Protein 2OHD (pdb70)

Solvent-accessible surface area: 28732 Å² total; per-residue (Å²): 81,0,47,52,6,16,116,112,110,107,58,70,18,43,0,33,0,29,0,27,0,54,1,52,128,103,0,7,102,66,8,111,81,137,102,10,79,17,13,22,4,29,4,0,0,30,0,1,0,0,12,1,0,26,11,0,20,25,7,0,0,5,6,9,32,18,36,3,11,25,0,40,1,76,16,86,69,55,130,92,0,0,67,0,37,0,24,0,50,0,70,22,25,21,24,2,10,4,4,0,0,0,0,0,2,4,0,0,2,0,0,0,0,4,0,36,120,40,0,76,28,163,108,40,57,7,74,118,2,35,1,107,26,1,80,8,64,73,13,74,142,102,18,58,0,31,65,5,27,114,101,113,115,74,66,53,102,6,34,0,37,0,28,0,61,0,65,138,103,0,4,91,69,8,91,76,139,113,10,88,25,12,28,4,37,17,0,0,66,1,2,0,2,11,1,0,28,12,0,24,34,8,0,0,1,7,13,31,18,36,4,6,29,0,21,0,79,20,98,65,56,115,94,0,0,63,0,25,0,30,0,38,0,65,26,31,25,21,0,22,4,4,0,0,0,0,0,2,3,0,0,1,0,0,0,0,4,0,39,116,40,0,61,30,148,81,12,48,4,86,98,2,38,1,78,34,1,95,10,28,142,50,7,64,0,40,44,8,31,98,110,110,97,70,98,48,62,0,40,0,33,0,22,0,58,6,44,113,107,0,7,100,70,4,126,84,141,88,11,80,27,13,25,3,30,13,0,0,49,0,0,0,0,17,1,0,27,16,0,23,27,6,0,0,1,6,15,32,20,36,4,9,26,0,21,1,96,22,127,35,51,148,105,0,0,72,0,51,0,29,0,40,0,60,19,31,21,11,0,2,2,3,0,0,0,0,0,1,4,0,0,1,0,0,0,0,3,0,33,128,61,0,63,28,164,110,21,47,12,83,112,3,28,1,72,39,0,92,4,57,75,59,20,56,0,35,60,4,21,114,112,109,113,68,78,57,96,6,40,0,31,0,25,0,53,0,67,148,84,0,2,91,62,8,98,82,141,114,11,86,21,28,33,5,43,15,4,0,37,1,1,0,0,6,1,0,27,10,0,21,25,7,0,0,1,8,12,33,16,35,4,13,30,0,12,0,77,17,117,56,60,124,111,0,0,73,0,47,0,23,0,58,0,70,21,30,24,22,1,16,3,6,0,0,0,0,0,3,3,0,0,1,0,0,0,0,3,0,41,121,42,0,65,31,158,78,10,45,5,77,106,2,36,1,84,29,1,78,16,51,67,236,21,61,0,34,47,3,22,113,92,115,103,69,103,49,64,0,37,0,20,0,19,0,48,2,52,115,108,1,6,90,66,6,106,75,129,109,11,79,23,6,12,5,34,8,0,0,46,0,1,0,0,7,1,0,26,6,0,22,32,8,0,0,2,8,17,28,20,36,3,7,29,0,23,1,100,22,108,59,53,124,64,0,0,52,0,30,0,32,0,24,0,64,20,22,22,13,0,1,3,5,0,0,0,0,0,2,3,0,0,1,0,0,0,0,2,0,38,122,41,0,64,28,164,111,18,49,7,79,125,2,38,1,78,24,0,87,8,76,83,57,21,66,0,50,57,5,30,108,109,97,118,58,50,18,49,0,27,0,24,0,33,0,52,0,60,156,84,0,5,101,70,8,114,83,139,100,12,84,21,16,24,4,30,13,0,0,45,0,1,0,0,13,1,0,25,12,0,22,24,6,0,0,1,6,8,33,21,35,4,9,32,0,39,1,70,15,90,60,60,138,102,0,0,63,0,34,0,27,0,41,0,68,26,39,27,21,2,8,3,4,0,0,0,0,0,2,2,0,0,1,0,0,0,0,3,0,36,110,35,0,89,42,174,113,33,55,6,80,131,2,30,2,91,24,1,83,7,68,67,17,68,87,42,203

InterPro domains:
  IPR002820 Molybdopterin cofactor biosynthesis C (MoaC) domain [PF01967] (7-144)
  IPR023045 Molybdenum cofactor biosynthesis C [TIGR00581] (3-135)
  IPR023047 Probable cyclic pyranopterin monophosphate synthase accessory protein, archaea [MF_01224_A] (1-146)
  IPR023047 Probable cyclic pyranopterin monophosphate synthase accessory protein, archaea [cd01419] (7-146)
  IPR036522 Molybdopterin cofactor biosynthesis C (MoaC) domain superfamily [G3DSA:3.30.70.640] (1-151)
  IPR036522 Molybdopterin cofactor biosynthesis C (MoaC) domain superfamily [SSF55040] (3-145)
  IPR050105 Molybdenum cofactor biosynthesis MoaA/MoaC [PTHR22960] (32-124)

Structure (mmCIF, N/CA/C/O backbone):
data_2OHD
#
_entry.id   2OHD
#
_cell.length_a   123.310
_cell.length_b   78.578
_cell.length_c   112.671
_cell.angle_alpha   90.00
_cell.angle_beta   118.06
_cell.angle_gamma   90.00
#
_symmetry.space_group_name_H-M   'C 1 2 1'
#
loop_
_entity.id
_entity.type
_entity.pdbx_description
1 polymer 'Probable molybdenum cofactor biosynthesis protein C'
2 water water
#
loop_
_atom_site.group_PDB
_atom_site.id
_atom_site.type_symbol
_atom_site.label_atom_id
_atom_site.label_alt_id
_atom_site.label_comp_id
_atom_site.label_asym_id
_atom_site.label_entity_id
_atom_site.label_seq_id
_atom_site.pdbx_PDB_ins_code
_atom_site.Cartn_x
_atom_site.Cartn_y
_atom_site.Cartn_z
_atom_site.occupancy
_atom_site.B_iso_or_equiv
_atom_site.auth_seq_id
_atom_site.auth_comp_id
_atom_site.auth_asym_id
_atom_site.auth_atom_id
_atom_site.pdbx_PDB_model_num
ATOM 1 N N . LYS A 1 5 ? 16.912 19.539 16.010 1.00 41.51 5 LYS A N 1
ATOM 2 C CA . LYS A 1 5 ? 16.052 18.647 15.182 1.00 39.08 5 LYS A CA 1
ATOM 3 C C . LYS A 1 5 ? 16.947 17.704 14.388 1.00 38.45 5 LYS A C 1
ATOM 4 O O . LYS A 1 5 ? 18.160 17.907 14.306 1.00 36.55 5 LYS A O 1
ATOM 10 N N . ILE A 1 6 ? 16.344 16.666 13.818 1.00 36.86 6 ILE A N 1
ATOM 11 C CA . ILE A 1 6 ? 17.080 15.716 12.999 1.00 34.67 6 ILE A CA 1
ATOM 12 C C . ILE A 1 6 ? 16.858 16.170 11.558 1.00 34.37 6 ILE A C 1
ATOM 13 O O . ILE A 1 6 ? 15.774 15.981 10.993 1.00 32.91 6 ILE A O 1
ATOM 18 N N . VAL A 1 7 ? 17.893 16.786 10.986 1.00 34.39 7 VAL A N 1
ATOM 19 C CA . VAL A 1 7 ? 17.849 17.325 9.626 1.00 34.57 7 VAL A CA 1
ATOM 20 C C . VAL A 1 7 ? 17.162 16.385 8.643 1.00 32.11 7 VAL A C 1
ATOM 21 O O . VAL A 1 7 ? 17.305 15.169 8.716 1.00 32.23 7 VAL A O 1
ATOM 25 N N . ASP A 1 8 ? 16.412 16.970 7.724 1.00 30.92 8 ASP A N 1
ATOM 26 C CA . ASP A 1 8 ? 15.676 16.215 6.725 1.00 30.21 8 ASP A CA 1
ATOM 27 C C . ASP A 1 8 ? 16.592 15.707 5.612 1.00 29.35 8 ASP A C 1
ATOM 28 O O . ASP A 1 8 ? 17.183 16.495 4.879 1.00 28.85 8 ASP A O 1
ATOM 33 N N . ILE A 1 9 ? 16.719 14.387 5.501 1.00 29.48 9 ILE A N 1
ATOM 34 C CA . ILE A 1 9 ? 17.550 13.790 4.459 1.00 31.73 9 ILE A CA 1
ATOM 35 C C . ILE A 1 9 ? 16.680 13.206 3.339 1.00 33.05 9 ILE A C 1
ATOM 36 O O . ILE A 1 9 ? 17.189 12.555 2.423 1.00 30.95 9 ILE A O 1
ATOM 41 N N . SER A 1 10 ? 15.371 13.458 3.422 1.00 36.02 10 SER A N 1
ATOM 42 C CA . SER A 1 10 ? 14.394 12.979 2.433 1.00 40.13 10 SER A CA 1
ATOM 43 C C . SER A 1 10 ? 14.933 12.992 1.010 1.00 41.67 10 SER A C 1
ATOM 44 O O . SER A 1 10 ? 15.115 11.942 0.391 1.00 41.56 10 SER A O 1
ATOM 47 N N . SER A 1 11 ? 15.180 14.192 0.494 1.00 44.22 11 SER A N 1
ATOM 48 C CA . SER A 1 11 ? 15.682 14.345 -0.863 1.00 46.59 11 SER A CA 1
ATOM 49 C C . SER A 1 11 ? 17.202 14.275 -0.951 1.00 47.62 11 SER A C 1
ATOM 50 O O . SER A 1 11 ? 17.854 15.170 -1.488 1.00 49.42 11 SER A O 1
ATOM 53 N N . LYS A 1 12 ? 17.756 13.200 -0.404 1.00 48.74 12 LYS A N 1
ATOM 54 C CA . LYS A 1 12 ? 19.193 12.948 -0.435 1.00 48.28 12 LYS A CA 1
ATOM 55 C C . LYS A 1 12 ? 19.301 11.631 -1.196 1.00 47.54 12 LYS A C 1
ATOM 56 O O . LYS A 1 12 ? 18.409 10.785 -1.101 1.00 47.75 12 LYS A O 1
ATOM 62 N N . ASP A 1 13 ? 20.380 11.442 -1.943 1.00 46.01 13 ASP A N 1
ATOM 63 C CA . ASP A 1 13 ? 20.524 10.214 -2.705 1.00 44.97 13 ASP A CA 1
ATOM 64 C C . ASP A 1 13 ? 21.134 9.077 -1.894 1.00 43.37 13 ASP A C 1
ATOM 65 O O . ASP A 1 13 ? 21.890 9.305 -0.948 1.00 42.26 13 ASP A O 1
ATOM 70 N N . ILE A 1 14 ? 20.780 7.850 -2.269 1.00 41.30 14 ILE A N 1
ATOM 71 C CA . ILE A 1 14 ? 21.296 6.655 -1.615 1.00 38.92 14 ILE A CA 1
ATOM 72 C C . ILE A 1 14 ? 22.654 6.363 -2.231 1.00 37.19 14 ILE A C 1
ATOM 73 O O . ILE A 1 14 ? 22.744 5.947 -3.383 1.00 36.88 14 ILE A O 1
ATOM 78 N N . VAL A 1 15 ? 23.709 6.584 -1.458 1.00 35.37 15 VAL A N 1
ATOM 79 C CA . VAL A 1 15 ? 25.059 6.359 -1.941 1.00 34.77 15 VAL A CA 1
ATOM 80 C C . VAL A 1 15 ? 25.969 5.721 -0.901 1.00 33.52 15 VAL A C 1
ATOM 81 O O . VAL A 1 15 ? 25.631 5.637 0.281 1.00 33.65 15 VAL A O 1
ATOM 85 N N . LEU A 1 16 ? 27.132 5.277 -1.359 1.00 33.67 16 LEU A N 1
ATOM 86 C CA . LEU A 1 16 ? 28.114 4.646 -0.493 1.00 34.19 16 LEU A CA 1
ATOM 87 C C . LEU A 1 16 ? 28.654 5.643 0.530 1.00 34.02 16 LEU A C 1
ATOM 88 O O . LEU A 1 16 ? 29.104 6.734 0.174 1.00 32.40 16 LEU A O 1
ATOM 93 N N . ARG A 1 17 ? 28.574 5.265 1.803 1.00 33.15 17 ARG A N 1
ATOM 94 C CA . ARG A 1 17 ? 29.063 6.088 2.905 1.00 32.29 17 ARG A CA 1
ATOM 95 C C . ARG A 1 17 ? 30.041 5.209 3.681 1.00 31.36 17 ARG A C 1
ATOM 96 O O . ARG A 1 17 ? 29.713 4.085 4.062 1.00 32.76 17 ARG A O 1
ATOM 104 N N . GLU A 1 18 ? 31.245 5.713 3.907 1.00 30.36 18 GLU A N 1
ATOM 105 C CA . GLU A 1 18 ? 32.249 4.951 4.630 1.00 29.44 18 GLU A CA 1
ATOM 106 C C . GLU A 1 18 ? 33.135 5.906 5.421 1.00 28.94 18 GLU A C 1
ATOM 107 O O . GLU A 1 18 ? 33.454 6.998 4.942 1.00 29.31 18 GLU A O 1
ATOM 113 N N . ALA A 1 19 ? 33.527 5.503 6.629 1.00 26.85 19 ALA A N 1
ATOM 114 C CA . ALA A 1 19 ? 34.373 6.349 7.465 1.00 25.27 19 ALA A CA 1
ATOM 115 C C . ALA A 1 19 ? 35.307 5.545 8.351 1.00 25.73 19 ALA A C 1
ATOM 116 O O . ALA A 1 19 ? 34.948 4.474 8.855 1.00 25.84 19 ALA A O 1
ATOM 118 N N . VAL A 1 20 ? 36.511 6.072 8.540 1.00 25.19 20 VAL A N 1
ATOM 119 C CA . VAL A 1 20 ? 37.509 5.420 9.378 1.00 26.57 20 VAL A CA 1
ATOM 120 C C . VAL A 1 20 ? 37.929 6.376 10.495 1.00 25.90 20 VAL A C 1
ATOM 121 O O . VAL A 1 20 ? 38.398 7.484 10.240 1.00 25.86 20 VAL A O 1
ATOM 125 N N . VAL A 1 21 ? 37.751 5.943 11.736 1.00 23.89 21 VAL A N 1
ATOM 126 C CA . VAL A 1 21 ? 38.110 6.767 12.878 1.00 23.73 21 VAL A CA 1
ATOM 127 C C . VAL A 1 21 ? 39.148 6.056 13.730 1.00 24.82 21 VAL A C 1
ATOM 128 O O . VAL A 1 21 ? 39.044 4.851 13.961 1.00 26.47 21 VAL A O 1
ATOM 132 N N . GLU A 1 22 ? 40.163 6.787 14.178 1.00 24.64 22 GLU A N 1
ATOM 133 C CA . GLU A 1 22 ? 41.157 6.173 15.042 1.00 26.20 22 GLU A CA 1
ATOM 134 C C . GLU A 1 22 ? 41.212 6.920 16.370 1.00 25.11 22 GLU A C 1
ATOM 135 O O . GLU A 1 22 ? 40.965 8.124 16.437 1.00 26.44 22 GLU A O 1
ATOM 141 N N . GLY A 1 23 ? 41.500 6.185 17.431 1.00 24.37 23 GLY A N 1
ATOM 142 C CA . GLY A 1 23 ? 41.576 6.782 18.746 1.00 24.81 23 GLY A CA 1
ATOM 143 C C . GLY A 1 23 ? 42.686 6.106 19.511 1.00 24.48 23 GLY A C 1
ATOM 144 O O . GLY A 1 23 ? 43.151 5.035 19.119 1.00 24.09 23 GLY A O 1
ATOM 145 N N . TYR A 1 24 ? 43.088 6.708 20.622 1.00 24.76 24 TYR A N 1
ATOM 146 C CA . TYR A 1 24 ? 44.178 6.163 21.413 1.00 25.35 24 TYR A CA 1
ATOM 147 C C . TYR A 1 24 ? 43.936 6.291 22.907 1.00 23.69 24 TYR A C 1
ATOM 148 O O . TYR A 1 24 ? 43.352 7.273 23.377 1.00 24.10 24 TYR A O 1
ATOM 157 N N . ILE A 1 25 ? 44.372 5.284 23.655 1.00 23.33 25 ILE A N 1
ATOM 158 C CA . ILE A 1 25 ? 44.260 5.333 25.105 1.00 24.54 25 ILE A CA 1
ATOM 159 C C . ILE A 1 25 ? 45.632 5.037 25.720 1.00 25.79 25 ILE A C 1
ATOM 160 O O . ILE A 1 25 ? 46.240 3.990 25.463 1.00 23.18 25 ILE A O 1
ATOM 165 N N . LYS A 1 26 ? 46.121 5.989 26.510 1.00 27.73 26 LYS A N 1
ATOM 166 C CA . LYS A 1 26 ? 47.409 5.869 27.182 1.00 29.25 26 LYS A CA 1
ATOM 167 C C . LYS A 1 26 ? 47.282 4.942 28.391 1.00 29.46 26 LYS A C 1
ATOM 168 O O . LYS A 1 26 ? 46.470 5.181 29.286 1.00 30.21 26 LYS A O 1
ATOM 174 N N . LEU A 1 27 ? 48.084 3.881 28.405 1.00 29.43 27 LEU A N 1
ATOM 175 C CA . LEU A 1 27 ? 48.067 2.906 29.494 1.00 30.09 27 LEU A CA 1
ATOM 176 C C . LEU A 1 27 ? 49.477 2.643 30.025 1.00 30.59 27 LEU A C 1
ATOM 177 O O . LEU A 1 27 ? 50.459 2.818 29.308 1.00 30.70 27 LEU A O 1
ATOM 182 N N . ARG A 1 28 ? 49.571 2.214 31.280 1.00 32.99 28 ARG A N 1
ATOM 183 C CA . ARG A 1 28 ? 50.872 1.920 31.875 1.00 35.39 28 ARG A CA 1
ATOM 184 C C . ARG A 1 28 ? 51.500 0.739 31.144 1.00 36.30 28 ARG A C 1
ATOM 185 O O . ARG A 1 28 ? 50.800 -0.058 30.518 1.00 34.73 28 ARG A O 1
ATOM 193 N N . LYS A 1 29 ? 52.823 0.632 31.222 1.00 37.90 29 LYS A N 1
ATOM 194 C CA . LYS A 1 29 ? 53.536 -0.460 30.574 1.00 38.67 29 LYS A CA 1
ATOM 195 C C . LYS A 1 29 ? 53.134 -1.798 31.194 1.00 39.13 29 LYS A C 1
ATOM 196 O O . LYS A 1 29 ? 52.927 -2.780 30.481 1.00 39.75 29 LYS A O 1
ATOM 202 N N . GLU A 1 30 ? 53.021 -1.835 32.520 1.00 38.37 30 GLU A N 1
ATOM 203 C CA . GLU A 1 30 ? 52.624 -3.060 33.210 1.00 39.25 30 GLU A CA 1
ATOM 204 C C . GLU A 1 30 ? 51.205 -3.465 32.807 1.00 38.30 30 GLU A C 1
ATOM 205 O O . GLU A 1 30 ? 50.866 -4.650 32.801 1.00 36.27 30 GLU A O 1
ATOM 211 N N . THR A 1 31 ? 50.373 -2.478 32.485 1.00 35.53 31 THR A N 1
ATOM 212 C CA . THR A 1 31 ? 49.016 -2.765 32.049 1.00 34.73 31 THR A CA 1
ATOM 213 C C . THR A 1 31 ? 49.143 -3.415 30.679 1.00 33.49 31 THR A C 1
ATOM 214 O O . THR A 1 31 ? 48.611 -4.502 30.438 1.00 29.29 31 THR A O 1
ATOM 218 N N . ILE A 1 32 ? 49.868 -2.735 29.794 1.00 34.32 32 ILE A N 1
ATOM 219 C CA . ILE A 1 32 ? 50.108 -3.210 28.436 1.00 36.25 32 ILE A CA 1
ATOM 220 C C . ILE A 1 32 ? 50.593 -4.653 28.484 1.00 37.32 32 ILE A C 1
ATOM 221 O O . ILE A 1 32 ? 50.183 -5.492 27.679 1.00 39.10 32 ILE A O 1
ATOM 226 N N . GLU A 1 33 ? 51.470 -4.929 29.441 1.00 37.45 33 GLU A N 1
ATOM 227 C CA . GLU A 1 33 ? 52.038 -6.255 29.626 1.00 37.49 33 GLU A CA 1
ATOM 228 C C . GLU A 1 33 ? 50.961 -7.272 30.032 1.00 36.88 33 GLU A C 1
ATOM 229 O O . GLU A 1 33 ? 50.990 -8.424 29.599 1.00 37.06 33 GLU A O 1
ATOM 235 N N . LYS A 1 34 ? 50.010 -6.844 30.857 1.00 36.04 34 LYS A N 1
ATOM 236 C CA . LYS A 1 34 ? 48.932 -7.725 31.298 1.00 36.63 34 LYS A CA 1
ATOM 237 C C . LYS A 1 34 ? 48.005 -8.087 30.135 1.00 36.38 34 LYS A C 1
ATOM 238 O O . LYS A 1 34 ? 47.563 -9.234 30.009 1.00 34.98 34 LYS A O 1
ATOM 244 N N . ILE A 1 35 ? 47.722 -7.101 29.288 1.00 36.16 35 ILE A N 1
ATOM 245 C CA . ILE A 1 35 ? 46.858 -7.292 28.131 1.00 35.46 35 ILE A CA 1
ATOM 246 C C . ILE A 1 35 ? 47.481 -8.287 27.150 1.00 37.16 35 ILE A C 1
ATOM 247 O O . ILE A 1 35 ? 46.793 -9.162 26.624 1.00 36.13 35 ILE A O 1
ATOM 252 N N . LYS A 1 36 ? 48.782 -8.158 26.909 1.00 38.44 36 LYS A N 1
ATOM 253 C CA . LYS A 1 36 ? 49.462 -9.056 25.981 1.00 40.42 36 LYS A CA 1
ATOM 254 C C . LYS A 1 36 ? 49.441 -10.506 26.452 1.00 41.40 36 LYS A C 1
ATOM 255 O O . LYS A 1 36 ? 49.084 -11.407 25.693 1.00 41.92 36 LYS A O 1
ATOM 261 N N . ASN A 1 37 ? 49.815 -10.734 27.706 1.00 41.26 37 ASN A N 1
ATOM 262 C CA . ASN A 1 37 ? 49.848 -12.089 28.243 1.00 41.60 37 ASN A CA 1
ATOM 263 C C . ASN A 1 37 ? 48.468 -12.638 28.589 1.00 41.68 37 ASN A C 1
ATOM 264 O O . ASN A 1 37 ? 48.358 -13.703 29.200 1.00 41.59 37 ASN A O 1
ATOM 269 N N . LYS A 1 38 ? 47.421 -11.918 28.193 1.00 41.08 38 LYS A N 1
ATOM 270 C CA . LYS A 1 38 ? 46.056 -12.345 28.477 1.00 39.80 38 LYS A CA 1
ATOM 271 C C . LYS A 1 38 ? 45.909 -12.633 29.968 1.00 39.29 38 LYS A C 1
ATOM 272 O O . LYS A 1 38 ? 45.360 -13.663 30.360 1.00 38.52 38 LYS A O 1
ATOM 278 N N . GLU A 1 39 ? 46.408 -11.726 30.801 1.00 38.80 39 GLU A N 1
ATOM 279 C CA . GLU A 1 39 ? 46.311 -11.911 32.243 1.00 38.85 39 GLU A CA 1
ATOM 280 C C . GLU A 1 39 ? 45.462 -10.857 32.944 1.00 37.58 39 GLU A C 1
ATOM 281 O O . GLU A 1 39 ? 45.607 -10.631 34.145 1.00 37.17 39 GLU A O 1
ATOM 287 N N . VAL A 1 40 ? 44.571 -10.219 32.187 1.00 35.99 40 VAL A N 1
ATOM 288 C CA . VAL A 1 40 ? 43.680 -9.210 32.746 1.00 33.65 40 VAL A CA 1
ATOM 289 C C . VAL A 1 40 ? 42.488 -9.932 33.355 1.00 34.45 40 VAL A C 1
ATOM 290 O O . VAL A 1 40 ? 41.796 -10.689 32.678 1.00 35.84 40 VAL A O 1
ATOM 294 N N . GLU A 1 41 ? 42.268 -9.695 34.642 1.00 35.44 41 GLU A N 1
ATOM 295 C CA . GLU A 1 41 ? 41.184 -10.314 35.394 1.00 36.54 41 GLU A CA 1
ATOM 296 C C . GLU A 1 41 ? 39.807 -10.312 34.734 1.00 36.12 41 GLU A C 1
ATOM 297 O O . GLU A 1 41 ? 39.209 -11.368 34.534 1.00 34.25 41 GLU A O 1
ATOM 303 N N . LYS A 1 42 ? 39.297 -9.126 34.412 1.00 35.76 42 LYS A N 1
ATOM 304 C CA . LYS A 1 42 ? 37.972 -9.015 33.816 1.00 34.30 42 LYS A CA 1
ATOM 305 C C . LYS A 1 42 ? 37.801 -9.680 32.451 1.00 32.36 42 LYS A C 1
ATOM 306 O O . LYS A 1 42 ? 36.688 -9.736 31.931 1.00 32.36 42 LYS A O 1
ATOM 312 N N . GLY A 1 43 ? 38.887 -10.183 31.870 1.00 30.38 43 GLY A N 1
ATOM 313 C CA . GLY A 1 43 ? 38.765 -10.853 30.585 1.00 29.31 43 GLY A CA 1
ATOM 314 C C . GLY A 1 43 ? 39.689 -10.437 29.455 1.00 28.54 43 GLY A C 1
ATOM 315 O O . GLY A 1 43 ? 40.688 -9.752 29.655 1.00 28.11 43 GLY A O 1
ATOM 316 N N . ASP A 1 44 ? 39.342 -10.874 28.249 1.00 27.84 44 ASP A N 1
ATOM 317 C CA . ASP A 1 44 ? 40.119 -10.576 27.060 1.00 26.52 44 ASP A CA 1
ATOM 318 C C . ASP A 1 44 ? 39.846 -9.134 26.646 1.00 26.33 44 ASP A C 1
ATOM 319 O O . ASP A 1 44 ? 38.853 -8.856 25.975 1.00 26.48 44 ASP A O 1
ATOM 324 N N . VAL A 1 45 ? 40.733 -8.223 27.038 1.00 24.67 45 VAL A N 1
ATOM 325 C CA . VAL A 1 45 ? 40.579 -6.803 26.723 1.00 24.92 45 VAL A CA 1
ATOM 326 C C . VAL A 1 45 ? 40.276 -6.490 25.251 1.00 24.91 45 VAL A C 1
ATOM 327 O O . VAL A 1 45 ? 39.275 -5.837 24.955 1.00 23.62 45 VAL A O 1
ATOM 331 N N . ILE A 1 46 ? 41.129 -6.952 24.339 1.00 23.54 46 ILE A N 1
ATOM 332 C CA . ILE A 1 46 ? 40.934 -6.685 22.912 1.00 24.52 46 ILE A CA 1
ATOM 333 C C . ILE A 1 46 ? 39.582 -7.140 22.363 1.00 24.53 46 ILE A C 1
ATOM 334 O O . ILE A 1 46 ? 38.865 -6.345 21.750 1.00 25.65 46 ILE A O 1
ATOM 339 N N . THR A 1 47 ? 39.220 -8.400 22.580 1.00 22.51 47 THR A N 1
ATOM 340 C CA . THR A 1 47 ? 37.951 -8.880 22.057 1.00 22.00 47 THR A CA 1
ATOM 341 C C . THR A 1 47 ? 36.730 -8.234 22.703 1.00 20.80 47 THR A C 1
ATOM 342 O O . THR A 1 47 ? 35.791 -7.850 21.997 1.00 19.51 47 THR A O 1
ATOM 346 N N . VAL A 1 48 ? 36.730 -8.116 24.033 1.00 19.79 48 VAL A N 1
ATOM 347 C CA . VAL A 1 48 ? 35.602 -7.502 24.726 1.00 19.23 48 VAL A CA 1
ATOM 348 C C . VAL A 1 48 ? 35.426 -6.072 24.205 1.00 19.06 48 VAL A C 1
ATOM 349 O O . VAL A 1 48 ? 34.314 -5.651 23.881 1.00 17.73 48 VAL A O 1
ATOM 353 N N . ALA A 1 49 ? 36.535 -5.345 24.104 1.00 18.76 49 ALA A N 1
ATOM 354 C CA . ALA A 1 49 ? 36.529 -3.967 23.618 1.00 19.66 49 ALA A CA 1
ATOM 355 C C . ALA A 1 49 ? 36.008 -3.858 22.176 1.00 19.54 49 ALA A C 1
ATOM 356 O O . ALA A 1 49 ? 35.250 -2.945 21.856 1.00 18.77 49 ALA A O 1
ATOM 358 N N . LYS A 1 50 ? 36.415 -4.787 21.315 1.00 20.10 50 LYS A N 1
ATOM 359 C CA . LYS A 1 50 ? 35.965 -4.787 19.925 1.00 21.36 50 LYS A CA 1
ATOM 360 C C . LYS A 1 50 ? 34.468 -5.060 19.845 1.00 20.91 50 LYS A C 1
ATOM 361 O O . LYS A 1 50 ? 33.741 -4.397 19.106 1.00 20.99 50 LYS A O 1
ATOM 367 N N . THR A 1 51 ? 34.014 -6.031 20.624 1.00 19.84 51 THR A N 1
ATOM 368 C CA . THR A 1 51 ? 32.608 -6.385 20.662 1.00 19.69 51 THR A CA 1
ATOM 369 C C . THR A 1 51 ? 31.787 -5.180 21.123 1.00 19.91 51 THR A C 1
ATOM 370 O O . THR A 1 51 ? 30.754 -4.873 20.535 1.00 20.37 51 THR A O 1
ATOM 374 N N . ALA A 1 52 ? 32.252 -4.491 22.165 1.00 19.02 52 ALA A N 1
ATOM 375 C CA . ALA A 1 52 ? 31.538 -3.322 22.672 1.00 19.07 52 ALA A CA 1
ATOM 376 C C . ALA A 1 52 ? 31.494 -2.214 21.623 1.00 18.28 52 ALA A C 1
ATOM 377 O O . ALA A 1 52 ? 30.479 -1.538 21.472 1.00 16.21 52 ALA A O 1
ATOM 379 N N . GLY A 1 53 ? 32.604 -2.036 20.907 1.00 19.35 53 GLY A N 1
ATOM 380 C CA . GLY A 1 53 ? 32.678 -1.007 19.882 1.00 20.49 53 GLY A CA 1
ATOM 381 C C . GLY A 1 53 ? 31.766 -1.289 18.702 1.00 21.08 53 GLY A C 1
ATOM 382 O O . GLY A 1 53 ? 31.195 -0.374 18.112 1.00 19.96 53 GLY A O 1
ATOM 383 N N . ILE A 1 54 ? 31.632 -2.565 18.352 1.00 21.11 54 ILE A N 1
ATOM 384 C CA . ILE A 1 54 ? 30.776 -2.953 17.241 1.00 21.33 54 ILE A CA 1
ATOM 385 C C . ILE A 1 54 ? 29.329 -2.693 17.619 1.00 20.82 54 ILE A C 1
ATOM 386 O O . ILE A 1 54 ? 28.567 -2.131 16.832 1.00 23.51 54 ILE A O 1
ATOM 391 N N . LEU A 1 55 ? 28.958 -3.087 18.833 1.00 19.36 55 LEU A N 1
ATOM 392 C CA . LEU A 1 55 ? 27.600 -2.876 19.317 1.00 16.33 55 LEU A CA 1
ATOM 393 C C . LEU A 1 55 ? 27.310 -1.380 19.420 1.00 16.49 55 LEU A C 1
ATOM 394 O O . LEU A 1 55 ? 26.224 -0.924 19.046 1.00 15.52 55 LEU A O 1
ATOM 399 N N . ALA A 1 56 ? 28.279 -0.621 19.928 1.00 13.79 56 ALA A N 1
ATOM 400 C CA . ALA A 1 56 ? 28.101 0.820 20.086 1.00 13.16 56 ALA A CA 1
ATOM 401 C C . ALA A 1 56 ? 27.774 1.488 18.747 1.00 12.75 56 ALA A C 1
ATOM 402 O O . ALA A 1 56 ? 26.991 2.434 18.688 1.00 15.24 56 ALA A O 1
ATOM 404 N N . ALA A 1 57 ? 28.375 0.999 17.675 1.00 13.21 57 ALA A N 1
ATOM 405 C CA . ALA A 1 57 ? 28.108 1.556 16.348 1.00 15.73 57 ALA A CA 1
ATOM 406 C C . ALA A 1 57 ? 26.603 1.546 16.070 1.00 15.21 57 ALA A C 1
ATOM 407 O O . ALA A 1 57 ? 26.040 2.527 15.583 1.00 14.72 57 ALA A O 1
ATOM 409 N N . LYS A 1 58 ? 25.955 0.434 16.397 1.00 15.88 58 LYS A N 1
ATOM 410 C CA . LYS A 1 58 ? 24.522 0.302 16.189 1.00 15.74 58 LYS A CA 1
ATOM 411 C C . LYS A 1 58 ? 23.728 1.135 17.196 1.00 17.52 58 LYS A C 1
ATOM 412 O O . LYS A 1 58 ? 22.586 1.514 16.938 1.00 17.86 58 LYS A O 1
ATOM 418 N N . LYS A 1 59 ? 24.342 1.422 18.341 1.00 17.54 59 LYS A N 1
ATOM 419 C CA . LYS A 1 59 ? 23.696 2.203 19.397 1.00 17.95 59 LYS A CA 1
ATOM 420 C C . LYS A 1 59 ? 23.768 3.703 19.165 1.00 16.30 59 LYS A C 1
ATOM 421 O O . LYS A 1 59 ? 23.052 4.465 19.809 1.00 18.09 59 LYS A O 1
ATOM 427 N N . THR A 1 60 ? 24.635 4.124 18.250 1.00 16.07 60 THR A N 1
ATOM 428 C CA . THR A 1 60 ? 24.814 5.538 17.932 1.00 15.77 60 THR A CA 1
ATOM 429 C C . THR A 1 60 ? 23.540 6.387 17.919 1.00 16.71 60 THR A C 1
ATOM 430 O O . THR A 1 60 ? 23.462 7.387 18.627 1.00 17.96 60 THR A O 1
ATOM 434 N N . PRO A 1 61 ? 22.522 6.009 17.116 1.00 18.41 61 PRO A N 1
ATOM 435 C CA . PRO A 1 61 ? 21.289 6.809 17.083 1.00 17.04 61 PRO A CA 1
ATOM 436 C C . PRO A 1 61 ? 20.576 6.949 18.431 1.00 19.16 61 PRO A C 1
ATOM 437 O O . PRO A 1 61 ? 19.880 7.933 18.679 1.00 15.08 61 PRO A O 1
ATOM 441 N N . GLU A 1 62 ? 20.770 5.967 19.306 1.00 21.38 62 GLU A N 1
ATOM 442 C CA . GLU A 1 62 ? 20.150 5.974 20.627 1.00 21.53 62 GLU A CA 1
ATOM 443 C C . GLU A 1 62 ? 20.901 6.901 21.593 1.00 19.31 62 GLU A C 1
ATOM 444 O O . GLU A 1 62 ? 20.316 7.422 22.545 1.00 18.31 62 GLU A O 1
ATOM 450 N N . LEU A 1 63 ? 22.191 7.105 21.329 1.00 17.49 63 LEU A N 1
ATOM 451 C CA . LEU A 1 63 ? 23.055 7.935 22.174 1.00 16.66 63 LEU A CA 1
ATOM 452 C C . LEU A 1 63 ? 23.189 9.394 21.739 1.00 15.41 63 LEU A C 1
ATOM 453 O O . LEU A 1 63 ? 23.309 10.289 22.569 1.00 14.84 63 LEU A O 1
ATOM 458 N N . ILE A 1 64 ? 23.180 9.625 20.435 1.00 15.58 64 ILE A N 1
ATOM 459 C CA . ILE A 1 64 ? 23.312 10.968 19.894 1.00 15.26 64 ILE A CA 1
ATOM 460 C C . ILE A 1 64 ? 21.956 11.449 19.372 1.00 16.59 64 ILE A C 1
ATOM 461 O O . ILE A 1 64 ? 21.475 10.993 18.333 1.00 17.64 64 ILE A O 1
ATOM 466 N N . PRO A 1 65 ? 21.333 12.398 20.093 1.00 16.63 65 PRO A N 1
ATOM 467 C CA . PRO A 1 65 ? 20.027 12.985 19.790 1.00 16.84 65 PRO A CA 1
ATOM 468 C C . PRO A 1 65 ? 19.653 13.240 18.335 1.00 18.57 65 PRO A C 1
ATOM 469 O O . PRO A 1 65 ? 18.602 12.786 17.879 1.00 19.69 65 PRO A O 1
ATOM 473 N N . MET A 1 66 ? 20.497 13.951 17.599 1.00 17.66 66 MET A N 1
ATOM 474 C CA . MET A 1 66 ? 20.160 14.256 16.217 1.00 20.87 66 MET A CA 1
ATOM 475 C C . MET A 1 66 ? 20.679 13.287 15.152 1.00 19.88 66 MET A C 1
ATOM 476 O O . MET A 1 66 ? 20.736 13.643 13.978 1.00 21.33 66 MET A O 1
ATOM 481 N N . CYS A 1 67 ? 21.045 12.068 15.544 1.00 19.04 67 CYS A N 1
ATOM 482 C CA . CYS A 1 67 ? 21.518 11.085 14.565 1.00 20.48 67 CYS A CA 1
ATOM 483 C C . CYS A 1 67 ? 20.371 10.250 14.022 1.00 21.86 67 CYS A C 1
ATOM 484 O O . CYS A 1 67 ? 19.458 9.884 14.761 1.00 21.47 67 CYS A O 1
ATOM 487 N N . HIS A 1 68 ? 20.430 9.948 12.730 1.00 23.18 68 HIS A N 1
ATOM 488 C CA . HIS A 1 68 ? 19.403 9.143 12.082 1.00 24.62 68 HIS A CA 1
ATOM 489 C C . HIS A 1 68 ? 19.714 7.673 12.266 1.00 25.17 68 HIS A C 1
ATOM 490 O O . HIS A 1 68 ? 20.872 7.291 12.384 1.00 23.49 68 HIS A O 1
ATOM 497 N N . PRO A 1 69 ? 18.679 6.827 12.312 1.00 26.45 69 PRO A N 1
ATOM 498 C CA . PRO A 1 69 ? 18.963 5.396 12.457 1.00 27.60 69 PRO A CA 1
ATOM 499 C C . PRO A 1 69 ? 19.484 4.985 11.073 1.00 27.29 69 PRO A C 1
ATOM 500 O O . PRO A 1 69 ? 18.998 5.480 10.062 1.00 29.43 69 PRO A O 1
ATOM 504 N N . ILE A 1 70 ? 20.465 4.097 11.006 1.00 28.83 70 ILE A N 1
ATOM 505 C CA . ILE A 1 70 ? 21.014 3.731 9.706 1.00 29.46 70 ILE A CA 1
ATOM 506 C C . ILE A 1 70 ? 21.249 2.250 9.467 1.00 29.73 70 ILE A C 1
ATOM 507 O O . ILE A 1 70 ? 21.793 1.550 10.319 1.00 30.85 70 ILE A O 1
ATOM 512 N N . PRO A 1 71 ? 20.850 1.758 8.283 1.00 30.40 71 PRO A N 1
ATOM 513 C CA . PRO A 1 71 ? 21.029 0.350 7.924 1.00 30.66 71 PRO A CA 1
ATOM 514 C C . PRO A 1 71 ? 22.503 0.070 7.637 1.00 30.58 71 PRO A C 1
ATOM 515 O O . PRO A 1 71 ? 22.920 0.023 6.479 1.00 33.38 71 PRO A O 1
ATOM 519 N N . LEU A 1 72 ? 23.288 -0.111 8.694 1.00 27.98 72 LEU A N 1
ATOM 520 C CA . LEU A 1 72 ? 24.715 -0.372 8.543 1.00 26.62 72 LEU A CA 1
ATOM 521 C C . LEU A 1 72 ? 24.966 -1.695 7.823 1.00 26.93 72 LEU A C 1
ATOM 522 O O . LEU A 1 72 ? 24.313 -2.702 8.106 1.00 27.88 72 LEU A O 1
ATOM 527 N N . GLU A 1 73 ? 25.921 -1.688 6.897 1.00 24.82 73 GLU A N 1
ATOM 528 C CA . GLU A 1 73 ? 26.260 -2.877 6.127 1.00 25.56 73 GLU A CA 1
ATOM 529 C C . GLU A 1 73 ? 27.579 -3.508 6.549 1.00 25.77 73 GLU A C 1
ATOM 530 O O . GLU A 1 73 ? 27.820 -4.691 6.309 1.00 24.65 73 GLU A O 1
ATOM 536 N N . PHE A 1 74 ? 28.430 -2.706 7.176 1.00 25.86 74 PHE A N 1
ATOM 537 C CA . PHE A 1 74 ? 29.738 -3.167 7.610 1.00 25.03 74 PHE A CA 1
ATOM 538 C C . PHE A 1 74 ? 30.237 -2.350 8.800 1.00 23.09 74 PHE A C 1
ATOM 539 O O . PHE A 1 74 ? 30.096 -1.126 8.839 1.00 21.61 74 PHE A O 1
ATOM 547 N N . VAL A 1 75 ? 30.818 -3.040 9.769 1.00 21.37 75 VAL A N 1
ATOM 548 C CA . VAL A 1 75 ? 31.355 -2.391 10.950 1.00 21.46 75 VAL A CA 1
ATOM 549 C C . VAL A 1 75 ? 32.551 -3.193 11.431 1.00 23.68 75 VAL A C 1
ATOM 550 O O . VAL A 1 75 ? 32.434 -4.392 11.698 1.00 25.02 75 VAL A O 1
ATOM 554 N N . ASP A 1 76 ? 33.704 -2.543 11.537 1.00 25.45 76 ASP A N 1
ATOM 555 C CA . ASP A 1 76 ? 34.896 -3.233 12.013 1.00 25.89 76 ASP A CA 1
ATOM 556 C C . ASP A 1 76 ? 35.668 -2.369 13.005 1.00 25.36 76 ASP A C 1
ATOM 557 O O . ASP A 1 76 ? 35.837 -1.171 12.803 1.00 25.08 76 ASP A O 1
ATOM 562 N N . VAL A 1 77 ? 36.117 -2.981 14.091 1.00 24.19 77 VAL A N 1
ATOM 563 C CA . VAL A 1 77 ? 36.888 -2.263 15.083 1.00 24.91 77 VAL A CA 1
ATOM 564 C C . VAL A 1 77 ? 38.206 -2.994 15.268 1.00 26.14 77 VAL A C 1
ATOM 565 O O . VAL A 1 77 ? 38.237 -4.123 15.739 1.00 28.75 77 VAL A O 1
ATOM 569 N N . GLU A 1 78 ? 39.290 -2.343 14.870 1.00 27.50 78 GLU A N 1
ATOM 570 C CA . GLU A 1 78 ? 40.624 -2.910 14.988 1.00 30.24 78 GLU A CA 1
ATOM 571 C C . GLU A 1 78 ? 41.305 -2.305 16.213 1.00 29.20 78 GLU A C 1
ATOM 572 O O . GLU A 1 78 ? 41.205 -1.104 16.456 1.00 28.11 78 GLU A O 1
ATOM 578 N N . ILE A 1 79 ? 41.982 -3.140 16.990 1.00 28.43 79 ILE A N 1
ATOM 579 C CA . ILE A 1 79 ? 42.674 -2.666 18.177 1.00 29.01 79 ILE A CA 1
ATOM 580 C C . ILE A 1 79 ? 44.111 -3.161 18.167 1.00 30.72 79 ILE A C 1
ATOM 581 O O . ILE A 1 79 ? 44.359 -4.360 18.265 1.00 31.71 79 ILE A O 1
ATOM 586 N N . LYS A 1 80 ? 45.056 -2.237 18.048 1.00 32.48 80 LYS A N 1
ATOM 587 C CA . LYS A 1 80 ? 46.465 -2.604 18.022 1.00 34.64 80 LYS A CA 1
ATOM 588 C C . LYS A 1 80 ? 47.209 -2.197 19.293 1.00 34.08 80 LYS A C 1
ATOM 589 O O . LYS A 1 80 ? 47.075 -1.074 19.783 1.00 30.27 80 LYS A O 1
ATOM 595 N N . ILE A 1 81 ? 47.997 -3.133 19.814 1.00 35.01 81 ILE A N 1
ATOM 596 C CA . ILE A 1 81 ? 48.772 -2.920 21.029 1.00 35.54 81 ILE A CA 1
ATOM 597 C C . ILE A 1 81 ? 50.111 -2.245 20.761 1.00 36.74 81 ILE A C 1
ATOM 598 O O . ILE A 1 81 ? 50.904 -2.710 19.944 1.00 38.08 81 ILE A O 1
ATOM 603 N N . GLU A 1 82 ? 50.353 -1.141 21.453 1.00 38.44 82 GLU A N 1
ATOM 604 C CA . GLU A 1 82 ? 51.606 -0.414 21.323 1.00 39.55 82 GLU A CA 1
ATOM 605 C C . GLU A 1 82 ? 52.228 -0.411 22.717 1.00 41.68 82 GLU A C 1
ATOM 606 O O . GLU A 1 82 ? 51.543 -0.695 23.702 1.00 41.63 82 GLU A O 1
ATOM 612 N N . GLU A 1 83 ? 53.517 -0.111 22.813 1.00 44.20 83 GLU A N 1
ATOM 613 C CA . GLU A 1 83 ? 54.179 -0.130 24.112 1.00 45.86 83 GLU A CA 1
ATOM 614 C C . GLU A 1 83 ? 53.653 0.873 25.136 1.00 45.30 83 GLU A C 1
ATOM 615 O O . GLU A 1 83 ? 53.694 0.607 26.337 1.00 46.28 83 GLU A O 1
ATOM 621 N N . GLU A 1 84 ? 53.149 2.012 24.676 1.00 43.89 84 GLU A N 1
ATOM 622 C CA . GLU A 1 84 ? 52.627 3.016 25.597 1.00 42.74 84 GLU A CA 1
ATOM 623 C C . GLU A 1 84 ? 51.098 3.119 25.610 1.00 41.23 84 GLU A C 1
ATOM 624 O O . GLU A 1 84 ? 50.539 4.017 26.244 1.00 40.34 84 GLU A O 1
ATOM 630 N N . GLY A 1 85 ? 50.423 2.209 24.911 1.00 39.59 85 GLY A N 1
ATOM 631 C CA . GLY A 1 85 ? 48.967 2.238 24.882 1.00 36.37 85 GLY A CA 1
ATOM 632 C C . GLY A 1 85 ? 48.307 1.462 23.751 1.00 34.24 85 GLY A C 1
ATOM 633 O O . GLY A 1 85 ? 48.980 0.811 22.948 1.00 33.23 85 GLY A O 1
ATOM 634 N N . LEU A 1 86 ? 46.979 1.526 23.693 1.00 30.62 86 LEU A N 1
ATOM 635 C CA . LEU A 1 86 ? 46.225 0.834 22.653 1.00 28.81 86 LEU A CA 1
ATOM 636 C C . LEU A 1 86 ? 45.664 1.793 21.612 1.00 26.23 86 LEU A C 1
ATOM 637 O O . LEU A 1 86 ? 45.173 2.869 21.943 1.00 26.51 86 LEU A O 1
ATOM 642 N N . ARG A 1 87 ? 45.750 1.382 20.351 1.00 25.44 87 ARG A N 1
ATOM 643 C CA . ARG A 1 87 ? 45.265 2.161 19.215 1.00 25.52 87 ARG A CA 1
ATOM 644 C C . ARG A 1 87 ? 43.994 1.517 18.657 1.00 24.57 87 ARG A C 1
ATOM 645 O O . ARG A 1 87 ? 43.986 0.327 18.338 1.00 23.25 87 ARG A O 1
ATOM 653 N N . VAL A 1 88 ? 42.923 2.301 18.549 1.00 24.12 88 VAL A N 1
ATOM 654 C CA . VAL A 1 88 ? 41.653 1.803 18.022 1.00 23.83 88 VAL A CA 1
ATOM 655 C C . VAL A 1 88 ? 41.293 2.487 16.701 1.00 23.86 88 VAL A C 1
ATOM 656 O O . VAL A 1 88 ? 41.284 3.713 16.614 1.00 23.76 88 VAL A O 1
ATOM 660 N N . ILE A 1 89 ? 41.005 1.688 15.677 1.00 24.50 89 ILE A N 1
ATOM 661 C CA . ILE A 1 89 ? 40.631 2.205 14.359 1.00 26.10 89 ILE A CA 1
ATOM 662 C C . ILE A 1 89 ? 39.346 1.514 13.905 1.00 26.56 89 ILE A C 1
ATOM 663 O O . ILE A 1 89 ? 39.360 0.328 13.562 1.00 27.01 89 ILE A O 1
ATOM 668 N N . SER A 1 90 ? 38.242 2.258 13.903 1.00 24.91 90 SER A N 1
ATOM 669 C CA . SER A 1 90 ? 36.941 1.715 13.513 1.00 24.85 90 SER A CA 1
ATOM 670 C C . SER A 1 90 ? 36.502 2.122 12.104 1.00 24.80 90 SER A C 1
ATOM 671 O O . SER A 1 90 ? 36.638 3.280 11.713 1.00 23.55 90 SER A O 1
ATOM 674 N N . THR A 1 91 ? 35.970 1.154 11.359 1.00 24.46 91 THR A N 1
ATOM 675 C CA . THR A 1 91 ? 35.487 1.374 9.996 1.00 24.75 91 THR A CA 1
ATOM 676 C C . THR A 1 91 ? 34.016 0.986 9.877 1.00 24.32 91 THR A C 1
ATOM 677 O O . THR A 1 91 ? 33.615 -0.128 10.234 1.00 23.26 91 THR A O 1
ATOM 681 N N . VAL A 1 92 ? 33.218 1.920 9.374 1.00 23.93 92 VAL A N 1
ATOM 682 C CA . VAL A 1 92 ? 31.790 1.716 9.197 1.00 23.57 92 VAL A CA 1
ATOM 683 C C . VAL A 1 92 ? 31.445 1.994 7.736 1.00 24.51 92 VAL A C 1
ATOM 684 O O . VAL A 1 92 ? 32.042 2.871 7.116 1.00 24.85 92 VAL A O 1
ATOM 688 N N . LYS A 1 93 ? 30.499 1.236 7.185 1.00 24.72 93 LYS A N 1
ATOM 689 C CA . LYS A 1 93 ? 30.073 1.413 5.792 1.00 25.30 93 LYS A CA 1
ATOM 690 C C . LYS A 1 93 ? 28.565 1.287 5.692 1.00 23.16 93 LYS A C 1
ATOM 691 O O . LYS A 1 93 ? 27.942 0.549 6.455 1.00 22.00 93 LYS A O 1
ATOM 697 N N . ALA A 1 94 ? 27.989 1.991 4.729 1.00 23.62 94 ALA A N 1
ATOM 698 C CA . ALA A 1 94 ? 26.554 1.946 4.504 1.00 25.60 94 ALA A CA 1
ATOM 699 C C . ALA A 1 94 ? 26.189 2.671 3.214 1.00 28.79 94 ALA A C 1
ATOM 700 O O . ALA A 1 94 ? 26.857 3.629 2.823 1.00 30.58 94 ALA A O 1
ATOM 702 N N . HIS A 1 95 ? 25.146 2.197 2.540 1.00 29.01 95 HIS A N 1
ATOM 703 C CA . HIS A 1 95 ? 24.671 2.859 1.330 1.00 28.69 95 HIS A CA 1
ATOM 704 C C . HIS A 1 95 ? 23.371 3.487 1.782 1.00 28.04 95 HIS A C 1
ATOM 705 O O . HIS A 1 95 ? 22.348 2.816 1.870 1.00 29.73 95 HIS A O 1
ATOM 712 N N . TYR A 1 96 ? 23.410 4.775 2.095 1.00 26.71 96 TYR A N 1
ATOM 713 C CA . TYR A 1 96 ? 22.212 5.430 2.585 1.00 26.28 96 TYR A CA 1
ATOM 714 C C . TYR A 1 96 ? 22.199 6.927 2.295 1.00 27.88 96 TYR A C 1
ATOM 715 O O . TYR A 1 96 ? 23.089 7.445 1.625 1.00 28.85 96 TYR A O 1
ATOM 724 N N . LYS A 1 97 ? 21.184 7.614 2.809 1.00 27.79 97 LYS A N 1
ATOM 725 C CA . LYS A 1 97 ? 21.039 9.043 2.588 1.00 29.19 97 LYS A CA 1
ATOM 726 C C . LYS A 1 97 ? 21.814 9.911 3.574 1.00 31.04 97 LYS A C 1
ATOM 727 O O . LYS A 1 97 ? 21.713 11.137 3.533 1.00 32.75 97 LYS A O 1
ATOM 733 N N . THR A 1 98 ? 22.580 9.289 4.464 1.00 31.04 98 THR A N 1
ATOM 734 C CA . THR A 1 98 ? 23.369 10.063 5.413 1.00 31.01 98 THR A CA 1
ATOM 735 C C . THR A 1 98 ? 24.646 9.315 5.820 1.00 31.08 98 THR A C 1
ATOM 736 O O . THR A 1 98 ? 24.603 8.131 6.162 1.00 30.95 98 THR A O 1
ATOM 740 N N . GLY A 1 99 ? 25.780 10.021 5.736 1.00 31.51 99 GLY A N 1
ATOM 741 C CA . GLY A 1 99 ? 27.091 9.464 6.061 1.00 26.42 99 GLY A CA 1
ATOM 742 C C . GLY A 1 99 ? 27.161 8.687 7.356 1.00 25.99 99 GLY A C 1
ATOM 743 O O . GLY A 1 99 ? 26.169 8.602 8.085 1.00 25.72 99 GLY A O 1
ATOM 744 N N . VAL A 1 100 ? 28.328 8.117 7.651 1.00 23.25 100 VAL A N 1
ATOM 745 C CA . VAL A 1 100 ? 28.483 7.338 8.870 1.00 21.68 100 VAL A CA 1
ATOM 746 C C . VAL A 1 100 ? 29.686 7.688 9.769 1.00 22.10 100 VAL A C 1
ATOM 747 O O . VAL A 1 100 ? 30.230 6.806 10.436 1.00 20.50 100 VAL A O 1
ATOM 751 N N . GLU A 1 101 ? 30.103 8.955 9.804 1.00 20.60 101 GLU A N 1
ATOM 752 C CA . GLU A 1 101 ? 31.239 9.330 10.663 1.00 20.58 101 GLU A CA 1
ATOM 753 C C . GLU A 1 101 ? 30.892 9.121 12.140 1.00 19.66 101 GLU A C 1
ATOM 754 O O . GLU A 1 101 ? 31.696 8.590 12.904 1.00 20.68 101 GLU A O 1
ATOM 760 N N . MET A 1 102 ? 29.703 9.567 12.539 1.00 17.33 102 MET A N 1
ATOM 761 C CA . MET A 1 102 ? 29.272 9.446 13.924 1.00 18.22 102 MET A CA 1
ATOM 762 C C . MET A 1 102 ? 29.265 8.006 14.416 1.00 18.90 102 MET A C 1
ATOM 763 O O . MET A 1 102 ? 29.587 7.743 15.581 1.00 17.65 102 MET A O 1
ATOM 768 N N . GLU A 1 103 ? 28.903 7.074 13.542 1.00 17.11 103 GLU A N 1
ATOM 769 C CA . GLU A 1 103 ? 28.876 5.678 13.937 1.00 17.35 103 GLU A CA 1
ATOM 770 C C . GLU A 1 103 ? 30.306 5.223 14.218 1.00 16.82 103 GLU A C 1
ATOM 771 O O . GLU A 1 103 ? 30.567 4.558 15.224 1.00 15.90 103 GLU A O 1
ATOM 777 N N . ALA A 1 104 ? 31.239 5.613 13.352 1.00 14.93 104 ALA A N 1
ATOM 778 C CA . ALA A 1 104 ? 32.636 5.231 13.539 1.00 14.47 104 ALA A CA 1
ATOM 779 C C . ALA A 1 104 ? 33.257 5.900 14.774 1.00 14.39 104 ALA A C 1
ATOM 780 O O . ALA A 1 104 ? 34.107 5.315 15.445 1.00 15.19 104 ALA A O 1
ATOM 782 N N . LEU A 1 105 ? 32.828 7.120 15.077 1.00 13.56 105 LEU A N 1
ATOM 783 C CA . LEU A 1 105 ? 33.350 7.847 16.229 1.00 14.08 105 LEU A CA 1
ATOM 784 C C . LEU A 1 105 ? 32.834 7.251 17.528 1.00 13.73 105 LEU A C 1
ATOM 785 O O . LEU A 1 105 ? 33.565 7.162 18.513 1.00 13.57 105 LEU A O 1
ATOM 790 N N . THR A 1 106 ? 31.567 6.852 17.528 1.00 14.18 106 THR A N 1
ATOM 791 C CA . THR A 1 106 ? 30.954 6.261 18.705 1.00 14.29 106 THR A CA 1
ATOM 792 C C . THR A 1 106 ? 31.552 4.885 18.966 1.00 17.77 106 THR A C 1
ATOM 793 O O . THR A 1 106 ? 31.828 4.532 20.110 1.00 18.58 106 THR A O 1
ATOM 797 N N . ALA A 1 107 ? 31.761 4.120 17.897 1.00 19.70 107 ALA A N 1
ATOM 798 C CA . ALA A 1 107 ? 32.335 2.788 18.007 1.00 19.83 107 ALA A CA 1
ATOM 799 C C . ALA A 1 107 ? 33.711 2.869 18.654 1.00 20.71 107 ALA A C 1
ATOM 800 O O . ALA A 1 107 ? 34.036 2.103 19.565 1.00 19.68 107 ALA A O 1
ATOM 802 N N . THR A 1 108 ? 34.523 3.795 18.161 1.00 20.01 108 THR A N 1
ATOM 803 C CA . THR A 1 108 ? 35.870 3.973 18.676 1.00 18.89 108 THR A CA 1
ATOM 804 C C . THR A 1 108 ? 35.876 4.461 20.125 1.00 16.45 108 THR A C 1
ATOM 805 O O . THR A 1 108 ? 36.637 3.958 20.943 1.00 17.32 108 THR A O 1
ATOM 809 N N . SER A 1 109 ? 35.027 5.431 20.439 1.00 14.49 109 SER A N 1
ATOM 810 C CA . SER A 1 109 ? 34.947 5.953 21.796 1.00 17.25 109 SER A CA 1
ATOM 811 C C . SER A 1 109 ? 34.580 4.857 22.785 1.00 16.38 109 SER A C 1
ATOM 812 O O . SER A 1 109 ? 35.200 4.736 23.837 1.00 16.35 109 SER A O 1
ATOM 815 N N . VAL A 1 110 ? 33.566 4.063 22.451 1.00 15.71 110 VAL A N 1
ATOM 816 C CA . VAL A 1 110 ? 33.122 3.009 23.350 1.00 15.38 110 VAL A CA 1
ATOM 817 C C . VAL A 1 110 ? 34.149 1.886 23.467 1.00 15.24 110 VAL A C 1
ATOM 818 O O . VAL A 1 110 ? 34.240 1.229 24.499 1.00 14.95 110 VAL A O 1
ATOM 822 N N . ALA A 1 111 ? 34.929 1.668 22.417 1.00 14.78 111 ALA A N 1
ATOM 823 C CA . ALA A 1 111 ? 35.947 0.630 22.475 1.00 16.18 111 ALA A CA 1
ATOM 824 C C . ALA A 1 111 ? 37.002 1.094 23.482 1.00 16.34 111 ALA A C 1
ATOM 825 O O . ALA A 1 111 ? 37.445 0.322 24.327 1.00 18.85 111 ALA A O 1
ATOM 827 N N . LEU A 1 112 ? 37.382 2.366 23.384 1.00 17.68 112 LEU A N 1
ATOM 828 C CA . LEU A 1 112 ? 38.379 2.965 24.270 1.00 19.25 112 LEU A CA 1
ATOM 829 C C . LEU A 1 112 ? 37.905 2.950 25.722 1.00 20.03 112 LEU A C 1
ATOM 830 O O . LEU A 1 112 ? 38.690 2.686 26.626 1.00 19.04 112 LEU A O 1
ATOM 835 N N . LEU A 1 113 ? 36.618 3.228 25.934 1.00 18.94 113 LEU A N 1
ATOM 836 C CA . LEU A 1 113 ? 36.049 3.228 27.271 1.00 17.81 113 LEU A CA 1
ATOM 837 C C . LEU A 1 113 ? 36.095 1.832 27.857 1.00 18.89 113 LEU A C 1
ATOM 838 O O . LEU A 1 113 ? 36.364 1.663 29.047 1.00 18.13 113 LEU A O 1
ATOM 843 N N . THR A 1 114 ? 35.819 0.836 27.017 1.00 17.31 114 THR A N 1
ATOM 844 C CA . THR A 1 114 ? 35.809 -0.549 27.460 1.00 17.30 114 THR A CA 1
ATOM 845 C C . THR A 1 114 ? 37.206 -1.019 27.874 1.00 19.83 114 THR A C 1
ATOM 846 O O . THR A 1 114 ? 37.351 -1.725 28.865 1.00 18.94 114 THR A O 1
ATOM 850 N N . ILE A 1 115 ? 38.226 -0.643 27.105 1.00 21.06 115 ILE A N 1
ATOM 851 C CA . ILE A 1 115 ? 39.597 -1.020 27.438 1.00 23.57 115 ILE A CA 1
ATOM 852 C C . ILE A 1 115 ? 39.890 -0.478 28.844 1.00 24.08 115 ILE A C 1
ATOM 853 O O . ILE A 1 115 ? 40.380 -1.201 29.712 1.00 24.90 115 ILE A O 1
ATOM 858 N N . TRP A 1 116 ? 39.562 0.793 29.062 1.00 22.44 116 TRP A N 1
ATOM 859 C CA . TRP A 1 116 ? 39.771 1.450 30.349 1.00 22.11 116 TRP A CA 1
ATOM 860 C C . TRP A 1 116 ? 39.081 0.667 31.471 1.00 23.67 116 TRP A C 1
ATOM 861 O O . TRP A 1 116 ? 39.688 0.368 32.503 1.00 25.44 116 TRP A O 1
ATOM 872 N N . ASP A 1 117 ? 37.807 0.348 31.267 1.00 22.86 117 ASP A N 1
ATOM 873 C CA . ASP A 1 117 ? 37.040 -0.402 32.253 1.00 23.48 117 ASP A CA 1
ATOM 874 C C . ASP A 1 117 ? 37.669 -1.754 32.589 1.00 22.57 117 ASP A C 1
ATOM 875 O O . ASP A 1 117 ? 37.620 -2.204 33.732 1.00 22.80 117 ASP A O 1
ATOM 880 N N . MET A 1 118 ? 38.249 -2.396 31.584 1.00 22.23 118 MET A N 1
ATOM 881 C CA . MET A 1 118 ? 38.869 -3.708 31.754 1.00 25.21 118 MET A CA 1
ATOM 882 C C . MET A 1 118 ? 40.158 -3.703 32.591 1.00 25.27 118 MET A C 1
ATOM 883 O O . MET A 1 118 ? 40.426 -4.646 33.340 1.00 24.68 118 MET A O 1
ATOM 888 N N . VAL A 1 119 ? 40.946 -2.640 32.463 1.00 25.47 119 VAL A N 1
ATOM 889 C CA . VAL A 1 119 ? 42.222 -2.543 33.167 1.00 26.88 119 VAL A CA 1
ATOM 890 C C . VAL A 1 119 ? 42.265 -1.463 34.248 1.00 28.05 119 VAL A C 1
ATOM 891 O O . VAL A 1 119 ? 43.330 -0.960 34.607 1.00 27.85 119 VAL A O 1
ATOM 895 N N . LYS A 1 120 ? 41.094 -1.124 34.769 1.00 29.61 120 LYS A N 1
ATOM 896 C CA . LYS A 1 120 ? 40.955 -0.110 35.802 1.00 30.79 120 LYS A CA 1
ATOM 897 C C . LYS A 1 120 ? 41.844 -0.343 37.028 1.00 32.85 120 LYS A C 1
ATOM 898 O O . LYS A 1 120 ? 42.526 0.574 37.490 1.00 32.85 120 LYS A O 1
ATOM 904 N N . LYS A 1 121 ? 41.849 -1.565 37.551 1.00 33.93 121 LYS A N 1
ATOM 905 C CA . LYS A 1 121 ? 42.645 -1.844 38.738 1.00 36.22 121 LYS A CA 1
ATOM 906 C C . LYS A 1 121 ? 44.157 -1.820 38.532 1.00 36.48 121 LYS A C 1
ATOM 907 O O . LYS A 1 121 ? 44.903 -1.674 39.500 1.00 36.26 121 LYS A O 1
ATOM 913 N N . TYR A 1 122 ? 44.612 -1.955 37.286 1.00 36.00 122 TYR A N 1
ATOM 914 C CA . TYR A 1 122 ? 46.044 -1.924 37.011 1.00 33.72 122 TYR A CA 1
ATOM 915 C C . TYR A 1 122 ? 46.458 -0.498 36.673 1.00 33.98 122 TYR A C 1
ATOM 916 O O . TYR A 1 122 ? 47.638 -0.160 36.713 1.00 35.21 122 TYR A O 1
ATOM 925 N N . GLU A 1 123 ? 45.481 0.340 36.347 1.00 32.91 123 GLU A N 1
ATOM 926 C CA . GLU A 1 123 ? 45.761 1.730 36.000 1.00 31.46 123 GLU A CA 1
ATOM 927 C C . GLU A 1 123 ? 45.716 2.651 37.206 1.00 30.32 123 GLU A C 1
ATOM 928 O O . GLU A 1 123 ? 46.392 3.676 37.232 1.00 27.82 123 GLU A O 1
ATOM 934 N N . LYS A 1 124 ? 44.909 2.279 38.195 1.00 31.49 124 LYS A N 1
ATOM 935 C CA . LYS A 1 124 ? 44.750 3.068 39.418 1.00 32.57 124 LYS A CA 1
ATOM 936 C C . LYS A 1 124 ? 46.031 3.186 40.231 1.00 30.77 124 LYS A C 1
ATOM 937 O O . LYS A 1 124 ? 46.815 2.240 40.302 1.00 28.19 124 LYS A O 1
ATOM 943 N N . ASP A 1 125 ? 46.242 4.346 40.847 1.00 31.14 125 ASP A N 1
ATOM 944 C CA . ASP A 1 125 ? 47.422 4.527 41.686 1.00 30.80 125 ASP A CA 1
ATOM 945 C C . ASP A 1 125 ? 47.004 4.223 43.120 1.00 32.54 125 ASP A C 1
ATOM 946 O O . ASP A 1 125 ? 45.818 4.000 43.385 1.00 32.47 125 ASP A O 1
ATOM 951 N N . GLU A 1 126 ? 47.970 4.211 44.038 1.00 33.78 126 GLU A N 1
ATOM 952 C CA . GLU A 1 126 ? 47.698 3.895 45.439 1.00 34.59 126 GLU A CA 1
ATOM 953 C C . GLU A 1 126 ? 46.607 4.751 46.079 1.00 35.95 126 GLU A C 1
ATOM 954 O O . GLU A 1 126 ? 46.099 4.411 47.151 1.00 36.14 126 GLU A O 1
ATOM 960 N N . ASN A 1 127 ? 46.251 5.861 45.437 1.00 35.56 127 ASN A N 1
ATOM 961 C CA . ASN A 1 127 ? 45.196 6.720 45.964 1.00 36.69 127 ASN A CA 1
ATOM 962 C C . ASN A 1 127 ? 43.882 6.501 45.222 1.00 38.30 127 ASN A C 1
ATOM 963 O O . ASN A 1 127 ? 42.895 7.199 45.471 1.00 36.64 127 ASN A O 1
ATOM 968 N N . GLY A 1 128 ? 43.882 5.532 44.308 1.00 39.62 128 GLY A N 1
ATOM 969 C CA . GLY A 1 128 ? 42.686 5.214 43.546 1.00 41.60 128 GLY A CA 1
ATOM 970 C C . GLY A 1 128 ? 42.416 6.148 42.384 1.00 42.96 128 GLY A C 1
ATOM 971 O O . GLY A 1 128 ? 41.329 6.132 41.803 1.00 42.87 128 GLY A O 1
ATOM 972 N N . GLN A 1 129 ? 43.405 6.964 42.041 1.00 43.70 129 GLN A N 1
ATOM 973 C CA . GLN A 1 129 ? 43.261 7.908 40.947 1.00 43.23 129 GLN A CA 1
ATOM 974 C C . GLN A 1 129 ? 43.912 7.405 39.666 1.00 42.61 129 GLN A C 1
ATOM 975 O O . GLN A 1 129 ? 44.525 6.338 39.647 1.00 42.91 129 GLN A O 1
ATOM 981 N N . TYR A 1 130 ? 43.761 8.176 38.595 1.00 41.37 130 TYR A N 1
ATOM 982 C CA . TYR A 1 130 ? 44.306 7.809 37.293 1.00 40.09 130 TYR A CA 1
ATOM 983 C C . TYR A 1 130 ? 45.196 8.912 36.750 1.00 41.46 130 TYR A C 1
ATOM 984 O O . TYR A 1 130 ? 44.783 9.692 35.891 1.00 42.19 130 TYR A O 1
ATOM 993 N N . PRO A 1 131 ? 46.438 8.988 37.244 1.00 41.64 131 PRO A N 1
ATOM 994 C CA . PRO A 1 131 ? 47.384 10.011 36.797 1.00 41.42 131 PRO A CA 1
ATOM 995 C C . PRO A 1 131 ? 48.015 9.721 35.438 1.00 41.54 131 PRO A C 1
ATOM 996 O O . PRO A 1 131 ? 48.590 10.618 34.818 1.00 41.45 131 PRO A O 1
ATOM 1000 N N . TYR A 1 132 ? 47.912 8.479 34.973 1.00 41.27 132 TYR A N 1
ATOM 1001 C CA . TYR A 1 132 ? 48.498 8.120 33.683 1.00 41.87 132 TYR A CA 1
ATOM 1002 C C . TYR A 1 132 ? 47.485 7.719 32.619 1.00 38.83 132 TYR A C 1
ATOM 1003 O O . TYR A 1 132 ? 47.751 7.861 31.428 1.00 39.96 132 TYR A O 1
ATOM 1012 N N . THR A 1 133 ? 46.332 7.212 33.036 1.00 35.08 133 THR A N 1
ATOM 1013 C CA . THR A 1 133 ? 45.329 6.773 32.071 1.00 31.45 133 THR A CA 1
ATOM 1014 C C . THR A 1 133 ? 44.640 7.945 31.376 1.00 29.70 133 THR A C 1
ATOM 1015 O O . THR A 1 133 ? 44.130 8.856 32.028 1.00 28.03 133 THR A O 1
ATOM 1019 N N . GLU A 1 134 ? 44.625 7.910 30.047 1.00 27.44 134 GLU A N 1
ATOM 1020 C CA . GLU A 1 134 ? 44.021 8.985 29.271 1.00 28.00 134 GLU A CA 1
ATOM 1021 C C . GLU A 1 134 ? 43.640 8.613 27.837 1.00 26.46 134 GLU A C 1
ATOM 1022 O O . GLU A 1 134 ? 44.419 7.984 27.120 1.00 26.15 134 GLU A O 1
ATOM 1028 N N . ILE A 1 135 ? 42.434 9.000 27.431 1.00 25.73 135 ILE A N 1
ATOM 1029 C CA . ILE A 1 135 ? 41.967 8.762 26.072 1.00 23.76 135 ILE A CA 1
ATOM 1030 C C . ILE A 1 135 ? 42.447 10.021 25.369 1.00 25.55 135 ILE A C 1
ATOM 1031 O O . ILE A 1 135 ? 41.944 11.112 25.622 1.00 25.61 135 ILE A O 1
ATOM 1036 N N . LYS A 1 136 ? 43.441 9.862 24.501 1.00 29.56 136 LYS A N 1
ATOM 1037 C CA . LYS A 1 136 ? 44.067 10.989 23.813 1.00 31.71 136 LYS A CA 1
ATOM 1038 C C . LYS A 1 136 ? 43.413 11.724 22.656 1.00 32.91 136 LYS A C 1
ATOM 1039 O O . LYS A 1 136 ? 43.118 12.919 22.777 1.00 33.55 136 LYS A O 1
ATOM 1045 N N . SER A 1 137 ? 43.204 11.051 21.531 1.00 31.92 137 SER A N 1
ATOM 1046 C CA . SER A 1 137 ? 42.642 11.765 20.399 1.00 33.73 137 SER A CA 1
ATOM 1047 C C . SER A 1 137 ? 41.853 10.983 19.363 1.00 33.76 137 SER A C 1
ATOM 1048 O O . SER A 1 137 ? 42.424 10.373 18.453 1.00 35.16 137 SER A O 1
ATOM 1051 N N . ILE A 1 138 ? 40.534 11.045 19.489 1.00 30.94 138 ILE A N 1
ATOM 1052 C CA . ILE A 1 138 ? 39.641 10.385 18.555 1.00 29.01 138 ILE A CA 1
ATOM 1053 C C . ILE A 1 138 ? 39.513 11.334 17.361 1.00 28.32 138 ILE A C 1
ATOM 1054 O O . ILE A 1 138 ? 39.299 12.533 17.538 1.00 30.15 138 ILE A O 1
ATOM 1059 N N . ARG A 1 139 ? 39.659 10.803 16.151 1.00 27.86 139 ARG A N 1
ATOM 1060 C CA . ARG A 1 139 ? 39.592 11.619 14.941 1.00 26.43 139 ARG A CA 1
ATOM 1061 C C . ARG A 1 139 ? 39.096 10.823 13.742 1.00 26.11 139 ARG A C 1
ATOM 1062 O O . ARG A 1 139 ? 39.307 9.610 13.659 1.00 24.91 139 ARG A O 1
ATOM 1070 N N . VAL A 1 140 ? 38.444 11.517 12.814 1.00 25.15 140 VAL A N 1
ATOM 1071 C CA . VAL A 1 140 ? 37.984 10.892 11.579 1.00 23.90 140 VAL A CA 1
ATOM 1072 C C . VAL A 1 140 ? 39.204 11.029 10.675 1.00 24.32 140 VAL A C 1
ATOM 1073 O O . VAL A 1 140 ? 39.532 12.128 10.256 1.00 25.91 140 VAL A O 1
ATOM 1077 N N . ILE A 1 141 ? 39.890 9.930 10.393 1.00 24.87 141 ILE A N 1
ATOM 1078 C CA . ILE A 1 141 ? 41.072 10.001 9.550 1.00 27.04 141 ILE A CA 1
ATOM 1079 C C . ILE A 1 141 ? 40.749 9.938 8.062 1.00 29.01 141 ILE A C 1
ATOM 1080 O O . ILE A 1 141 ? 41.561 10.333 7.231 1.00 29.67 141 ILE A O 1
ATOM 1085 N N . ASN A 1 142 ? 39.563 9.449 7.722 1.00 30.58 142 ASN A N 1
ATOM 1086 C CA . ASN A 1 142 ? 39.146 9.398 6.324 1.00 33.50 142 ASN A CA 1
ATOM 1087 C C . ASN A 1 142 ? 37.725 8.902 6.160 1.00 34.30 142 ASN A C 1
ATOM 1088 O O . ASN A 1 142 ? 37.205 8.163 6.997 1.00 33.82 142 ASN A O 1
ATOM 1093 N N . LYS A 1 143 ? 37.096 9.328 5.073 1.00 36.50 143 LYS A N 1
ATOM 1094 C CA . LYS A 1 143 ? 35.734 8.923 4.780 1.00 38.50 143 LYS A CA 1
ATOM 1095 C C . LYS A 1 143 ? 35.357 9.299 3.354 1.00 38.89 143 LYS A C 1
ATOM 1096 O O . LYS A 1 143 ? 35.688 10.387 2.879 1.00 38.63 143 LYS A O 1
ATOM 1102 N N . ILE A 1 144 ? 34.669 8.385 2.679 1.00 40.09 144 ILE A N 1
ATOM 1103 C CA . ILE A 1 144 ? 34.226 8.599 1.308 1.00 40.00 144 ILE A CA 1
ATOM 1104 C C . ILE A 1 144 ? 33.596 9.979 1.176 1.00 40.95 144 ILE A C 1
ATOM 1105 O O . ILE A 1 144 ? 32.915 10.452 2.095 1.00 38.93 144 ILE A O 1
ATOM 1110 N N . LYS A 1 145 ? 33.836 10.625 0.037 1.00 42.41 145 LYS A N 1
ATOM 1111 C CA . LYS A 1 145 ? 33.287 11.951 -0.215 1.00 44.16 145 LYS A CA 1
ATOM 1112 C C . LYS A 1 145 ? 31.882 11.857 -0.798 1.00 44.87 145 LYS A C 1
ATOM 1113 O O . LYS A 1 145 ? 31.605 11.012 -1.649 1.00 43.56 145 LYS A O 1
ATOM 1119 N N . THR A 1 146 ? 31.007 12.743 -0.334 1.00 46.85 146 THR A N 1
ATOM 1120 C CA . THR A 1 146 ? 29.621 12.789 -0.782 1.00 49.75 146 THR A CA 1
ATOM 1121 C C . THR A 1 146 ? 29.239 14.179 -1.297 1.00 51.06 146 THR A C 1
ATOM 1122 O O . THR A 1 146 ? 28.734 14.265 -2.436 1.00 29.41 146 THR A O 1
ATOM 1126 N N . ALA B 1 4 ? -1.262 -11.134 18.978 1.00 49.15 4 ALA B N 1
ATOM 1127 C CA . ALA B 1 4 ? 0.056 -10.439 19.055 1.00 46.84 4 ALA B CA 1
ATOM 1128 C C . ALA B 1 4 ? 0.816 -10.666 17.754 1.00 45.10 4 ALA B C 1
ATOM 1129 O O . ALA B 1 4 ? 1.230 -11.795 17.478 1.00 46.73 4 ALA B O 1
ATOM 1131 N N . LYS B 1 5 ? 1.002 -9.602 16.963 1.00 40.74 5 LYS B N 1
ATOM 1132 C CA . LYS B 1 5 ? 1.702 -9.729 15.686 1.00 35.83 5 LYS B CA 1
ATOM 1133 C C . LYS B 1 5 ? 2.039 -8.428 14.937 1.00 32.71 5 LYS B C 1
ATOM 1134 O O . LYS B 1 5 ? 1.264 -7.474 14.928 1.00 31.87 5 LYS B O 1
ATOM 1140 N N . ILE B 1 6 ? 3.212 -8.407 14.308 1.00 29.93 6 ILE B N 1
ATOM 1141 C CA . ILE B 1 6 ? 3.645 -7.262 13.511 1.00 26.66 6 ILE B CA 1
ATOM 1142 C C . ILE B 1 6 ? 3.205 -7.584 12.079 1.00 27.89 6 ILE B C 1
ATOM 1143 O O . ILE B 1 6 ? 3.840 -8.385 11.388 1.00 27.71 6 ILE B O 1
ATOM 1148 N N . VAL B 1 7 ? 2.103 -6.969 11.654 1.00 28.23 7 VAL B N 1
ATOM 1149 C CA . VAL B 1 7 ? 1.526 -7.204 10.328 1.00 29.11 7 VAL B CA 1
ATOM 1150 C C . VAL B 1 7 ? 2.491 -7.055 9.162 1.00 29.74 7 VAL B C 1
ATOM 1151 O O . VAL B 1 7 ? 3.339 -6.164 9.142 1.00 31.39 7 VAL B O 1
ATOM 1155 N N . ASP B 1 8 ? 2.342 -7.933 8.178 1.00 29.46 8 ASP B N 1
ATOM 1156 C CA . ASP B 1 8 ? 3.207 -7.929 7.004 1.00 30.27 8 ASP B CA 1
ATOM 1157 C C . ASP B 1 8 ? 2.970 -6.703 6.123 1.00 29.16 8 ASP B C 1
ATOM 1158 O O . ASP B 1 8 ? 1.835 -6.419 5.745 1.00 28.04 8 ASP B O 1
ATOM 1163 N N . ILE B 1 9 ? 4.041 -5.982 5.797 1.00 28.26 9 ILE B N 1
ATOM 1164 C CA . ILE B 1 9 ? 3.926 -4.788 4.959 1.00 29.71 9 ILE B CA 1
ATOM 1165 C C . ILE B 1 9 ? 4.762 -4.857 3.686 1.00 30.18 9 ILE B C 1
ATOM 1166 O O . ILE B 1 9 ? 4.921 -3.852 2.998 1.00 31.30 9 ILE B O 1
ATOM 1171 N N . SER B 1 10 ? 5.289 -6.038 3.374 1.00 31.01 10 SER B N 1
ATOM 1172 C CA . SER B 1 10 ? 6.124 -6.225 2.190 1.00 33.70 10 SER B CA 1
ATOM 1173 C C . SER B 1 10 ? 5.479 -5.829 0.860 1.00 35.60 10 SER B C 1
ATOM 1174 O O . SER B 1 10 ? 6.165 -5.337 -0.037 1.00 36.37 10 SER B O 1
ATOM 1177 N N . SER B 1 11 ? 4.171 -6.032 0.724 1.00 35.62 11 SER B N 1
ATOM 1178 C CA . SER B 1 11 ? 3.508 -5.698 -0.531 1.00 38.12 11 SER B CA 1
ATOM 1179 C C . SER B 1 11 ? 2.897 -4.301 -0.576 1.00 38.25 11 SER B C 1
ATOM 1180 O O . SER B 1 11 ? 2.146 -3.983 -1.494 1.00 37.83 11 SER B O 1
ATOM 1183 N N . LYS B 1 12 ? 3.220 -3.462 0.403 1.00 37.92 12 LYS B N 1
ATOM 1184 C CA . LYS B 1 12 ? 2.687 -2.103 0.416 1.00 37.62 12 LYS B CA 1
ATOM 1185 C C . LYS B 1 12 ? 3.608 -1.174 -0.374 1.00 36.88 12 LYS B C 1
ATOM 1186 O O . LYS B 1 12 ? 4.758 -1.520 -0.652 1.00 36.52 12 LYS B O 1
ATOM 1192 N N . ASP B 1 13 ? 3.102 -0.003 -0.748 1.00 35.49 13 ASP B N 1
ATOM 1193 C CA . ASP B 1 13 ? 3.907 0.939 -1.519 1.00 36.32 13 ASP B CA 1
ATOM 1194 C C . ASP B 1 13 ? 4.845 1.788 -0.674 1.00 36.17 13 ASP B C 1
ATOM 1195 O O . ASP B 1 13 ? 4.508 2.188 0.447 1.00 36.00 13 ASP B O 1
ATOM 1200 N N . ILE B 1 14 ? 6.024 2.059 -1.225 1.00 34.31 14 ILE B N 1
ATOM 1201 C CA . ILE B 1 14 ? 6.992 2.913 -0.561 1.00 33.40 14 ILE B CA 1
ATOM 1202 C C . ILE B 1 14 ? 6.586 4.307 -0.994 1.00 32.85 14 ILE B C 1
ATOM 1203 O O . ILE B 1 14 ? 6.416 4.565 -2.184 1.00 32.72 14 ILE B O 1
ATOM 1208 N N . VAL B 1 15 ? 6.411 5.202 -0.035 1.00 32.94 15 VAL B N 1
ATOM 1209 C CA . VAL B 1 15 ? 6.011 6.561 -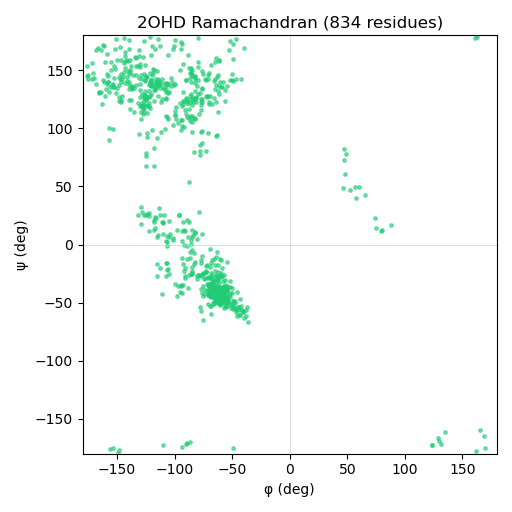0.358 1.00 32.16 15 VAL B CA 1
ATOM 1210 C C . VAL B 1 15 ? 6.384 7.504 0.776 1.00 32.42 15 VAL B C 1
ATOM 1211 O O . VAL B 1 15 ? 6.679 7.071 1.892 1.00 30.60 15 VAL B O 1
ATOM 1215 N N . LEU B 1 16 ? 6.371 8.797 0.480 1.00 32.16 16 LEU B N 1
ATOM 1216 C CA . LEU B 1 16 ? 6.688 9.806 1.474 1.00 33.15 16 LEU B CA 1
ATOM 1217 C C . LEU B 1 16 ? 5.657 9.746 2.615 1.00 32.40 16 LEU B C 1
ATOM 1218 O O . LEU B 1 16 ? 4.471 10.008 2.406 1.00 34.81 16 LEU B O 1
ATOM 1223 N N . ARG B 1 17 ? 6.115 9.374 3.810 1.00 29.86 17 ARG B N 1
ATOM 1224 C CA . ARG B 1 17 ? 5.248 9.274 4.985 1.00 27.94 17 ARG B CA 1
ATOM 1225 C C . ARG B 1 17 ? 5.505 10.443 5.916 1.00 26.95 17 ARG B C 1
ATOM 1226 O O . ARG B 1 17 ? 6.654 10.734 6.254 1.00 25.44 17 ARG B O 1
ATOM 1234 N N . GLU B 1 18 ? 4.434 11.103 6.337 1.00 25.39 18 GLU B N 1
ATOM 1235 C CA . GLU B 1 18 ? 4.552 12.228 7.249 1.00 25.27 18 GLU B CA 1
ATOM 1236 C C . GLU B 1 18 ? 3.478 12.145 8.309 1.00 24.45 18 GLU B C 1
ATOM 1237 O O . GLU B 1 18 ? 2.403 11.586 8.081 1.00 23.73 18 GLU B O 1
ATOM 1243 N N . ALA B 1 19 ? 3.768 12.727 9.464 1.00 23.11 19 ALA B N 1
ATOM 1244 C CA . ALA B 1 19 ? 2.819 12.746 10.552 1.00 21.89 19 ALA B CA 1
ATOM 1245 C C . ALA B 1 19 ? 3.143 13.916 11.462 1.00 21.68 19 ALA B C 1
ATOM 1246 O O . ALA B 1 19 ? 4.301 14.167 11.782 1.00 22.42 19 ALA B O 1
ATOM 1248 N N . VAL B 1 20 ? 2.107 14.638 11.863 1.00 22.36 20 VAL B N 1
ATOM 1249 C CA . VAL B 1 20 ? 2.265 15.776 12.754 1.00 21.19 20 VAL B CA 1
ATOM 1250 C C . VAL B 1 20 ? 1.350 15.533 13.941 1.00 20.92 20 VAL B C 1
ATOM 1251 O O . VAL B 1 20 ? 0.146 15.315 13.780 1.00 21.52 20 VAL B O 1
ATOM 1255 N N . VAL B 1 21 ? 1.928 15.557 15.135 1.00 19.64 21 VAL B N 1
ATOM 1256 C CA . VAL B 1 21 ? 1.164 15.337 16.346 1.00 17.74 21 VAL B CA 1
ATOM 1257 C C . VAL B 1 21 ? 1.224 16.546 17.259 1.00 17.48 21 VAL B C 1
ATOM 1258 O O . VAL B 1 21 ? 2.271 17.162 17.433 1.00 19.45 21 VAL B O 1
ATOM 1262 N N . GLU B 1 22 ? 0.081 16.884 17.836 1.00 20.21 22 GLU B N 1
ATOM 1263 C CA . GLU B 1 22 ? -0.012 18.007 18.749 1.00 20.15 22 GLU B CA 1
ATOM 1264 C C . GLU B 1 22 ? -0.371 17.486 20.125 1.00 20.93 22 GLU B C 1
ATOM 1265 O O . GLU B 1 22 ? -1.187 16.571 20.258 1.00 18.94 22 GLU B O 1
ATOM 1271 N N . GLY B 1 23 ? 0.236 18.082 21.147 1.00 20.58 23 GLY B N 1
ATOM 1272 C CA . GLY B 1 23 ? -0.017 17.663 22.514 1.00 19.57 23 GLY B CA 1
ATOM 1273 C C . GLY B 1 23 ? 0.074 18.865 23.424 1.00 18.62 23 GLY B C 1
ATOM 1274 O O . GLY B 1 23 ? 0.714 19.861 23.081 1.00 19.08 23 GLY B O 1
ATOM 1275 N N . TYR B 1 24 ? -0.539 18.768 24.597 1.00 18.51 24 TYR B N 1
ATOM 1276 C CA . TYR B 1 24 ? -0.569 19.890 25.515 1.00 20.14 24 TYR B CA 1
ATOM 1277 C C . TYR B 1 24 ? -0.488 19.482 26.980 1.00 21.40 24 TYR B C 1
ATOM 1278 O O . TYR B 1 24 ? -1.022 18.441 27.382 1.00 21.43 24 TYR B O 1
ATOM 1287 N N . ILE B 1 25 ? 0.184 20.307 27.778 1.00 20.62 25 ILE B N 1
ATOM 1288 C CA . ILE B 1 25 ? 0.286 20.042 29.205 1.00 22.71 25 ILE B CA 1
ATOM 1289 C C . ILE B 1 25 ? -0.046 21.309 29.996 1.00 23.63 25 ILE B C 1
ATOM 1290 O O . ILE B 1 25 ? 0.574 22.359 29.814 1.00 22.51 25 ILE B O 1
ATOM 1295 N N . LYS B 1 26 ? -1.053 21.199 30.855 1.00 23.68 26 LYS B N 1
ATOM 1296 C CA . LYS B 1 26 ? -1.488 22.309 31.695 1.00 26.06 26 LYS B CA 1
ATOM 1297 C C . LYS B 1 26 ? -0.511 22.430 32.863 1.00 26.10 26 LYS B C 1
ATOM 1298 O O . LYS B 1 26 ? -0.201 21.436 33.518 1.00 25.88 26 LYS B O 1
ATOM 1304 N N . LEU B 1 27 ? -0.025 23.644 33.110 1.00 25.37 27 LEU B N 1
ATOM 1305 C CA . LEU B 1 27 ? 0.916 23.911 34.197 1.00 25.89 27 LEU B CA 1
ATOM 1306 C C . LEU B 1 27 ? 0.449 25.160 34.945 1.00 26.86 27 LEU B C 1
ATOM 1307 O O . LEU B 1 27 ? -0.332 25.946 34.418 1.00 27.48 27 LEU B O 1
ATOM 1312 N N . ARG B 1 28 ? 0.914 25.335 36.176 1.00 28.37 28 ARG B N 1
ATOM 1313 C CA . ARG B 1 28 ? 0.541 26.505 36.962 1.00 30.10 28 ARG B CA 1
ATOM 1314 C C . ARG B 1 28 ? 1.217 27.729 36.355 1.00 30.16 28 ARG B C 1
ATOM 1315 O O . ARG B 1 28 ? 2.310 27.629 35.793 1.00 29.13 28 ARG B O 1
ATOM 1323 N N . LYS B 1 29 ? 0.558 28.879 36.450 1.00 30.41 29 LYS B N 1
ATOM 1324 C CA . LYS B 1 29 ? 1.120 30.105 35.908 1.00 31.31 29 LYS B CA 1
ATOM 1325 C C . LYS B 1 29 ? 2.478 30.403 36.532 1.00 31.04 29 LYS B C 1
ATOM 1326 O O . LYS B 1 29 ? 3.354 30.970 35.882 1.00 30.17 29 LYS B O 1
ATOM 1332 N N . GLU B 1 30 ? 2.660 30.009 37.789 1.00 31.06 30 GLU B N 1
ATOM 1333 C CA . GLU B 1 30 ? 3.934 30.237 38.456 1.00 31.93 30 GLU B CA 1
ATOM 1334 C C . GLU B 1 30 ? 5.011 29.350 37.839 1.00 30.54 30 GLU B C 1
ATOM 1335 O O . GLU B 1 30 ? 6.190 29.702 37.845 1.00 30.66 30 GLU B O 1
ATOM 1341 N N . THR B 1 31 ? 4.605 28.205 37.296 1.00 28.88 31 THR B N 1
ATOM 1342 C CA . THR B 1 31 ? 5.553 27.296 36.657 1.00 27.29 31 THR B CA 1
ATOM 1343 C C . THR B 1 31 ? 5.934 27.842 35.284 1.00 26.55 31 THR B C 1
ATOM 1344 O O . THR B 1 31 ? 7.097 27.795 34.889 1.00 27.18 31 THR B O 1
ATOM 1348 N N . ILE B 1 32 ? 4.947 28.353 34.559 1.00 27.04 32 ILE B N 1
ATOM 1349 C CA . ILE B 1 32 ? 5.191 28.921 33.239 1.00 28.55 32 ILE B CA 1
ATOM 1350 C C . ILE B 1 32 ? 6.245 30.022 33.357 1.00 28.73 32 ILE B C 1
ATOM 1351 O O . ILE B 1 32 ? 7.199 30.076 32.579 1.00 28.25 32 ILE B O 1
ATOM 1356 N N . GLU B 1 33 ? 6.063 30.889 34.348 1.00 29.34 33 GLU B N 1
ATOM 1357 C CA . GLU B 1 33 ? 6.969 32.006 34.593 1.00 29.84 33 GLU B CA 1
ATOM 1358 C C . GLU B 1 33 ? 8.413 31.525 34.748 1.00 28.02 33 GLU B C 1
ATOM 1359 O O . GLU B 1 33 ? 9.326 32.065 34.123 1.00 27.23 33 GLU B O 1
ATOM 1365 N N . LYS B 1 34 ? 8.617 30.500 35.570 1.00 27.59 34 LYS B N 1
ATOM 1366 C CA . LYS B 1 34 ? 9.952 29.952 35.781 1.00 28.05 34 LYS B CA 1
ATOM 1367 C C . LYS B 1 34 ? 10.579 29.371 34.513 1.00 27.27 34 LYS B C 1
ATOM 1368 O O . LYS B 1 34 ? 11.800 29.372 34.373 1.00 26.45 34 LYS B O 1
ATOM 1374 N N . ILE B 1 35 ? 9.751 28.860 33.603 1.00 26.85 35 ILE B N 1
ATOM 1375 C CA . ILE B 1 35 ? 10.255 28.293 32.359 1.00 26.82 35 ILE B CA 1
ATOM 1376 C C . ILE B 1 35 ? 10.673 29.432 31.433 1.00 28.09 35 ILE B C 1
ATOM 1377 O O . ILE B 1 35 ? 11.735 29.377 30.805 1.00 26.34 35 ILE B O 1
ATOM 1382 N N . LYS B 1 36 ? 9.836 30.463 31.357 1.00 28.91 36 LYS B N 1
ATOM 1383 C CA . LYS B 1 36 ? 10.127 31.624 30.523 1.00 31.24 36 LYS B CA 1
ATOM 1384 C C . LYS B 1 36 ? 11.426 32.287 30.967 1.00 32.66 36 LYS B C 1
ATOM 1385 O O . LYS B 1 36 ? 12.202 32.764 30.141 1.00 33.34 36 LYS B O 1
ATOM 1391 N N . ASN B 1 37 ? 11.661 32.308 32.276 1.00 33.86 37 ASN B N 1
ATOM 1392 C CA . ASN B 1 37 ? 12.859 32.931 32.823 1.00 35.44 37 ASN B CA 1
ATOM 1393 C C . ASN B 1 37 ? 14.039 31.985 32.937 1.00 37.20 37 ASN B C 1
ATOM 1394 O O . ASN B 1 37 ? 15.122 32.390 33.358 1.00 36.91 37 ASN B O 1
ATOM 1399 N N . LYS B 1 38 ? 13.834 30.729 32.556 1.00 37.67 38 LYS B N 1
ATOM 1400 C CA . LYS B 1 38 ? 14.890 29.735 32.648 1.00 37.75 38 LYS B CA 1
ATOM 1401 C C . LYS B 1 38 ? 15.381 29.648 34.085 1.00 38.16 38 LYS B C 1
ATOM 1402 O O . LYS B 1 38 ? 16.581 29.689 34.345 1.00 38.01 38 LYS B O 1
ATOM 1408 N N . GLU B 1 39 ? 14.439 29.522 35.015 1.00 38.34 39 GLU B N 1
ATOM 1409 C CA . GLU B 1 39 ? 14.767 29.436 36.430 1.00 39.16 39 GLU B CA 1
ATOM 1410 C C . GLU B 1 39 ? 14.367 28.118 37.084 1.00 38.97 39 GLU B C 1
ATOM 1411 O O . GLU B 1 39 ? 14.160 28.063 38.297 1.00 39.17 39 GLU B O 1
ATOM 1417 N N . VAL B 1 40 ? 14.245 27.059 36.291 1.00 37.46 40 VAL B N 1
ATOM 1418 C CA . VAL B 1 40 ? 13.902 25.765 36.860 1.00 35.51 40 VAL B CA 1
ATOM 1419 C C . VAL B 1 40 ? 15.218 25.038 37.142 1.00 33.05 40 VAL B C 1
ATOM 1420 O O . VAL B 1 40 ? 16.106 24.982 36.297 1.00 29.53 40 VAL B O 1
ATOM 1424 N N . GLU B 1 41 ? 15.332 24.498 38.348 1.00 33.55 41 GLU B N 1
ATOM 1425 C CA . GLU B 1 41 ? 16.531 23.802 38.799 1.00 33.08 41 GLU B CA 1
ATOM 1426 C C . GLU B 1 41 ? 17.087 22.747 37.843 1.00 31.11 41 GLU B C 1
ATOM 1427 O O . GLU B 1 41 ? 18.268 22.775 37.484 1.00 29.62 41 GLU B O 1
ATOM 1433 N N . LYS B 1 42 ? 16.236 21.814 37.434 1.00 30.62 42 LYS B N 1
ATOM 1434 C CA . LYS B 1 42 ? 16.670 20.741 36.547 1.00 29.04 42 LYS B CA 1
ATOM 1435 C C . LYS B 1 42 ? 17.252 21.182 35.209 1.00 27.79 42 LYS B C 1
ATOM 1436 O O . LYS B 1 42 ? 17.957 20.405 34.572 1.00 26.71 42 LYS B O 1
ATOM 1442 N N . GLY B 1 43 ? 16.957 22.402 34.767 1.00 26.34 43 GLY B N 1
ATOM 1443 C CA . GLY B 1 43 ? 17.521 22.850 33.503 1.00 24.81 43 GLY B CA 1
ATOM 1444 C C . GLY B 1 43 ? 16.626 23.554 32.499 1.00 23.05 43 GLY B C 1
ATOM 1445 O O . GLY B 1 43 ? 15.571 24.065 32.839 1.00 23.58 43 GLY B O 1
ATOM 1446 N N . ASP B 1 44 ? 17.080 23.586 31.249 1.00 24.20 44 ASP B N 1
ATOM 1447 C CA . ASP B 1 44 ? 16.373 24.226 30.139 1.00 23.41 44 ASP B CA 1
ATOM 1448 C C . ASP B 1 44 ? 15.234 23.314 29.655 1.00 23.21 44 ASP B C 1
ATOM 1449 O O . ASP B 1 44 ? 15.408 22.532 28.718 1.00 23.25 44 ASP B O 1
ATOM 1454 N N . VAL B 1 45 ? 14.077 23.429 30.303 1.00 22.71 45 VAL B N 1
ATOM 1455 C CA . VAL B 1 45 ? 12.890 22.631 29.992 1.00 23.29 45 VAL B CA 1
ATOM 1456 C C . VAL B 1 45 ? 12.634 22.427 28.499 1.00 22.87 45 VAL B C 1
ATOM 1457 O O . VAL B 1 45 ? 12.571 21.295 28.027 1.00 21.84 45 VAL B O 1
ATOM 1461 N N . ILE B 1 46 ? 12.490 23.518 27.754 1.00 23.67 46 ILE B N 1
ATOM 1462 C CA . ILE B 1 46 ? 12.218 23.410 26.326 1.00 20.85 46 ILE B CA 1
ATOM 1463 C C . ILE B 1 46 ? 13.213 22.565 25.534 1.00 20.91 46 ILE B C 1
ATOM 1464 O O . ILE B 1 46 ? 12.803 21.649 24.823 1.00 21.25 46 ILE B O 1
ATOM 1469 N N . THR B 1 47 ? 14.507 22.855 25.655 1.00 20.44 47 THR B N 1
ATOM 1470 C CA . THR B 1 47 ? 15.525 22.106 24.914 1.00 20.75 47 THR B CA 1
ATOM 1471 C C . THR B 1 47 ? 15.666 20.656 25.371 1.00 20.15 47 THR B C 1
ATOM 1472 O O . THR B 1 47 ? 15.851 19.756 24.547 1.00 22.17 47 THR B O 1
ATOM 1476 N N . VAL B 1 48 ? 15.575 20.426 26.676 1.00 19.35 48 VAL B N 1
ATOM 1477 C CA . VAL B 1 48 ? 15.666 19.070 27.204 1.00 17.78 48 VAL B CA 1
ATOM 1478 C C . VAL B 1 48 ? 14.448 18.245 26.743 1.00 17.62 48 VAL B C 1
ATOM 1479 O O . VAL B 1 48 ? 14.594 17.093 26.346 1.00 16.72 48 VAL B O 1
ATOM 1483 N N . ALA B 1 49 ? 13.253 18.837 26.778 1.00 18.17 49 ALA B N 1
ATOM 1484 C CA . ALA B 1 49 ? 12.039 18.126 26.354 1.00 18.36 49 ALA B CA 1
ATOM 1485 C C . ALA B 1 49 ? 12.073 17.834 24.856 1.00 18.74 49 ALA B C 1
ATOM 1486 O O . ALA B 1 49 ? 11.657 16.764 24.416 1.00 19.48 49 ALA B O 1
ATOM 1488 N N . LYS B 1 50 ? 12.569 18.791 24.077 1.00 19.88 50 LYS B N 1
ATOM 1489 C CA . LYS B 1 50 ? 12.680 18.622 22.636 1.00 18.93 50 LYS B CA 1
ATOM 1490 C C . LYS B 1 50 ? 13.673 17.503 22.327 1.00 18.35 50 LYS B C 1
ATOM 1491 O O . LYS B 1 50 ? 13.396 16.630 21.505 1.00 17.36 50 LYS B O 1
ATOM 1497 N N . THR B 1 51 ? 14.828 17.535 22.990 1.00 17.31 51 THR B N 1
ATOM 1498 C CA . THR B 1 51 ? 15.861 16.520 22.795 1.00 17.28 51 THR B CA 1
ATOM 1499 C C . THR B 1 51 ? 15.310 15.146 23.164 1.00 16.87 51 THR B C 1
ATOM 1500 O O . THR B 1 51 ? 15.553 14.169 22.468 1.00 17.48 51 THR B O 1
ATOM 1504 N N . ALA B 1 52 ? 14.559 15.076 24.257 1.00 16.87 52 ALA B N 1
ATOM 1505 C CA . ALA B 1 52 ? 13.981 13.811 24.690 1.00 16.70 52 ALA B CA 1
ATOM 1506 C C . ALA B 1 52 ? 12.940 13.314 23.679 1.00 17.73 52 ALA B C 1
ATOM 1507 O O . ALA B 1 52 ? 12.877 12.119 23.390 1.00 14.85 52 ALA B O 1
ATOM 1509 N N . GLY B 1 53 ? 12.134 14.238 23.151 1.00 16.96 53 GLY B N 1
ATOM 1510 C CA . GLY B 1 53 ? 11.112 13.880 22.181 1.00 16.64 53 GLY B CA 1
ATOM 1511 C C . GLY B 1 53 ? 11.711 13.315 20.905 1.00 18.09 53 GLY B C 1
ATOM 1512 O O . GLY B 1 53 ? 11.219 12.337 20.348 1.00 18.99 53 GLY B O 1
ATOM 1513 N N . ILE B 1 54 ? 12.783 13.932 20.436 1.00 16.81 54 ILE B N 1
ATOM 1514 C CA . ILE B 1 54 ? 13.441 13.463 19.232 1.00 17.13 54 ILE B CA 1
ATOM 1515 C C . ILE B 1 54 ? 14.001 12.055 19.438 1.00 18.44 54 ILE B C 1
ATOM 1516 O O . ILE B 1 54 ? 13.881 11.207 18.553 1.00 18.97 54 ILE B O 1
ATOM 1521 N N . LEU B 1 55 ? 14.608 11.807 20.600 1.00 15.83 55 LEU B N 1
ATOM 1522 C CA . LEU B 1 55 ? 15.168 10.490 20.894 1.00 16.01 55 LEU B CA 1
ATOM 1523 C C . LEU B 1 55 ? 14.041 9.471 20.976 1.00 15.01 55 LEU B C 1
ATOM 1524 O O . LEU B 1 55 ? 14.162 8.358 20.475 1.00 15.12 55 LEU B O 1
ATOM 1529 N N . ALA B 1 56 ? 12.950 9.882 21.611 1.00 15.08 56 ALA B N 1
ATOM 1530 C CA . ALA B 1 56 ? 11.774 9.051 21.789 1.00 16.36 56 ALA B CA 1
ATOM 1531 C C . ALA B 1 56 ? 11.214 8.569 20.441 1.00 16.76 56 ALA B C 1
ATOM 1532 O O . ALA B 1 56 ? 10.802 7.415 20.315 1.00 14.94 56 ALA B O 1
ATOM 1534 N N . ALA B 1 57 ? 11.205 9.450 19.445 1.00 14.90 57 ALA B N 1
ATOM 1535 C CA . ALA B 1 57 ? 10.712 9.097 18.113 1.00 15.67 57 ALA B CA 1
ATOM 1536 C C . ALA B 1 57 ? 11.449 7.861 17.594 1.00 15.62 57 ALA B C 1
ATOM 1537 O O . ALA B 1 57 ? 10.850 6.970 16.986 1.00 15.38 57 ALA B O 1
ATOM 1539 N N . LYS B 1 58 ? 12.749 7.806 17.852 1.00 14.28 58 LYS B N 1
ATOM 1540 C CA . LYS B 1 58 ? 13.563 6.688 17.408 1.00 13.98 58 LYS B CA 1
ATOM 1541 C C . LYS B 1 58 ? 13.334 5.430 18.240 1.00 16.82 58 LYS B C 1
ATOM 1542 O O . LYS B 1 58 ? 13.561 4.321 17.762 1.00 18.63 58 LYS B O 1
ATOM 1548 N N . LYS B 1 59 ? 12.871 5.604 19.476 1.00 16.75 59 LYS B N 1
ATOM 1549 C CA . LYS B 1 59 ? 12.617 4.475 20.364 1.00 20.06 59 LYS B CA 1
ATOM 1550 C C . LYS B 1 59 ? 11.230 3.852 20.228 1.00 18.64 59 LYS B C 1
ATOM 1551 O O . LYS B 1 59 ? 10.950 2.825 20.851 1.00 18.03 59 LYS B O 1
ATOM 1557 N N . THR B 1 60 ? 10.367 4.467 19.426 1.00 16.03 60 THR B N 1
ATOM 1558 C CA . THR B 1 60 ? 9.013 3.962 19.236 1.00 15.95 60 THR B CA 1
ATOM 1559 C C . THR B 1 60 ? 8.936 2.440 19.040 1.00 14.39 60 THR B C 1
ATOM 1560 O O . THR B 1 60 ? 8.218 1.757 19.753 1.00 13.36 60 THR B O 1
ATOM 1564 N N . PRO B 1 61 ? 9.687 1.887 18.074 1.00 15.29 61 PRO B N 1
ATOM 1565 C CA . PRO B 1 61 ? 9.611 0.432 17.878 1.00 14.99 61 PRO B CA 1
ATOM 1566 C C . PRO B 1 61 ? 10.001 -0.419 19.092 1.00 17.32 61 PRO B C 1
ATOM 1567 O O . PRO B 1 61 ? 9.562 -1.560 19.244 1.00 16.68 61 PRO B O 1
ATOM 1571 N N . GLU B 1 62 ? 10.804 0.155 19.972 1.00 18.06 62 GLU B N 1
ATOM 1572 C CA . GLU B 1 62 ? 11.252 -0.545 21.167 1.00 20.21 62 GLU B CA 1
ATOM 1573 C C . GLU B 1 62 ? 10.177 -0.512 22.269 1.00 19.94 62 GLU B C 1
ATOM 1574 O O . GLU B 1 62 ? 10.101 -1.416 23.109 1.00 17.84 62 GLU B O 1
ATOM 1580 N N . LEU B 1 63 ? 9.341 0.527 22.241 1.00 17.95 63 LEU B N 1
ATOM 1581 C CA . LEU B 1 63 ? 8.280 0.724 23.233 1.00 17.65 63 LEU B CA 1
ATOM 1582 C C . LEU B 1 63 ? 6.912 0.173 22.820 1.00 18.18 63 LEU B C 1
ATOM 1583 O O . LEU B 1 63 ? 6.155 -0.304 23.663 1.00 18.95 63 LEU B O 1
ATOM 1588 N N . ILE B 1 64 ? 6.584 0.263 21.535 1.00 17.08 64 ILE B N 1
ATOM 1589 C CA . ILE B 1 64 ? 5.302 -0.229 21.048 1.00 16.30 64 ILE B CA 1
ATOM 1590 C C . ILE B 1 64 ? 5.525 -1.618 20.439 1.00 16.04 64 ILE B C 1
ATOM 1591 O O . ILE B 1 64 ? 6.095 -1.763 19.353 1.00 14.63 64 ILE B O 1
ATOM 1596 N N . PRO B 1 65 ? 5.047 -2.660 21.126 1.00 16.55 65 PRO B N 1
ATOM 1597 C CA . PRO B 1 65 ? 5.202 -4.052 20.684 1.00 16.65 65 PRO B CA 1
ATOM 1598 C C . PRO B 1 65 ? 5.030 -4.353 19.196 1.00 18.16 65 PRO B C 1
ATOM 1599 O O . PRO B 1 65 ? 5.949 -4.866 18.553 1.00 18.93 65 PRO B O 1
ATOM 1603 N N . MET B 1 66 ? 3.869 -4.023 18.644 1.00 17.53 66 MET B N 1
ATOM 1604 C CA . MET B 1 66 ? 3.606 -4.331 17.243 1.00 19.54 66 MET B CA 1
ATOM 1605 C C . MET B 1 66 ? 4.043 -3.297 16.210 1.00 21.15 66 MET B C 1
ATOM 1606 O O . MET B 1 66 ? 3.560 -3.315 15.077 1.00 20.26 66 MET B O 1
ATOM 1611 N N . CYS B 1 67 ? 4.965 -2.413 16.590 1.00 19.53 67 CYS B N 1
ATOM 1612 C CA . CYS B 1 67 ? 5.472 -1.395 15.669 1.00 20.38 67 CYS B CA 1
ATOM 1613 C C . CYS B 1 67 ? 6.634 -1.899 14.831 1.00 18.18 67 CYS B C 1
ATOM 1614 O O . CYS B 1 67 ? 7.471 -2.658 15.306 1.00 18.13 67 CYS B O 1
ATOM 1617 N N . HIS B 1 68 ? 6.681 -1.457 13.580 1.00 18.88 68 HIS B N 1
ATOM 1618 C CA . HIS B 1 68 ? 7.749 -1.839 12.672 1.00 20.35 68 HIS B CA 1
ATOM 1619 C C . HIS B 1 68 ? 8.926 -0.906 12.840 1.00 20.41 68 HIS B C 1
ATOM 1620 O O . HIS B 1 68 ? 8.752 0.274 13.135 1.00 19.43 68 HIS B O 1
ATOM 1627 N N . PRO B 1 69 ? 10.144 -1.421 12.654 1.00 21.70 69 PRO B N 1
ATOM 1628 C CA . PRO B 1 69 ? 11.302 -0.534 12.783 1.00 23.48 69 PRO B CA 1
ATOM 1629 C C . PRO B 1 69 ? 11.334 0.276 11.480 1.00 24.76 69 PRO B C 1
ATOM 1630 O O . PRO B 1 69 ? 11.412 -0.300 10.395 1.00 25.38 69 PRO B O 1
ATOM 1634 N N . ILE B 1 70 ? 11.237 1.600 11.579 1.00 25.60 70 ILE B N 1
ATOM 1635 C CA . ILE B 1 70 ? 11.237 2.453 10.389 1.00 26.02 70 ILE B CA 1
ATOM 1636 C C . ILE B 1 70 ? 12.425 3.404 10.310 1.00 25.59 70 ILE B C 1
ATOM 1637 O O . ILE B 1 70 ? 12.776 4.061 11.286 1.00 27.43 70 ILE B O 1
ATOM 1642 N N . PRO B 1 71 ? 13.056 3.492 9.134 1.00 26.74 71 PRO B N 1
ATOM 1643 C CA . PRO B 1 71 ? 14.206 4.375 8.925 1.00 26.05 71 PRO B CA 1
ATOM 1644 C C . PRO B 1 71 ? 13.766 5.837 8.783 1.00 26.74 71 PRO B C 1
ATOM 1645 O O . PRO B 1 71 ? 13.549 6.324 7.678 1.00 28.31 71 PRO B O 1
ATOM 1649 N N . LEU B 1 72 ? 13.645 6.534 9.907 1.00 25.61 72 LEU B N 1
ATOM 1650 C CA . LEU B 1 72 ? 13.211 7.927 9.900 1.00 23.95 72 LEU B CA 1
ATOM 1651 C C . LEU B 1 72 ? 14.179 8.826 9.145 1.00 23.64 72 LEU B C 1
ATOM 1652 O O . LEU B 1 72 ? 15.390 8.608 9.166 1.00 24.91 72 LEU B O 1
ATOM 1657 N N . GLU B 1 73 ? 13.634 9.839 8.480 1.00 21.40 73 GLU B N 1
ATOM 1658 C CA . GLU B 1 73 ? 14.439 10.771 7.708 1.00 19.13 73 GLU B CA 1
ATOM 1659 C C . GLU B 1 73 ? 14.375 12.176 8.278 1.00 18.55 73 GLU B C 1
ATOM 1660 O O . GLU B 1 73 ? 15.197 13.031 7.958 1.00 18.23 73 GLU B O 1
ATOM 1666 N N . PHE B 1 74 ? 13.387 12.416 9.124 1.00 18.99 74 PHE B N 1
ATOM 1667 C CA . PHE B 1 74 ? 13.224 13.731 9.708 1.00 18.75 74 PHE B CA 1
ATOM 1668 C C . PHE B 1 74 ? 12.410 13.656 10.984 1.00 17.55 74 PHE B C 1
ATOM 1669 O O . PHE B 1 74 ? 11.428 12.919 11.061 1.00 16.60 74 PHE B O 1
ATOM 1677 N N . VAL B 1 75 ? 12.840 14.408 11.991 1.00 16.61 75 VAL B N 1
ATOM 1678 C CA . VAL B 1 75 ? 12.119 14.472 13.251 1.00 19.06 75 VAL B CA 1
ATOM 1679 C C . VAL B 1 75 ? 12.316 15.862 13.822 1.00 20.76 75 VAL B C 1
ATOM 1680 O O . VAL B 1 75 ? 13.444 16.337 13.951 1.00 23.12 75 VAL B O 1
ATOM 1684 N N . ASP B 1 76 ? 11.218 16.526 14.147 1.00 22.97 76 ASP B N 1
ATOM 1685 C CA . ASP B 1 76 ? 11.312 17.854 14.719 1.00 25.61 76 ASP B CA 1
ATOM 1686 C C . ASP B 1 76 ? 10.275 17.984 15.815 1.00 24.61 76 ASP B C 1
ATOM 1687 O O . ASP B 1 76 ? 9.155 17.496 15.684 1.00 24.65 76 ASP B O 1
ATOM 1692 N N . VAL B 1 77 ? 10.662 18.625 16.908 1.00 24.38 77 VAL B N 1
ATOM 1693 C CA . VAL B 1 77 ? 9.755 18.816 18.020 1.00 24.34 77 VAL B CA 1
ATOM 1694 C C . VAL B 1 77 ? 9.715 20.286 18.405 1.00 25.17 77 VAL B C 1
ATOM 1695 O O . VAL B 1 77 ? 10.705 20.840 18.886 1.00 22.92 77 VAL B O 1
ATOM 1699 N N . GLU B 1 78 ? 8.566 20.912 18.170 1.00 24.93 78 GLU B N 1
ATOM 1700 C CA . GLU B 1 78 ? 8.365 22.311 18.514 1.00 27.03 78 GLU B CA 1
ATOM 1701 C C . GL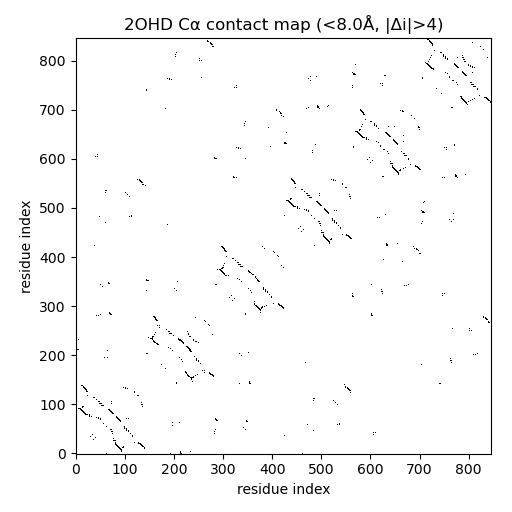U B 1 78 ? 7.609 22.353 19.822 1.00 25.84 78 GLU B C 1
ATOM 1702 O O . GLU B 1 78 ? 6.667 21.587 20.030 1.00 24.55 78 GLU B O 1
ATOM 1708 N N . ILE B 1 79 ? 8.022 23.252 20.703 1.00 26.70 79 ILE B N 1
ATOM 1709 C CA . ILE B 1 79 ? 7.367 23.404 21.985 1.00 25.73 79 ILE B CA 1
ATOM 1710 C C . ILE B 1 79 ? 7.070 24.882 22.167 1.00 28.07 79 ILE B C 1
ATOM 1711 O O . ILE B 1 79 ? 7.979 25.709 22.170 1.00 29.03 79 ILE B O 1
ATOM 1716 N N . LYS B 1 80 ? 5.791 25.214 22.293 1.00 29.77 80 LYS B N 1
ATOM 1717 C CA . LYS B 1 80 ? 5.383 26.603 22.463 1.00 31.29 80 LYS B CA 1
ATOM 1718 C C . LYS B 1 80 ? 4.898 26.874 23.878 1.00 30.98 80 LYS B C 1
ATOM 1719 O O . LYS B 1 80 ? 4.188 26.058 24.477 1.00 30.19 80 LYS B O 1
ATOM 1725 N N . ILE B 1 81 ? 5.289 28.024 24.415 1.00 30.88 81 ILE B N 1
ATOM 1726 C CA . ILE B 1 81 ? 4.869 28.402 25.753 1.00 31.19 81 ILE B CA 1
ATOM 1727 C C . ILE B 1 81 ? 3.603 29.223 25.635 1.00 31.67 81 ILE B C 1
ATOM 1728 O O . ILE B 1 81 ? 3.572 30.229 24.934 1.00 32.73 81 ILE B O 1
ATOM 1733 N N . GLU B 1 82 ? 2.551 28.774 26.303 1.00 32.28 82 GLU B N 1
ATOM 1734 C CA . GLU B 1 82 ? 1.290 29.493 26.292 1.00 33.28 82 GLU B CA 1
ATOM 1735 C C . GLU B 1 82 ? 1.027 29.920 27.734 1.00 34.66 82 GLU B C 1
ATOM 1736 O O . GLU B 1 82 ? 1.712 29.465 28.648 1.00 35.43 82 GLU B O 1
ATOM 1742 N N . GLU B 1 83 ? 0.054 30.798 27.943 1.00 36.18 83 GLU B N 1
ATOM 1743 C CA . GLU B 1 83 ? -0.228 31.299 29.282 1.00 37.97 83 GLU B CA 1
ATOM 1744 C C . GLU B 1 83 ? -0.683 30.270 30.314 1.00 36.68 83 GLU B C 1
ATOM 1745 O O . GLU B 1 83 ? -0.476 30.458 31.514 1.00 35.86 83 GLU B O 1
ATOM 1751 N N . GLU B 1 84 ? -1.299 29.185 29.867 1.00 34.86 84 GLU B N 1
ATOM 1752 C CA . GLU B 1 84 ? -1.768 28.183 30.813 1.00 35.29 84 GLU B CA 1
ATOM 1753 C C . GLU B 1 84 ? -1.063 26.841 30.676 1.00 33.16 84 GLU B C 1
ATOM 1754 O O . GLU B 1 84 ? -1.437 25.871 31.334 1.00 32.33 84 GLU B O 1
ATOM 1760 N N . GLY B 1 85 ? -0.043 26.787 29.828 1.00 31.32 85 GLY B N 1
ATOM 1761 C CA . GLY B 1 85 ? 0.687 25.547 29.643 1.00 29.29 85 GLY B CA 1
ATOM 1762 C C . GLY B 1 85 ? 1.624 25.578 28.453 1.00 28.71 85 GLY B C 1
ATOM 1763 O O . GLY B 1 85 ? 1.940 26.647 27.923 1.00 29.24 85 GLY B O 1
ATOM 1764 N N . LEU B 1 86 ? 2.085 24.400 28.044 1.00 26.00 86 LEU B N 1
ATOM 1765 C CA . LEU B 1 86 ? 2.978 24.278 26.902 1.00 24.87 86 LEU B CA 1
ATOM 1766 C C . LEU B 1 86 ? 2.370 23.360 25.847 1.00 23.11 86 LEU B C 1
ATOM 1767 O O . LEU B 1 86 ? 1.798 22.318 26.162 1.00 22.71 86 LEU B O 1
ATOM 1772 N N . ARG B 1 87 ? 2.492 23.768 24.591 1.00 22.52 87 ARG B N 1
ATOM 1773 C CA . ARG B 1 87 ? 1.968 23.002 23.472 1.00 21.07 87 ARG B CA 1
ATOM 1774 C C . ARG B 1 87 ? 3.152 22.354 22.772 1.00 19.79 87 ARG B C 1
ATOM 1775 O O . ARG B 1 87 ? 4.195 22.983 22.588 1.00 17.22 87 ARG B O 1
ATOM 1783 N N . VAL B 1 88 ? 2.984 21.092 22.392 1.00 19.71 88 VAL B N 1
ATOM 1784 C CA . VAL B 1 88 ? 4.040 20.343 21.724 1.00 18.14 88 VAL B CA 1
ATOM 1785 C C . VAL B 1 88 ? 3.588 19.871 20.348 1.00 18.94 88 VAL B C 1
ATOM 1786 O O . VAL B 1 88 ? 2.510 19.294 20.213 1.00 20.08 88 VAL B O 1
ATOM 1790 N N . ILE B 1 89 ? 4.404 20.129 19.329 1.00 19.33 89 ILE B N 1
ATOM 1791 C CA . ILE B 1 89 ? 4.081 19.681 17.982 1.00 20.70 89 ILE B CA 1
ATOM 1792 C C . ILE B 1 89 ? 5.278 18.946 17.394 1.00 19.48 89 ILE B C 1
ATOM 1793 O O . ILE B 1 89 ? 6.364 19.512 17.226 1.00 20.12 89 ILE B O 1
ATOM 1798 N N . SER B 1 90 ? 5.067 17.679 17.073 1.00 17.92 90 SER B N 1
ATOM 1799 C CA . SER B 1 90 ? 6.130 16.858 16.531 1.00 17.99 90 SER B CA 1
ATOM 1800 C C . SER B 1 90 ? 5.847 16.456 15.097 1.00 16.75 90 SER B C 1
ATOM 1801 O O . SER B 1 90 ? 4.720 16.101 14.739 1.00 17.24 90 SER B O 1
ATOM 1804 N N . THR B 1 91 ? 6.886 16.514 14.279 1.00 16.90 91 THR B N 1
ATOM 1805 C CA . THR B 1 91 ? 6.770 16.166 12.874 1.00 16.74 91 THR B CA 1
ATOM 1806 C C . THR B 1 91 ? 7.798 15.100 12.526 1.00 16.20 91 THR B C 1
ATOM 1807 O O . THR B 1 91 ? 8.997 15.257 12.779 1.00 17.22 91 THR B O 1
ATOM 1811 N N . VAL B 1 92 ? 7.316 14.013 11.947 1.00 13.71 92 VAL B N 1
ATOM 1812 C CA . VAL B 1 92 ? 8.174 12.922 11.534 1.00 14.33 92 VAL B CA 1
ATOM 1813 C C . VAL B 1 92 ? 7.947 12.650 10.046 1.00 15.43 92 VAL B C 1
ATOM 1814 O O . VAL B 1 92 ? 6.835 12.795 9.549 1.00 13.49 92 VAL B O 1
ATOM 1818 N N . LYS B 1 93 ? 9.007 12.274 9.339 1.00 17.16 93 LYS B N 1
ATOM 1819 C CA . LYS B 1 93 ? 8.886 11.949 7.923 1.00 19.86 93 LYS B CA 1
ATOM 1820 C C . LYS B 1 93 ? 9.828 10.811 7.572 1.00 19.34 93 LYS B C 1
ATOM 1821 O O . LYS B 1 93 ? 10.906 10.665 8.164 1.00 20.20 93 LYS B O 1
ATOM 1827 N N . ALA B 1 94 ? 9.405 10.005 6.607 1.00 19.71 94 ALA B N 1
ATOM 1828 C CA . ALA B 1 94 ? 10.186 8.877 6.126 1.00 20.22 94 ALA B CA 1
ATOM 1829 C C . ALA B 1 94 ? 9.629 8.475 4.765 1.00 20.96 94 ALA B C 1
ATOM 1830 O O . ALA B 1 94 ? 8.611 8.999 4.331 1.00 23.75 94 ALA B O 1
ATOM 1832 N N . HIS B 1 95 ? 10.322 7.569 4.086 1.00 22.34 95 HIS B N 1
ATOM 1833 C CA . HIS B 1 95 ? 9.873 7.032 2.802 1.00 24.22 95 HIS B CA 1
ATOM 1834 C C . HIS B 1 95 ? 9.857 5.534 3.070 1.00 24.81 95 HIS B C 1
ATOM 1835 O O . HIS B 1 95 ? 10.887 4.867 2.969 1.00 25.80 95 HIS B O 1
ATOM 1842 N N . TYR B 1 96 ? 8.689 5.008 3.425 1.00 25.94 96 TYR B N 1
ATOM 1843 C CA . TYR B 1 96 ? 8.590 3.597 3.765 1.00 27.56 96 TYR B CA 1
ATOM 1844 C C . TYR B 1 96 ? 7.232 2.993 3.424 1.00 28.72 96 TYR B C 1
ATOM 1845 O O . TYR B 1 96 ? 6.343 3.677 2.912 1.00 29.82 96 TYR B O 1
ATOM 1854 N N . LYS B 1 97 ? 7.082 1.708 3.730 1.00 28.55 97 LYS B N 1
ATOM 1855 C CA . LYS B 1 97 ? 5.848 0.988 3.456 1.00 29.63 97 LYS B CA 1
ATOM 1856 C C . LYS B 1 97 ? 4.782 1.148 4.543 1.00 30.36 97 LYS B C 1
ATOM 1857 O O . LYS B 1 97 ? 3.741 0.494 4.491 1.00 31.55 97 LYS B O 1
ATOM 1863 N N . THR B 1 98 ? 5.029 2.012 5.524 1.00 29.42 98 THR B N 1
ATOM 1864 C CA . THR B 1 98 ? 4.044 2.234 6.581 1.00 29.05 98 THR B CA 1
ATOM 1865 C C . THR B 1 98 ? 4.238 3.590 7.281 1.00 29.06 98 THR B C 1
ATOM 1866 O O . THR B 1 98 ? 5.363 4.017 7.528 1.00 26.87 98 THR B O 1
ATOM 1870 N N . GLY B 1 99 ? 3.119 4.254 7.573 1.00 30.25 99 GLY B N 1
ATOM 1871 C CA . GLY B 1 99 ? 3.121 5.569 8.202 1.00 29.34 99 GLY B CA 1
ATOM 1872 C C . GLY B 1 99 ? 3.978 5.751 9.440 1.00 29.30 99 GLY B C 1
ATOM 1873 O O . GLY B 1 99 ? 4.524 4.786 9.978 1.00 28.81 99 GLY B O 1
ATOM 1874 N N . VAL B 1 100 ? 4.079 6.997 9.900 1.00 26.64 100 VAL B N 1
ATOM 1875 C CA . VAL B 1 100 ? 4.883 7.321 11.074 1.00 23.54 100 VAL B CA 1
ATOM 1876 C C . VAL B 1 100 ? 4.117 8.041 12.179 1.00 23.34 100 VAL B C 1
ATOM 1877 O O . VAL B 1 100 ? 4.717 8.777 12.969 1.00 23.51 100 VAL B O 1
ATOM 1881 N N . GLU B 1 101 ? 2.803 7.829 12.239 1.00 20.44 101 GLU B N 1
ATOM 1882 C CA . GLU B 1 101 ? 1.980 8.463 13.260 1.00 22.40 101 GLU B CA 1
ATOM 1883 C C . GLU B 1 101 ? 2.461 8.063 14.654 1.00 22.33 101 GLU B C 1
ATOM 1884 O O . GLU B 1 101 ? 2.514 8.897 15.559 1.00 22.48 101 GLU B O 1
ATOM 1890 N N . MET B 1 102 ? 2.809 6.789 14.824 1.00 19.45 102 MET B N 1
ATOM 1891 C CA . MET B 1 102 ? 3.264 6.311 16.118 1.00 19.61 102 MET B CA 1
ATOM 1892 C C . MET B 1 102 ? 4.567 6.972 16.564 1.00 18.70 102 MET B C 1
ATOM 1893 O O . MET B 1 102 ? 4.765 7.197 17.754 1.00 17.01 102 MET B O 1
ATOM 1898 N N . GLU B 1 103 ? 5.447 7.294 15.623 1.00 17.08 103 GLU B N 1
ATOM 1899 C CA . GLU B 1 103 ? 6.699 7.955 15.980 1.00 17.70 103 GLU B CA 1
ATOM 1900 C C . GLU B 1 103 ? 6.405 9.389 16.428 1.00 19.26 103 GLU B C 1
ATOM 1901 O O . GLU B 1 103 ? 6.955 9.876 17.425 1.00 17.99 103 GLU B O 1
ATOM 1907 N N . ALA B 1 104 ? 5.529 10.061 15.687 1.00 19.15 104 ALA B N 1
ATOM 1908 C CA . ALA B 1 104 ? 5.154 11.437 16.008 1.00 17.16 104 ALA B CA 1
ATOM 1909 C C . ALA B 1 104 ? 4.388 11.505 17.321 1.00 16.07 104 ALA B C 1
ATOM 1910 O O . ALA B 1 104 ? 4.527 12.475 18.078 1.00 17.16 104 ALA B O 1
ATOM 1912 N N . LEU B 1 105 ? 3.578 10.483 17.586 1.00 13.00 105 LEU B N 1
ATOM 1913 C CA . LEU B 1 105 ? 2.782 10.425 18.817 1.00 14.76 105 LEU B CA 1
ATOM 1914 C C . LEU B 1 105 ? 3.665 10.181 20.035 1.00 14.82 105 LEU B C 1
ATOM 1915 O O . LEU B 1 105 ? 3.486 10.797 21.086 1.00 15.11 105 LEU B O 1
ATOM 1920 N N . THR B 1 106 ? 4.612 9.267 19.879 1.00 14.24 106 THR B N 1
ATOM 1921 C CA . THR B 1 106 ? 5.535 8.916 20.944 1.00 15.63 106 THR B CA 1
ATOM 1922 C C . THR B 1 106 ? 6.456 10.092 21.286 1.00 16.28 106 THR B C 1
ATOM 1923 O O . THR B 1 106 ? 6.698 10.373 22.465 1.00 16.55 106 THR B O 1
ATOM 1927 N N . ALA B 1 107 ? 6.952 10.780 20.259 1.00 15.48 107 ALA B N 1
ATOM 1928 C CA . ALA B 1 107 ? 7.827 11.939 20.449 1.00 15.50 107 ALA B CA 1
ATOM 1929 C C . ALA B 1 107 ? 7.105 12.984 21.293 1.00 16.05 107 ALA B C 1
ATOM 1930 O O . ALA B 1 107 ? 7.653 13.523 22.253 1.00 16.60 107 ALA B O 1
ATOM 1932 N N . THR B 1 108 ? 5.865 13.265 20.922 1.00 16.77 108 THR B N 1
ATOM 1933 C CA . THR B 1 108 ? 5.065 14.244 21.635 1.00 16.44 108 THR B CA 1
ATOM 1934 C C . THR B 1 108 ? 4.794 13.829 23.077 1.00 16.87 108 THR B C 1
ATOM 1935 O O . THR B 1 108 ? 4.871 14.654 23.987 1.00 16.70 108 THR B O 1
ATOM 1939 N N . SER B 1 109 ? 4.480 12.555 23.292 1.00 15.15 109 SER B N 1
ATOM 1940 C CA . SER B 1 109 ? 4.196 12.095 24.647 1.00 17.05 109 SER B CA 1
ATOM 1941 C C . SER B 1 109 ? 5.409 12.175 25.564 1.00 15.60 109 SER B C 1
ATOM 1942 O O . SER B 1 109 ? 5.311 12.654 26.691 1.00 16.00 109 SER B O 1
ATOM 1945 N N . VAL B 1 110 ? 6.555 11.709 25.084 1.00 15.90 110 VAL B N 1
ATOM 1946 C CA . VAL B 1 110 ? 7.759 11.745 25.901 1.00 15.90 110 VAL B CA 1
ATOM 1947 C C . VAL B 1 110 ? 8.224 13.189 26.163 1.00 17.70 110 VAL B C 1
ATOM 1948 O O . VAL B 1 110 ? 8.795 13.472 27.213 1.00 16.83 110 VAL B O 1
ATOM 1952 N N . ALA B 1 111 ? 7.979 14.096 25.217 1.00 18.02 111 ALA B N 1
ATOM 1953 C CA . ALA B 1 111 ? 8.363 15.496 25.404 1.00 17.26 111 ALA B CA 1
ATOM 1954 C C . ALA B 1 111 ? 7.460 16.118 26.476 1.00 17.06 111 ALA B C 1
ATOM 1955 O O . ALA B 1 111 ? 7.895 16.953 27.273 1.00 16.80 111 ALA B O 1
ATOM 1957 N N . LEU B 1 112 ? 6.198 15.699 26.486 1.00 18.17 112 LEU B N 1
ATOM 1958 C CA . LEU B 1 112 ? 5.226 16.173 27.466 1.00 18.08 112 LEU B CA 1
ATOM 1959 C C . LEU B 1 112 ? 5.620 15.629 28.848 1.00 19.07 112 LEU B C 1
ATOM 1960 O O . LEU B 1 112 ? 5.568 16.347 29.850 1.00 19.86 112 LEU B O 1
ATOM 1965 N N . LEU B 1 113 ? 6.024 14.358 28.893 1.00 18.15 113 LEU B N 1
ATOM 1966 C CA . LEU B 1 113 ? 6.426 13.727 30.145 1.00 16.72 113 LEU B CA 1
ATOM 1967 C C . LEU B 1 113 ? 7.681 14.382 30.704 1.00 18.10 113 LEU B C 1
ATOM 1968 O O . LEU B 1 113 ? 7.810 14.556 31.917 1.00 18.45 113 LEU B O 1
ATOM 1973 N N . THR B 1 114 ? 8.605 14.739 29.815 1.00 18.26 114 THR B N 1
ATOM 1974 C CA . THR B 1 114 ? 9.862 15.358 30.217 1.00 16.48 114 THR B CA 1
ATOM 1975 C C . THR B 1 114 ? 9.593 16.727 30.803 1.00 19.82 114 THR B C 1
ATOM 1976 O O . THR B 1 114 ? 10.230 17.133 31.777 1.00 20.81 114 THR B O 1
ATOM 1980 N N . ILE B 1 115 ? 8.639 17.440 30.213 1.00 18.66 115 ILE B N 1
ATOM 1981 C CA . ILE B 1 115 ? 8.285 18.746 30.727 1.00 18.38 115 ILE B CA 1
ATOM 1982 C C . ILE B 1 115 ? 7.786 18.548 32.154 1.00 17.17 115 ILE B C 1
ATOM 1983 O O . ILE B 1 115 ? 8.238 19.222 33.078 1.00 20.13 115 ILE B O 1
ATOM 1988 N N . TRP B 1 116 ? 6.861 17.610 32.327 1.00 17.19 116 TRP B N 1
ATOM 1989 C CA . TRP B 1 116 ? 6.293 17.309 33.635 1.00 15.70 116 TRP B CA 1
ATOM 1990 C C . TRP B 1 116 ? 7.422 17.023 34.626 1.00 19.03 116 TRP B C 1
ATOM 1991 O O . TRP B 1 116 ? 7.451 17.575 35.723 1.00 18.57 116 TRP B O 1
ATOM 2002 N N . ASP B 1 117 ? 8.350 16.159 34.235 1.00 18.92 117 ASP B N 1
ATOM 2003 C CA . ASP B 1 117 ? 9.470 15.824 35.102 1.00 20.97 117 ASP B CA 1
ATOM 2004 C C . ASP B 1 117 ? 10.289 17.055 35.516 1.00 20.61 117 ASP B C 1
ATOM 2005 O O . ASP B 1 117 ? 10.582 17.237 36.693 1.00 19.12 117 ASP B O 1
ATOM 2010 N N . MET B 1 118 ? 10.653 17.888 34.544 1.00 20.18 118 MET B N 1
ATOM 2011 C CA . MET B 1 118 ? 11.455 19.085 34.799 1.00 19.73 118 MET B CA 1
ATOM 2012 C C . MET B 1 118 ? 10.877 20.031 35.855 1.00 20.17 118 MET B C 1
ATOM 2013 O O . MET B 1 118 ? 11.622 20.608 36.644 1.00 19.86 118 MET B O 1
ATOM 2018 N N . VAL B 1 119 ? 9.555 20.184 35.872 1.00 21.28 119 VAL B N 1
ATOM 2019 C CA . VAL B 1 119 ? 8.901 21.093 36.807 1.00 23.79 119 VAL B CA 1
ATOM 2020 C C . VAL B 1 119 ? 8.072 20.456 37.927 1.00 24.65 119 VAL B C 1
ATOM 2021 O O . VAL B 1 119 ? 7.229 21.115 38.527 1.00 24.81 119 VAL B O 1
ATOM 2025 N N . LYS B 1 120 ? 8.324 19.182 38.210 1.00 26.64 120 LYS B N 1
ATOM 2026 C CA . LYS B 1 120 ? 7.618 18.449 39.262 1.00 27.44 120 LYS B CA 1
ATOM 2027 C C . LYS B 1 120 ? 7.436 19.213 40.587 1.00 27.23 120 LYS B C 1
ATOM 2028 O O . LYS B 1 120 ? 6.313 19.374 41.068 1.00 25.68 120 LYS B O 1
ATOM 2034 N N . LYS B 1 121 ? 8.533 19.679 41.177 1.00 27.17 121 LYS B N 1
ATOM 2035 C CA . LYS B 1 121 ? 8.452 20.381 42.456 1.00 29.13 121 LYS B CA 1
ATOM 2036 C C . LYS B 1 121 ? 7.542 21.609 42.449 1.00 27.98 121 LYS B C 1
ATOM 2037 O O . LYS B 1 121 ? 6.869 21.884 43.442 1.00 28.05 121 LYS B O 1
ATOM 2043 N N . TYR B 1 122 ? 7.511 22.331 41.332 1.00 26.57 122 TYR B N 1
ATOM 2044 C CA . TYR B 1 122 ? 6.699 23.544 41.221 1.00 28.41 122 TYR B CA 1
ATOM 2045 C C . TYR B 1 122 ? 5.200 23.289 41.064 1.00 29.34 122 TYR B C 1
ATOM 2046 O O . TYR B 1 122 ? 4.384 24.141 41.411 1.00 30.85 122 TYR B O 1
ATOM 2055 N N . GLU B 1 123 ? 4.839 22.116 40.552 1.00 28.80 123 GLU B N 1
ATOM 2056 C CA . GLU B 1 123 ? 3.436 21.773 40.329 1.00 28.17 123 GLU B CA 1
ATOM 2057 C C . GLU B 1 123 ? 2.699 21.135 41.504 1.00 27.76 123 GLU B C 1
ATOM 2058 O O . GLU B 1 123 ? 1.479 21.239 41.596 1.00 28.61 123 GLU B O 1
ATOM 2064 N N . LYS B 1 124 ? 3.426 20.473 42.394 1.00 29.64 124 LYS B N 1
ATOM 2065 C CA . LYS B 1 124 ? 2.799 19.809 43.533 1.00 32.48 124 LYS B CA 1
ATOM 2066 C C . LYS B 1 124 ? 2.154 20.761 44.523 1.00 32.56 124 LYS B C 1
ATOM 2067 O O . LYS B 1 124 ? 2.695 21.826 44.815 1.00 33.91 124 LYS B O 1
ATOM 2073 N N . ASP B 1 125 ? 0.989 20.367 45.035 1.00 31.86 125 ASP B N 1
ATOM 2074 C CA . ASP B 1 125 ? 0.271 21.181 46.003 1.00 29.96 125 ASP B CA 1
ATOM 2075 C C . ASP B 1 125 ? 0.799 20.831 47.394 1.00 31.25 125 ASP B C 1
ATOM 2076 O O . ASP B 1 125 ? 1.798 20.117 47.515 1.00 29.29 125 ASP B O 1
ATOM 2081 N N . GLU B 1 126 ? 0.133 21.323 48.434 1.00 32.43 126 GLU B N 1
ATOM 2082 C CA . GLU B 1 126 ? 0.562 21.078 49.810 1.00 35.59 126 GLU B CA 1
ATOM 2083 C C . GLU B 1 126 ? 0.440 19.635 50.303 1.00 34.47 126 GLU B C 1
ATOM 2084 O O . GLU B 1 126 ? 0.983 19.296 51.358 1.00 35.45 126 GLU B O 1
ATOM 2090 N N . ASN B 1 127 ? -0.273 18.788 49.565 1.00 33.00 127 ASN B N 1
ATOM 2091 C CA . ASN B 1 127 ? -0.421 17.393 49.975 1.00 31.82 127 ASN B CA 1
ATOM 2092 C C . ASN B 1 127 ? 0.461 16.482 49.126 1.00 30.66 127 ASN B C 1
ATOM 2093 O O . ASN B 1 127 ? 0.362 15.259 49.212 1.00 31.37 127 ASN B O 1
ATOM 2098 N N . GLY B 1 128 ? 1.323 17.083 48.313 1.00 28.70 128 GLY B N 1
ATOM 2099 C CA . GLY B 1 128 ? 2.193 16.310 47.445 1.00 27.46 128 GLY B CA 1
ATOM 2100 C C . GLY B 1 128 ? 1.472 15.804 46.199 1.00 26.63 128 GLY B C 1
ATOM 2101 O O . GLY B 1 128 ? 1.996 14.972 45.468 1.00 25.39 128 GLY B O 1
ATOM 2102 N N . GLN B 1 129 ? 0.269 16.310 45.953 1.00 25.65 129 GLN B N 1
ATOM 2103 C CA . GLN B 1 129 ? -0.522 15.896 44.795 1.00 26.11 129 GLN B CA 1
ATOM 2104 C C . GLN B 1 129 ? -0.313 16.824 43.582 1.00 26.67 129 GLN B C 1
ATOM 2105 O O . GLN B 1 129 ? 0.345 17.867 43.677 1.00 27.37 129 GLN B O 1
ATOM 2111 N N . TYR B 1 130 ? -0.870 16.428 42.442 1.00 25.41 130 TYR B N 1
ATOM 2112 C CA . TYR B 1 130 ? -0.783 17.212 41.214 1.00 23.59 130 TYR B CA 1
ATOM 2113 C C . TYR B 1 130 ? -2.197 17.464 40.717 1.00 24.12 130 TYR B C 1
ATOM 2114 O O . TYR B 1 130 ? -2.594 16.940 39.676 1.00 23.08 130 TYR B O 1
ATOM 2123 N N . PRO B 1 131 ? -2.980 18.267 41.455 1.00 25.22 131 PRO B N 1
ATOM 2124 C CA . PRO B 1 131 ? -4.357 18.573 41.069 1.00 26.46 131 PRO B CA 1
ATOM 2125 C C . PRO B 1 131 ? -4.462 19.513 39.875 1.00 27.91 131 PRO B C 1
ATOM 2126 O O . PRO B 1 131 ? -5.508 19.597 39.243 1.00 30.40 131 PRO B O 1
ATOM 2130 N N . TYR B 1 132 ? -3.384 20.224 39.565 1.00 29.99 132 TYR B N 1
ATOM 2131 C CA . TYR B 1 132 ? -3.418 21.164 38.452 1.00 33.04 132 TYR B CA 1
ATOM 2132 C C . TYR B 1 132 ? -2.823 20.589 37.168 1.00 31.89 132 TYR B C 1
ATOM 2133 O O . TYR B 1 132 ? -3.386 20.748 36.084 1.00 33.90 132 TYR B O 1
ATOM 2142 N N . THR B 1 133 ? -1.686 19.919 37.307 1.00 29.48 133 THR B N 1
ATOM 2143 C CA .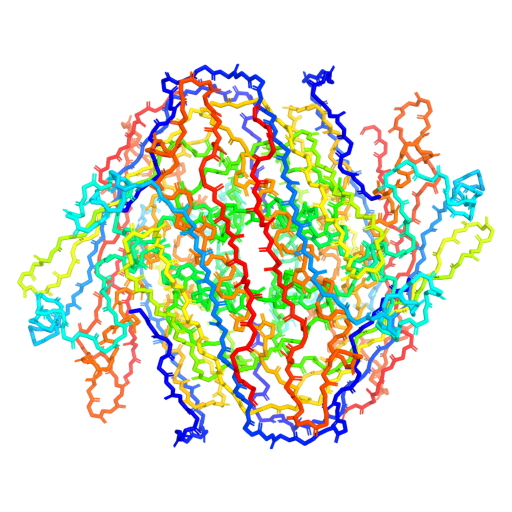 THR B 1 133 ? -0.958 19.349 36.181 1.00 26.49 133 THR B CA 1
ATOM 2144 C C . THR B 1 133 ? -1.724 18.301 35.395 1.00 25.14 133 THR B C 1
ATOM 2145 O O . THR B 1 133 ? -2.357 17.418 35.967 1.00 23.69 133 THR B O 1
ATOM 2149 N N . GLU B 1 134 ? -1.642 18.388 34.071 1.00 24.16 134 GLU B N 1
ATOM 2150 C CA . GLU B 1 134 ? -2.359 17.448 33.232 1.00 23.99 134 GLU B CA 1
ATOM 2151 C C . GLU B 1 134 ? -1.916 17.453 31.780 1.00 22.74 134 GLU B C 1
ATOM 2152 O O . GLU B 1 134 ? -1.786 18.509 31.156 1.00 21.24 134 GLU B O 1
ATOM 2158 N N . ILE B 1 135 ? -1.664 16.263 31.252 1.00 21.38 135 ILE B N 1
ATOM 2159 C CA . ILE B 1 135 ? -1.297 16.121 29.855 1.00 24.41 135 ILE B CA 1
ATOM 2160 C C . ILE B 1 135 ? -2.636 15.942 29.153 1.00 26.83 135 ILE B C 1
ATOM 2161 O O . ILE B 1 135 ? -3.432 15.090 29.534 1.00 27.28 135 ILE B O 1
ATOM 2166 N N . LYS B 1 136 ? -2.915 16.753 28.146 1.00 31.16 136 LYS B N 1
ATOM 2167 C CA . LYS B 1 136 ? -4.189 16.594 27.478 1.00 33.98 136 LYS B CA 1
ATOM 2168 C C . LYS B 1 136 ? -4.186 16.712 25.968 1.00 34.75 136 LYS B C 1
ATOM 2169 O O . LYS B 1 136 ? -3.360 17.408 25.372 1.00 36.98 136 LYS B O 1
ATOM 2175 N N . SER B 1 137 ? -5.101 15.960 25.369 1.00 35.06 137 SER B N 1
ATOM 2176 C CA . SER B 1 137 ? -5.330 15.919 23.933 1.00 33.75 137 SER B CA 1
ATOM 2177 C C . SER B 1 137 ? -4.131 15.788 23.003 1.00 32.59 137 SER B C 1
ATOM 2178 O O . SER B 1 137 ? -3.786 16.726 22.278 1.00 36.28 137 SER B O 1
ATOM 2181 N N . ILE B 1 138 ? -3.544 14.598 22.978 1.00 27.35 138 ILE B N 1
ATOM 2182 C CA . ILE B 1 138 ? -2.435 14.321 22.088 1.00 21.78 138 ILE B CA 1
ATOM 2183 C C . ILE B 1 138 ? -3.170 13.758 20.876 1.00 21.59 138 ILE B C 1
ATOM 2184 O O . ILE B 1 138 ? -3.900 12.771 20.996 1.00 21.33 138 ILE B O 1
ATOM 2189 N N . ARG B 1 139 ? -3.010 14.386 19.723 1.00 19.15 139 ARG B N 1
ATOM 2190 C CA . ARG B 1 139 ? -3.700 13.909 18.536 1.00 22.87 139 ARG B CA 1
ATOM 2191 C C . ARG B 1 139 ? -2.932 14.187 17.258 1.00 21.70 139 ARG B C 1
ATOM 2192 O O . ARG B 1 139 ? -2.060 15.056 17.213 1.00 20.93 139 ARG B O 1
ATOM 2200 N N . VAL B 1 140 ? -3.257 13.420 16.226 1.00 23.14 140 VAL B N 1
ATOM 2201 C CA . VAL B 1 140 ? -2.635 13.572 14.923 1.00 24.49 140 VAL B CA 1
ATOM 2202 C C . VAL B 1 140 ? -3.421 14.656 14.214 1.00 27.59 140 VAL B C 1
ATOM 2203 O O . VAL B 1 140 ? -4.644 14.553 14.099 1.00 29.13 140 VAL B O 1
ATOM 2207 N N . ILE B 1 141 ? -2.739 15.703 13.759 1.00 30.18 141 ILE B N 1
ATOM 2208 C CA . ILE B 1 141 ? -3.442 16.769 13.061 1.00 34.43 141 ILE B CA 1
ATOM 2209 C C . ILE B 1 141 ? -3.306 16.706 11.538 1.00 37.19 141 ILE B C 1
ATOM 2210 O O . ILE B 1 141 ? -2.478 15.959 11.005 1.00 35.83 141 ILE B O 1
ATOM 2215 N N . ASN B 1 142 ? -4.131 17.513 10.868 1.00 42.10 142 ASN B N 1
ATOM 2216 C CA . ASN B 1 142 ? -4.230 17.618 9.405 1.00 47.37 142 ASN B CA 1
ATOM 2217 C C . ASN B 1 142 ? -5.223 16.604 8.843 1.00 49.79 142 ASN B C 1
ATOM 2218 O O . ASN B 1 142 ? -4.878 15.862 7.895 1.00 29.41 142 ASN B O 1
ATOM 2223 N N . GLU C 1 3 ? 39.134 -10.642 18.332 1.00 54.55 3 GLU C N 1
ATOM 2224 C CA . GLU C 1 3 ? 38.583 -10.710 16.944 1.00 54.57 3 GLU C CA 1
ATOM 2225 C C . GLU C 1 3 ? 37.074 -10.465 16.959 1.00 54.12 3 GLU C C 1
ATOM 2226 O O . GLU C 1 3 ? 36.352 -11.041 17.772 1.00 51.68 3 GLU C O 1
ATOM 2228 N N . ALA C 1 4 ? 36.605 -9.608 16.054 1.00 55.14 4 ALA C N 1
ATOM 2229 C CA . ALA C 1 4 ? 35.183 -9.278 15.980 1.00 54.70 4 ALA C CA 1
ATOM 2230 C C . ALA C 1 4 ? 34.859 -8.469 14.721 1.00 54.52 4 ALA C C 1
ATOM 2231 O O . ALA C 1 4 ? 35.661 -7.628 14.305 1.00 56.26 4 ALA C O 1
ATOM 2233 N N . LYS C 1 5 ? 33.688 -8.717 14.121 1.00 52.49 5 LYS C N 1
ATOM 2234 C CA . LYS C 1 5 ? 33.282 -7.993 12.913 1.00 48.77 5 LYS C CA 1
ATOM 2235 C C . LYS C 1 5 ? 31.882 -8.290 12.366 1.00 46.10 5 LYS C C 1
ATOM 2236 O O . LYS C 1 5 ? 31.389 -9.416 12.443 1.00 44.90 5 LYS C O 1
ATOM 2242 N N . ILE C 1 6 ? 31.254 -7.253 11.815 1.00 43.16 6 ILE C N 1
ATOM 2243 C CA . ILE C 1 6 ? 29.940 -7.360 11.182 1.00 40.96 6 ILE C CA 1
ATOM 2244 C C . ILE C 1 6 ? 30.239 -7.381 9.681 1.00 40.25 6 ILE C C 1
ATOM 2245 O O . ILE C 1 6 ? 30.533 -6.345 9.082 1.00 38.28 6 ILE C O 1
ATOM 2250 N N . VAL C 1 7 ? 30.169 -8.572 9.093 1.00 39.70 7 VAL C N 1
ATOM 2251 C CA . VAL C 1 7 ? 30.465 -8.781 7.679 1.00 38.91 7 VAL C CA 1
ATOM 2252 C C . VAL C 1 7 ? 29.761 -7.846 6.695 1.00 37.90 7 VAL C C 1
ATOM 2253 O O . VAL C 1 7 ? 28.594 -7.492 6.869 1.00 37.88 7 VAL C O 1
ATOM 2257 N N . ASP C 1 8 ? 30.496 -7.458 5.655 1.00 36.49 8 ASP C N 1
ATOM 2258 C CA . ASP C 1 8 ? 29.996 -6.569 4.610 1.00 35.95 8 ASP C CA 1
ATOM 2259 C C . ASP C 1 8 ? 28.947 -7.279 3.747 1.00 35.11 8 ASP C C 1
ATOM 2260 O O . ASP C 1 8 ? 29.224 -8.327 3.160 1.00 35.33 8 ASP C O 1
ATOM 2265 N N . ILE C 1 9 ? 27.748 -6.708 3.669 1.00 33.57 9 ILE C N 1
ATOM 2266 C CA . ILE C 1 9 ? 26.680 -7.293 2.867 1.00 33.88 9 ILE C CA 1
ATOM 2267 C C . ILE C 1 9 ? 26.249 -6.354 1.744 1.00 35.83 9 ILE C C 1
ATOM 2268 O O . ILE C 1 9 ? 25.218 -6.564 1.109 1.00 36.64 9 ILE C O 1
ATOM 2273 N N . SER C 1 10 ? 27.045 -5.317 1.503 1.00 37.65 10 SER C N 1
ATOM 2274 C CA . SER C 1 10 ? 26.750 -4.350 0.448 1.00 40.68 10 SER C CA 1
ATOM 2275 C C . SER C 1 10 ? 26.576 -5.067 -0.887 1.00 41.55 10 SER C C 1
ATOM 2276 O O . SER C 1 10 ? 25.702 -4.729 -1.680 1.00 41.20 10 SER C O 1
ATOM 2279 N N . SER C 1 11 ? 27.426 -6.063 -1.114 1.00 43.67 11 SER C N 1
ATOM 2280 C CA . SER C 1 11 ? 27.430 -6.838 -2.348 1.00 46.88 11 SER C CA 1
ATOM 2281 C C . SER C 1 11 ? 26.208 -7.724 -2.583 1.00 48.07 11 SER C C 1
ATOM 2282 O O . SER C 1 11 ? 25.725 -7.832 -3.712 1.00 48.84 11 SER C O 1
ATOM 2285 N N . LYS C 1 12 ? 25.707 -8.354 -1.526 1.00 49.08 12 LYS C N 1
ATOM 2286 C CA . LYS C 1 12 ? 24.559 -9.245 -1.655 1.00 49.61 12 LYS C CA 1
ATOM 2287 C C . LYS C 1 12 ? 23.291 -8.561 -2.158 1.00 49.12 12 LYS C C 1
ATOM 2288 O O . LYS C 1 12 ? 23.141 -7.343 -2.052 1.00 49.12 12 LYS C O 1
ATOM 2294 N N . ASP C 1 13 ? 22.381 -9.357 -2.711 1.00 48.19 13 ASP C N 1
ATOM 2295 C CA . ASP C 1 13 ? 21.140 -8.828 -3.256 1.00 47.74 13 ASP C CA 1
ATOM 2296 C C . ASP C 1 13 ? 19.980 -8.822 -2.282 1.00 46.63 13 ASP C C 1
ATOM 2297 O O . ASP C 1 13 ? 19.940 -9.608 -1.336 1.00 46.57 13 ASP C O 1
ATOM 2302 N N . ILE C 1 14 ? 19.035 -7.922 -2.540 1.00 45.72 14 ILE C N 1
ATOM 2303 C CA . ILE C 1 14 ? 17.834 -7.782 -1.729 1.00 45.67 14 ILE C CA 1
ATOM 2304 C C . ILE C 1 14 ? 16.829 -8.835 -2.178 1.00 45.42 14 ILE C C 1
ATOM 2305 O O . ILE C 1 14 ? 16.247 -8.733 -3.261 1.00 45.70 14 ILE C O 1
ATOM 2310 N N . VAL C 1 15 ? 16.630 -9.846 -1.342 1.00 44.15 15 VAL C N 1
ATOM 2311 C CA . VAL C 1 15 ? 15.702 -10.922 -1.652 1.00 42.72 15 VAL C CA 1
ATOM 2312 C C . VAL C 1 15 ? 14.822 -11.232 -0.452 1.00 41.81 15 VAL C C 1
ATOM 2313 O O . VAL C 1 15 ? 15.148 -10.856 0.674 1.00 41.12 15 VAL C O 1
ATOM 2317 N N . LEU C 1 16 ? 13.703 -11.909 -0.693 1.00 40.39 16 LEU C N 1
ATOM 2318 C CA . LEU C 1 16 ? 12.799 -12.277 0.390 1.00 38.99 16 LEU C CA 1
ATOM 2319 C C . LEU C 1 16 ? 13.524 -13.193 1.364 1.00 37.03 16 LEU C C 1
ATOM 2320 O O . LEU C 1 16 ? 14.130 -14.182 0.960 1.00 36.19 16 LEU C O 1
ATOM 2325 N N . ARG C 1 17 ? 13.457 -12.859 2.649 1.00 35.21 17 ARG C N 1
ATOM 2326 C CA . ARG C 1 17 ? 14.102 -13.660 3.683 1.00 32.53 17 ARG C CA 1
ATOM 2327 C C . ARG C 1 17 ? 13.038 -14.109 4.678 1.00 30.30 17 ARG C C 1
ATOM 2328 O O . ARG C 1 17 ? 12.225 -13.300 5.138 1.00 28.35 17 ARG C O 1
ATOM 2336 N N . GLU C 1 18 ? 13.045 -15.398 5.002 1.00 28.39 18 GLU C N 1
ATOM 2337 C CA . GLU C 1 18 ? 12.085 -15.956 5.947 1.00 27.25 18 GLU C CA 1
ATOM 2338 C C . GLU C 1 18 ? 12.737 -17.027 6.807 1.00 25.62 18 GLU C C 1
ATOM 2339 O O . GLU C 1 18 ? 13.688 -17.692 6.393 1.00 22.97 18 GLU C O 1
ATOM 2345 N N . ALA C 1 19 ? 12.219 -17.187 8.015 1.00 24.48 19 ALA C N 1
ATOM 2346 C CA . ALA C 1 19 ? 12.736 -18.190 8.929 1.00 23.68 19 ALA C CA 1
ATOM 2347 C C . ALA C 1 19 ? 11.652 -18.513 9.937 1.00 23.99 19 ALA C C 1
ATOM 2348 O O . ALA C 1 19 ? 10.910 -17.635 10.384 1.00 24.97 19 ALA C O 1
ATOM 2350 N N . VAL C 1 20 ? 11.540 -19.789 10.267 1.00 23.61 20 VAL C N 1
ATOM 2351 C CA . VAL C 1 20 ? 10.559 -20.239 11.232 1.00 21.97 20 VAL C CA 1
ATOM 2352 C C . VAL C 1 20 ? 11.367 -20.991 12.273 1.00 21.55 20 VAL C C 1
ATOM 2353 O O . VAL C 1 20 ? 12.154 -21.878 11.945 1.00 19.56 20 VAL C O 1
ATOM 2357 N N . VAL C 1 21 ? 11.191 -20.611 13.528 1.00 20.63 21 VAL C N 1
ATOM 2358 C CA . VAL C 1 21 ? 11.917 -21.242 14.606 1.00 20.36 21 VAL C CA 1
ATOM 2359 C C . VAL C 1 21 ? 10.960 -21.860 15.604 1.00 21.36 21 VAL C C 1
ATOM 2360 O O . VAL C 1 21 ? 9.912 -21.296 15.913 1.00 19.07 21 VAL C O 1
ATOM 2364 N N . GLU C 1 22 ? 11.331 -23.028 16.110 1.00 24.15 22 GLU C N 1
ATOM 2365 C CA . GLU C 1 22 ? 10.495 -23.717 17.073 1.00 26.44 22 GLU C CA 1
ATOM 2366 C C . GLU C 1 22 ? 11.235 -23.932 18.380 1.00 24.46 22 GLU C C 1
ATOM 2367 O O . GLU C 1 22 ? 12.434 -24.214 18.383 1.00 26.67 22 GLU C O 1
ATOM 2373 N N . GLY C 1 23 ? 10.515 -23.790 19.490 1.00 24.57 23 GLY C N 1
ATOM 2374 C CA . GLY C 1 23 ? 11.114 -23.975 20.800 1.00 21.86 23 GLY C CA 1
ATOM 2375 C C . GLY C 1 23 ? 10.136 -24.621 21.763 1.00 22.12 23 GLY C C 1
ATOM 2376 O O . GLY C 1 23 ? 8.920 -24.498 21.602 1.00 20.43 23 GLY C O 1
ATOM 2377 N N . TYR C 1 24 ? 10.666 -25.280 22.786 1.00 21.95 24 TYR C N 1
ATOM 2378 C CA . TYR C 1 24 ? 9.829 -25.980 23.755 1.00 23.80 24 TYR C CA 1
ATOM 2379 C C . TYR C 1 24 ? 10.284 -25.804 25.206 1.00 21.93 24 TYR C C 1
ATOM 2380 O O . TYR C 1 24 ? 11.473 -25.901 25.511 1.00 21.57 24 TYR C O 1
ATOM 2389 N N . ILE C 1 25 ? 9.338 -25.545 26.101 1.00 21.73 25 ILE C N 1
ATOM 2390 C CA . ILE C 1 25 ? 9.673 -25.413 27.515 1.00 22.63 25 ILE C CA 1
ATOM 2391 C C . ILE C 1 25 ? 8.862 -26.430 28.337 1.00 23.59 25 ILE C C 1
ATOM 2392 O O . ILE C 1 25 ? 7.630 -26.414 28.341 1.00 21.39 25 ILE C O 1
ATOM 2397 N N . LYS C 1 26 ? 9.569 -27.324 29.018 1.00 24.88 26 LYS C N 1
ATOM 2398 C CA . LYS C 1 26 ? 8.931 -28.348 29.837 1.00 27.70 26 LYS C CA 1
ATOM 2399 C C . LYS C 1 26 ? 8.419 -27.766 31.148 1.00 28.15 26 LYS C C 1
ATOM 2400 O O . LYS C 1 26 ? 9.185 -27.184 31.923 1.00 27.74 26 LYS C O 1
ATOM 2406 N N . LEU C 1 27 ? 7.121 -27.918 31.389 1.00 27.77 27 LEU C N 1
ATOM 2407 C CA . LEU C 1 27 ? 6.504 -27.405 32.603 1.00 30.83 27 LEU C CA 1
ATOM 2408 C C . LEU C 1 27 ? 5.719 -28.495 33.336 1.00 33.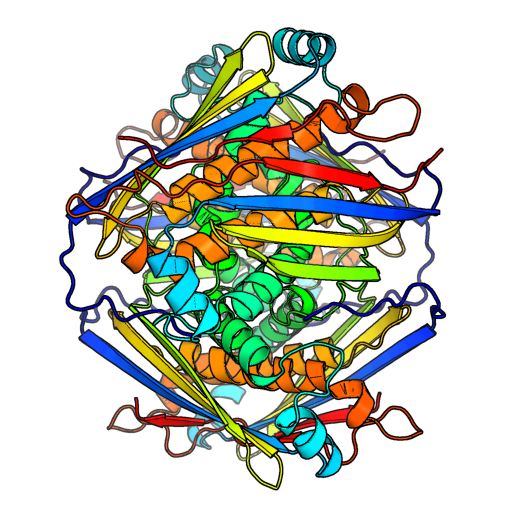26 27 LEU C C 1
ATOM 2409 O O . LEU C 1 27 ? 5.370 -29.522 32.756 1.00 33.00 27 LEU C O 1
ATOM 2414 N N . ARG C 1 28 ? 5.452 -28.260 34.616 1.00 35.91 28 ARG C N 1
ATOM 2415 C CA . ARG C 1 28 ? 4.694 -29.197 35.433 1.00 37.71 28 ARG C CA 1
ATOM 2416 C C . ARG C 1 28 ? 3.231 -29.197 35.014 1.00 38.87 28 ARG C C 1
ATOM 2417 O O . ARG C 1 28 ? 2.678 -28.165 34.623 1.00 38.17 28 ARG C O 1
ATOM 2425 N N . LYS C 1 29 ? 2.608 -30.366 35.109 1.00 40.07 29 LYS C N 1
ATOM 2426 C CA . LYS C 1 29 ? 1.212 -30.531 34.734 1.00 41.62 29 LYS C CA 1
ATOM 2427 C C . LYS C 1 29 ? 0.275 -29.552 35.433 1.00 41.30 29 LYS C C 1
ATOM 2428 O O . LYS C 1 29 ? -0.688 -29.075 34.825 1.00 41.39 29 LYS C O 1
ATOM 2434 N N . GLU C 1 30 ? 0.550 -29.242 36.698 1.00 39.93 30 GLU C N 1
ATOM 2435 C CA . GLU C 1 30 ? -0.299 -28.302 37.426 1.00 39.73 30 GLU C CA 1
ATOM 2436 C C . GLU C 1 30 ? -0.105 -26.903 36.865 1.00 37.74 30 GLU C C 1
ATOM 2437 O O . GLU C 1 30 ? -1.040 -26.104 36.823 1.00 36.32 30 GLU C O 1
ATOM 2443 N N . THR C 1 31 ? 1.120 -26.615 36.435 1.00 35.17 31 THR C N 1
ATOM 2444 C CA . THR C 1 31 ? 1.445 -25.313 35.870 1.00 33.86 31 THR C CA 1
ATOM 2445 C C . THR C 1 31 ? 0.651 -25.100 34.583 1.00 33.05 31 THR C C 1
ATOM 2446 O O . THR C 1 31 ? 0.025 -24.058 34.395 1.00 31.44 31 THR C O 1
ATOM 2450 N N . ILE C 1 32 ? 0.673 -26.099 33.707 1.00 33.34 32 ILE C N 1
ATOM 2451 C CA . ILE C 1 32 ? -0.054 -26.025 32.448 1.00 34.27 32 ILE C CA 1
ATOM 2452 C C . ILE C 1 32 ? -1.531 -25.753 32.688 1.00 35.35 32 ILE C C 1
ATOM 2453 O O . ILE C 1 32 ? -2.148 -24.966 31.971 1.00 34.15 32 ILE C O 1
ATOM 2458 N N . GLU C 1 33 ? -2.093 -26.397 33.705 1.00 37.66 33 GLU C N 1
ATOM 2459 C CA . GLU C 1 33 ? -3.500 -26.208 34.031 1.00 39.10 33 GLU C CA 1
ATOM 2460 C C . GLU C 1 33 ? -3.745 -24.760 34.441 1.00 38.97 33 GLU C C 1
ATOM 2461 O O . GLU C 1 33 ? -4.726 -24.144 34.018 1.00 38.43 33 GLU C O 1
ATOM 2467 N N . LYS C 1 34 ? -2.855 -24.219 35.269 1.00 36.93 34 LYS C N 1
ATOM 2468 C CA . LYS C 1 34 ? -2.982 -22.834 35.710 1.00 37.33 34 LYS C CA 1
ATOM 2469 C C . LYS C 1 34 ? -3.010 -21.898 34.503 1.00 35.89 34 LYS C C 1
ATOM 2470 O O . LYS C 1 34 ? -3.844 -20.997 34.426 1.00 34.57 34 LYS C O 1
ATOM 2476 N N . ILE C 1 35 ? -2.093 -22.120 33.564 1.00 35.68 35 ILE C N 1
ATOM 2477 C CA . ILE C 1 35 ? -2.008 -21.305 32.353 1.00 36.09 35 ILE C CA 1
ATOM 2478 C C . ILE C 1 35 ? -3.283 -21.440 31.521 1.00 36.12 35 ILE C C 1
ATOM 2479 O O . ILE C 1 35 ? -3.892 -20.445 31.123 1.00 34.97 35 ILE C O 1
ATOM 2484 N N . LYS C 1 36 ? -3.678 -22.681 31.266 1.00 36.19 36 LYS C N 1
ATOM 2485 C CA . LYS C 1 36 ? -4.872 -22.966 30.481 1.00 38.66 36 LYS C CA 1
ATOM 2486 C C . LYS C 1 36 ? -6.112 -22.272 31.050 1.00 39.29 36 LYS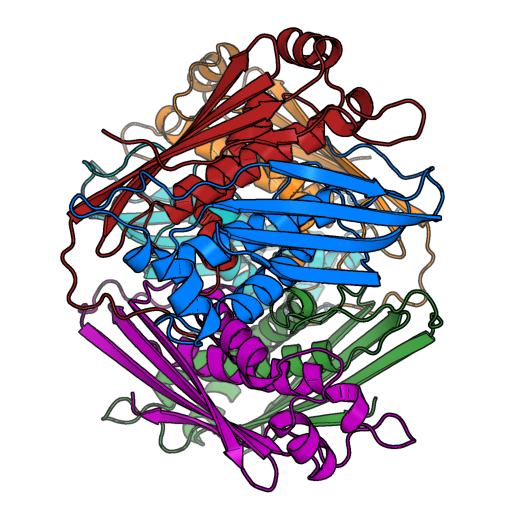 C C 1
ATOM 2487 O O . LYS C 1 36 ? -6.865 -21.628 30.319 1.00 39.97 36 LYS C O 1
ATOM 2493 N N . ASN C 1 37 ? -6.316 -22.396 32.357 1.00 39.80 37 ASN C N 1
ATOM 2494 C CA . ASN C 1 37 ? -7.465 -21.775 33.005 1.00 40.21 37 ASN C CA 1
ATOM 2495 C C . ASN C 1 37 ? -7.191 -20.317 33.353 1.00 40.34 37 ASN C C 1
ATOM 2496 O O . ASN C 1 37 ? -7.984 -19.672 34.037 1.00 39.21 37 ASN C O 1
ATOM 2501 N N . LYS C 1 38 ? -6.062 -19.806 32.871 1.00 41.02 38 LYS C N 1
ATOM 2502 C CA . LYS C 1 38 ? -5.660 -18.426 33.116 1.00 41.08 38 LYS C CA 1
ATOM 2503 C C . LYS C 1 38 ? -5.777 -18.051 34.589 1.00 41.09 38 LYS C C 1
ATOM 2504 O O . LYS C 1 38 ? -6.513 -17.134 34.956 1.00 40.64 38 LYS C O 1
ATOM 2510 N N . GLU C 1 39 ? -5.032 -18.769 35.423 1.00 42.11 39 GLU C N 1
ATOM 2511 C CA . GLU C 1 39 ? -5.029 -18.547 36.865 1.00 42.72 39 GLU C CA 1
ATOM 2512 C C . GLU C 1 39 ? -3.651 -18.118 37.372 1.00 41.49 39 GLU C C 1
ATOM 2513 O O . GLU C 1 39 ? -3.345 -18.265 38.556 1.00 42.10 39 GLU C O 1
ATOM 2519 N N . VAL C 1 40 ? -2.822 -17.594 36.474 1.00 39.95 40 VAL C N 1
ATOM 2520 C CA . VAL C 1 40 ? -1.486 -17.131 36.837 1.00 38.04 40 VAL C CA 1
ATOM 2521 C C . VAL C 1 40 ? -1.573 -15.655 37.220 1.00 38.51 40 VAL C C 1
ATOM 2522 O O . VAL C 1 40 ? -1.891 -14.818 36.380 1.00 37.20 40 VAL C O 1
ATOM 2526 N N . GLU C 1 41 ? -1.276 -15.341 38.481 1.00 39.04 41 GLU C N 1
ATOM 2527 C CA . GLU C 1 41 ? -1.372 -13.964 38.971 1.00 39.74 41 GLU C CA 1
ATOM 2528 C C . GLU C 1 41 ? -0.599 -12.925 38.174 1.00 38.67 41 GLU C C 1
ATOM 2529 O O . GLU C 1 41 ? -1.052 -11.787 38.040 1.00 38.57 41 GLU C O 1
ATOM 2535 N N . LYS C 1 42 ? 0.563 -13.305 37.651 1.00 36.45 42 LYS C N 1
ATOM 2536 C CA . LYS C 1 42 ? 1.378 -12.374 36.880 1.00 36.05 42 LYS C CA 1
ATOM 2537 C C . LYS C 1 42 ? 0.755 -11.923 35.559 1.00 34.81 42 LYS C C 1
ATOM 2538 O O . LYS C 1 42 ? 1.238 -10.978 34.934 1.00 35.09 42 LYS C O 1
ATOM 2544 N N . GLY C 1 43 ? -0.306 -12.598 35.127 1.00 33.16 43 GLY C N 1
ATOM 2545 C CA . GLY C 1 43 ? -0.950 -12.205 33.887 1.00 32.15 43 GLY C CA 1
ATOM 2546 C C . GLY C 1 43 ? -1.215 -13.332 32.909 1.00 31.71 43 GLY C C 1
ATOM 2547 O O . GLY C 1 43 ? -1.041 -14.510 33.227 1.00 31.70 43 GLY C O 1
ATOM 2548 N N . ASP C 1 44 ? -1.647 -12.959 31.708 1.00 30.70 44 ASP C N 1
ATOM 2549 C CA . ASP C 1 44 ? -1.944 -13.919 30.651 1.00 29.77 44 ASP C CA 1
ATOM 2550 C C . ASP C 1 44 ? -0.630 -14.402 30.052 1.00 27.16 44 ASP C C 1
ATOM 2551 O O . ASP C 1 44 ? -0.059 -13.759 29.175 1.00 25.79 44 ASP C O 1
ATOM 2556 N N . VAL C 1 45 ? -0.166 -15.550 30.532 1.00 26.31 45 VAL C N 1
ATOM 2557 C CA . VAL C 1 45 ? 1.097 -16.127 30.095 1.00 24.87 45 VAL C CA 1
ATOM 2558 C C . VAL C 1 45 ? 1.360 -16.105 28.598 1.00 24.61 45 VAL C C 1
ATOM 2559 O O . VAL C 1 45 ? 2.344 -15.510 28.149 1.00 24.48 45 VAL C O 1
ATOM 2563 N N . ILE C 1 46 ? 0.494 -16.756 27.825 1.00 22.95 46 ILE C N 1
ATOM 2564 C CA . ILE C 1 46 ? 0.677 -16.824 26.380 1.00 21.70 46 ILE C CA 1
ATOM 2565 C C . ILE C 1 46 ? 0.813 -15.470 25.692 1.00 20.90 46 ILE C C 1
ATOM 2566 O O . ILE C 1 46 ? 1.731 -15.271 24.903 1.00 19.56 46 ILE C O 1
ATOM 2571 N N . THR C 1 47 ? -0.093 -14.544 25.977 1.00 21.23 47 THR C N 1
ATOM 2572 C CA . THR C 1 47 ? -0.037 -13.242 25.327 1.00 23.58 47 THR C CA 1
ATOM 2573 C C . THR C 1 47 ? 1.198 -12.442 25.724 1.00 24.25 47 THR C C 1
ATOM 2574 O O . THR C 1 47 ? 1.851 -11.847 24.864 1.00 26.04 47 THR C O 1
ATOM 2578 N N . VAL C 1 48 ? 1.514 -12.426 27.017 1.00 23.32 48 VAL C N 1
ATOM 2579 C CA . VAL C 1 48 ? 2.692 -11.705 27.508 1.00 21.51 48 VAL C CA 1
ATOM 2580 C C . VAL C 1 48 ? 3.953 -12.255 26.841 1.00 20.82 48 VAL C C 1
ATOM 2581 O O . VAL C 1 48 ? 4.824 -11.490 26.430 1.00 21.14 48 VAL C O 1
ATOM 2585 N N . ALA C 1 49 ? 4.045 -13.576 26.711 1.00 18.83 49 ALA C N 1
ATOM 2586 C CA . ALA C 1 49 ? 5.226 -14.169 26.087 1.00 19.52 49 ALA C CA 1
ATOM 2587 C C . ALA C 1 49 ? 5.313 -13.841 24.592 1.00 20.06 49 ALA C C 1
ATOM 2588 O O . ALA C 1 49 ? 6.405 -13.634 24.059 1.00 19.91 49 ALA C O 1
ATOM 2590 N N . LYS C 1 50 ? 4.169 -13.792 23.915 1.00 20.71 50 LYS C N 1
ATOM 2591 C CA . LYS C 1 50 ? 4.158 -13.465 22.489 1.00 21.64 50 LYS C CA 1
ATOM 2592 C C . LYS C 1 50 ? 4.666 -12.039 22.295 1.00 19.20 50 LYS C C 1
ATOM 2593 O O . LYS C 1 50 ? 5.476 -11.770 21.411 1.00 20.39 50 LYS C O 1
ATOM 2599 N N . THR C 1 51 ? 4.154 -11.128 23.116 1.00 17.95 51 THR C N 1
ATOM 2600 C CA . THR C 1 51 ? 4.530 -9.722 23.062 1.00 17.78 51 THR C CA 1
ATOM 2601 C C . THR C 1 51 ? 6.017 -9.571 23.350 1.00 17.62 51 THR C C 1
ATOM 2602 O O . THR C 1 51 ? 6.703 -8.774 22.707 1.00 16.62 51 THR C O 1
ATOM 2606 N N . ALA C 1 52 ? 6.519 -10.350 24.307 1.00 17.02 52 ALA C N 1
ATOM 2607 C CA . ALA C 1 52 ? 7.935 -10.296 24.651 1.00 16.73 52 ALA C CA 1
ATOM 2608 C C . ALA C 1 52 ? 8.748 -10.856 23.486 1.00 16.59 52 ALA C C 1
ATOM 2609 O O . ALA C 1 52 ? 9.829 -10.350 23.170 1.00 15.70 52 ALA C O 1
ATOM 2611 N N . GLY C 1 53 ? 8.214 -11.892 22.840 1.00 17.13 53 GLY C N 1
ATOM 2612 C CA . GLY C 1 53 ? 8.910 -12.505 21.717 1.00 16.22 53 GLY C CA 1
ATOM 2613 C C . GLY C 1 53 ? 9.002 -11.594 20.505 1.00 17.94 53 GLY C C 1
ATOM 2614 O O . GLY C 1 53 ? 10.009 -11.583 19.789 1.00 18.17 53 GLY C O 1
ATOM 2615 N N . ILE C 1 54 ? 7.948 -10.822 20.273 1.00 17.79 54 ILE C N 1
ATOM 2616 C CA . ILE C 1 54 ? 7.913 -9.908 19.142 1.00 19.17 54 ILE C CA 1
ATOM 2617 C C . ILE C 1 54 ? 8.887 -8.748 19.367 1.00 17.93 54 ILE C C 1
ATOM 2618 O O . ILE C 1 54 ? 9.610 -8.340 18.456 1.00 18.98 54 ILE C O 1
ATOM 2623 N N . LEU C 1 55 ? 8.923 -8.225 20.582 1.00 17.27 55 LEU C N 1
ATOM 2624 C CA . LEU C 1 55 ? 9.854 -7.147 20.885 1.00 17.25 55 LEU C CA 1
ATOM 2625 C C . LEU C 1 55 ? 11.290 -7.654 20.730 1.00 18.52 55 LEU C C 1
ATOM 2626 O O . LEU C 1 55 ? 12.146 -6.972 20.163 1.00 21.46 55 LEU C O 1
ATOM 2631 N N . ALA C 1 56 ? 11.541 -8.862 21.225 1.00 16.81 56 ALA C N 1
ATOM 2632 C CA . ALA C 1 56 ? 12.870 -9.454 21.165 1.00 16.24 56 ALA C CA 1
ATOM 2633 C C . ALA C 1 56 ? 13.400 -9.521 19.742 1.00 16.22 56 ALA C C 1
ATOM 2634 O O . ALA C 1 56 ? 14.571 -9.241 19.505 1.00 17.17 56 ALA C O 1
ATOM 2636 N N . ALA C 1 57 ? 12.542 -9.914 18.802 1.00 15.03 57 ALA C N 1
ATOM 2637 C CA . ALA C 1 57 ? 12.939 -10.000 17.405 1.00 13.78 57 ALA C CA 1
ATOM 2638 C C . ALA C 1 57 ? 13.571 -8.687 16.967 1.00 12.83 57 ALA C C 1
ATOM 2639 O O . ALA C 1 57 ? 14.614 -8.678 16.325 1.00 10.78 57 ALA C O 1
ATOM 2641 N N . LYS C 1 58 ? 12.941 -7.579 17.334 1.00 13.75 58 LYS C N 1
ATOM 2642 C CA . LYS C 1 58 ? 13.456 -6.268 16.965 1.00 16.90 58 LYS C CA 1
ATOM 2643 C C . LYS C 1 58 ? 14.730 -5.901 17.722 1.00 18.48 58 LYS C C 1
ATOM 2644 O O . LYS C 1 58 ? 15.571 -5.164 17.206 1.00 20.04 58 LYS C O 1
ATOM 2650 N N . LYS C 1 59 ? 14.880 -6.433 18.933 1.00 17.92 59 LYS C N 1
ATOM 2651 C CA . LYS C 1 59 ? 16.053 -6.154 19.761 1.00 18.70 59 LYS C CA 1
ATOM 2652 C C . LYS C 1 59 ? 17.268 -7.018 19.429 1.00 18.42 59 LYS C C 1
ATOM 2653 O O . LYS C 1 59 ? 18.357 -6.794 19.961 1.00 19.08 59 LYS C O 1
ATOM 2659 N N . THR C 1 60 ? 17.081 -7.995 18.549 1.00 14.17 60 THR C N 1
ATOM 2660 C CA . THR C 1 60 ? 18.144 -8.907 18.152 1.00 13.72 60 THR C CA 1
ATOM 2661 C C . THR C 1 60 ? 19.506 -8.254 17.899 1.00 14.12 60 THR C C 1
ATOM 2662 O O . THR C 1 60 ? 20.509 -8.666 18.479 1.00 15.55 60 THR C O 1
ATOM 2666 N N . PRO C 1 61 ? 19.563 -7.222 17.039 1.00 14.78 61 PRO C N 1
ATOM 2667 C CA . PRO C 1 61 ? 20.868 -6.599 16.788 1.00 15.40 61 PRO C CA 1
ATOM 2668 C C . PRO C 1 61 ? 21.601 -5.975 17.983 1.00 18.90 61 PRO C C 1
ATOM 2669 O O . PRO C 1 61 ? 22.834 -5.894 17.981 1.00 18.53 61 PRO C O 1
ATOM 2673 N N . GLU C 1 62 ? 20.882 -5.524 19.003 1.00 19.58 62 GLU C N 1
ATOM 2674 C CA . GLU C 1 62 ? 21.608 -4.962 20.133 1.00 21.92 62 GLU C CA 1
ATOM 2675 C C . GLU C 1 62 ? 22.016 -6.048 21.128 1.00 18.89 62 GLU C C 1
ATOM 2676 O O . GLU C 1 62 ? 22.837 -5.809 22.004 1.00 16.92 62 GLU C O 1
ATOM 2682 N N . LEU C 1 63 ? 21.467 -7.250 20.954 1.00 18.20 63 LEU C N 1
ATOM 2683 C CA . LEU C 1 63 ? 21.779 -8.389 21.819 1.00 17.44 63 LEU C CA 1
ATOM 2684 C C . LEU C 1 63 ? 22.885 -9.240 21.207 1.00 16.75 63 LEU C C 1
ATOM 2685 O O . LEU C 1 63 ? 23.776 -9.710 21.911 1.00 18.12 63 LEU C O 1
ATOM 2690 N N . ILE C 1 64 ? 22.822 -9.436 19.893 1.00 16.77 64 ILE C N 1
ATOM 2691 C CA . ILE C 1 64 ? 23.812 -10.243 19.178 1.00 14.82 64 ILE C CA 1
ATOM 2692 C C . ILE C 1 64 ? 24.806 -9.290 18.518 1.00 16.40 64 ILE C C 1
ATOM 2693 O O . ILE C 1 64 ? 24.465 -8.575 17.578 1.00 17.97 64 ILE C O 1
ATOM 2698 N N . PRO C 1 65 ? 26.059 -9.282 18.997 1.00 17.17 65 PRO C N 1
ATOM 2699 C CA . PRO C 1 65 ? 27.133 -8.421 18.492 1.00 17.46 65 PRO C CA 1
ATOM 2700 C C . PRO C 1 65 ? 27.290 -8.260 16.981 1.00 19.79 65 PRO C C 1
ATOM 2701 O O . PRO C 1 65 ? 27.179 -7.148 16.447 1.00 17.66 65 PRO C O 1
ATOM 2705 N N . MET C 1 66 ? 27.538 -9.362 16.287 1.00 21.12 66 MET C N 1
ATOM 2706 C CA . MET C 1 66 ? 27.755 -9.289 14.852 1.00 22.32 66 MET C CA 1
ATOM 2707 C C . MET C 1 66 ? 26.512 -9.231 13.968 1.00 20.38 66 MET C C 1
ATOM 2708 O O . MET C 1 66 ? 26.625 -9.350 12.757 1.00 19.38 66 MET C O 1
ATOM 2713 N N . CYS C 1 67 ? 25.339 -9.028 14.557 1.00 20.38 67 CYS C N 1
ATOM 2714 C CA . CYS C 1 67 ? 24.112 -8.964 13.767 1.00 21.63 67 CYS C CA 1
ATOM 2715 C C . CYS C 1 67 ? 23.869 -7.602 13.138 1.00 22.71 67 CYS C C 1
ATOM 2716 O O . CYS C 1 67 ? 24.142 -6.570 13.745 1.00 24.07 67 CYS C O 1
ATOM 2719 N N . HIS C 1 68 ? 23.340 -7.606 11.920 1.00 23.38 68 HIS C N 1
ATOM 2720 C CA . HIS C 1 68 ? 23.036 -6.366 11.217 1.00 24.59 68 HIS C CA 1
ATOM 2721 C C . HIS C 1 68 ? 21.657 -5.850 11.612 1.00 24.81 68 HIS C C 1
ATOM 2722 O O . HIS C 1 68 ? 20.754 -6.626 11.918 1.00 26.13 68 HIS C O 1
ATOM 2729 N N . PRO C 1 69 ? 21.482 -4.526 11.629 1.00 24.65 69 PRO C N 1
ATOM 2730 C CA . PRO C 1 69 ? 20.158 -4.003 11.975 1.00 25.28 69 PRO C CA 1
ATOM 2731 C C . PRO C 1 69 ? 19.329 -4.241 10.701 1.00 26.81 69 PRO C C 1
ATOM 2732 O O . PRO C 1 69 ? 19.734 -3.818 9.623 1.00 28.86 69 PRO C O 1
ATOM 2736 N N . ILE C 1 70 ? 18.191 -4.923 10.812 1.00 28.33 70 ILE C N 1
ATOM 2737 C CA . ILE C 1 70 ? 17.371 -5.251 9.637 1.00 28.27 70 ILE C CA 1
ATOM 2738 C C . ILE C 1 70 ? 15.943 -4.721 9.660 1.00 28.22 70 ILE C C 1
ATOM 2739 O O . ILE C 1 70 ? 15.271 -4.779 10.679 1.00 29.12 70 ILE C O 1
ATOM 2744 N N . PRO C 1 71 ? 15.449 -4.226 8.511 1.00 29.54 71 PRO C N 1
ATOM 2745 C CA . PRO C 1 71 ? 14.084 -3.696 8.422 1.00 29.01 71 PRO C CA 1
ATOM 2746 C C . PRO C 1 71 ? 13.054 -4.828 8.340 1.00 29.97 71 PRO C C 1
ATOM 2747 O O . PRO C 1 71 ? 12.567 -5.162 7.262 1.00 30.75 71 PRO C O 1
ATOM 2751 N N . LEU C 1 72 ? 12.731 -5.411 9.489 1.00 28.36 72 LEU C N 1
ATOM 2752 C CA . LEU C 1 72 ? 11.768 -6.500 9.563 1.00 28.31 72 LEU C CA 1
ATOM 2753 C C . LEU C 1 72 ? 10.407 -6.089 9.014 1.00 27.62 72 LEU C C 1
ATOM 2754 O O . LEU C 1 72 ? 9.907 -5.009 9.315 1.00 27.68 72 LEU C O 1
ATOM 2759 N N . GLU C 1 73 ? 9.811 -6.968 8.215 1.00 27.16 73 GLU C N 1
ATOM 2760 C CA . GLU C 1 73 ? 8.506 -6.713 7.614 1.00 25.76 73 GLU C CA 1
ATOM 2761 C C . GLU C 1 73 ? 7.366 -7.510 8.248 1.00 25.42 73 GLU C C 1
ATOM 2762 O O . GLU C 1 73 ? 6.201 -7.137 8.127 1.00 24.05 73 GLU C O 1
ATOM 2768 N N . PHE C 1 74 ? 7.698 -8.604 8.928 1.00 24.52 74 PHE C N 1
ATOM 2769 C CA . PHE C 1 74 ? 6.682 -9.443 9.560 1.00 22.99 74 PHE C CA 1
ATOM 2770 C C . PHE C 1 74 ? 7.257 -10.267 10.706 1.00 21.22 74 PHE C C 1
ATOM 2771 O O . PHE C 1 74 ? 8.302 -10.909 10.561 1.00 19.48 74 PHE C O 1
ATOM 2779 N N . VAL C 1 75 ? 6.568 -10.234 11.844 1.00 20.97 75 VAL C N 1
ATOM 2780 C CA . VAL C 1 75 ? 6.972 -10.991 13.018 1.00 20.46 75 VAL C CA 1
ATOM 2781 C C . VAL C 1 75 ? 5.734 -11.582 13.682 1.00 22.08 75 VAL C C 1
ATOM 2782 O O . VAL C 1 75 ? 4.789 -10.871 14.030 1.00 21.35 75 VAL C O 1
ATOM 2786 N N . ASP C 1 76 ? 5.751 -12.896 13.857 1.00 22.87 76 ASP C N 1
ATOM 2787 C CA . ASP C 1 76 ? 4.635 -13.592 14.468 1.00 23.87 76 ASP C CA 1
ATOM 2788 C C . ASP C 1 76 ? 5.181 -14.619 15.451 1.00 21.94 76 ASP C C 1
ATOM 2789 O O . ASP C 1 76 ? 6.134 -15.331 15.149 1.00 20.83 76 ASP C O 1
ATOM 2794 N N . VAL C 1 77 ? 4.586 -14.680 16.634 1.00 22.16 77 VAL C N 1
ATOM 2795 C CA . VAL C 1 77 ? 5.008 -15.639 17.639 1.00 23.71 77 VAL C CA 1
ATOM 2796 C C . VAL C 1 77 ? 3.775 -16.403 18.066 1.00 25.38 77 VAL C C 1
ATOM 2797 O O . VAL C 1 77 ? 2.824 -15.826 18.591 1.00 25.56 77 VAL C O 1
ATOM 2801 N N . GLU C 1 78 ? 3.789 -17.705 17.824 1.00 27.66 78 GLU C N 1
ATOM 2802 C CA . GLU C 1 78 ? 2.669 -18.553 18.193 1.00 29.49 78 GLU C CA 1
ATOM 2803 C C . GLU C 1 78 ? 3.078 -19.518 19.285 1.00 28.75 78 GLU C C 1
ATOM 2804 O O . GLU C 1 78 ? 4.172 -20.084 19.256 1.00 28.14 78 GLU C O 1
ATOM 2810 N N . ILE C 1 79 ? 2.191 -19.684 20.257 1.00 29.01 79 ILE C N 1
ATOM 2811 C CA . ILE C 1 79 ? 2.436 -20.571 21.378 1.00 30.48 79 ILE C CA 1
ATOM 2812 C C . ILE C 1 79 ? 1.292 -21.569 21.495 1.00 31.13 79 ILE C C 1
ATOM 2813 O O . ILE C 1 79 ? 0.121 -21.193 21.512 1.00 30.65 79 ILE C O 1
ATOM 2818 N N . LYS C 1 80 ? 1.643 -22.845 21.568 1.00 31.92 80 LYS C N 1
ATOM 2819 C CA . LYS C 1 80 ? 0.653 -23.902 21.667 1.00 33.53 80 LYS C CA 1
ATOM 2820 C C . LYS C 1 80 ? 0.834 -24.629 22.993 1.00 32.76 80 LYS C C 1
ATOM 2821 O O . LYS C 1 80 ? 1.954 -24.935 23.391 1.00 30.96 80 LYS C O 1
ATOM 2827 N N . ILE C 1 81 ? -0.266 -24.891 23.689 1.00 34.34 81 ILE C N 1
ATOM 2828 C CA . ILE C 1 81 ? -0.179 -25.597 24.960 1.00 36.89 81 ILE C CA 1
ATOM 2829 C C . ILE C 1 81 ? -0.254 -27.102 24.739 1.00 37.64 81 ILE C C 1
ATOM 2830 O O . ILE C 1 81 ? -1.178 -27.601 24.105 1.00 38.74 81 ILE C O 1
ATOM 2835 N N . GLU C 1 82 ? 0.740 -27.815 25.251 1.00 38.44 82 GLU C N 1
ATOM 2836 C CA . GLU C 1 82 ? 0.782 -29.262 25.141 1.00 39.69 82 GLU C CA 1
ATOM 2837 C C . GLU C 1 82 ? 0.641 -29.825 26.552 1.00 41.33 82 GLU C C 1
ATOM 2838 O O . GLU C 1 82 ? 0.575 -29.067 27.518 1.00 40.31 82 GLU C O 1
ATOM 2844 N N . GLU C 1 83 ? 0.584 -31.143 26.682 1.00 44.04 83 GLU C N 1
ATOM 2845 C CA . GLU C 1 83 ? 0.415 -31.750 27.999 1.00 46.63 83 GLU C CA 1
ATOM 2846 C C . GLU C 1 83 ? 1.671 -31.732 28.869 1.00 46.12 83 GLU C C 1
ATOM 2847 O O . GLU C 1 83 ? 1.580 -31.754 30.096 1.00 47.20 83 GLU C O 1
ATOM 2853 N N . GLU C 1 84 ? 2.838 -31.682 28.238 1.00 45.37 84 GLU C N 1
ATOM 2854 C CA . GLU C 1 84 ? 4.098 -31.690 28.971 1.00 44.24 84 GLU C CA 1
ATOM 2855 C C . GLU C 1 84 ? 4.810 -30.338 28.995 1.00 41.88 84 GLU C C 1
ATOM 2856 O O . GLU C 1 84 ? 5.874 -30.204 29.603 1.00 39.94 84 GLU C O 1
ATOM 2862 N N . GLY C 1 85 ? 4.224 -29.343 28.332 1.00 39.56 85 GLY C N 1
ATOM 2863 C CA . GLY C 1 85 ? 4.823 -28.017 28.289 1.00 35.67 85 GLY C CA 1
ATOM 2864 C C . GLY C 1 85 ? 4.216 -27.122 27.219 1.00 33.19 85 GLY C C 1
ATOM 2865 O O . GLY C 1 85 ? 3.095 -27.364 26.763 1.00 31.82 85 GLY C O 1
ATOM 2866 N N . LEU C 1 86 ? 4.952 -26.082 26.827 1.00 29.22 86 LEU C N 1
ATOM 2867 C CA . LEU C 1 86 ? 4.489 -25.152 25.800 1.00 26.14 86 LEU C CA 1
ATOM 2868 C C . LEU C 1 86 ? 5.458 -25.095 24.631 1.00 25.13 86 LEU C C 1
ATOM 2869 O O . LEU C 1 86 ? 6.673 -25.101 24.817 1.00 23.27 86 LEU C O 1
ATOM 2874 N N . ARG C 1 87 ? 4.909 -25.039 23.422 1.00 26.29 87 ARG C N 1
ATOM 2875 C CA . ARG C 1 87 ? 5.722 -24.997 22.216 1.00 25.69 87 ARG C CA 1
ATOM 2876 C C . ARG C 1 87 ? 5.593 -23.635 21.554 1.00 24.66 87 ARG C C 1
ATOM 2877 O O . ARG C 1 87 ? 4.488 -23.174 21.271 1.00 22.55 87 ARG C O 1
ATOM 2885 N N . VAL C 1 88 ? 6.735 -22.995 21.318 1.00 23.18 88 VAL C N 1
ATOM 2886 C CA . VAL C 1 88 ? 6.770 -21.678 20.695 1.00 21.55 88 VAL C CA 1
ATOM 2887 C C . VAL C 1 88 ? 7.281 -21.749 19.256 1.00 21.36 88 VAL C C 1
ATOM 2888 O O . VAL C 1 88 ? 8.313 -22.363 18.974 1.00 20.91 88 VAL C O 1
ATOM 2892 N N . ILE C 1 89 ? 6.545 -21.114 18.350 1.00 23.11 89 ILE C N 1
ATOM 2893 C CA . ILE C 1 89 ? 6.912 -21.075 16.941 1.00 22.68 89 ILE C CA 1
ATOM 2894 C C . ILE C 1 89 ? 6.921 -19.616 16.489 1.00 21.23 89 ILE C C 1
ATOM 2895 O O . ILE C 1 89 ? 5.892 -18.944 16.504 1.00 20.76 89 ILE C O 1
ATOM 2900 N N . SER C 1 90 ? 8.091 -19.127 16.098 1.00 20.24 90 SER C N 1
ATOM 2901 C CA . SER C 1 90 ? 8.224 -17.743 15.667 1.00 20.75 90 SER C CA 1
ATOM 2902 C C . SER C 1 90 ? 8.525 -17.678 14.180 1.00 21.49 90 SER C C 1
ATOM 2903 O O . SER C 1 90 ? 9.320 -18.465 13.663 1.00 21.58 90 SER C O 1
ATOM 2906 N N . THR C 1 91 ? 7.887 -16.723 13.513 1.00 21.82 91 THR C N 1
ATOM 2907 C CA . THR C 1 91 ? 8.043 -16.510 12.079 1.00 23.36 91 THR C CA 1
ATOM 2908 C C . THR C 1 91 ? 8.436 -15.063 11.798 1.00 23.20 91 THR C C 1
ATOM 2909 O O . THR C 1 91 ? 7.761 -14.126 12.229 1.00 24.33 91 THR C O 1
ATOM 2913 N N . VAL C 1 92 ? 9.537 -14.896 11.073 1.00 23.83 92 VAL C N 1
ATOM 2914 C CA . VAL C 1 92 ? 10.051 -13.579 10.720 1.00 24.30 92 VAL C CA 1
ATOM 2915 C C . VAL C 1 92 ? 10.322 -13.478 9.215 1.00 25.21 92 VAL C C 1
ATOM 2916 O O . VAL C 1 92 ? 10.712 -14.456 8.584 1.00 24.31 92 VAL C O 1
ATOM 2920 N N . LYS C 1 93 ? 10.106 -12.298 8.641 1.00 26.16 93 LYS C N 1
ATOM 2921 C CA . LYS C 1 93 ? 10.387 -12.103 7.226 1.00 28.08 93 LYS C CA 1
ATOM 2922 C C . LYS C 1 93 ? 10.660 -10.645 6.871 1.00 27.93 93 LYS C C 1
ATOM 2923 O O . LYS C 1 93 ? 10.153 -9.722 7.515 1.00 26.74 93 LYS C O 1
ATOM 2929 N N . ALA C 1 94 ? 11.489 -10.456 5.848 1.00 28.43 94 ALA C N 1
ATOM 2930 C CA . ALA C 1 94 ? 11.855 -9.132 5.361 1.00 30.65 94 ALA C CA 1
ATOM 2931 C C . ALA C 1 94 ? 12.533 -9.296 4.010 1.00 31.74 94 ALA C C 1
ATOM 2932 O O . ALA C 1 94 ? 12.847 -10.413 3.600 1.00 32.62 94 ALA C O 1
ATOM 2934 N N . HIS C 1 95 ? 12.738 -8.189 3.308 1.00 32.02 95 HIS C N 1
ATOM 2935 C CA . HIS C 1 95 ? 13.421 -8.238 2.023 1.00 34.56 95 HIS C CA 1
ATOM 2936 C C . HIS C 1 95 ? 14.743 -7.539 2.273 1.00 35.30 95 HIS C C 1
ATOM 2937 O O . HIS C 1 95 ? 14.812 -6.309 2.242 1.00 35.90 95 HIS C O 1
ATOM 2944 N N . TYR C 1 96 ? 15.786 -8.315 2.544 1.00 34.57 96 TYR C N 1
ATOM 2945 C CA . TYR C 1 96 ? 17.088 -7.730 2.813 1.00 35.40 96 TYR C CA 1
ATOM 2946 C C . TYR C 1 96 ? 18.199 -8.593 2.239 1.00 34.97 96 TYR C C 1
ATOM 2947 O O . TYR C 1 96 ? 17.941 -9.654 1.676 1.00 34.61 96 TYR C O 1
ATOM 2956 N N . LYS C 1 97 ? 19.438 -8.138 2.381 1.00 34.84 97 LYS C N 1
ATOM 2957 C CA . LYS C 1 97 ? 20.566 -8.884 1.848 1.00 36.97 97 LYS C CA 1
ATOM 2958 C C . LYS C 1 97 ? 21.249 -9.779 2.872 1.00 37.17 97 LYS C C 1
ATOM 2959 O O . LYS C 1 97 ? 22.432 -10.107 2.737 1.00 37.37 97 LYS C O 1
ATOM 2965 N N . THR C 1 98 ? 20.489 -10.177 3.890 1.00 36.48 98 THR C N 1
ATOM 2966 C CA . THR C 1 98 ? 20.984 -11.064 4.938 1.00 35.87 98 THR C CA 1
ATOM 2967 C C . THR C 1 98 ? 19.805 -11.677 5.715 1.00 35.59 98 THR C C 1
ATOM 2968 O O . THR C 1 98 ? 18.983 -10.958 6.278 1.00 34.03 98 THR C O 1
ATOM 2972 N N . GLY C 1 99 ? 19.736 -13.011 5.712 1.00 37.41 99 GLY C N 1
ATOM 2973 C CA . GLY C 1 99 ? 18.666 -13.759 6.375 1.00 34.98 99 GLY C CA 1
ATOM 2974 C C . GLY C 1 99 ? 18.176 -13.271 7.728 1.00 33.79 99 GLY C C 1
ATOM 2975 O O . GLY C 1 99 ? 18.804 -12.415 8.356 1.00 33.56 99 GLY C O 1
ATOM 2976 N N . VAL C 1 100 ? 17.056 -13.831 8.189 1.00 30.93 100 VAL C N 1
ATOM 2977 C CA . VAL C 1 100 ? 16.480 -13.434 9.473 1.00 28.29 100 VAL C CA 1
ATOM 2978 C C . VAL C 1 100 ? 16.305 -14.552 10.510 1.00 25.63 100 VAL C C 1
ATOM 2979 O O . VAL C 1 100 ? 15.432 -14.460 11.370 1.00 23.82 100 VAL C O 1
ATOM 2983 N N . GLU C 1 101 ? 17.129 -15.594 10.448 1.00 23.20 101 GLU C N 1
ATOM 2984 C CA . GLU C 1 101 ? 17.010 -16.687 11.413 1.00 23.54 101 GLU C CA 1
ATOM 2985 C C . GLU C 1 101 ? 17.297 -16.211 12.834 1.00 23.27 101 GLU C C 1
ATOM 2986 O O . GLU C 1 101 ? 16.631 -16.633 13.775 1.00 23.70 101 GLU C O 1
ATOM 2992 N N . MET C 1 102 ? 18.294 -15.342 12.992 1.00 21.79 102 MET C N 1
ATOM 2993 C CA . MET C 1 102 ? 18.647 -14.854 14.322 1.00 20.53 102 MET C CA 1
ATOM 2994 C C . MET C 1 102 ? 17.486 -14.138 14.996 1.00 18.71 102 MET C C 1
ATOM 2995 O O . MET C 1 102 ? 17.298 -14.261 16.204 1.00 20.81 102 MET C O 1
ATOM 3000 N N . GLU C 1 103 ? 16.708 -13.392 14.222 1.00 18.53 103 GLU C N 1
ATOM 3001 C CA . GLU C 1 103 ? 15.557 -12.706 14.781 1.00 19.33 103 GLU C CA 1
ATOM 3002 C C . GLU C 1 103 ? 14.552 -13.770 15.230 1.00 19.80 103 GLU C C 1
ATOM 3003 O O . GLU C 1 103 ? 14.094 -13.753 16.374 1.00 20.52 103 GLU C O 1
ATOM 3009 N N . ALA C 1 104 ? 14.221 -14.701 14.334 1.00 18.50 104 ALA C N 1
ATOM 3010 C CA . ALA C 1 104 ? 13.272 -15.767 14.669 1.00 19.65 104 ALA C CA 1
ATOM 3011 C C . ALA C 1 104 ? 13.739 -16.520 15.910 1.00 17.00 104 ALA C C 1
ATOM 3012 O O . ALA C 1 104 ? 12.944 -16.783 16.803 1.00 17.80 104 ALA C O 1
ATOM 3014 N N . LEU C 1 105 ? 15.031 -16.849 15.956 1.00 15.59 105 LEU C N 1
ATOM 3015 C CA . LEU C 1 105 ? 15.633 -17.566 17.088 1.00 16.84 105 LEU C CA 1
ATOM 3016 C C . LEU C 1 105 ? 15.597 -16.750 18.384 1.00 16.77 105 LEU C C 1
ATOM 3017 O O . LEU C 1 105 ? 15.410 -17.308 19.461 1.00 16.01 105 LEU C O 1
ATOM 3022 N N . THR C 1 106 ? 15.789 -15.436 18.275 1.00 16.41 106 THR C N 1
ATOM 3023 C CA . THR C 1 106 ? 15.774 -14.562 19.444 1.00 16.13 106 THR C CA 1
ATOM 3024 C C . THR C 1 106 ? 14.354 -14.377 19.954 1.00 16.71 106 THR C C 1
ATOM 3025 O O . THR C 1 106 ? 14.116 -14.340 21.158 1.00 18.59 106 THR C O 1
ATOM 3029 N N . ALA C 1 107 ? 13.408 -14.257 19.033 1.00 15.57 107 ALA C N 1
ATOM 3030 C CA . ALA C 1 107 ? 12.013 -14.111 19.414 1.00 16.27 107 ALA C CA 1
ATOM 3031 C C . ALA C 1 107 ? 11.598 -15.324 20.238 1.00 16.54 107 ALA C C 1
ATOM 3032 O O . ALA C 1 107 ? 11.030 -15.202 21.324 1.00 15.01 107 ALA C O 1
ATOM 3034 N N . THR C 1 108 ? 11.884 -16.502 19.702 1.00 16.42 108 THR C N 1
ATOM 3035 C CA . THR C 1 108 ? 11.513 -17.738 20.367 1.00 16.27 108 THR C CA 1
ATOM 3036 C C . THR C 1 108 ? 12.164 -17.853 21.735 1.00 16.14 108 THR C C 1
ATOM 3037 O O . THR C 1 108 ? 11.481 -18.126 22.722 1.00 18.43 108 THR C O 1
ATOM 3041 N N . SER C 1 109 ? 13.472 -17.621 21.798 1.00 15.33 109 SER C N 1
ATOM 3042 C CA . SER C 1 109 ? 14.203 -17.707 23.060 1.00 16.82 109 SER C CA 1
ATOM 3043 C C . SER C 1 109 ? 13.604 -16.819 24.139 1.00 15.70 109 SER C C 1
ATOM 3044 O O . SER C 1 109 ? 13.377 -17.268 25.256 1.00 16.28 109 SER C O 1
ATOM 3047 N N . VAL C 1 110 ? 13.339 -15.559 23.806 1.00 14.50 110 VAL C N 1
ATOM 3048 C CA . VAL C 1 110 ? 12.792 -14.650 24.799 1.00 15.56 110 VAL C CA 1
ATOM 3049 C C . VAL C 1 110 ? 11.377 -15.021 25.217 1.00 16.10 110 VAL C C 1
ATOM 3050 O O . VAL C 1 110 ? 11.023 -14.881 26.387 1.00 16.89 110 VAL C O 1
ATOM 3054 N N . ALA C 1 111 ? 10.565 -15.484 24.270 1.00 16.45 111 ALA C N 1
ATOM 3055 C CA . ALA C 1 111 ? 9.195 -15.886 24.589 1.00 14.99 111 ALA C CA 1
ATOM 3056 C C . ALA C 1 111 ? 9.235 -17.070 25.564 1.00 15.56 111 ALA C C 1
ATOM 3057 O O . ALA C 1 111 ? 8.411 -17.173 26.470 1.00 16.67 111 ALA C O 1
ATOM 3059 N N . LEU C 1 112 ? 10.194 -17.966 25.368 1.00 13.33 112 LEU C N 1
ATOM 3060 C CA . LEU C 1 112 ? 10.342 -19.114 26.248 1.00 15.36 112 LEU C CA 1
ATOM 3061 C C . LEU C 1 112 ? 10.788 -18.645 27.633 1.00 18.24 112 LEU C C 1
ATOM 3062 O O . LEU C 1 112 ? 10.284 -19.134 28.647 1.00 19.17 112 LEU C O 1
ATOM 3067 N N . LEU C 1 113 ? 11.727 -17.698 27.671 1.00 17.56 113 LEU C N 1
ATOM 3068 C CA . LEU C 1 113 ? 12.209 -17.150 28.933 1.00 18.36 113 LEU C CA 1
ATOM 3069 C C . LEU C 1 113 ? 11.067 -16.475 29.679 1.00 19.26 113 LEU C C 1
ATOM 3070 O O . LEU C 1 113 ? 10.918 -16.636 30.890 1.00 20.96 113 LEU C O 1
ATOM 3075 N N . THR C 1 114 ? 10.261 -15.725 28.938 1.00 19.19 114 THR C N 1
ATOM 3076 C CA . THR C 1 114 ? 9.133 -15.001 29.501 1.00 19.09 114 THR C CA 1
ATOM 3077 C C . THR C 1 114 ? 8.104 -15.951 30.095 1.00 19.92 114 THR C C 1
ATOM 3078 O O . THR C 1 114 ? 7.509 -15.664 31.130 1.00 20.37 114 THR C O 1
ATOM 3082 N N . ILE C 1 115 ? 7.887 -17.075 29.427 1.00 20.18 115 ILE C N 1
ATOM 3083 C CA . ILE C 1 115 ? 6.957 -18.073 29.928 1.00 20.68 115 ILE C CA 1
ATOM 3084 C C . ILE C 1 115 ? 7.468 -18.551 31.285 1.00 20.25 115 ILE C C 1
ATOM 3085 O O . ILE C 1 115 ? 6.707 -18.651 32.246 1.00 19.76 115 ILE C O 1
ATOM 3090 N N . TRP C 1 116 ? 8.763 -18.855 31.340 1.00 19.13 116 TRP C N 1
ATOM 3091 C CA . TRP C 1 116 ? 9.409 -19.328 32.560 1.00 19.71 116 TRP C CA 1
ATOM 3092 C C . TRP C 1 116 ? 9.225 -18.310 33.686 1.00 20.29 116 TRP C C 1
ATOM 3093 O O . TRP C 1 116 ? 8.862 -18.664 34.811 1.00 19.59 116 TRP C O 1
ATOM 3104 N N . ASP C 1 117 ? 9.475 -17.043 33.382 1.00 21.08 117 ASP C N 1
ATOM 3105 C CA . ASP C 1 117 ? 9.330 -15.994 34.382 1.00 20.16 117 ASP C CA 1
ATOM 3106 C C . ASP C 1 117 ? 7.904 -15.882 34.906 1.00 19.60 117 ASP C C 1
ATOM 3107 O O . ASP C 1 117 ? 7.691 -15.612 36.083 1.00 20.42 117 ASP C O 1
ATOM 3112 N N . MET C 1 118 ? 6.928 -16.088 34.027 1.00 21.02 118 MET C N 1
ATOM 3113 C CA . MET C 1 118 ? 5.521 -15.977 34.402 1.00 21.57 118 MET C CA 1
ATOM 3114 C C . MET C 1 118 ? 5.013 -17.065 35.349 1.00 22.39 118 MET C C 1
ATOM 3115 O O . MET C 1 118 ? 4.042 -16.854 36.072 1.00 23.94 118 MET C O 1
ATOM 3120 N N . VAL C 1 119 ? 5.661 -18.224 35.354 1.00 22.71 119 VAL C N 1
ATOM 3121 C CA . VAL C 1 119 ? 5.210 -19.325 36.198 1.00 23.56 119 VAL C CA 1
ATOM 3122 C C . VAL C 1 119 ? 6.259 -19.848 37.186 1.00 25.07 119 VAL C C 1
ATOM 3123 O O . VAL C 1 119 ? 6.193 -20.999 37.623 1.00 24.11 119 VAL C O 1
ATOM 3127 N N . LYS C 1 120 ? 7.217 -18.993 37.538 1.00 25.35 120 LYS C N 1
ATOM 3128 C CA . LYS C 1 120 ? 8.281 -19.349 38.475 1.00 26.11 120 LYS C CA 1
ATOM 3129 C C . LYS C 1 120 ? 7.779 -19.945 39.791 1.00 27.18 120 LYS C C 1
ATOM 3130 O O . LYS C 1 120 ? 8.218 -21.019 40.194 1.00 27.92 120 LYS C O 1
ATOM 3136 N N . LYS C 1 121 ? 6.859 -19.256 40.457 1.00 28.11 121 LYS C N 1
ATOM 3137 C CA . LYS C 1 121 ? 6.348 -19.733 41.737 1.00 30.97 121 LYS C CA 1
ATOM 3138 C C . LYS C 1 121 ? 5.684 -21.108 41.677 1.00 31.72 121 LYS C C 1
ATOM 3139 O O . LYS C 1 121 ? 5.694 -21.839 42.664 1.00 32.75 121 LYS C O 1
ATOM 3145 N N . TYR C 1 122 ? 5.125 -21.469 40.525 1.00 30.23 122 TYR C N 1
ATOM 3146 C CA . TYR C 1 122 ? 4.460 -22.760 40.382 1.00 29.46 122 TYR C CA 1
ATOM 3147 C C . TYR C 1 122 ? 5.434 -23.887 40.040 1.00 28.77 122 TYR C C 1
ATOM 3148 O O . TYR C 1 122 ? 5.170 -25.061 40.319 1.00 26.87 122 TYR C O 1
ATOM 3157 N N . GLU C 1 123 ? 6.568 -23.526 39.447 1.00 28.06 123 GLU C N 1
ATOM 3158 C CA . GLU C 1 123 ? 7.572 -24.509 39.058 1.00 26.53 123 GLU C CA 1
ATOM 3159 C C . GLU C 1 123 ? 8.622 -24.784 40.129 1.00 26.56 123 GLU C C 1
ATOM 3160 O O . GLU C 1 123 ? 9.197 -25.868 40.164 1.00 27.19 123 GLU C O 1
ATOM 3166 N N . LYS C 1 124 ? 8.885 -23.811 40.995 1.00 27.07 124 LYS C N 1
ATOM 3167 C CA . LYS C 1 124 ? 9.877 -23.998 42.053 1.00 28.61 124 LYS C CA 1
ATOM 3168 C C . LYS C 1 124 ? 9.396 -24.957 43.138 1.00 27.10 124 LYS C C 1
ATOM 3169 O O . LYS C 1 124 ? 8.219 -24.960 43.502 1.00 27.47 124 LYS C O 1
ATOM 3175 N N . ASP C 1 125 ? 10.309 -25.766 43.658 1.00 26.64 125 ASP C N 1
ATOM 3176 C CA . ASP C 1 125 ? 9.954 -26.696 44.713 1.00 27.79 125 ASP C CA 1
ATOM 3177 C C . ASP C 1 125 ? 10.239 -26.062 46.070 1.00 27.59 125 ASP C C 1
ATOM 3178 O O . ASP C 1 125 ? 10.604 -24.882 46.157 1.00 24.73 125 ASP C O 1
ATOM 3183 N N . GLU C 1 126 ? 10.072 -26.845 47.133 1.00 27.70 126 GLU C N 1
ATOM 3184 C CA . GLU C 1 126 ? 10.311 -26.350 48.497 1.00 27.70 126 GLU C CA 1
ATOM 3185 C C . GLU C 1 126 ? 11.723 -25.852 48.774 1.00 27.98 126 GLU C C 1
ATOM 3186 O O . GLU C 1 126 ? 11.968 -25.193 49.771 1.00 25.92 126 GLU C O 1
ATOM 3192 N N . ASN C 1 127 ? 12.662 -26.141 47.888 1.00 29.13 127 ASN C N 1
ATOM 3193 C CA . ASN C 1 127 ? 14.043 -25.672 48.079 1.00 31.49 127 ASN C CA 1
ATOM 3194 C C . ASN C 1 127 ? 14.249 -24.438 47.162 1.00 31.11 127 ASN C C 1
ATOM 3195 O O . ASN C 1 127 ? 15.341 -23.903 47.056 1.00 31.49 127 ASN C O 1
ATOM 3200 N N . GLY C 1 128 ? 13.183 -23.995 46.511 1.00 31.42 128 GLY C N 1
ATOM 3201 C CA . GLY C 1 128 ? 13.314 -22.888 45.587 1.00 34.46 128 GLY C CA 1
ATOM 3202 C C . GLY C 1 128 ? 14.186 -23.216 44.372 1.00 34.45 128 GLY C C 1
ATOM 3203 O O . GLY C 1 128 ? 15.000 -22.407 43.900 1.00 34.57 128 GLY C O 1
ATOM 3204 N N . GLN C 1 129 ? 13.986 -24.412 43.839 1.00 35.05 129 GLN C N 1
ATOM 3205 C CA . GLN C 1 129 ? 14.747 -24.875 42.699 1.00 35.66 129 GLN C CA 1
ATOM 3206 C C . GLN C 1 129 ? 13.845 -25.445 41.623 1.00 34.95 129 GLN C C 1
ATOM 3207 O O . GLN C 1 129 ? 12.660 -25.684 41.858 1.00 34.52 129 GLN C O 1
ATOM 3213 N N . TYR C 1 130 ? 14.407 -25.652 40.437 1.00 35.80 130 TYR C N 1
ATOM 3214 C CA . TYR C 1 130 ? 13.634 -26.168 39.314 1.00 36.16 130 TYR C CA 1
ATOM 3215 C C . TYR C 1 130 ? 14.093 -27.545 38.849 1.00 39.19 130 TYR C C 1
ATOM 3216 O O . TYR C 1 130 ? 14.970 -27.664 37.990 1.00 37.86 130 TYR C O 1
ATOM 3225 N N . PRO C 1 131 ? 13.483 -28.606 39.397 1.00 41.88 131 PRO C N 1
ATOM 3226 C CA . PRO C 1 131 ? 13.831 -29.984 39.041 1.00 43.79 131 PRO C CA 1
ATOM 3227 C C . PRO C 1 131 ? 13.284 -30.415 37.682 1.00 44.48 131 PRO C C 1
ATOM 3228 O O . PRO C 1 131 ? 13.939 -31.159 36.954 1.00 46.05 131 PRO C O 1
ATOM 3232 N N . TYR C 1 132 ? 12.089 -29.933 37.349 1.00 44.74 132 TYR C N 1
ATOM 3233 C CA . TYR C 1 132 ? 11.411 -30.299 36.108 1.00 44.88 132 TYR C CA 1
ATOM 3234 C C . TYR C 1 132 ? 11.517 -29.279 34.970 1.00 42.33 132 TYR C C 1
ATOM 3235 O O . TYR C 1 132 ? 11.565 -29.655 33.795 1.00 40.77 132 TYR C O 1
ATOM 3244 N N . THR C 1 133 ? 11.552 -27.994 35.310 1.00 38.97 133 THR C N 1
ATOM 3245 C CA . THR C 1 133 ? 11.612 -26.950 34.292 1.00 34.84 133 THR C CA 1
ATOM 3246 C C . THR C 1 133 ? 12.865 -26.999 33.428 1.00 33.73 133 THR C C 1
ATOM 3247 O O . THR C 1 133 ? 13.985 -27.110 33.934 1.00 33.67 133 THR C O 1
ATOM 3251 N N . GLU C 1 134 ? 12.664 -26.906 32.116 1.00 31.73 134 GLU C N 1
ATOM 3252 C CA . GLU C 1 134 ? 13.763 -26.953 31.157 1.00 31.32 134 GLU C CA 1
ATOM 3253 C C . GLU C 1 134 ? 13.341 -26.488 29.765 1.00 29.98 134 GLU C C 1
ATOM 3254 O O . GLU C 1 134 ? 12.325 -26.928 29.232 1.00 29.46 134 GLU C O 1
ATOM 3260 N N . ILE C 1 135 ? 14.120 -25.579 29.194 1.00 28.69 135 ILE C N 1
ATOM 3261 C CA . ILE C 1 135 ? 13.861 -25.087 27.851 1.00 28.01 135 ILE C CA 1
ATOM 3262 C C . ILE C 1 135 ? 14.648 -26.032 26.962 1.00 28.64 135 ILE C C 1
ATOM 3263 O O . ILE C 1 135 ? 15.874 -26.033 26.998 1.00 29.21 135 ILE C O 1
ATOM 3268 N N . LYS C 1 136 ? 13.963 -26.848 26.173 1.00 31.26 136 LYS C N 1
ATOM 3269 C CA . LYS C 1 136 ? 14.682 -27.772 25.309 1.00 33.92 136 LYS C CA 1
ATOM 3270 C C . LYS C 1 136 ? 14.445 -27.614 23.813 1.00 35.61 136 LYS C C 1
ATOM 3271 O O . LYS C 1 136 ? 13.369 -27.223 23.360 1.00 37.40 136 LYS C O 1
ATOM 3277 N N . SER C 1 137 ? 15.504 -27.884 23.063 1.00 36.72 137 SER C N 1
ATOM 3278 C CA . SER C 1 137 ? 15.522 -27.835 21.605 1.00 38.75 137 SER C CA 1
ATOM 3279 C C . SER C 1 137 ? 14.961 -26.628 20.852 1.00 38.00 137 SER C C 1
ATOM 3280 O O . SER C 1 137 ? 13.863 -26.691 20.293 1.00 40.24 137 SER C O 1
ATOM 3283 N N . ILE C 1 138 ? 15.726 -25.542 20.808 1.00 33.48 138 ILE C N 1
ATOM 3284 C CA . ILE C 1 138 ? 15.318 -24.376 20.039 1.00 28.58 138 ILE C CA 1
ATOM 3285 C C . ILE C 1 138 ? 16.048 -24.579 18.707 1.00 28.84 138 ILE C C 1
ATOM 3286 O O . ILE C 1 138 ? 17.272 -24.711 18.697 1.00 27.91 138 ILE C O 1
ATOM 3291 N N . ARG C 1 139 ? 15.317 -24.637 17.594 1.00 28.68 139 ARG C N 1
ATOM 3292 C CA . ARG C 1 139 ? 15.964 -24.820 16.299 1.00 28.03 139 ARG C CA 1
ATOM 3293 C C . ARG C 1 139 ? 15.185 -24.204 15.146 1.00 26.07 139 ARG C C 1
ATOM 3294 O O . ARG C 1 139 ? 14.039 -23.793 15.309 1.00 23.56 139 ARG C O 1
ATOM 3302 N N . VAL C 1 140 ? 15.832 -24.122 13.989 1.00 26.07 140 VAL C N 1
ATOM 3303 C CA . VAL C 1 140 ? 15.222 -23.542 12.803 1.00 29.41 140 VAL C CA 1
ATOM 3304 C C . VAL C 1 140 ? 14.442 -24.578 12.004 1.00 31.26 140 VAL C C 1
ATOM 3305 O O . VAL C 1 140 ? 15.016 -25.535 11.498 1.00 32.39 140 VAL C O 1
ATOM 3309 N N . ILE C 1 141 ? 13.133 -24.382 11.894 1.00 34.38 141 ILE C N 1
ATOM 3310 C CA . ILE C 1 141 ? 12.288 -25.304 11.147 1.00 39.39 141 ILE C CA 1
ATOM 3311 C C . ILE C 1 141 ? 12.613 -25.202 9.661 1.00 43.71 141 ILE C C 1
ATOM 3312 O O . ILE C 1 141 ? 12.899 -26.206 9.009 1.00 45.78 141 ILE C O 1
ATOM 3317 N N . ASN C 1 142 ? 12.574 -23.983 9.133 1.00 47.88 142 ASN C N 1
ATOM 3318 C CA . ASN C 1 142 ? 12.876 -23.729 7.727 1.00 52.48 142 ASN C CA 1
ATOM 3319 C C . ASN C 1 142 ? 13.289 -22.275 7.508 1.00 54.65 142 ASN C C 1
ATOM 3320 O O . ASN C 1 142 ? 12.788 -21.366 8.177 1.00 53.51 142 ASN C O 1
ATOM 3325 N N . LYS C 1 143 ? 14.215 -22.066 6.575 1.00 57.33 143 LYS C N 1
ATOM 3326 C CA . LYS C 1 143 ? 14.687 -20.727 6.243 1.00 58.88 143 LYS C CA 1
ATOM 3327 C C . LYS C 1 143 ? 14.013 -20.246 4.960 1.00 60.31 143 LYS C C 1
ATOM 3328 O O . LYS C 1 143 ? 14.698 -20.074 3.926 1.00 29.41 143 LYS C O 1
ATOM 3334 N N . ALA D 1 4 ? 36.173 -13.074 30.656 1.00 45.97 4 ALA D N 1
ATOM 3335 C CA . ALA D 1 4 ? 35.172 -11.969 30.558 1.00 44.69 4 ALA D CA 1
ATOM 3336 C C . ALA D 1 4 ? 34.135 -12.070 31.673 1.00 43.57 4 ALA D C 1
ATOM 3337 O O . ALA D 1 4 ? 33.300 -12.980 31.647 1.00 46.39 4 ALA D O 1
ATOM 3339 N N . LYS D 1 5 ? 34.185 -11.157 32.650 1.00 39.11 5 LYS D N 1
ATOM 3340 C CA . LYS D 1 5 ? 33.211 -11.178 33.741 1.00 34.52 5 LYS D CA 1
ATOM 3341 C C . LYS D 1 5 ? 33.039 -9.891 34.552 1.00 29.97 5 LYS D C 1
ATOM 3342 O O . LYS D 1 5 ? 33.921 -9.036 34.599 1.00 28.32 5 LYS D O 1
ATOM 3348 N N . ILE D 1 6 ? 31.872 -9.768 35.177 1.00 26.68 6 ILE D N 1
ATOM 3349 C CA . ILE D 1 6 ? 31.550 -8.624 36.022 1.00 26.20 6 ILE D CA 1
ATOM 3350 C C . ILE D 1 6 ? 31.970 -9.017 37.447 1.00 25.19 6 ILE D C 1
ATOM 3351 O O . ILE D 1 6 ? 31.271 -9.762 38.126 1.00 24.29 6 ILE D O 1
ATOM 3356 N N . VAL D 1 7 ? 33.130 -8.520 37.879 1.00 26.95 7 VAL D N 1
ATOM 3357 C CA . VAL D 1 7 ? 33.683 -8.845 39.196 1.00 26.77 7 VAL D CA 1
ATOM 3358 C C . VAL D 1 7 ? 32.722 -8.703 40.369 1.00 25.97 7 VAL D C 1
ATOM 3359 O O . VAL D 1 7 ? 31.926 -7.767 40.440 1.00 23.88 7 VAL D O 1
ATOM 3363 N N . ASP D 1 8 ? 32.825 -9.651 41.294 1.00 25.61 8 ASP D N 1
ATOM 3364 C CA . ASP D 1 8 ? 31.974 -9.709 42.475 1.00 26.65 8 ASP D CA 1
ATOM 3365 C C . ASP D 1 8 ? 32.221 -8.556 43.445 1.00 27.63 8 ASP D C 1
ATOM 3366 O O . ASP D 1 8 ? 33.330 -8.384 43.942 1.00 28.13 8 ASP D O 1
ATOM 3371 N N . ILE D 1 9 ? 31.184 -7.771 43.717 1.00 27.60 9 ILE D N 1
ATOM 3372 C CA . ILE D 1 9 ? 31.313 -6.650 44.638 1.00 28.20 9 ILE D CA 1
ATOM 3373 C C . ILE D 1 9 ? 30.418 -6.837 45.857 1.00 27.85 9 ILE D C 1
ATOM 3374 O O . ILE D 1 9 ? 30.184 -5.898 46.611 1.00 27.34 9 ILE D O 1
ATOM 3379 N N . SER D 1 10 ? 29.928 -8.062 46.037 1.00 30.48 10 SER D N 1
ATOM 3380 C CA . SER D 1 10 ? 29.055 -8.423 47.158 1.00 33.20 10 SER D CA 1
ATOM 3381 C C . SER D 1 10 ? 29.568 -7.971 48.521 1.00 32.57 10 SER D C 1
ATOM 3382 O O . SER D 1 10 ? 28.819 -7.387 49.309 1.00 34.17 10 SER D O 1
ATOM 3385 N N . SER D 1 11 ? 30.840 -8.252 48.796 1.00 31.06 11 SER D N 1
ATOM 3386 C CA . SER D 1 11 ? 31.441 -7.911 50.081 1.00 31.33 11 SER D CA 1
ATOM 3387 C C . SER D 1 11 ? 32.137 -6.553 50.155 1.00 30.35 11 SER D C 1
ATOM 3388 O O . SER D 1 11 ? 32.862 -6.278 51.113 1.00 30.24 11 SER D O 1
ATOM 3391 N N . LYS D 1 12 ? 31.921 -5.704 49.155 1.00 27.73 12 LYS D N 1
ATOM 3392 C CA . LYS D 1 12 ? 32.521 -4.372 49.153 1.00 26.61 12 LYS D CA 1
ATOM 3393 C C . LYS D 1 12 ? 31.691 -3.475 50.073 1.00 26.77 12 LYS D C 1
ATOM 3394 O O . LYS D 1 12 ? 30.516 -3.762 50.324 1.00 27.15 12 LYS D O 1
ATOM 3400 N N . ASP D 1 13 ? 32.292 -2.403 50.580 1.00 24.80 13 ASP D N 1
ATOM 3401 C CA . ASP D 1 13 ? 31.566 -1.483 51.445 1.00 25.93 13 ASP D CA 1
ATOM 3402 C C . ASP D 1 13 ? 30.702 -0.525 50.630 1.00 28.40 13 ASP D C 1
ATOM 3403 O O . ASP D 1 13 ? 31.000 -0.230 49.468 1.00 25.79 13 ASP D O 1
ATOM 3408 N N . ILE D 1 14 ? 29.623 -0.055 51.252 1.00 29.46 14 ILE D N 1
ATOM 3409 C CA . ILE D 1 14 ? 28.726 0.909 50.630 1.00 31.02 14 ILE D CA 1
ATOM 3410 C C . ILE D 1 14 ? 29.236 2.264 51.099 1.00 30.58 14 ILE D C 1
ATOM 3411 O O . ILE D 1 14 ? 29.094 2.621 52.268 1.00 29.67 14 ILE D O 1
ATOM 3416 N N . VAL D 1 15 ? 29.859 3.006 50.197 1.00 30.37 15 VAL D N 1
ATOM 3417 C CA . VAL D 1 15 ? 30.380 4.312 50.553 1.00 31.42 15 VAL D CA 1
ATOM 3418 C C . VAL D 1 15 ? 30.205 5.287 49.406 1.00 31.61 15 VAL D C 1
ATOM 3419 O O . VAL D 1 15 ? 29.975 4.888 48.263 1.00 31.45 15 VAL D O 1
ATOM 3423 N N . LEU D 1 16 ? 30.305 6.569 49.729 1.00 31.10 16 LEU D N 1
ATOM 3424 C CA . LEU D 1 16 ? 30.175 7.622 48.741 1.00 30.11 16 LEU D CA 1
ATOM 3425 C C . LEU D 1 16 ? 31.186 7.403 47.612 1.00 29.80 16 LEU D C 1
ATOM 3426 O O . LEU D 1 16 ? 32.386 7.284 47.859 1.00 27.41 16 LEU D O 1
ATOM 3431 N N . ARG D 1 17 ? 30.684 7.318 46.379 1.00 28.22 17 ARG D N 1
ATOM 3432 C CA . ARG D 1 17 ? 31.526 7.135 45.195 1.00 29.08 17 ARG D CA 1
ATOM 3433 C C . ARG D 1 17 ? 31.322 8.360 44.303 1.00 28.56 17 ARG D C 1
ATOM 3434 O O . ARG D 1 17 ? 30.192 8.669 43.926 1.00 29.62 17 ARG D O 1
ATOM 3442 N N . GLU D 1 18 ? 32.411 9.051 43.977 1.00 28.28 18 GLU D N 1
ATOM 3443 C CA . GLU D 1 18 ? 32.357 10.239 43.131 1.00 26.79 18 GLU D CA 1
ATOM 3444 C C . GLU D 1 18 ? 33.435 10.192 42.057 1.00 25.13 18 GLU D C 1
ATOM 3445 O O . GLU D 1 18 ? 34.529 9.682 42.283 1.00 23.25 18 GLU D O 1
ATOM 3451 N N . ALA D 1 19 ? 33.120 10.739 40.890 1.00 22.65 19 ALA D N 1
ATOM 3452 C CA . ALA D 1 19 ? 34.071 10.789 39.797 1.00 21.74 19 ALA D CA 1
ATOM 3453 C C . ALA D 1 19 ? 33.834 12.059 38.999 1.00 21.08 19 ALA D C 1
ATOM 3454 O O . ALA D 1 19 ? 32.697 12.475 38.780 1.00 21.06 19 ALA D O 1
ATOM 3456 N N . VAL D 1 20 ? 34.925 12.681 38.581 1.00 20.71 20 VAL D N 1
ATOM 3457 C CA . VAL D 1 20 ? 34.862 13.898 37.793 1.00 18.24 20 VAL D CA 1
ATOM 3458 C C . VAL D 1 20 ? 35.734 13.639 36.588 1.00 17.03 20 VAL D C 1
ATOM 3459 O O . VAL D 1 20 ? 36.878 13.210 36.726 1.00 15.28 20 VAL D O 1
ATOM 3463 N N . VAL D 1 21 ? 35.195 13.891 35.405 1.00 17.67 21 VAL D N 1
ATOM 3464 C CA . VAL D 1 21 ? 35.957 13.672 34.187 1.00 15.62 21 VAL D CA 1
ATOM 3465 C C . VAL D 1 21 ? 35.917 14.915 33.318 1.00 16.17 21 VAL D C 1
ATOM 3466 O O . VAL D 1 21 ? 34.896 15.598 33.230 1.00 17.43 21 VAL D O 1
ATOM 3470 N N . GLU D 1 22 ? 37.039 15.192 32.668 1.00 18.13 22 GLU D N 1
ATOM 3471 C CA . GLU D 1 22 ? 37.161 16.353 31.806 1.00 17.95 22 GLU D CA 1
ATOM 3472 C C . GLU D 1 22 ? 37.494 15.916 30.387 1.00 16.30 22 GLU D C 1
ATOM 3473 O O . GLU D 1 22 ? 38.317 15.030 30.173 1.00 16.29 22 GLU D O 1
ATOM 3479 N N . GLY D 1 23 ? 36.855 16.548 29.416 1.00 15.10 23 GLY D N 1
ATOM 3480 C CA . GLY D 1 23 ? 37.099 16.187 28.037 1.00 16.59 23 GLY D CA 1
ATOM 3481 C C . GLY D 1 23 ? 37.112 17.422 27.176 1.00 16.21 23 GLY D C 1
ATOM 3482 O O . GLY D 1 23 ? 36.546 18.454 27.548 1.00 19.47 23 GLY D O 1
ATOM 3483 N N . TYR D 1 24 ? 37.735 17.315 26.012 1.00 17.30 24 TYR D N 1
ATOM 3484 C CA . TYR D 1 24 ? 37.850 18.460 25.123 1.00 18.71 24 TYR D CA 1
ATOM 3485 C C . TYR D 1 24 ? 37.693 18.125 23.649 1.00 18.36 24 TYR D C 1
ATOM 3486 O O . TYR D 1 24 ? 38.173 17.095 23.179 1.00 18.78 24 TYR D O 1
ATOM 3495 N N . ILE D 1 25 ? 37.014 19.004 22.924 1.00 18.33 25 ILE D N 1
ATOM 3496 C CA . ILE D 1 25 ? 36.857 18.826 21.497 1.00 20.08 25 ILE D CA 1
ATOM 3497 C C . ILE D 1 25 ? 37.330 20.103 20.813 1.00 22.38 25 ILE D C 1
ATOM 3498 O O . ILE D 1 25 ? 36.868 21.207 21.121 1.00 23.03 25 ILE D O 1
ATOM 3503 N N . LYS D 1 26 ? 38.286 19.938 19.907 1.00 23.99 26 LYS D N 1
ATOM 3504 C CA . LYS D 1 26 ? 38.859 21.039 19.149 1.00 25.32 26 LYS D CA 1
ATOM 3505 C C . LYS D 1 26 ? 37.933 21.373 17.975 1.00 27.11 26 LYS D C 1
ATOM 3506 O O . LYS D 1 26 ? 37.576 20.495 17.188 1.00 27.36 26 LYS D O 1
ATOM 3512 N N . LEU D 1 27 ? 37.535 22.638 17.868 1.00 27.81 27 LEU D N 1
ATOM 3513 C CA . LEU D 1 27 ? 36.643 23.073 16.794 1.00 29.41 27 LEU D CA 1
ATOM 3514 C C . LEU D 1 27 ? 37.135 24.365 16.144 1.00 31.71 27 LEU D C 1
ATOM 3515 O O . LEU D 1 27 ? 37.827 25.163 16.782 1.00 31.28 27 LEU D O 1
ATOM 3520 N N . ARG D 1 28 ? 36.773 24.567 14.877 1.00 32.37 28 ARG D N 1
ATOM 3521 C CA . ARG D 1 28 ? 37.157 25.778 14.161 1.00 34.50 28 ARG D CA 1
ATOM 3522 C C . ARG D 1 28 ? 36.550 26.959 14.897 1.00 34.56 28 ARG D C 1
ATOM 3523 O O . ARG D 1 28 ? 35.573 26.795 15.627 1.00 35.75 28 ARG D O 1
ATOM 3531 N N . LYS D 1 29 ? 37.106 28.151 14.699 1.00 33.95 29 LYS D N 1
ATOM 3532 C CA . LYS D 1 29 ? 36.569 29.321 15.378 1.00 33.70 29 LYS D CA 1
ATOM 3533 C C . LYS D 1 29 ? 35.250 29.764 14.756 1.00 31.90 29 LYS D C 1
ATOM 3534 O O . LYS D 1 29 ? 34.396 30.309 15.445 1.00 31.70 29 LYS D O 1
ATOM 3540 N N . GLU D 1 30 ? 35.078 29.523 13.461 1.00 32.29 30 GLU D N 1
ATOM 3541 C CA . GLU D 1 30 ? 33.835 29.895 12.789 1.00 33.77 30 GLU D CA 1
ATOM 3542 C C . GLU D 1 30 ? 32.707 29.073 13.396 1.00 32.21 30 GLU D C 1
ATOM 3543 O O . GLU D 1 30 ? 31.545 29.477 13.384 1.00 33.90 30 GLU D O 1
ATOM 3549 N N . THR D 1 31 ? 33.065 27.907 13.921 1.00 30.43 31 THR D N 1
ATOM 3550 C CA . THR D 1 31 ? 32.104 27.011 14.549 1.00 26.59 31 THR D CA 1
ATOM 3551 C C . THR D 1 31 ? 31.760 27.510 15.945 1.00 26.37 31 THR D C 1
ATOM 3552 O O . THR D 1 31 ? 30.588 27.692 16.279 1.00 25.98 31 THR D O 1
ATOM 3556 N N . ILE D 1 32 ? 32.785 27.736 16.761 1.00 28.25 32 ILE D N 1
ATOM 3557 C CA . ILE D 1 32 ? 32.574 28.228 18.118 1.00 28.98 32 ILE D CA 1
ATOM 3558 C C . ILE D 1 32 ? 31.785 29.527 18.033 1.00 29.99 32 ILE D C 1
ATOM 3559 O O . ILE D 1 32 ? 31.008 29.864 18.924 1.00 29.20 32 ILE D O 1
ATOM 3564 N N . GLU D 1 33 ? 31.986 30.247 16.936 1.00 32.45 33 GLU D N 1
ATOM 3565 C CA . GLU D 1 33 ? 31.283 31.498 16.695 1.00 34.23 33 GLU D CA 1
ATOM 3566 C C . GLU D 1 33 ? 29.778 31.223 16.644 1.00 33.58 33 GLU D C 1
ATOM 3567 O O . GLU D 1 33 ? 28.991 31.877 17.332 1.00 32.72 33 GLU D O 1
ATOM 3573 N N . LYS D 1 34 ? 29.387 30.249 15.825 1.00 31.90 34 LYS D N 1
ATOM 3574 C CA . LYS D 1 34 ? 27.981 29.891 15.687 1.00 33.15 34 LYS D CA 1
ATOM 3575 C C . LYS D 1 34 ? 27.405 29.300 16.970 1.00 32.80 34 LYS D C 1
ATOM 3576 O O . LYS D 1 34 ? 26.219 29.468 17.252 1.00 32.92 34 LYS D O 1
ATOM 3582 N N . ILE D 1 35 ? 28.232 28.601 17.744 1.00 32.84 35 ILE D N 1
ATOM 3583 C CA . ILE D 1 35 ? 27.754 28.018 18.993 1.00 34.33 35 ILE D CA 1
ATOM 3584 C C . ILE D 1 35 ? 27.384 29.145 19.955 1.00 35.18 35 ILE D C 1
ATOM 3585 O O . ILE D 1 35 ? 26.290 29.154 20.516 1.00 34.15 35 ILE D O 1
ATOM 3590 N N . LYS D 1 36 ? 28.293 30.103 20.127 1.00 37.45 36 LYS D N 1
ATOM 3591 C CA . LYS D 1 36 ? 28.053 31.246 21.012 1.00 38.96 36 LYS D CA 1
ATOM 3592 C C . LYS D 1 36 ? 26.783 31.994 20.606 1.00 40.05 36 LYS D C 1
ATOM 3593 O O . LYS D 1 36 ? 25.942 32.319 21.450 1.00 41.91 36 LYS D O 1
ATOM 3599 N N . ASN D 1 37 ? 26.659 32.271 19.309 1.00 40.12 37 ASN D N 1
ATOM 3600 C CA . ASN D 1 37 ? 25.507 32.990 18.777 1.00 40.49 37 ASN D CA 1
ATOM 3601 C C . ASN D 1 37 ? 24.274 32.104 18.682 1.00 40.56 37 ASN D C 1
ATOM 3602 O O . ASN D 1 37 ? 23.173 32.592 18.429 1.00 41.04 37 ASN D O 1
ATOM 3607 N N . LYS D 1 38 ? 24.465 30.804 18.883 1.00 39.87 38 LYS D N 1
ATOM 3608 C CA . LYS D 1 38 ? 23.372 29.842 18.793 1.00 39.15 38 LYS D CA 1
ATOM 3609 C C . LYS D 1 38 ? 22.778 29.881 17.395 1.00 38.89 38 LYS D C 1
ATOM 3610 O O . LYS D 1 38 ? 21.564 29.988 17.221 1.00 39.05 38 LYS D O 1
ATOM 3616 N N . GLU D 1 39 ? 23.660 29.798 16.404 1.00 38.89 39 GLU D N 1
ATOM 3617 C CA . GLU D 1 39 ? 23.275 29.808 15.001 1.00 39.71 39 GLU D CA 1
ATOM 3618 C C . GLU D 1 39 ? 23.579 28.460 14.372 1.00 38.04 39 GLU D C 1
ATOM 3619 O O . GLU D 1 39 ? 23.896 28.369 13.187 1.00 38.38 39 GLU D O 1
ATOM 3625 N N . VAL D 1 40 ? 23.489 27.415 15.185 1.00 36.72 40 VAL D N 1
ATOM 3626 C CA . VAL D 1 40 ? 23.731 26.056 14.726 1.00 33.78 40 VAL D CA 1
ATOM 3627 C C . VAL D 1 40 ? 22.379 25.475 14.328 1.00 33.60 40 VAL D C 1
ATOM 3628 O O . VAL D 1 40 ? 21.467 25.387 15.148 1.00 34.31 40 VAL D O 1
ATOM 3632 N N . GLU D 1 41 ? 22.255 25.098 13.061 1.00 33.88 41 GLU D N 1
ATOM 3633 C CA . GLU D 1 41 ? 21.015 24.546 12.526 1.00 33.42 41 GLU D CA 1
ATOM 3634 C C . GLU D 1 41 ? 20.406 23.417 13.356 1.00 31.20 41 GLU D C 1
ATOM 3635 O O . GLU D 1 41 ? 19.212 23.437 13.643 1.00 30.38 41 GLU D O 1
ATOM 3641 N N . LYS D 1 42 ? 21.219 22.436 13.739 1.00 29.99 42 LYS D N 1
ATOM 3642 C CA . LYS D 1 42 ? 20.718 21.309 14.521 1.00 27.42 42 LYS D CA 1
ATOM 3643 C C . LYS D 1 42 ? 20.186 21.634 15.923 1.00 26.73 42 LYS D C 1
ATOM 3644 O O . LYS D 1 42 ? 19.581 20.776 16.562 1.00 27.10 42 LYS D O 1
ATOM 3650 N N . GLY D 1 43 ? 20.409 22.849 16.413 1.00 25.11 43 GLY D N 1
ATOM 3651 C CA . GLY D 1 43 ? 19.888 23.191 17.730 1.00 25.42 43 GLY D CA 1
ATOM 3652 C C . GLY D 1 43 ? 20.863 23.681 18.789 1.00 25.92 43 GLY D C 1
ATOM 3653 O O . GLY D 1 43 ? 22.043 23.912 18.514 1.00 26.17 43 GLY D O 1
ATOM 3654 N N . ASP D 1 44 ? 20.360 23.839 20.013 1.00 24.38 44 ASP D N 1
ATOM 3655 C CA . ASP D 1 44 ? 21.169 24.309 21.134 1.00 24.31 44 ASP D CA 1
ATOM 3656 C C . ASP D 1 44 ? 22.272 23.298 21.458 1.00 24.51 44 ASP D C 1
ATOM 3657 O O . ASP D 1 44 ? 22.068 22.366 22.227 1.00 24.29 44 ASP D O 1
ATOM 3662 N N . VAL D 1 45 ? 23.447 23.503 20.875 1.00 25.44 45 VAL D N 1
ATOM 3663 C CA . VAL D 1 45 ? 24.580 22.608 21.071 1.00 24.71 45 VAL D CA 1
ATOM 3664 C C . VAL D 1 45 ? 24.848 22.202 22.519 1.00 25.25 45 VAL D C 1
ATOM 3665 O O . VAL D 1 45 ? 24.786 21.016 22.859 1.00 23.67 45 VAL D O 1
ATOM 3669 N N . ILE D 1 46 ? 25.145 23.185 23.364 1.00 23.39 46 ILE D N 1
ATOM 3670 C CA . ILE D 1 46 ? 25.446 22.930 24.766 1.00 22.96 46 ILE D CA 1
ATOM 3671 C C . ILE D 1 46 ? 24.384 22.152 25.545 1.00 23.92 46 ILE D C 1
ATOM 3672 O O . ILE D 1 46 ? 24.694 21.133 26.169 1.00 22.82 46 ILE D O 1
ATOM 3677 N N . THR D 1 47 ? 23.143 22.628 25.523 1.00 21.57 47 THR D N 1
ATOM 3678 C CA . THR D 1 47 ? 22.088 21.944 26.251 1.00 22.03 47 THR D CA 1
ATOM 3679 C C . THR D 1 47 ? 21.810 20.537 25.711 1.00 20.55 47 THR D C 1
ATOM 3680 O O . THR D 1 47 ? 21.533 19.615 26.483 1.00 19.40 47 THR D O 1
ATOM 3684 N N . VAL D 1 48 ? 21.887 20.377 24.394 1.00 18.40 48 VAL D N 1
ATOM 3685 C CA . VAL D 1 48 ? 21.649 19.076 23.780 1.00 19.41 48 VAL D CA 1
ATOM 3686 C C . VAL D 1 48 ? 22.757 18.090 24.154 1.00 19.23 48 VAL D C 1
ATOM 3687 O O . VAL D 1 48 ? 22.479 16.935 24.485 1.00 18.40 48 VAL D O 1
ATOM 3691 N N . ALA D 1 49 ? 24.005 18.550 24.126 1.00 17.35 49 ALA D N 1
ATOM 3692 C CA . ALA D 1 49 ? 25.137 17.692 24.482 1.00 20.20 49 ALA D CA 1
ATOM 3693 C C . ALA D 1 49 ? 25.080 17.295 25.955 1.00 19.74 49 ALA D C 1
ATOM 3694 O O . ALA D 1 49 ? 25.410 16.163 26.317 1.00 20.08 49 ALA D O 1
ATOM 3696 N N . LYS D 1 50 ? 24.661 18.230 26.803 1.00 20.97 50 LYS D N 1
ATOM 3697 C CA . LYS D 1 50 ? 24.555 17.965 28.235 1.00 21.54 50 LYS D CA 1
ATOM 3698 C C . LYS D 1 50 ? 23.482 16.923 28.504 1.00 19.78 50 LYS D C 1
ATOM 3699 O O . LYS D 1 50 ? 23.650 16.049 29.354 1.00 19.17 50 LYS D O 1
ATOM 3705 N N . THR D 1 51 ? 22.374 17.024 27.775 1.00 18.74 51 THR D N 1
ATOM 3706 C CA . THR D 1 51 ? 21.281 16.083 27.929 1.00 16.96 51 THR D CA 1
ATOM 3707 C C . THR D 1 51 ? 21.734 14.706 27.474 1.00 17.83 51 THR D C 1
ATOM 3708 O O . THR D 1 51 ? 21.447 13.707 28.126 1.00 18.71 51 THR D O 1
ATOM 3712 N N . ALA D 1 52 ? 22.456 14.656 26.358 1.00 16.40 52 ALA D N 1
ATOM 3713 C CA . ALA D 1 52 ? 22.946 13.389 25.840 1.00 16.43 52 ALA D CA 1
ATOM 3714 C C . ALA D 1 52 ? 23.943 12.786 26.827 1.00 17.72 52 ALA D C 1
ATOM 3715 O O . ALA D 1 52 ? 23.975 11.572 27.019 1.00 16.26 52 ALA D O 1
ATOM 3717 N N . GLY D 1 53 ? 24.748 13.648 27.452 1.00 18.12 53 GLY D N 1
ATOM 3718 C CA . GLY D 1 53 ? 25.734 13.195 28.417 1.00 15.72 53 GLY D CA 1
ATOM 3719 C C . GLY D 1 53 ? 25.105 12.621 29.671 1.00 17.32 53 GLY D C 1
ATOM 3720 O O . GLY D 1 53 ? 25.566 11.599 30.185 1.00 17.23 53 GLY D O 1
ATOM 3721 N N . ILE D 1 54 ? 24.065 13.281 30.176 1.00 16.66 54 ILE D N 1
ATOM 3722 C CA . ILE D 1 54 ? 23.367 12.808 31.367 1.00 16.91 54 ILE D CA 1
ATOM 3723 C C . ILE D 1 54 ? 22.770 11.429 31.075 1.00 17.53 54 ILE D C 1
ATOM 3724 O O . ILE D 1 54 ? 22.897 10.495 31.876 1.00 12.55 54 ILE D O 1
ATOM 3729 N N . LEU D 1 55 ? 22.114 11.314 29.923 1.00 16.51 55 LEU D N 1
ATOM 3730 C CA . LEU D 1 55 ? 21.501 10.054 29.518 1.00 17.93 55 LEU D CA 1
ATOM 3731 C C . LEU D 1 55 ? 22.546 8.953 29.393 1.00 17.22 55 LEU D C 1
ATOM 3732 O O . LEU D 1 55 ? 22.341 7.838 29.874 1.00 18.64 55 LEU D O 1
ATOM 3737 N N . ALA D 1 56 ? 23.669 9.275 28.758 1.00 17.05 56 ALA D N 1
ATOM 3738 C CA . ALA D 1 56 ? 24.733 8.300 28.555 1.00 16.83 56 ALA D CA 1
ATOM 3739 C C . ALA D 1 56 ? 25.281 7.791 29.879 1.00 17.18 56 ALA D C 1
ATOM 3740 O O . ALA D 1 56 ? 25.685 6.635 29.978 1.00 17.37 56 ALA D O 1
ATOM 3742 N N . ALA D 1 57 ? 25.300 8.651 30.894 1.00 16.58 57 ALA D N 1
ATOM 3743 C CA . ALA D 1 57 ? 25.801 8.242 32.208 1.00 16.57 57 ALA D CA 1
ATOM 3744 C C . ALA D 1 57 ? 24.989 7.032 32.673 1.00 15.66 57 ALA D C 1
ATOM 3745 O O . ALA D 1 57 ? 25.551 6.042 33.155 1.00 15.70 57 ALA D O 1
ATOM 3747 N N . LYS D 1 58 ? 23.673 7.116 32.498 1.00 12.61 58 LYS D N 1
ATOM 3748 C CA . LYS D 1 58 ? 22.766 6.039 32.882 1.00 13.74 58 LYS D CA 1
ATOM 3749 C C . LYS D 1 58 ? 22.838 4.816 31.967 1.00 14.67 58 LYS D C 1
ATOM 3750 O O . LYS D 1 58 ? 22.479 3.715 32.380 1.00 15.35 58 LYS D O 1
ATOM 3756 N N . LYS D 1 59 ? 23.301 4.995 30.731 1.00 14.45 59 LYS D N 1
ATOM 3757 C CA . LYS D 1 59 ? 23.387 3.865 29.812 1.00 16.08 59 LYS D CA 1
ATOM 3758 C C . LYS D 1 59 ? 24.747 3.155 29.843 1.00 16.10 59 LYS D C 1
ATOM 3759 O O . LYS D 1 59 ? 24.943 2.170 29.144 1.00 14.26 59 LYS D O 1
ATOM 3765 N N . THR D 1 60 ? 25.671 3.638 30.677 1.00 16.90 60 THR D N 1
ATOM 3766 C CA . THR D 1 60 ? 27.016 3.053 30.783 1.00 15.54 60 THR D CA 1
ATOM 3767 C C . THR D 1 60 ? 27.080 1.518 30.851 1.00 14.14 60 THR D C 1
ATOM 3768 O O . THR D 1 60 ? 27.781 0.892 30.069 1.00 13.59 60 THR D O 1
ATOM 3772 N N . PRO D 1 61 ? 26.347 0.895 31.787 1.00 13.81 61 PRO D N 1
ATOM 3773 C CA . PRO D 1 61 ? 26.351 -0.570 31.932 1.00 14.14 61 PRO D CA 1
ATOM 3774 C C . PRO D 1 61 ? 25.819 -1.327 30.710 1.00 16.30 61 PRO D C 1
ATOM 3775 O O . PRO D 1 61 ? 26.150 -2.494 30.476 1.00 15.64 61 PRO D O 1
ATOM 3779 N N . GLU D 1 62 ? 24.999 -0.645 29.928 1.00 16.05 62 GLU D N 1
ATOM 3780 C CA . GLU D 1 62 ? 24.433 -1.225 28.726 1.00 18.41 62 GLU D CA 1
ATOM 3781 C C . GLU D 1 62 ? 25.480 -1.175 27.612 1.00 17.36 62 GLU D C 1
ATOM 3782 O O . GLU D 1 62 ? 25.464 -2.006 26.698 1.00 15.14 62 GLU D O 1
ATOM 3788 N N . LEU D 1 63 ? 26.399 -0.208 27.713 1.00 15.89 63 LEU D N 1
ATOM 3789 C CA . LEU D 1 63 ? 27.462 -0.007 26.728 1.00 14.90 63 LEU D CA 1
ATOM 3790 C C . LEU D 1 63 ? 28.779 -0.699 27.053 1.00 16.63 63 LEU D C 1
ATOM 3791 O O . LEU D 1 63 ? 29.441 -1.245 26.168 1.00 17.28 63 LEU D O 1
ATOM 3796 N N . ILE D 1 64 ? 29.183 -0.650 28.315 1.00 14.96 64 ILE D N 1
ATOM 3797 C CA . ILE D 1 64 ? 30.440 -1.271 28.708 1.00 16.37 64 ILE D CA 1
ATOM 3798 C C . ILE D 1 64 ? 30.130 -2.629 29.325 1.00 18.06 64 ILE D C 1
ATOM 3799 O O . ILE D 1 64 ? 29.536 -2.720 30.404 1.00 17.48 64 ILE D O 1
ATOM 3804 N N . PRO D 1 65 ? 30.522 -3.709 28.628 1.00 18.24 65 PRO D N 1
ATOM 3805 C CA . PRO D 1 65 ? 30.303 -5.094 29.037 1.00 19.77 65 PRO D CA 1
ATOM 3806 C C . PRO D 1 65 ? 30.433 -5.438 30.515 1.00 20.38 65 PRO D C 1
ATOM 3807 O O . PRO D 1 65 ? 29.468 -5.880 31.133 1.00 21.76 65 PRO D O 1
ATOM 3811 N N . MET D 1 66 ? 31.612 -5.231 31.085 1.00 21.84 66 MET D N 1
ATOM 3812 C CA . MET D 1 66 ? 31.824 -5.592 32.478 1.00 23.79 66 MET D CA 1
ATOM 3813 C C . MET D 1 66 ? 31.406 -4.581 33.538 1.00 25.13 66 MET D C 1
ATOM 3814 O O . MET D 1 66 ? 31.760 -4.733 34.705 1.00 26.35 66 MET D O 1
ATOM 3819 N N . CYS D 1 67 ? 30.645 -3.561 33.157 1.00 24.07 67 CYS D N 1
ATOM 3820 C CA . CYS D 1 67 ? 30.205 -2.578 34.144 1.00 24.13 67 CYS D CA 1
ATOM 3821 C C . CYS D 1 67 ? 28.975 -3.024 34.924 1.00 22.54 67 CYS D C 1
ATOM 3822 O O . CYS D 1 67 ? 28.093 -3.710 34.391 1.00 23.05 67 CYS D O 1
ATOM 3825 N N . HIS D 1 68 ? 28.931 -2.641 36.197 1.00 19.83 68 HIS D N 1
ATOM 3826 C CA . HIS D 1 68 ? 27.805 -2.970 37.058 1.00 18.69 68 HIS D CA 1
ATOM 3827 C C . HIS D 1 68 ? 26.706 -1.944 36.906 1.00 19.10 68 HIS D C 1
ATOM 3828 O O . HIS D 1 68 ? 26.963 -0.784 36.620 1.00 18.42 68 HIS D O 1
ATOM 3835 N N . PRO D 1 69 ? 25.452 -2.366 37.072 1.00 21.76 69 PRO D N 1
ATOM 3836 C CA . PRO D 1 69 ? 24.397 -1.362 36.962 1.00 23.61 69 PRO D CA 1
ATOM 3837 C C . PRO D 1 69 ? 24.428 -0.709 38.351 1.00 26.10 69 PRO D C 1
ATOM 3838 O O . PRO D 1 69 ? 24.305 -1.409 39.362 1.00 28.64 69 PRO D O 1
ATOM 3842 N N . ILE D 1 70 ? 24.624 0.600 38.437 1.00 25.19 70 ILE D N 1
ATOM 3843 C CA . ILE D 1 70 ? 24.655 1.207 39.761 1.00 24.18 70 ILE D CA 1
ATOM 3844 C C . ILE D 1 70 ? 23.551 2.245 39.958 1.00 23.49 70 ILE D C 1
ATOM 3845 O O . ILE D 1 70 ? 23.089 2.875 39.006 1.00 23.96 70 ILE D O 1
ATOM 3850 N N . PRO D 1 71 ? 23.097 2.420 41.207 1.00 23.34 71 PRO D N 1
ATOM 3851 C CA . PRO D 1 71 ? 22.040 3.389 41.516 1.00 22.61 71 PRO D CA 1
ATOM 3852 C C . PRO D 1 71 ? 22.554 4.833 41.578 1.00 21.11 71 PRO D C 1
ATOM 3853 O O . PRO D 1 71 ? 22.731 5.389 42.657 1.00 22.59 71 PRO D O 1
ATOM 3857 N N . LEU D 1 72 ? 22.780 5.438 40.416 1.00 20.86 72 LEU D N 1
ATOM 3858 C CA . LEU D 1 72 ? 23.273 6.814 40.350 1.00 19.86 72 LEU D CA 1
ATOM 3859 C C . LEU D 1 72 ? 22.394 7.768 41.138 1.00 18.55 72 LEU D C 1
ATOM 3860 O O . LEU D 1 72 ? 21.172 7.698 41.063 1.00 16.95 72 LEU D O 1
ATOM 3865 N N . GLU D 1 73 ? 23.026 8.663 41.891 1.00 18.32 73 GLU D N 1
ATOM 3866 C CA . GLU D 1 73 ? 22.294 9.629 42.699 1.00 18.99 73 GLU D CA 1
ATOM 3867 C C . GLU D 1 73 ? 22.488 11.049 42.193 1.00 19.41 73 GLU D C 1
ATOM 3868 O O . GLU D 1 73 ? 21.691 11.933 42.495 1.00 20.65 73 GLU D O 1
ATOM 3874 N N . PHE D 1 74 ? 23.546 11.267 41.423 1.00 18.22 74 PHE D N 1
ATOM 3875 C CA . PHE D 1 74 ? 23.829 12.598 40.902 1.00 19.79 74 PHE D CA 1
ATOM 3876 C C . PHE D 1 74 ? 24.625 12.543 39.612 1.00 20.44 74 PHE D C 1
ATOM 3877 O O . PHE D 1 74 ? 25.588 11.787 39.500 1.00 22.20 74 PHE D O 1
ATOM 3885 N N . VAL D 1 75 ? 24.221 13.351 38.639 1.00 20.11 75 VAL D N 1
ATOM 3886 C CA . VAL D 1 75 ? 24.928 13.414 37.373 1.00 20.53 75 VAL D CA 1
ATOM 3887 C C . VAL D 1 75 ? 24.865 14.824 36.828 1.00 20.72 75 VAL D C 1
ATOM 3888 O O . VAL D 1 75 ? 23.784 15.390 36.640 1.00 21.51 75 VAL D O 1
ATOM 3892 N N . ASP D 1 76 ? 26.031 15.391 36.563 1.00 21.27 76 ASP D N 1
ATOM 3893 C CA . ASP D 1 76 ? 26.088 16.736 36.032 1.00 24.76 76 ASP D CA 1
ATOM 3894 C C . ASP D 1 76 ? 27.116 16.827 34.916 1.00 22.75 76 ASP D C 1
ATOM 3895 O O . ASP D 1 76 ? 28.231 16.323 35.039 1.00 24.36 76 ASP D O 1
ATOM 3900 N N . VAL D 1 77 ? 26.731 17.456 33.818 1.00 20.82 77 VAL D N 1
ATOM 3901 C CA . VAL D 1 77 ? 27.644 17.632 32.705 1.00 22.28 77 VAL D CA 1
ATOM 3902 C C . VAL D 1 77 ? 27.758 19.125 32.456 1.00 22.88 77 VAL D C 1
ATOM 3903 O O . VAL D 1 77 ? 26.775 19.802 32.147 1.00 22.01 77 VAL D O 1
ATOM 3907 N N . GLU D 1 78 ? 28.964 19.645 32.628 1.00 24.66 78 GLU D N 1
ATOM 3908 C CA . GLU D 1 78 ? 29.204 21.058 32.405 1.00 27.13 78 GLU D CA 1
ATOM 3909 C C . GLU D 1 78 ? 29.999 21.219 31.132 1.00 25.50 78 GLU D C 1
ATOM 3910 O O . GLU D 1 78 ? 30.978 20.505 30.912 1.00 24.42 78 GLU D O 1
ATOM 3916 N N . ILE D 1 79 ? 29.574 22.152 30.291 1.00 24.67 79 ILE D N 1
ATOM 3917 C CA . ILE D 1 79 ? 30.275 22.404 29.042 1.00 26.88 79 ILE D CA 1
ATOM 3918 C C . ILE D 1 79 ? 30.611 23.889 28.959 1.00 27.99 79 ILE D C 1
ATOM 3919 O O . ILE D 1 79 ? 29.735 24.738 29.095 1.00 29.02 79 ILE D O 1
ATOM 3924 N N . LYS D 1 80 ? 31.884 24.196 28.743 1.00 29.82 80 LYS D N 1
ATOM 3925 C CA . LYS D 1 80 ? 32.318 25.581 28.629 1.00 31.18 80 LYS D CA 1
ATOM 3926 C C . LYS D 1 80 ? 32.881 25.846 27.246 1.00 29.89 80 LYS D C 1
ATOM 3927 O O . LYS D 1 80 ? 33.589 25.009 26.689 1.00 27.26 80 LYS D O 1
ATOM 3933 N N . ILE D 1 81 ? 32.550 27.012 26.698 1.00 29.98 81 ILE D N 1
ATOM 3934 C CA . ILE D 1 81 ? 33.026 27.405 25.381 1.00 31.88 81 ILE D CA 1
ATOM 3935 C C . ILE D 1 81 ? 34.354 28.139 25.504 1.00 33.41 81 ILE D C 1
ATOM 3936 O O . ILE D 1 81 ? 34.447 29.155 26.189 1.00 33.90 81 ILE D O 1
ATOM 3941 N N . GLU D 1 82 ? 35.376 27.614 24.839 1.00 34.46 82 GLU D N 1
ATOM 3942 C CA . GLU D 1 82 ? 36.698 28.222 24.835 1.00 35.18 82 GLU D CA 1
ATOM 3943 C C . GLU D 1 82 ? 36.961 28.708 23.412 1.00 36.48 82 GLU D C 1
ATOM 3944 O O . GLU D 1 82 ? 36.189 28.407 22.500 1.00 37.59 82 GLU D O 1
ATOM 3950 N N . GLU D 1 83 ? 38.036 29.461 23.217 1.00 37.85 83 GLU D N 1
ATOM 3951 C CA . GLU D 1 83 ? 38.349 29.995 21.894 1.00 39.61 83 GLU D CA 1
ATOM 3952 C C . GLU D 1 83 ? 38.648 28.965 20.812 1.00 38.64 83 GLU D C 1
ATOM 3953 O O . GLU D 1 83 ? 38.280 29.159 19.648 1.00 38.20 83 GLU D O 1
ATOM 3959 N N . GLU D 1 84 ? 39.306 27.874 21.193 1.00 37.27 84 GLU D N 1
ATOM 3960 C CA . GLU D 1 84 ? 39.663 26.825 20.243 1.00 36.33 84 GLU D CA 1
ATOM 3961 C C . GLU D 1 84 ? 38.848 25.535 20.366 1.00 34.56 84 GLU D C 1
ATOM 3962 O O . GLU D 1 84 ? 39.111 24.566 19.656 1.00 34.42 84 GLU D O 1
ATOM 3968 N N . GLY D 1 85 ? 37.869 25.511 21.261 1.00 33.12 85 GLY D N 1
ATOM 3969 C CA . GLY D 1 85 ? 37.059 24.313 21.413 1.00 30.48 85 GLY D CA 1
ATOM 3970 C C . GLY D 1 85 ? 36.162 24.350 22.634 1.00 30.50 85 GLY D C 1
ATOM 3971 O O . GLY D 1 85 ? 36.071 25.373 23.322 1.00 29.54 85 GLY D O 1
ATOM 3972 N N . LEU D 1 86 ? 35.471 23.242 22.891 1.00 28.64 86 LEU D N 1
ATOM 3973 C CA . LEU D 1 86 ? 34.602 23.152 24.055 1.00 25.55 86 LEU D CA 1
ATOM 3974 C C . LEU D 1 86 ? 35.161 22.123 25.020 1.00 24.69 86 LEU D C 1
ATOM 3975 O O . LEU D 1 86 ? 35.679 21.080 24.611 1.00 22.53 86 LEU D O 1
ATOM 3980 N N . ARG D 1 87 ? 35.064 22.432 26.307 1.00 23.07 87 ARG D N 1
ATOM 3981 C CA . ARG D 1 87 ? 35.552 21.542 27.340 1.00 23.86 87 ARG D CA 1
ATOM 3982 C C . ARG D 1 87 ? 34.338 20.990 28.064 1.00 21.99 87 ARG D C 1
ATOM 3983 O O . ARG D 1 87 ? 33.400 21.721 28.365 1.00 21.72 87 ARG D O 1
ATOM 3991 N N . VAL D 1 88 ? 34.350 19.691 28.321 1.00 21.88 88 VAL D N 1
ATOM 3992 C CA . VAL D 1 88 ? 33.244 19.054 29.012 1.00 22.08 88 VAL D CA 1
ATOM 3993 C C . VAL D 1 88 ? 33.743 18.468 30.324 1.00 20.19 88 VAL D C 1
ATOM 3994 O O . VAL D 1 88 ? 34.776 17.805 30.367 1.00 20.57 88 VAL D O 1
ATOM 3998 N N . ILE D 1 89 ? 33.008 18.726 31.394 1.00 20.76 89 ILE D N 1
ATOM 3999 C CA . ILE D 1 89 ? 33.366 18.202 32.705 1.00 21.51 89 ILE D CA 1
ATOM 4000 C C . ILE D 1 89 ? 32.134 17.501 33.239 1.00 20.76 89 ILE D C 1
ATOM 4001 O O . ILE D 1 89 ? 31.078 18.113 33.391 1.00 21.94 89 ILE D O 1
ATOM 4006 N N . SER D 1 90 ? 32.265 16.211 33.513 1.00 19.20 90 SER D N 1
ATOM 4007 C CA . SER D 1 90 ? 31.137 15.447 34.012 1.00 20.33 90 SER D CA 1
ATOM 4008 C C . SER D 1 90 ? 31.409 14.937 35.408 1.00 21.30 90 SER D C 1
ATOM 4009 O O . SER D 1 90 ? 32.496 14.440 35.701 1.00 21.80 90 SER D O 1
ATOM 4012 N N . THR D 1 91 ? 30.400 15.051 36.263 1.00 21.72 91 THR D N 1
ATOM 4013 C CA . THR D 1 91 ? 30.508 14.611 37.642 1.00 21.74 91 THR D CA 1
ATOM 4014 C C . THR D 1 91 ? 29.379 13.630 37.968 1.00 21.73 91 THR D C 1
ATOM 4015 O O . THR D 1 91 ? 28.215 13.892 37.664 1.00 20.31 91 THR D O 1
ATOM 4019 N N . VAL D 1 92 ? 29.727 12.508 38.591 1.00 20.85 92 VAL D N 1
ATOM 4020 C CA . VAL D 1 92 ? 28.742 11.496 38.966 1.00 18.62 92 VAL D CA 1
ATOM 4021 C C . VAL D 1 92 ? 28.967 11.039 40.405 1.00 18.97 92 VAL D C 1
ATOM 4022 O O . VAL D 1 92 ? 30.101 10.818 40.822 1.00 18.40 92 VAL D O 1
ATOM 4026 N N . LYS D 1 93 ? 27.881 10.895 41.159 1.00 20.24 93 LYS D N 1
ATOM 4027 C CA . LYS D 1 93 ? 27.964 10.476 42.556 1.00 20.35 93 LYS D CA 1
ATOM 4028 C C . LYS D 1 93 ? 26.983 9.360 42.873 1.00 20.92 93 LYS D C 1
ATOM 4029 O O . LYS D 1 93 ? 25.933 9.233 42.235 1.00 20.21 93 LYS D O 1
ATOM 4035 N N . ALA D 1 94 ? 27.330 8.568 43.881 1.00 20.90 94 ALA D N 1
ATOM 4036 C CA . ALA D 1 94 ? 26.492 7.462 44.328 1.00 21.96 94 ALA D CA 1
ATOM 4037 C C . ALA D 1 94 ? 26.999 6.928 45.670 1.00 21.69 94 ALA D C 1
ATOM 4038 O O . ALA D 1 94 ? 28.081 7.284 46.121 1.00 24.07 94 ALA D O 1
ATOM 4040 N N . HIS D 1 95 ? 26.189 6.104 46.320 1.00 21.50 95 HIS D N 1
ATOM 4041 C CA . HIS D 1 95 ? 26.589 5.459 47.567 1.00 22.82 95 HIS D CA 1
ATOM 4042 C C . HIS D 1 95 ? 26.387 3.994 47.234 1.00 22.20 95 HIS D C 1
ATOM 4043 O O . HIS D 1 95 ? 25.292 3.456 47.369 1.00 22.87 95 HIS D O 1
ATOM 4050 N N . TYR D 1 96 ? 27.452 3.358 46.765 1.00 22.60 96 TYR D N 1
ATOM 4051 C CA . TYR D 1 96 ? 27.359 1.967 46.360 1.00 24.94 96 TYR D CA 1
ATOM 4052 C C . TYR D 1 96 ? 28.681 1.240 46.595 1.00 26.10 96 TYR D C 1
ATOM 4053 O O . TYR D 1 96 ? 29.636 1.828 47.116 1.00 26.86 96 TYR D O 1
ATOM 4062 N N . LYS D 1 97 ? 28.741 -0.033 46.206 1.00 27.19 97 LYS D N 1
ATOM 4063 C CA . LYS D 1 97 ? 29.957 -0.810 46.403 1.00 28.44 97 LYS D CA 1
ATOM 4064 C C . LYS D 1 97 ? 30.915 -0.914 45.221 1.00 28.00 97 LYS D C 1
ATOM 4065 O O . LYS D 1 97 ? 31.688 -1.869 45.124 1.00 27.30 97 LYS D O 1
ATOM 4071 N N . THR D 1 98 ? 30.868 0.067 44.324 1.00 27.01 98 THR D N 1
ATOM 4072 C CA . THR D 1 98 ? 31.793 0.097 43.197 1.00 27.24 98 THR D CA 1
ATOM 4073 C C . THR D 1 98 ? 31.825 1.499 42.596 1.00 28.50 98 THR D C 1
ATOM 4074 O O . THR D 1 98 ? 30.800 2.176 42.525 1.00 29.81 98 THR D O 1
ATOM 4078 N N . GLY D 1 99 ? 33.017 1.924 42.184 1.00 30.52 99 GLY D N 1
ATOM 4079 C CA . GLY D 1 99 ? 33.219 3.253 41.628 1.00 30.70 99 GLY D CA 1
ATOM 4080 C C . GLY D 1 99 ? 32.327 3.683 40.485 1.00 30.18 99 GLY D C 1
ATOM 4081 O O . GLY D 1 99 ? 31.628 2.864 39.887 1.00 30.73 99 GLY D O 1
ATOM 4082 N N . VAL D 1 100 ? 32.367 4.980 40.177 1.00 28.54 100 VAL D N 1
ATOM 4083 C CA . VAL D 1 100 ? 31.558 5.556 39.107 1.00 24.72 100 VAL D CA 1
ATOM 4084 C C . VAL D 1 100 ? 32.374 6.311 38.072 1.00 24.08 100 VAL D C 1
ATOM 4085 O O . VAL D 1 100 ? 31.848 7.207 37.406 1.00 23.87 100 VAL D O 1
ATOM 4089 N N . GLU D 1 101 ? 33.652 5.965 37.927 1.00 22.28 101 GLU D N 1
ATOM 4090 C CA . GLU D 1 101 ? 34.488 6.654 36.951 1.00 22.30 101 GLU D CA 1
ATOM 4091 C C . GLU D 1 101 ? 34.024 6.352 35.531 1.00 20.88 101 GLU D C 1
ATOM 4092 O O . GLU D 1 101 ? 34.097 7.214 34.658 1.00 20.70 101 GLU D O 1
ATOM 4098 N N . MET D 1 102 ? 33.548 5.133 35.296 1.00 17.99 102 MET D N 1
ATOM 4099 C CA . MET D 1 102 ? 33.102 4.769 33.958 1.00 18.63 102 MET D CA 1
ATOM 4100 C C . MET D 1 102 ? 31.872 5.571 33.536 1.00 16.82 102 MET D C 1
ATOM 4101 O O . MET D 1 102 ? 31.735 5.929 32.370 1.00 17.29 102 MET D O 1
ATOM 4106 N N . GLU D 1 103 ? 30.988 5.859 34.483 1.00 16.82 103 GLU D N 1
ATOM 4107 C CA . GLU D 1 103 ? 29.795 6.636 34.183 1.00 16.78 103 GLU D CA 1
ATOM 4108 C C . GLU D 1 103 ? 30.200 8.052 33.782 1.00 17.98 103 GLU D C 1
ATOM 4109 O O . GLU D 1 103 ? 29.679 8.609 32.815 1.00 18.53 103 GLU D O 1
ATOM 4115 N N . ALA D 1 104 ? 31.136 8.634 34.529 1.00 16.84 104 ALA D N 1
ATOM 4116 C CA . ALA D 1 104 ? 31.598 9.988 34.238 1.00 16.33 104 ALA D CA 1
ATOM 4117 C C . ALA D 1 104 ? 32.391 10.041 32.931 1.00 15.57 104 ALA D C 1
ATOM 4118 O O . ALA D 1 104 ? 32.334 11.029 32.203 1.00 16.64 104 ALA D O 1
ATOM 4120 N N . LEU D 1 105 ? 33.130 8.977 32.633 1.00 16.17 105 LEU D N 1
ATOM 4121 C CA . LEU D 1 105 ? 33.914 8.913 31.403 1.00 15.98 105 LEU D CA 1
ATOM 4122 C C . LEU D 1 105 ? 32.998 8.789 30.182 1.00 16.90 105 LEU D C 1
ATOM 4123 O O . LEU D 1 105 ? 33.288 9.330 29.113 1.00 17.00 105 LEU D O 1
ATOM 4128 N N . THR D 1 106 ? 31.895 8.070 30.352 1.00 16.94 106 THR D N 1
ATOM 4129 C CA . THR D 1 106 ? 30.942 7.853 29.274 1.00 18.04 106 THR D CA 1
ATOM 4130 C C . THR D 1 106 ? 30.079 9.074 29.038 1.00 17.54 106 THR D C 1
ATOM 4131 O O . THR D 1 106 ? 29.764 9.394 27.898 1.00 17.96 106 THR D O 1
ATOM 4135 N N . ALA D 1 107 ? 29.692 9.751 30.117 1.00 16.91 107 ALA D N 1
ATOM 4136 C CA . ALA D 1 107 ? 28.885 10.954 29.997 1.00 17.32 107 ALA D CA 1
ATOM 4137 C C . ALA D 1 107 ? 29.676 11.973 29.181 1.00 18.36 107 ALA D C 1
ATOM 4138 O O . ALA D 1 107 ? 29.141 12.621 28.280 1.00 17.96 107 ALA D O 1
ATOM 4140 N N . THR D 1 108 ? 30.959 12.097 29.499 1.00 17.98 108 THR D N 1
ATOM 4141 C CA . THR D 1 108 ? 31.822 13.039 28.808 1.00 19.19 108 THR D CA 1
ATOM 4142 C C . THR D 1 108 ? 32.063 12.616 27.368 1.00 18.22 108 THR D C 1
ATOM 4143 O O . THR D 1 108 ? 32.032 13.446 26.461 1.00 19.20 108 THR D O 1
ATOM 4147 N N . SER D 1 109 ? 32.305 11.327 27.153 1.00 18.82 109 SER D N 1
ATOM 4148 C CA . SER D 1 109 ? 32.535 10.840 25.796 1.00 20.03 109 SER D CA 1
ATOM 4149 C C . SER D 1 109 ? 31.341 11.137 24.884 1.00 19.01 109 SER D C 1
ATOM 4150 O O . SER D 1 109 ? 31.512 11.602 23.759 1.00 19.79 109 SER D O 1
ATOM 4153 N N . VAL D 1 110 ? 30.133 10.878 25.372 1.00 18.73 110 VAL D N 1
ATOM 4154 C CA . VAL D 1 110 ? 28.929 11.105 24.577 1.00 18.02 110 VAL D CA 1
ATOM 4155 C C . VAL D 1 110 ? 28.583 12.578 24.421 1.00 19.06 110 VAL D C 1
ATOM 4156 O O . VAL D 1 110 ? 27.980 12.979 23.420 1.00 17.01 110 VAL D O 1
ATOM 4160 N N . ALA D 1 111 ? 28.961 13.381 25.409 1.00 17.20 111 ALA D N 1
ATOM 4161 C CA . ALA D 1 111 ? 28.696 14.811 25.349 1.00 18.31 111 ALA D CA 1
ATOM 4162 C C . ALA D 1 111 ? 29.558 15.405 24.235 1.00 17.13 111 ALA D C 1
ATOM 4163 O O . ALA D 1 111 ? 29.120 16.281 23.494 1.00 16.33 111 ALA D O 1
ATOM 4165 N N . LEU D 1 112 ? 30.778 14.899 24.111 1.00 16.63 112 LEU D N 1
ATOM 4166 C CA . LEU D 1 112 ? 31.704 15.372 23.095 1.00 16.44 112 LEU D CA 1
ATOM 4167 C C . LEU D 1 112 ? 31.246 14.921 21.704 1.00 16.86 112 LEU D C 1
ATOM 4168 O O . LEU D 1 112 ? 31.276 15.703 20.749 1.00 17.19 112 LEU D O 1
ATOM 4173 N N . LEU D 1 113 ? 30.807 13.668 21.594 1.00 17.30 113 LEU D N 1
ATOM 4174 C CA . LEU D 1 113 ? 30.315 13.133 20.317 1.00 16.79 113 LEU D CA 1
ATOM 4175 C C . LEU D 1 113 ? 29.092 13.899 19.824 1.00 16.74 113 LEU D C 1
ATOM 4176 O O . LEU D 1 113 ? 28.926 14.104 18.626 1.00 17.27 113 LEU D O 1
ATOM 4181 N N . THR D 1 114 ? 28.232 14.302 20.752 1.00 17.25 114 THR D N 1
ATOM 4182 C CA . THR D 1 114 ? 27.022 15.037 20.403 1.00 18.30 114 THR D CA 1
ATOM 4183 C C . THR D 1 114 ? 27.382 16.422 19.882 1.00 19.67 114 THR D C 1
ATOM 4184 O O . THR D 1 114 ? 26.712 16.953 18.993 1.00 21.59 114 THR D O 1
ATOM 4188 N N . ILE D 1 115 ? 28.440 17.006 20.438 1.00 19.47 115 ILE D N 1
ATOM 4189 C CA . ILE D 1 115 ? 28.903 18.313 19.998 1.00 18.41 115 ILE D CA 1
ATOM 4190 C C . ILE D 1 115 ? 29.391 18.131 18.563 1.00 19.25 115 ILE D C 1
ATOM 4191 O O . ILE D 1 115 ? 29.017 18.884 17.658 1.00 18.21 115 ILE D O 1
ATOM 4196 N N . TRP D 1 116 ? 30.223 17.113 18.359 1.00 19.54 116 TRP D N 1
ATOM 4197 C CA . TRP D 1 116 ? 30.753 16.818 17.033 1.00 19.44 116 TRP D CA 1
ATOM 4198 C C . TRP D 1 116 ? 29.593 16.670 16.042 1.00 20.97 116 TRP D C 1
ATOM 4199 O O . TRP D 1 116 ? 29.601 17.278 14.965 1.00 22.01 116 TRP D O 1
ATOM 4210 N N . ASP D 1 117 ? 28.591 15.873 16.409 1.00 21.42 117 ASP D N 1
ATOM 4211 C CA . ASP D 1 117 ? 27.438 15.651 15.532 1.00 20.89 117 ASP D CA 1
ATOM 4212 C C . ASP D 1 117 ? 26.708 16.939 15.164 1.00 21.11 117 ASP D C 1
ATOM 4213 O O . ASP D 1 117 ? 26.387 17.160 13.997 1.00 21.36 117 ASP D O 1
ATOM 4218 N N . MET D 1 118 ? 26.450 17.779 16.164 1.00 19.73 118 MET D N 1
ATOM 4219 C CA . MET D 1 118 ? 25.749 19.047 15.971 1.00 20.92 118 MET D CA 1
ATOM 4220 C C . MET D 1 118 ? 26.403 19.999 14.966 1.00 21.90 118 MET D C 1
ATOM 4221 O O . MET D 1 118 ? 25.706 20.687 14.215 1.00 22.89 118 MET D O 1
ATOM 4226 N N . VAL D 1 119 ? 27.733 20.038 14.948 1.00 20.92 119 VAL D N 1
ATOM 4227 C CA . VAL D 1 119 ? 28.448 20.950 14.058 1.00 21.96 119 VAL D CA 1
ATOM 4228 C C . VAL D 1 119 ? 29.222 20.308 12.901 1.00 22.67 119 VAL D C 1
ATOM 4229 O O . VAL D 1 119 ? 30.108 20.929 12.326 1.00 21.68 119 VAL D O 1
ATOM 4233 N N . LYS D 1 120 ? 28.881 19.071 12.565 1.00 24.42 120 LYS D N 1
ATOM 4234 C CA . LYS D 1 120 ? 29.532 18.351 11.474 1.00 26.19 120 LYS D CA 1
ATOM 4235 C C . LYS D 1 120 ? 29.683 19.215 10.220 1.00 27.72 120 LYS D C 1
ATOM 4236 O O . LYS D 1 120 ? 30.783 19.389 9.690 1.00 27.30 120 LYS D O 1
ATOM 4242 N N . LYS D 1 121 ? 28.553 19.737 9.760 1.00 29.05 121 LYS D N 1
ATOM 4243 C CA . LYS D 1 121 ? 28.466 20.569 8.564 1.00 31.07 121 LYS D CA 1
ATOM 4244 C C . LYS D 1 121 ? 29.467 21.717 8.520 1.00 30.79 121 LYS D C 1
ATOM 4245 O O . LYS D 1 121 ? 29.999 22.041 7.459 1.00 32.18 121 LYS D O 1
ATOM 4251 N N . TYR D 1 122 ? 29.729 22.323 9.673 1.00 29.34 122 TYR D N 1
ATOM 4252 C CA . TYR D 1 122 ? 30.639 23.454 9.742 1.00 27.55 122 TYR D CA 1
ATOM 4253 C C . TYR D 1 122 ? 32.099 23.064 9.887 1.00 27.57 122 TYR D C 1
ATOM 4254 O O . TYR D 1 122 ? 32.979 23.822 9.491 1.00 27.95 122 TYR D O 1
ATOM 4263 N N . GLU D 1 123 ? 32.360 21.882 10.433 1.00 25.61 123 GLU D N 1
ATOM 4264 C CA . GLU D 1 123 ? 33.734 21.435 10.637 1.00 25.73 123 GLU D CA 1
ATOM 4265 C C . GLU D 1 123 ? 34.384 20.766 9.432 1.00 25.72 123 GLU D C 1
ATOM 4266 O O . GLU D 1 123 ? 35.606 20.764 9.307 1.00 25.78 123 GLU D O 1
ATOM 4272 N N . LYS D 1 124 ? 33.573 20.196 8.552 1.00 26.27 124 LYS D N 1
ATOM 4273 C CA . LYS D 1 124 ? 34.089 19.522 7.363 1.00 28.96 124 LYS D CA 1
ATOM 4274 C C . LYS D 1 124 ? 34.786 20.490 6.417 1.00 28.89 124 LYS D C 1
ATOM 4275 O O . LYS D 1 124 ? 34.350 21.631 6.260 1.00 28.02 124 LYS D O 1
ATOM 4281 N N . ASP D 1 125 ? 35.869 20.041 5.788 1.00 29.60 125 ASP D N 1
ATOM 4282 C CA . ASP D 1 125 ? 36.576 20.905 4.853 1.00 31.02 125 ASP D CA 1
ATOM 4283 C C . ASP D 1 125 ? 35.985 20.738 3.459 1.00 32.60 125 ASP D C 1
ATOM 4284 O O . ASP D 1 125 ? 34.950 20.089 3.292 1.00 32.81 125 ASP D O 1
ATOM 4289 N N . GLU D 1 126 ? 36.641 21.318 2.461 1.00 33.71 126 GLU D N 1
ATOM 4290 C CA . GLU D 1 126 ? 36.148 21.265 1.092 1.00 34.24 126 GLU D CA 1
ATOM 4291 C C . GLU D 1 126 ? 36.024 19.849 0.524 1.00 33.50 126 GLU D C 1
ATOM 4292 O O . GLU D 1 126 ? 35.222 19.615 -0.375 1.00 33.24 126 GLU D O 1
ATOM 4298 N N . ASN D 1 127 ? 36.814 18.909 1.038 1.00 33.22 127 ASN D N 1
ATOM 4299 C CA . ASN D 1 127 ? 36.764 17.528 0.550 1.00 30.16 127 ASN D CA 1
ATOM 4300 C C . ASN D 1 127 ? 35.894 16.646 1.443 1.00 28.77 127 ASN D C 1
ATOM 4301 O O . ASN D 1 127 ? 35.921 15.421 1.335 1.00 28.69 127 ASN D O 1
ATOM 4306 N N . GLY D 1 128 ? 35.133 17.270 2.332 1.00 26.79 128 GLY D N 1
ATOM 4307 C CA . GLY D 1 128 ? 34.285 16.505 3.225 1.00 25.09 128 GLY D CA 1
ATOM 4308 C C . GLY D 1 128 ? 35.051 15.822 4.346 1.00 23.66 128 GLY D C 1
ATOM 4309 O O . GLY D 1 128 ? 34.513 14.955 5.020 1.00 24.20 128 GLY D O 1
ATOM 4310 N N . GLN D 1 129 ? 36.303 16.210 4.556 1.00 22.43 129 GLN D N 1
ATOM 4311 C CA . GLN D 1 129 ? 37.116 15.614 5.612 1.00 22.21 129 GLN D CA 1
ATOM 4312 C C . GLN D 1 129 ? 37.053 16.452 6.891 1.00 22.40 129 GLN D C 1
ATOM 4313 O O . GLN D 1 129 ? 36.552 17.577 6.875 1.00 21.98 129 GLN D O 1
ATOM 4319 N N . TYR D 1 130 ? 37.542 15.898 8.000 1.00 22.26 130 TYR D N 1
ATOM 4320 C CA . TYR D 1 130 ? 37.563 16.620 9.272 1.00 22.25 130 TYR D CA 1
ATOM 4321 C C . TYR D 1 130 ? 39.014 16.783 9.709 1.00 25.14 130 TYR D C 1
ATOM 4322 O O . TYR D 1 130 ? 39.439 16.207 10.717 1.00 26.15 130 TYR D O 1
ATOM 4331 N N . PRO D 1 131 ? 39.791 17.584 8.961 1.00 25.36 131 PRO D N 1
ATOM 4332 C CA . PRO D 1 131 ? 41.207 17.840 9.237 1.00 26.63 131 PRO D CA 1
ATOM 4333 C C . PRO D 1 131 ? 41.522 18.512 10.568 1.00 28.24 131 PRO D C 1
ATOM 4334 O O . PRO D 1 131 ? 42.594 18.296 11.124 1.00 30.11 131 PRO D O 1
ATOM 4338 N N . TYR D 1 132 ? 40.605 19.320 11.089 1.00 29.06 132 TYR D N 1
ATOM 4339 C CA . TYR D 1 132 ? 40.882 19.991 12.352 1.00 31.36 132 TYR D CA 1
ATOM 4340 C C . TYR D 1 132 ? 40.120 19.459 13.557 1.00 28.29 132 TYR D C 1
ATOM 4341 O O . TYR D 1 132 ? 40.599 19.567 14.684 1.00 30.59 132 TYR D O 1
ATOM 4350 N N . THR D 1 133 ? 38.942 18.887 13.332 1.00 26.11 133 THR D N 1
ATOM 4351 C CA . THR D 1 133 ? 38.131 18.372 14.435 1.00 24.60 133 THR D CA 1
ATOM 4352 C C . THR D 1 133 ? 38.793 17.199 15.163 1.00 24.86 133 THR D C 1
ATOM 4353 O O . THR D 1 133 ? 39.297 16.261 14.545 1.00 24.98 133 THR D O 1
ATOM 4357 N N . GLU D 1 134 ? 38.788 17.255 16.488 1.00 25.40 134 GLU D N 1
ATOM 4358 C CA . GLU D 1 134 ? 39.414 16.203 17.270 1.00 27.27 134 GLU D CA 1
ATOM 4359 C C . GLU D 1 134 ? 38.944 16.183 18.715 1.00 28.42 134 GLU D C 1
ATOM 4360 O O . GLU D 1 134 ? 38.736 17.229 19.331 1.00 28.39 134 GLU D O 1
ATOM 4366 N N . ILE D 1 135 ? 38.746 14.984 19.245 1.00 28.13 135 ILE D N 1
ATOM 4367 C CA . ILE D 1 135 ? 38.361 14.849 20.638 1.00 28.81 135 ILE D CA 1
ATOM 4368 C C . ILE D 1 135 ? 39.667 14.506 21.329 1.00 30.63 135 ILE D C 1
ATOM 4369 O O . ILE D 1 135 ? 40.258 13.456 21.071 1.00 29.58 135 ILE D O 1
ATOM 4374 N N . LYS D 1 136 ? 40.122 15.404 22.196 1.00 33.88 136 LYS D N 1
ATOM 4375 C CA . LYS D 1 136 ? 41.386 15.210 22.889 1.00 35.41 136 LYS D CA 1
ATOM 4376 C C . LYS D 1 136 ? 41.279 15.095 24.397 1.00 36.38 136 LYS D C 1
ATOM 4377 O O . LYS D 1 136 ? 40.456 15.748 25.040 1.00 38.19 136 LYS D O 1
ATOM 4383 N N . SER D 1 137 ? 42.109 14.225 24.948 1.00 36.81 137 SER D N 1
ATOM 4384 C CA . SER D 1 137 ? 42.216 14.058 26.384 1.00 37.21 137 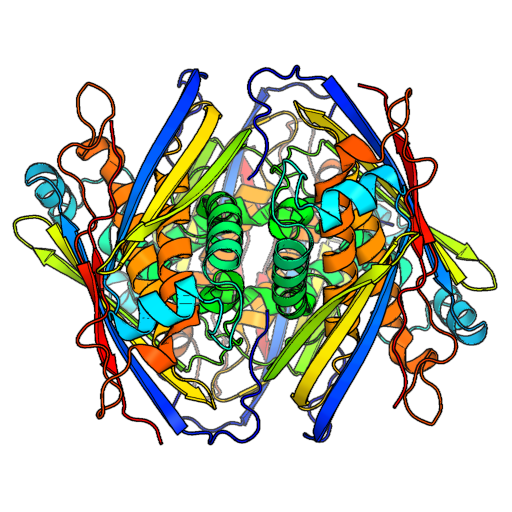SER D CA 1
ATOM 4385 C C . SER D 1 137 ? 40.991 13.929 27.270 1.00 37.64 137 SER D C 1
ATOM 4386 O O . SER D 1 137 ? 40.551 14.914 27.876 1.00 40.60 137 SER D O 1
ATOM 4389 N N . ILE D 1 138 ? 40.433 12.731 27.351 1.00 33.17 138 ILE D N 1
ATOM 4390 C CA . ILE D 1 138 ? 39.323 12.508 28.256 1.00 29.32 138 ILE D CA 1
ATOM 4391 C C . ILE D 1 138 ? 40.032 11.872 29.456 1.00 29.02 138 ILE D C 1
ATOM 4392 O O . ILE D 1 138 ? 40.658 10.818 29.315 1.00 26.60 138 ILE D O 1
ATOM 4397 N N . ARG D 1 139 ? 39.971 12.515 30.618 1.00 28.66 139 ARG D N 1
ATOM 4398 C CA . ARG D 1 139 ? 40.641 11.966 31.797 1.00 30.34 139 ARG D CA 1
ATOM 4399 C C . ARG D 1 139 ? 39.852 12.119 33.081 1.00 28.87 139 ARG D C 1
ATOM 4400 O O . ARG D 1 139 ? 38.979 12.979 33.187 1.00 27.86 139 ARG D O 1
ATOM 4408 N N . VAL D 1 140 ? 40.171 11.267 34.051 1.00 29.04 140 VAL D N 1
ATOM 4409 C CA . VAL D 1 140 ? 39.541 11.321 35.361 1.00 29.84 140 VAL D CA 1
ATOM 4410 C C . VAL D 1 140 ? 40.331 12.353 36.158 1.00 32.10 140 VAL D C 1
ATOM 4411 O O . VAL D 1 140 ? 41.541 12.209 36.355 1.00 30.87 140 VAL D O 1
ATOM 4415 N N . ILE D 1 141 ? 39.638 13.396 36.597 1.00 34.85 141 ILE D N 1
ATOM 4416 C CA . ILE D 1 141 ? 40.245 14.483 37.351 1.00 38.57 141 ILE D CA 1
ATOM 4417 C C . ILE D 1 141 ? 40.343 14.201 38.850 1.00 41.16 141 ILE D C 1
ATOM 4418 O O . ILE D 1 141 ? 39.466 13.558 39.430 1.00 39.21 141 ILE D O 1
ATOM 4423 N N . ASN D 1 142 ? 41.412 14.700 39.469 1.00 45.11 142 ASN D N 1
ATOM 4424 C CA . ASN D 1 142 ? 41.644 14.515 40.901 1.00 50.44 142 ASN D CA 1
ATOM 4425 C C . ASN D 1 142 ? 40.845 15.465 41.787 1.00 51.93 142 ASN D C 1
ATOM 4426 O O . ASN D 1 142 ? 40.120 16.334 41.302 1.00 52.04 142 ASN D O 1
ATOM 4431 N N . LYS D 1 143 ? 40.998 15.291 43.097 1.00 55.08 143 LYS D N 1
ATOM 4432 C CA . LYS D 1 143 ? 40.297 16.117 44.076 1.00 57.10 143 LYS D CA 1
ATOM 4433 C C . LYS D 1 143 ? 38.784 15.996 43.929 1.00 57.99 143 LYS D C 1
ATOM 4434 O O . LYS D 1 143 ? 38.175 16.797 43.184 1.00 29.41 143 LYS D O 1
ATOM 4440 N N . ALA E 1 4 ? -1.625 -8.850 33.936 1.00 50.95 4 ALA E N 1
ATOM 4441 C CA . ALA E 1 4 ? -0.168 -8.594 33.710 1.00 50.28 4 ALA E CA 1
ATOM 4442 C C . ALA E 1 4 ? 0.365 -7.623 34.753 1.00 48.21 4 ALA E C 1
ATOM 4443 O O . ALA E 1 4 ? -0.162 -6.514 34.881 1.00 50.39 4 ALA E O 1
ATOM 4445 N N . LYS E 1 5 ? 1.399 -8.031 35.496 1.00 44.17 5 LYS E N 1
ATOM 4446 C CA . LYS E 1 5 ? 1.979 -7.161 36.516 1.00 39.53 5 LYS E CA 1
ATOM 4447 C C . LYS E 1 5 ? 3.276 -7.641 37.172 1.00 37.03 5 LYS E C 1
ATOM 4448 O O . LYS E 1 5 ? 3.584 -8.833 37.197 1.00 35.71 5 LYS E O 1
ATOM 4454 N N . ILE E 1 6 ? 4.034 -6.679 37.694 1.00 34.23 6 ILE E N 1
ATOM 4455 C CA . ILE E 1 6 ? 5.286 -6.943 38.398 1.00 30.58 6 ILE E CA 1
ATOM 4456 C C . ILE E 1 6 ? 4.880 -7.015 39.865 1.00 29.75 6 ILE E C 1
ATOM 4457 O O . ILE E 1 6 ? 4.559 -5.996 40.479 1.00 28.67 6 ILE E O 1
ATOM 4462 N N . VAL E 1 7 ? 4.878 -8.229 40.413 1.00 30.64 7 VAL E N 1
ATOM 4463 C CA . VAL E 1 7 ? 4.462 -8.465 41.796 1.00 29.63 7 VAL E CA 1
ATOM 4464 C C . VAL E 1 7 ? 5.249 -7.704 42.855 1.00 29.04 7 VAL E C 1
ATOM 4465 O O . VAL E 1 7 ? 6.472 -7.568 42.780 1.00 29.46 7 VAL E O 1
ATOM 4469 N N . ASP E 1 8 ? 4.519 -7.211 43.849 1.00 29.21 8 ASP E N 1
ATOM 4470 C CA . ASP E 1 8 ? 5.093 -6.439 44.943 1.00 29.93 8 ASP E CA 1
ATOM 4471 C C . ASP E 1 8 ? 6.070 -7.251 45.795 1.00 30.32 8 ASP E C 1
ATOM 4472 O O . ASP E 1 8 ? 5.714 -8.286 46.351 1.00 30.62 8 ASP E O 1
ATOM 4477 N N . ILE E 1 9 ? 7.305 -6.770 45.897 1.00 31.01 9 ILE E N 1
ATOM 4478 C CA . ILE E 1 9 ? 8.315 -7.454 46.694 1.00 31.54 9 ILE E CA 1
ATOM 4479 C C . ILE E 1 9 ? 8.719 -6.600 47.894 1.00 33.10 9 ILE E C 1
ATOM 4480 O O . ILE E 1 9 ? 9.660 -6.929 48.609 1.00 33.91 9 ILE E O 1
ATOM 4485 N N . SER E 1 10 ? 7.996 -5.505 48.107 1.00 35.29 10 SER E N 1
ATOM 4486 C CA . SER E 1 10 ? 8.274 -4.592 49.214 1.00 39.17 10 SER E CA 1
ATOM 4487 C C . SER E 1 10 ? 8.457 -5.316 50.544 1.00 40.67 10 SER E C 1
ATOM 4488 O O . SER E 1 10 ? 9.439 -5.091 51.253 1.00 41.66 10 SER E O 1
ATOM 4491 N N . SER E 1 11 ? 7.508 -6.189 50.870 1.00 41.88 11 SER E N 1
ATOM 4492 C CA . SER E 1 11 ? 7.533 -6.928 52.128 1.00 43.75 11 SER E CA 1
ATOM 4493 C C . SER E 1 11 ? 8.482 -8.118 52.160 1.00 44.02 11 SER E C 1
ATOM 4494 O O . SER E 1 11 ? 8.241 -9.077 52.893 1.00 46.06 11 SER E O 1
ATOM 4497 N N . LYS E 1 12 ? 9.555 -8.074 51.380 1.00 43.69 12 LYS E N 1
ATOM 4498 C CA . LYS E 1 12 ? 10.495 -9.187 51.376 1.00 43.56 12 LYS E CA 1
ATOM 4499 C C . LYS E 1 12 ? 11.885 -8.780 51.846 1.00 43.76 12 LYS E C 1
ATOM 4500 O O . LYS E 1 12 ? 12.307 -7.633 51.671 1.00 44.17 12 LYS E O 1
ATOM 4506 N N . ASP E 1 13 ? 12.585 -9.734 52.454 1.00 42.31 13 ASP E N 1
ATOM 4507 C CA . ASP E 1 13 ? 13.926 -9.503 52.979 1.00 41.98 13 ASP E CA 1
ATOM 4508 C C . ASP E 1 13 ? 14.984 -9.459 51.891 1.00 40.37 13 ASP E C 1
ATOM 4509 O O . ASP E 1 13 ? 14.859 -10.125 50.869 1.00 40.12 13 ASP E O 1
ATOM 4514 N N . ILE E 1 14 ? 16.027 -8.672 52.130 1.00 39.45 14 ILE E N 1
ATOM 4515 C CA . ILE E 1 14 ? 17.149 -8.573 51.208 1.00 40.07 14 ILE E CA 1
ATOM 4516 C C . ILE E 1 14 ? 18.066 -9.733 51.584 1.00 40.47 14 ILE E C 1
ATOM 4517 O O . ILE E 1 14 ? 18.669 -9.722 52.658 1.00 40.77 14 ILE E O 1
ATOM 4522 N N . VAL E 1 15 ? 18.158 -10.737 50.717 1.00 40.26 15 VAL E N 1
ATOM 4523 C CA . VAL E 1 15 ? 19.000 -11.899 50.986 1.00 39.45 15 VAL E CA 1
ATOM 4524 C C . VAL E 1 15 ? 19.979 -12.190 49.858 1.00 39.36 15 VAL E C 1
ATOM 4525 O O . VAL E 1 15 ? 19.956 -11.537 48.814 1.00 39.31 15 VAL E O 1
ATOM 4529 N N . LEU E 1 16 ? 20.849 -13.170 50.082 1.00 38.84 16 LEU E N 1
ATOM 4530 C CA . LEU E 1 16 ? 21.815 -13.571 49.069 1.00 36.91 16 LEU E CA 1
ATOM 4531 C C . LEU E 1 16 ? 21.015 -14.274 47.979 1.00 36.19 16 LEU E C 1
ATOM 4532 O O . LEU E 1 16 ? 20.220 -15.173 48.266 1.00 36.73 16 LEU E O 1
ATOM 4537 N N . ARG E 1 17 ? 21.203 -13.844 46.737 1.00 33.45 17 ARG E N 1
ATOM 4538 C CA . ARG E 1 17 ? 20.511 -14.445 45.603 1.00 31.68 17 ARG E CA 1
ATOM 4539 C C . ARG E 1 17 ? 21.595 -14.885 44.632 1.00 30.10 17 ARG E C 1
ATOM 4540 O O . ARG E 1 17 ? 22.390 -14.072 44.149 1.00 29.41 17 ARG E O 1
ATOM 4548 N N . GLU E 1 18 ? 21.623 -16.179 44.352 1.00 29.04 18 GLU E N 1
ATOM 4549 C CA . GLU E 1 18 ? 22.628 -16.743 43.474 1.00 28.92 18 GLU E CA 1
ATOM 4550 C C . GLU E 1 18 ? 21.954 -17.723 42.521 1.00 28.17 18 GLU E C 1
ATOM 4551 O O . GLU E 1 18 ? 20.979 -18.381 42.886 1.00 26.68 18 GLU E O 1
ATOM 4557 N N . ALA E 1 19 ? 22.454 -17.804 41.293 1.00 26.30 19 ALA E N 1
ATOM 4558 C CA . ALA E 1 19 ? 21.868 -18.711 40.318 1.00 25.71 19 ALA E CA 1
ATOM 4559 C C . ALA E 1 19 ? 22.864 -19.178 39.266 1.00 25.50 19 ALA E C 1
ATOM 4560 O O . ALA E 1 19 ? 23.661 -18.395 38.738 1.00 25.09 19 ALA E O 1
ATOM 4562 N N . VAL E 1 20 ? 22.821 -20.473 38.982 1.00 24.41 20 VAL E N 1
ATOM 4563 C CA . VAL E 1 20 ? 23.694 -21.068 37.987 1.00 23.26 20 VAL E CA 1
ATOM 4564 C C . VAL E 1 20 ? 22.834 -21.713 36.919 1.00 24.33 20 VAL E C 1
ATOM 4565 O O . VAL E 1 20 ? 21.941 -22.507 37.219 1.00 22.79 20 VAL E O 1
ATOM 4569 N N . VAL E 1 21 ? 23.104 -21.360 35.669 1.00 25.12 21 VAL E N 1
ATOM 4570 C CA . VAL E 1 21 ? 22.354 -21.902 34.546 1.00 24.81 21 VAL E CA 1
ATOM 4571 C C . VAL E 1 21 ? 23.293 -22.555 33.548 1.00 25.07 21 VAL E C 1
ATOM 4572 O O . VAL E 1 21 ? 24.412 -22.092 33.331 1.00 25.23 21 VAL E O 1
ATOM 4576 N N . GLU E 1 22 ? 22.831 -23.638 32.942 1.00 27.58 22 GLU E N 1
ATOM 4577 C CA . GLU E 1 22 ? 23.634 -24.349 31.966 1.00 28.21 22 GLU E CA 1
ATOM 4578 C C . GLU E 1 22 ? 22.845 -24.475 30.679 1.00 27.31 22 GLU E C 1
ATOM 4579 O O . GLU E 1 22 ? 21.629 -24.674 30.705 1.00 28.19 22 GLU E O 1
ATOM 4585 N N . GLY E 1 23 ? 23.542 -24.342 29.555 1.00 25.29 23 GLY E N 1
ATOM 4586 C CA . GLY E 1 23 ? 22.895 -24.434 28.258 1.00 25.17 23 GLY E CA 1
ATOM 4587 C C . GLY E 1 23 ? 23.808 -25.127 27.274 1.00 22.79 23 GLY E C 1
ATOM 4588 O O . GLY E 1 23 ? 25.022 -25.138 27.448 1.00 21.18 23 GLY E O 1
ATOM 4589 N N . TYR E 1 24 ? 23.237 -25.686 26.220 1.00 24.29 24 TYR E N 1
ATOM 4590 C CA . TYR E 1 24 ? 24.047 -26.411 25.257 1.00 24.12 24 TYR E CA 1
ATOM 4591 C C . TYR E 1 24 ? 23.570 -26.213 23.829 1.00 22.54 24 TYR E C 1
ATOM 4592 O O . TYR E 1 24 ? 22.374 -26.201 23.565 1.00 21.26 24 TYR E O 1
ATOM 4601 N N . ILE E 1 25 ? 24.518 -26.052 22.912 1.00 21.92 25 ILE E N 1
ATOM 4602 C CA . ILE E 1 25 ? 24.189 -25.886 21.505 1.00 23.63 25 ILE E CA 1
ATOM 4603 C C . ILE E 1 25 ? 24.945 -26.942 20.697 1.00 25.32 25 ILE E C 1
ATOM 4604 O O . ILE E 1 25 ? 26.169 -27.067 20.808 1.00 23.90 25 ILE E O 1
ATOM 4609 N N . LYS E 1 26 ? 24.203 -27.709 19.901 1.00 26.47 26 LYS E N 1
ATOM 4610 C CA . LYS E 1 26 ? 24.785 -28.756 19.062 1.00 28.26 26 LYS E CA 1
ATOM 4611 C C . LYS E 1 26 ? 25.325 -28.144 17.772 1.00 28.73 26 LYS E C 1
ATOM 4612 O O . LYS E 1 26 ? 24.597 -27.458 17.052 1.00 28.56 26 LYS E O 1
ATOM 4618 N N . LEU E 1 27 ? 26.600 -28.390 17.486 1.00 28.95 27 LEU E N 1
ATOM 4619 C CA . LEU E 1 27 ? 27.234 -27.861 16.281 1.00 31.51 27 LEU E CA 1
ATOM 4620 C C . LEU E 1 27 ? 27.977 -28.977 15.537 1.00 34.34 27 LEU E C 1
ATOM 4621 O O . LEU E 1 27 ? 28.256 -30.034 16.108 1.00 34.55 27 LEU E O 1
ATOM 4626 N N . ARG E 1 28 ? 28.289 -28.738 14.264 1.00 36.58 28 ARG E N 1
ATOM 4627 C CA . ARG E 1 28 ? 29.021 -29.714 13.460 1.00 39.41 28 ARG E CA 1
ATOM 4628 C C . ARG E 1 28 ? 30.445 -29.816 13.988 1.00 40.09 28 ARG E C 1
ATOM 4629 O O . ARG E 1 28 ? 30.958 -28.869 14.582 1.00 41.53 28 ARG E O 1
ATOM 4637 N N . LYS E 1 29 ? 31.087 -30.957 13.762 1.00 41.11 29 LYS E N 1
ATOM 4638 C CA . LYS E 1 29 ? 32.457 -31.153 14.215 1.00 42.36 29 LYS E CA 1
ATOM 4639 C C . LYS E 1 29 ? 33.400 -30.199 13.492 1.00 41.85 29 LYS E C 1
ATOM 4640 O O . LYS E 1 29 ? 34.346 -29.681 14.089 1.00 42.13 29 LYS E O 1
ATOM 4646 N N . GLU E 1 30 ? 33.135 -29.966 12.208 1.00 41.16 30 GLU E N 1
ATOM 4647 C CA . GLU E 1 30 ? 33.959 -29.062 11.409 1.00 41.90 30 GLU E CA 1
ATOM 4648 C C . GLU E 1 30 ? 33.887 -27.660 12.000 1.00 40.62 30 GLU E C 1
ATOM 4649 O O . GLU E 1 30 ? 34.885 -26.943 12.047 1.00 39.14 30 GLU E O 1
ATOM 4655 N N . THR E 1 31 ? 32.693 -27.277 12.444 1.00 39.17 31 THR E N 1
ATOM 4656 C CA . THR E 1 31 ? 32.485 -25.967 13.045 1.00 37.55 31 THR E CA 1
ATOM 4657 C C . THR E 1 31 ? 33.280 -25.868 14.340 1.00 37.25 31 THR E C 1
ATOM 4658 O O . THR E 1 31 ? 33.975 -24.883 14.579 1.00 36.07 31 THR E O 1
ATOM 4662 N N . ILE E 1 32 ? 33.174 -26.903 15.165 1.00 37.06 32 ILE E N 1
ATOM 4663 C CA . ILE E 1 32 ? 33.863 -26.957 16.445 1.00 39.15 32 ILE E CA 1
ATOM 4664 C C . ILE E 1 32 ? 35.370 -26.825 16.306 1.00 40.23 32 ILE E C 1
ATOM 4665 O O . ILE E 1 32 ? 36.012 -26.095 17.058 1.00 40.05 32 ILE E O 1
ATOM 4670 N N . GLU E 1 33 ? 35.931 -27.545 15.342 1.00 42.40 33 GLU E N 1
ATOM 4671 C CA . GLU E 1 33 ? 37.363 -27.521 15.106 1.00 43.50 33 GLU E CA 1
ATOM 4672 C C . GLU E 1 33 ? 37.805 -26.104 14.743 1.00 43.44 33 GLU E C 1
ATOM 4673 O O . GLU E 1 33 ? 38.835 -25.624 15.227 1.00 42.21 33 GLU E O 1
ATOM 4679 N N . LYS E 1 34 ? 37.020 -25.428 13.906 1.00 43.05 34 LYS E N 1
ATOM 4680 C CA . LYS E 1 34 ? 37.348 -24.063 13.509 1.00 43.28 34 LYS E CA 1
ATOM 4681 C C . LYS E 1 34 ? 37.252 -23.106 14.692 1.00 43.61 34 LYS E C 1
ATOM 4682 O O . LYS E 1 34 ? 38.019 -22.146 14.788 1.00 43.60 34 LYS E O 1
ATOM 4688 N N . ILE E 1 35 ? 36.308 -23.370 15.591 1.00 42.91 35 ILE E N 1
ATOM 4689 C CA . ILE E 1 35 ? 36.127 -22.530 16.768 1.00 42.40 35 ILE E CA 1
ATOM 4690 C C . ILE E 1 35 ? 37.367 -22.576 17.657 1.00 43.03 35 ILE E C 1
ATOM 4691 O O . ILE E 1 35 ? 37.867 -21.535 18.082 1.00 43.11 35 ILE E O 1
ATOM 4696 N N . LYS E 1 36 ? 37.867 -23.776 17.933 1.00 43.53 36 LYS E N 1
ATOM 4697 C CA . LYS E 1 36 ? 39.049 -23.907 18.775 1.00 46.23 36 LYS E CA 1
ATOM 4698 C C . LYS E 1 36 ? 40.316 -23.404 18.083 1.00 47.40 36 LYS E C 1
ATOM 4699 O O . LYS E 1 36 ? 41.193 -22.831 18.729 1.00 47.80 36 LYS E O 1
ATOM 4705 N N . ASN E 1 37 ? 40.412 -23.610 16.773 1.00 48.40 37 ASN E N 1
ATOM 4706 C CA . ASN E 1 37 ? 41.571 -23.141 16.020 1.00 49.98 37 ASN E CA 1
ATOM 4707 C C . ASN E 1 37 ? 41.398 -21.653 15.726 1.00 50.61 37 ASN E C 1
ATOM 4708 O O . ASN E 1 37 ? 42.208 -21.041 15.027 1.00 50.35 37 ASN E O 1
ATOM 4713 N N . LYS E 1 38 ? 40.330 -21.082 16.274 1.00 50.81 38 LYS E N 1
ATOM 4714 C CA . LYS E 1 38 ? 40.017 -19.671 16.095 1.00 50.79 38 LYS E CA 1
ATOM 4715 C C . LYS E 1 38 ? 40.150 -19.264 14.638 1.00 51.45 38 LYS E C 1
ATOM 4716 O O . LYS E 1 38 ? 40.772 -18.250 14.314 1.00 52.08 38 LYS E O 1
ATOM 4722 N N . GLU E 1 39 ? 39.550 -20.067 13.764 1.00 51.67 39 GLU E N 1
ATOM 4723 C CA . GLU E 1 39 ? 39.585 -19.814 12.332 1.00 50.96 39 GLU E CA 1
ATOM 4724 C C . GLU E 1 39 ? 38.206 -19.389 11.854 1.00 50.01 39 GLU E C 1
ATOM 4725 O O . GLU E 1 39 ? 37.856 -19.574 10.688 1.00 50.94 39 GLU E O 1
ATOM 4731 N N . VAL E 1 40 ? 37.421 -18.827 12.765 1.00 47.82 40 VAL E N 1
ATOM 4732 C CA . VAL E 1 40 ? 36.083 -18.364 12.426 1.00 46.27 40 VAL E CA 1
ATOM 4733 C C . VAL E 1 40 ? 36.156 -16.923 11.934 1.00 46.01 40 VAL E C 1
ATOM 4734 O O . VAL E 1 40 ? 36.661 -16.039 12.624 1.00 45.94 40 VAL E O 1
ATOM 4738 N N . GLU E 1 41 ? 35.649 -16.702 10.729 1.00 45.93 41 GLU E N 1
ATOM 4739 C CA . GLU E 1 41 ? 35.647 -15.387 10.105 1.00 46.26 41 GLU E CA 1
ATOM 4740 C C . GLU E 1 41 ? 35.185 -14.239 11.005 1.00 44.14 41 GLU E C 1
ATOM 4741 O O . GLU E 1 41 ? 35.913 -13.262 11.193 1.00 44.94 41 GLU E O 1
ATOM 4747 N N . LYS E 1 42 ? 33.984 -14.361 11.561 1.00 40.65 42 LYS E N 1
ATOM 4748 C CA . LYS E 1 42 ? 33.413 -13.313 12.403 1.00 38.82 42 LYS E CA 1
ATOM 4749 C C . LYS E 1 42 ? 34.171 -12.930 13.674 1.00 37.17 42 LYS E C 1
ATOM 4750 O O . LYS E 1 42 ? 33.850 -11.919 14.298 1.00 35.99 42 LYS E O 1
ATOM 4756 N N . GLY E 1 43 ? 35.158 -13.727 14.065 1.00 35.45 43 GLY E N 1
ATOM 4757 C CA . GLY E 1 43 ? 35.917 -13.399 15.259 1.00 34.32 43 GLY E CA 1
ATOM 4758 C C . GLY E 1 43 ? 35.941 -14.467 16.338 1.00 33.05 43 GLY E C 1
ATOM 4759 O O . GLY E 1 43 ? 35.462 -15.583 16.136 1.00 32.05 43 GLY E O 1
ATOM 4760 N N . ASP E 1 44 ? 36.506 -14.104 17.489 1.00 32.37 44 ASP E N 1
ATOM 4761 C CA . ASP E 1 44 ? 36.632 -14.993 18.640 1.00 31.90 44 ASP E CA 1
ATOM 4762 C C . ASP E 1 44 ? 35.255 -15.388 19.158 1.00 31.02 44 ASP E C 1
ATOM 4763 O O . ASP E 1 44 ? 34.658 -14.679 19.968 1.00 31.64 44 ASP E O 1
ATOM 4768 N N . VAL E 1 45 ? 34.765 -16.533 18.700 1.00 28.54 45 VAL E N 1
ATOM 4769 C CA . VAL E 1 45 ? 33.451 -17.020 19.090 1.00 26.31 45 VAL E CA 1
ATOM 4770 C C . VAL E 1 45 ? 33.147 -17.075 20.588 1.00 25.72 45 VAL E C 1
ATOM 4771 O O . VAL E 1 45 ? 32.153 -16.498 21.034 1.00 25.26 45 VAL E O 1
ATOM 4775 N N . ILE E 1 46 ? 33.980 -17.751 21.373 1.00 25.56 46 ILE E N 1
ATOM 4776 C CA . ILE E 1 46 ? 33.680 -17.863 22.798 1.00 25.85 46 ILE E CA 1
ATOM 4777 C C . ILE E 1 46 ? 33.712 -16.547 23.580 1.00 23.78 46 ILE E C 1
ATOM 4778 O O . ILE E 1 46 ? 32.850 -16.317 24.429 1.00 21.34 46 ILE E O 1
ATOM 4783 N N . THR E 1 47 ? 34.678 -15.678 23.293 1.00 21.77 47 THR E N 1
ATOM 4784 C CA . THR E 1 47 ? 34.759 -14.409 24.011 1.00 22.86 47 THR E CA 1
ATOM 4785 C C . THR E 1 47 ? 33.604 -13.470 23.652 1.00 21.11 47 THR E C 1
ATOM 4786 O O . THR E 1 47 ? 33.003 -12.852 24.528 1.00 23.01 47 THR E O 1
ATOM 4790 N N . VAL E 1 48 ? 33.302 -13.367 22.365 1.00 20.45 48 VAL E N 1
ATOM 4791 C CA . VAL E 1 48 ? 32.213 -12.522 21.892 1.00 19.14 48 VAL E CA 1
ATOM 4792 C C . VAL E 1 48 ? 30.910 -12.988 22.527 1.00 17.84 48 VAL E C 1
ATOM 4793 O O . VAL E 1 48 ? 30.078 -12.178 22.931 1.00 16.55 48 VAL E O 1
ATOM 4797 N N . ALA E 1 49 ? 30.758 -14.302 22.650 1.00 17.58 49 ALA E N 1
ATOM 4798 C CA . ALA E 1 49 ? 29.552 -14.877 23.236 1.00 18.33 49 ALA E CA 1
ATOM 4799 C C . ALA E 1 49 ? 29.468 -14.627 24.746 1.00 19.64 49 ALA E C 1
ATOM 4800 O O . ALA E 1 49 ? 28.374 -14.433 25.291 1.00 18.16 49 ALA E O 1
ATOM 4802 N N . LYS E 1 50 ? 30.611 -14.636 25.429 1.00 19.62 50 LYS E N 1
ATOM 4803 C CA . LYS E 1 50 ? 30.598 -14.389 26.866 1.00 19.74 50 LYS E CA 1
ATOM 4804 C C . LYS E 1 50 ? 30.126 -12.962 27.063 1.00 18.26 50 LYS E C 1
ATOM 4805 O O . LYS E 1 50 ? 29.286 -12.692 27.909 1.00 17.80 50 LYS E O 1
ATOM 4811 N N . THR E 1 51 ? 30.679 -12.054 26.265 1.00 19.52 51 THR E N 1
ATOM 4812 C CA . THR E 1 51 ? 30.335 -10.641 26.344 1.00 19.66 51 THR E CA 1
ATOM 4813 C C . THR E 1 51 ? 28.852 -10.417 26.101 1.00 17.76 51 THR E C 1
ATOM 4814 O O . THR E 1 51 ? 28.198 -9.687 26.847 1.00 19.65 51 THR E O 1
ATOM 4818 N N . ALA E 1 52 ? 28.317 -11.044 25.060 1.00 17.66 52 ALA E N 1
ATOM 4819 C CA . ALA E 1 52 ? 26.903 -10.899 24.751 1.00 16.91 52 ALA E CA 1
ATOM 4820 C C . ALA E 1 52 ? 26.083 -11.431 25.922 1.00 16.92 52 ALA E C 1
ATOM 4821 O O . ALA E 1 52 ? 25.063 -10.852 26.300 1.00 17.90 52 ALA E O 1
ATOM 4823 N N . GLY E 1 53 ? 26.545 -12.533 26.502 1.00 18.14 53 GLY E N 1
ATOM 4824 C CA . GLY E 1 53 ? 25.843 -13.128 27.626 1.00 18.95 53 GLY E CA 1
ATOM 4825 C C . GLY E 1 53 ? 25.857 -12.259 28.871 1.00 18.27 53 GLY E C 1
ATOM 4826 O O . GLY E 1 53 ? 24.847 -12.145 29.569 1.00 18.13 53 GLY E O 1
ATOM 4827 N N . ILE E 1 54 ? 26.999 -11.642 29.158 1.00 18.53 54 ILE E N 1
ATOM 4828 C CA . ILE E 1 54 ? 27.108 -10.787 30.329 1.00 17.91 54 ILE E CA 1
ATOM 4829 C C . ILE E 1 54 ? 26.249 -9.544 30.137 1.00 16.59 54 ILE E C 1
ATOM 4830 O O . ILE E 1 54 ? 25.549 -9.118 31.053 1.00 19.29 54 ILE E O 1
ATOM 4835 N N . LEU E 1 55 ? 26.291 -8.961 28.946 1.00 17.71 55 LEU E N 1
ATOM 4836 C CA . LEU E 1 55 ? 25.464 -7.790 28.672 1.00 18.33 55 LEU E CA 1
ATOM 4837 C C . LEU E 1 55 ? 23.995 -8.176 28.800 1.00 17.16 55 LEU E C 1
ATOM 4838 O O . LEU E 1 55 ? 23.197 -7.429 29.368 1.00 20.08 55 LEU E O 1
ATOM 4843 N N . ALA E 1 56 ? 23.651 -9.353 28.283 1.00 16.45 56 ALA E N 1
ATOM 4844 C CA . ALA E 1 56 ? 22.273 -9.836 28.326 1.00 16.33 56 ALA E CA 1
ATOM 4845 C C . ALA E 1 56 ? 21.755 -9.967 29.745 1.00 15.26 56 ALA E C 1
ATOM 4846 O O . ALA E 1 56 ? 20.589 -9.683 30.005 1.00 14.99 56 ALA E O 1
ATOM 4848 N N . ALA E 1 57 ? 22.611 -10.408 30.662 1.00 16.76 57 ALA E N 1
ATOM 4849 C CA . ALA E 1 57 ? 22.200 -10.554 32.062 1.00 16.38 57 ALA E CA 1
ATOM 4850 C C . ALA E 1 57 ? 21.633 -9.228 32.561 1.00 14.02 57 ALA E C 1
ATOM 4851 O O . ALA E 1 57 ? 20.638 -9.193 33.272 1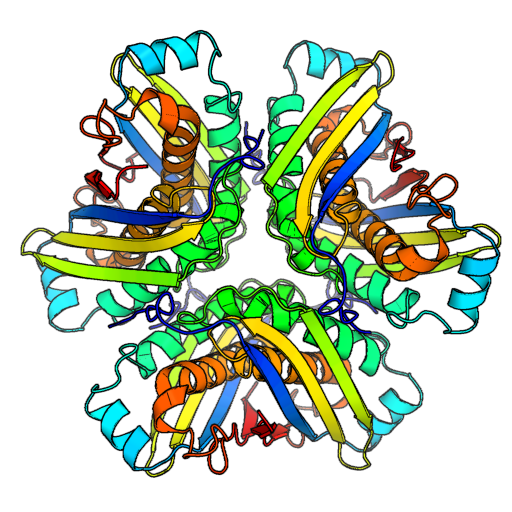.00 13.14 57 ALA E O 1
ATOM 4853 N N . LYS E 1 58 ? 22.259 -8.134 32.153 1.00 16.60 58 LYS E N 1
ATOM 4854 C CA . LYS E 1 58 ? 21.810 -6.817 32.565 1.00 18.64 58 LYS E CA 1
ATOM 4855 C C . LYS E 1 58 ? 20.574 -6.333 31.813 1.00 18.61 58 LYS E C 1
ATOM 4856 O O . LYS E 1 58 ? 19.801 -5.536 32.340 1.00 20.09 58 LYS E O 1
ATOM 4862 N N . LYS E 1 59 ? 20.371 -6.813 30.590 1.00 19.18 59 LYS E N 1
ATOM 4863 C CA . LYS E 1 59 ? 19.197 -6.392 29.823 1.00 19.39 59 LYS E CA 1
ATOM 4864 C C . LYS E 1 59 ? 17.936 -7.220 30.129 1.00 19.62 59 LYS E C 1
ATOM 4865 O O . LYS E 1 59 ? 16.868 -6.974 29.569 1.00 20.74 59 LYS E O 1
ATOM 4871 N N . THR E 1 60 ? 18.053 -8.183 31.037 1.00 17.44 60 THR E N 1
ATOM 4872 C CA . THR E 1 60 ? 16.926 -9.042 31.395 1.00 15.11 60 THR E CA 1
ATOM 4873 C C . THR E 1 60 ? 15.607 -8.312 31.670 1.00 15.44 60 THR E C 1
ATOM 4874 O O . THR E 1 60 ? 14.557 -8.708 31.159 1.00 15.21 60 THR E O 1
ATOM 4878 N N . PRO E 1 61 ? 15.634 -7.249 32.494 1.00 15.39 61 PRO E N 1
ATOM 4879 C CA . PRO E 1 61 ? 14.372 -6.550 32.760 1.00 15.85 61 PRO E CA 1
ATOM 4880 C C . PRO E 1 61 ? 13.697 -5.840 31.583 1.00 17.17 61 PRO E C 1
ATOM 4881 O O . PRO E 1 61 ? 12.488 -5.618 31.615 1.00 14.89 61 PRO E O 1
ATOM 4885 N N . GLU E 1 62 ? 14.450 -5.483 30.546 1.00 18.25 62 GLU E N 1
ATOM 4886 C CA . GLU E 1 62 ? 13.811 -4.835 29.405 1.00 20.57 62 GLU E CA 1
ATOM 4887 C C . GLU E 1 62 ? 13.327 -5.863 28.386 1.00 18.98 62 GLU E C 1
ATOM 4888 O O . GLU E 1 62 ? 12.547 -5.539 27.494 1.00 17.58 62 GLU E O 1
ATOM 4894 N N . LEU E 1 63 ? 13.773 -7.106 28.539 1.00 17.48 63 LEU E N 1
ATOM 4895 C CA . LEU E 1 63 ? 13.369 -8.180 27.631 1.00 18.17 63 LEU E CA 1
ATOM 4896 C C . LEU E 1 63 ? 12.210 -8.995 28.206 1.00 18.13 63 LEU E C 1
ATOM 4897 O O . LEU E 1 63 ? 11.337 -9.451 27.473 1.00 20.11 63 LEU E O 1
ATOM 4902 N N . ILE E 1 64 ? 12.209 -9.176 29.522 1.00 18.76 64 ILE E N 1
ATOM 4903 C CA . ILE E 1 64 ? 11.170 -9.945 30.199 1.00 17.97 64 ILE E CA 1
ATOM 4904 C C . ILE E 1 64 ? 10.257 -8.994 30.966 1.00 17.76 64 ILE E C 1
ATOM 4905 O O . ILE E 1 64 ? 10.655 -8.402 31.974 1.00 18.44 64 ILE E O 1
ATOM 4910 N N . PRO E 1 65 ? 9.009 -8.851 30.497 1.00 16.08 65 PRO E N 1
ATOM 4911 C CA . PRO E 1 65 ? 7.966 -7.986 31.050 1.00 17.32 65 PRO E CA 1
ATOM 4912 C C . PRO E 1 65 ? 7.809 -7.861 32.553 1.00 18.94 65 PRO E C 1
ATOM 4913 O O . PRO E 1 65 ? 7.991 -6.772 33.108 1.00 18.93 65 PRO E O 1
ATOM 4917 N N . MET E 1 66 ? 7.476 -8.964 33.213 1.00 18.95 66 MET E N 1
ATOM 4918 C CA . MET E 1 66 ? 7.242 -8.937 34.651 1.00 19.57 66 MET E CA 1
ATOM 4919 C C . MET E 1 66 ? 8.470 -9.012 35.551 1.00 21.62 66 MET E C 1
ATOM 4920 O O . MET E 1 66 ? 8.332 -9.154 36.761 1.00 21.77 66 MET E O 1
ATOM 4925 N N . CYS E 1 67 ? 9.662 -8.898 34.967 1.00 21.37 67 CYS E N 1
ATOM 4926 C CA . CYS E 1 67 ? 10.904 -8.943 35.737 1.00 22.32 67 CYS E CA 1
ATOM 4927 C C . CYS E 1 67 ? 11.210 -7.610 36.409 1.00 23.04 67 CYS E C 1
ATOM 4928 O O . CYS E 1 67 ? 10.990 -6.541 35.829 1.00 20.80 67 CYS E O 1
ATOM 4931 N N . HIS E 1 68 ? 11.733 -7.687 37.629 1.00 21.65 68 HIS E N 1
ATOM 4932 C CA . HIS E 1 68 ? 12.097 -6.503 38.394 1.00 22.01 68 HIS E CA 1
ATOM 4933 C C . HIS E 1 68 ? 13.482 -6.040 37.995 1.00 22.18 68 HIS E C 1
ATOM 4934 O O . HIS E 1 68 ? 14.345 -6.850 37.673 1.00 20.90 68 HIS E O 1
ATOM 4941 N N . PRO E 1 69 ? 13.712 -4.723 37.991 1.00 24.39 69 PRO E N 1
ATOM 4942 C CA . PRO E 1 69 ? 15.059 -4.260 37.639 1.00 24.84 69 PRO E CA 1
ATOM 4943 C C . PRO E 1 69 ? 15.848 -4.532 38.928 1.00 27.14 69 PRO E C 1
ATOM 4944 O O . PRO E 1 69 ? 15.429 -4.095 40.002 1.00 27.41 69 PRO E O 1
ATOM 4948 N N . ILE E 1 70 ? 16.951 -5.270 38.846 1.00 27.05 70 ILE E N 1
ATOM 4949 C CA . ILE E 1 70 ? 17.709 -5.579 40.055 1.00 29.63 70 ILE E CA 1
ATOM 4950 C C . ILE E 1 70 ? 19.182 -5.209 40.012 1.00 29.52 70 ILE E C 1
ATOM 4951 O O . ILE E 1 70 ? 19.795 -5.138 38.948 1.00 30.25 70 ILE E O 1
ATOM 4956 N N . PRO E 1 71 ? 19.773 -4.975 41.191 1.00 30.55 71 PRO E N 1
ATOM 4957 C CA . PRO E 1 71 ? 21.183 -4.608 41.321 1.00 30.30 71 PRO E CA 1
ATOM 4958 C C . PRO E 1 71 ? 22.103 -5.826 41.342 1.00 29.34 71 PRO E C 1
ATOM 4959 O O . PRO E 1 71 ? 22.295 -6.439 42.388 1.00 33.85 71 PRO E O 1
ATOM 4963 N N . LEU E 1 72 ? 22.677 -6.166 40.192 1.00 26.78 72 LEU E N 1
ATOM 4964 C CA . LEU E 1 72 ? 23.585 -7.307 40.082 1.00 22.88 72 LEU E CA 1
ATOM 4965 C C . LEU E 1 72 ? 24.977 -7.014 40.655 1.00 23.15 72 LEU E C 1
ATOM 4966 O O . LEU E 1 72 ? 25.562 -5.965 40.384 1.00 21.19 72 LEU E O 1
ATOM 4971 N N . GLU E 1 73 ? 25.507 -7.953 41.433 1.00 21.70 73 GLU E N 1
ATOM 4972 C CA . GLU E 1 73 ? 26.826 -7.798 42.028 1.00 22.49 73 GLU E CA 1
ATOM 4973 C C . GLU E 1 73 ? 27.882 -8.649 41.334 1.00 21.50 73 GLU E C 1
ATOM 4974 O O . GLU E 1 73 ? 29.060 -8.311 41.361 1.00 23.05 73 GLU E O 1
ATOM 4980 N N . PHE E 1 74 ? 27.461 -9.740 40.703 1.00 21.37 74 PHE E N 1
ATOM 4981 C CA . PHE E 1 74 ? 28.389 -10.632 40.011 1.00 20.74 74 PHE E CA 1
ATOM 4982 C C . PHE E 1 74 ? 27.740 -11.298 38.797 1.00 20.16 74 PHE E C 1
ATOM 4983 O O . PHE E 1 74 ? 26.596 -11.732 38.868 1.00 22.73 74 PHE E O 1
ATOM 4991 N N . VAL E 1 75 ? 28.479 -11.374 37.693 1.00 18.86 75 VAL E N 1
ATOM 4992 C CA . VAL E 1 75 ? 27.999 -12.015 36.471 1.00 20.30 75 VAL E CA 1
ATOM 4993 C C . VAL E 1 75 ? 29.173 -12.678 35.748 1.00 20.43 75 VAL E C 1
ATOM 4994 O O . VAL E 1 75 ? 30.165 -12.031 35.419 1.00 22.06 75 VAL E O 1
ATOM 4998 N N . ASP E 1 76 ? 29.060 -13.977 35.512 1.00 21.27 76 ASP E N 1
ATOM 4999 C CA . ASP E 1 76 ? 30.113 -14.709 34.825 1.00 22.54 76 ASP E CA 1
ATOM 5000 C C . ASP E 1 76 ? 29.458 -15.676 33.862 1.00 23.02 76 ASP E C 1
ATOM 5001 O O . ASP E 1 76 ? 28.459 -16.315 34.186 1.00 24.02 76 ASP E O 1
ATOM 5006 N N . VAL E 1 77 ? 30.016 -15.763 32.665 1.00 23.92 77 VAL E N 1
ATOM 5007 C CA . VAL E 1 77 ? 29.507 -16.661 31.648 1.00 23.17 77 VAL E CA 1
ATOM 5008 C C . VAL E 1 77 ? 30.699 -17.478 31.203 1.00 24.30 77 VAL E C 1
ATOM 5009 O O . VAL E 1 77 ? 31.688 -16.934 30.724 1.00 26.00 77 VAL E O 1
ATOM 5013 N N . GLU E 1 78 ? 30.623 -18.785 31.392 1.00 26.12 78 GLU E N 1
ATOM 5014 C CA . GLU E 1 78 ? 31.721 -19.640 30.985 1.00 27.99 78 GLU E CA 1
ATOM 5015 C C . GLU E 1 78 ? 31.268 -20.558 29.877 1.00 27.50 78 GLU E C 1
ATOM 5016 O O . GLU E 1 78 ? 30.145 -21.063 29.882 1.00 26.62 78 GLU E O 1
ATOM 5022 N N . ILE E 1 79 ? 32.147 -20.754 28.910 1.00 28.43 79 ILE E N 1
ATOM 5023 C CA . ILE E 1 79 ? 31.837 -21.607 27.783 1.00 30.04 79 ILE E CA 1
ATOM 5024 C C . ILE E 1 79 ? 32.976 -22.594 27.594 1.00 31.56 79 ILE E C 1
ATOM 5025 O O . ILE E 1 79 ? 34.145 -22.216 27.634 1.00 31.75 79 ILE E O 1
ATOM 5030 N N . LYS E 1 80 ? 32.636 -23.865 27.424 1.00 32.66 80 LYS E N 1
ATOM 5031 C CA . LYS E 1 80 ? 33.655 -24.871 27.195 1.00 33.24 80 LYS E CA 1
ATOM 5032 C C . LYS E 1 80 ? 33.296 -25.717 25.984 1.00 32.42 80 LYS E C 1
ATOM 5033 O O . LYS E 1 80 ? 32.139 -26.082 25.771 1.00 31.13 80 LYS E O 1
ATOM 5039 N N . ILE E 1 81 ? 34.304 -25.999 25.172 1.00 32.72 81 ILE E N 1
ATOM 5040 C CA . ILE E 1 81 ? 34.113 -26.776 23.964 1.00 33.56 81 ILE E CA 1
ATOM 5041 C C . ILE E 1 81 ? 34.059 -28.267 24.245 1.00 35.14 81 ILE E C 1
ATOM 5042 O O . ILE E 1 81 ? 34.844 -28.796 25.028 1.00 36.44 81 ILE E O 1
ATOM 5047 N N . GLU E 1 82 ? 33.107 -28.933 23.611 1.00 36.27 82 GLU E N 1
ATOM 5048 C CA . GLU E 1 82 ? 32.957 -30.367 23.751 1.00 38.80 82 GLU E CA 1
ATOM 5049 C C . GLU E 1 82 ? 33.092 -30.940 22.355 1.00 41.12 82 GLU E C 1
ATOM 5050 O O . GLU E 1 82 ? 33.272 -30.185 21.399 1.00 42.35 82 GLU E O 1
ATOM 5056 N N . GLU E 1 83 ? 33.016 -32.258 22.219 1.00 44.27 83 GLU E N 1
ATOM 5057 C CA . GLU E 1 83 ? 33.182 -32.871 20.905 1.00 46.51 83 GLU E CA 1
ATOM 5058 C C . GLU E 1 83 ? 32.099 -32.571 19.874 1.00 44.53 83 GLU E C 1
ATOM 5059 O O . GLU E 1 83 ? 32.386 -32.523 18.681 1.00 45.23 83 GLU E O 1
ATOM 5065 N N . GLU E 1 84 ? 30.865 -32.363 20.315 1.00 42.85 84 GLU E N 1
ATOM 5066 C CA . GLU E 1 84 ? 29.791 -32.085 19.369 1.00 41.09 84 GLU E CA 1
ATOM 5067 C C . GLU E 1 84 ? 28.975 -30.839 19.691 1.00 38.28 84 GLU E C 1
ATOM 5068 O O . GLU E 1 84 ? 27.805 -30.745 19.328 1.00 35.93 84 GLU E O 1
ATOM 5074 N N . GLY E 1 85 ? 29.601 -29.880 20.364 1.00 36.36 85 GLY E N 1
ATOM 5075 C CA . GLY E 1 85 ? 28.905 -28.652 20.704 1.00 33.97 85 GLY E CA 1
ATOM 5076 C C . GLY E 1 85 ? 29.578 -27.845 21.798 1.00 32.33 85 GLY E C 1
ATOM 5077 O O . GLY E 1 85 ? 30.613 -28.239 22.338 1.00 31.39 85 GLY E O 1
ATOM 5078 N N . LEU E 1 86 ? 28.994 -26.697 22.120 1.00 29.81 86 LEU E N 1
ATOM 5079 C CA . LEU E 1 86 ? 29.537 -25.853 23.169 1.00 29.18 86 LEU E CA 1
ATOM 5080 C C . LEU E 1 86 ? 28.605 -25.832 24.376 1.00 28.03 86 LEU E C 1
ATOM 5081 O O . LEU E 1 86 ? 27.385 -25.846 24.233 1.00 27.37 86 LEU E O 1
ATOM 5086 N N . ARG E 1 87 ? 29.189 -25.809 25.567 1.00 28.12 87 ARG E N 1
ATOM 5087 C CA . ARG E 1 87 ? 28.407 -25.784 26.792 1.00 29.07 87 ARG E CA 1
ATOM 5088 C C . ARG E 1 87 ? 28.582 -24.448 27.498 1.00 27.25 87 ARG E C 1
ATOM 5089 O O . ARG E 1 87 ? 29.700 -24.052 27.822 1.00 27.02 87 ARG E O 1
ATOM 5097 N N . VAL E 1 88 ? 27.471 -23.753 27.723 1.00 26.12 88 VAL E N 1
ATOM 5098 C CA . VAL E 1 88 ? 27.501 -22.458 28.391 1.00 25.15 88 VAL E CA 1
ATOM 5099 C C . VAL E 1 88 ? 27.008 -22.569 29.831 1.00 25.82 88 VAL E C 1
ATOM 5100 O O . VAL E 1 88 ? 25.960 -23.166 30.099 1.00 24.80 88 VAL E O 1
ATOM 5104 N N . ILE E 1 89 ? 27.773 -21.992 30.753 1.00 25.38 89 ILE E N 1
ATOM 5105 C CA . ILE E 1 89 ? 27.411 -21.993 32.164 1.00 23.63 89 ILE E CA 1
ATOM 5106 C C . ILE E 1 89 ? 27.431 -20.547 32.664 1.00 23.96 89 ILE E C 1
ATOM 5107 O O . ILE E 1 89 ? 28.482 -19.903 32.689 1.00 24.93 89 ILE E O 1
ATOM 5112 N N . SER E 1 90 ? 26.260 -20.036 33.036 1.00 22.08 90 SER E N 1
ATOM 5113 C CA . SER E 1 90 ? 26.132 -18.662 33.524 1.00 21.76 90 SER E CA 1
ATOM 5114 C C . SER E 1 90 ? 25.889 -18.620 35.027 1.00 21.29 90 SER E C 1
ATOM 5115 O O . SER E 1 90 ? 25.097 -19.402 35.559 1.00 18.46 90 SER E O 1
ATOM 5118 N N . THR E 1 91 ? 26.569 -17.691 35.696 1.00 21.53 91 THR E N 1
ATOM 5119 C CA . THR E 1 91 ? 26.447 -17.511 37.144 1.00 21.87 91 THR E CA 1
ATOM 5120 C C . THR E 1 91 ? 26.187 -16.041 37.475 1.00 20.09 91 THR E C 1
ATOM 5121 O O . THR E 1 91 ? 26.926 -15.153 37.046 1.00 20.06 91 THR E O 1
ATOM 5125 N N . VAL E 1 92 ? 25.129 -15.796 38.237 1.00 19.57 92 VAL E N 1
ATOM 5126 C CA . VAL E 1 92 ? 24.744 -14.448 38.633 1.00 20.62 92 VAL E CA 1
ATOM 5127 C C . VAL E 1 92 ? 24.493 -14.392 40.139 1.00 22.16 92 VAL E C 1
ATOM 5128 O O . VAL E 1 92 ? 23.955 -15.337 40.722 1.00 22.30 92 VAL E O 1
ATOM 5132 N N . LYS E 1 93 ? 24.875 -13.280 40.759 1.00 21.36 93 LYS E N 1
ATOM 5133 C CA . LYS E 1 93 ? 24.680 -13.096 42.191 1.00 22.14 93 LYS E CA 1
ATOM 5134 C C . LYS E 1 93 ? 24.237 -11.674 42.528 1.00 20.53 93 LYS E C 1
ATOM 5135 O O . LYS E 1 93 ? 24.631 -10.712 41.863 1.00 19.46 93 LYS E O 1
ATOM 5141 N N . ALA E 1 94 ? 23.408 -11.558 43.561 1.00 21.10 94 ALA E N 1
ATOM 5142 C CA . ALA E 1 94 ? 22.917 -10.267 44.022 1.00 23.31 94 ALA E CA 1
ATOM 5143 C C . ALA E 1 94 ? 22.327 -10.404 45.421 1.00 25.05 94 ALA E C 1
ATOM 5144 O O . ALA E 1 94 ? 22.123 -11.516 45.907 1.00 26.06 94 ALA E O 1
ATOM 5146 N N . HIS E 1 95 ? 22.086 -9.270 46.072 1.00 25.70 95 HIS E N 1
ATOM 5147 C CA . HIS E 1 95 ? 21.461 -9.252 47.392 1.00 28.55 95 HIS E CA 1
ATOM 5148 C C . HIS E 1 95 ? 20.189 -8.450 47.188 1.00 29.31 95 HIS E C 1
ATOM 5149 O O . HIS E 1 95 ? 20.215 -7.218 47.175 1.00 29.16 95 HIS E O 1
ATOM 5156 N N . TYR E 1 96 ? 19.075 -9.149 47.014 1.00 28.89 96 TYR E N 1
ATOM 5157 C CA . TYR E 1 96 ? 17.821 -8.466 46.761 1.00 29.23 96 TYR E CA 1
ATOM 5158 C C . TYR E 1 96 ? 16.637 -9.268 47.284 1.00 29.49 96 TYR E C 1
ATOM 5159 O O . TYR E 1 96 ? 16.800 -10.377 47.794 1.00 28.42 96 TYR E O 1
ATOM 5168 N N . LYS E 1 97 ? 15.442 -8.704 47.154 1.00 30.81 97 LYS E N 1
ATOM 5169 C CA . LYS E 1 97 ? 14.248 -9.378 47.637 1.00 32.07 97 LYS E CA 1
ATOM 5170 C C . LYS E 1 97 ? 13.579 -10.257 46.598 1.00 32.29 97 LYS E C 1
ATOM 5171 O O . LYS E 1 97 ? 12.452 -10.710 46.786 1.00 33.86 97 LYS E O 1
ATOM 5177 N N . THR E 1 98 ? 14.279 -10.495 45.497 1.00 31.07 98 THR E N 1
ATOM 5178 C CA . THR E 1 98 ? 13.765 -11.361 44.451 1.00 30.95 98 THR E CA 1
ATOM 5179 C C . THR E 1 98 ? 14.953 -12.014 43.754 1.00 31.37 98 THR E C 1
ATOM 5180 O O . THR E 1 98 ? 15.947 -11.354 43.460 1.00 32.18 98 THR E O 1
ATOM 5184 N N . GLY E 1 99 ? 14.842 -13.322 43.526 1.00 33.48 99 GLY E N 1
ATOM 5185 C CA . GLY E 1 99 ? 15.905 -14.100 42.905 1.00 31.26 99 GLY E CA 1
ATOM 5186 C C . GLY E 1 99 ? 16.467 -13.588 41.596 1.00 30.76 99 GLY E C 1
ATOM 5187 O O . GLY E 1 99 ? 15.967 -12.610 41.032 1.00 30.61 99 GLY E O 1
ATOM 5188 N N . VAL E 1 100 ? 17.506 -14.266 41.108 1.00 28.45 100 VAL E N 1
ATOM 5189 C CA . VAL E 1 100 ? 18.152 -13.876 39.861 1.00 26.56 100 VAL E CA 1
ATOM 5190 C C . VAL E 1 100 ? 18.269 -14.992 38.816 1.00 25.00 100 VAL E C 1
ATOM 5191 O O . VAL E 1 100 ? 19.161 -14.942 37.962 1.00 23.99 100 VAL E O 1
ATOM 5195 N N . GLU E 1 101 ? 17.392 -15.993 38.861 1.00 21.95 101 GLU E N 1
ATOM 5196 C CA . GLU E 1 101 ? 17.495 -17.061 37.871 1.00 21.33 101 GLU E CA 1
ATOM 5197 C C . GLU E 1 101 ? 17.169 -16.581 36.459 1.00 20.70 101 GLU E C 1
ATOM 5198 O O . GLU E 1 101 ? 17.704 -17.115 35.488 1.00 19.36 101 GLU E O 1
ATOM 5204 N N . MET E 1 102 ? 16.311 -15.569 36.339 1.00 19.34 102 MET E N 1
ATOM 5205 C CA . MET E 1 102 ? 15.970 -15.065 35.016 1.00 20.41 102 MET E CA 1
ATOM 5206 C C . MET E 1 102 ? 17.196 -14.446 34.361 1.00 19.46 102 MET E C 1
ATOM 5207 O O . MET E 1 102 ? 17.397 -14.580 33.151 1.00 18.46 102 MET E O 1
ATOM 5212 N N . GLU E 1 103 ? 18.023 -13.785 35.167 1.00 18.30 103 GLU E N 1
ATOM 5213 C CA . GLU E 1 103 ? 19.234 -13.161 34.660 1.00 18.39 103 GLU E CA 1
ATOM 5214 C C . GLU E 1 103 ? 20.206 -14.214 34.140 1.00 17.84 103 GLU E C 1
ATOM 5215 O O . GLU E 1 103 ? 20.817 -14.037 33.082 1.00 16.30 103 GLU E O 1
ATOM 5221 N N . ALA E 1 104 ? 20.353 -15.309 34.884 1.00 16.62 104 ALA E N 1
ATOM 5222 C CA . ALA E 1 104 ? 21.264 -16.381 34.479 1.00 15.89 104 ALA E CA 1
ATOM 5223 C C . ALA E 1 104 ? 20.715 -17.119 33.268 1.00 13.67 104 ALA E C 1
ATOM 5224 O O . ALA E 1 104 ? 21.472 -17.567 32.409 1.00 15.06 104 ALA E O 1
ATOM 5226 N N . LEU E 1 105 ? 19.394 -17.245 33.207 1.00 14.77 105 LEU E N 1
ATOM 5227 C CA . LEU E 1 105 ? 18.750 -17.919 32.090 1.00 16.06 105 LEU E CA 1
ATOM 5228 C C . LEU E 1 105 ? 18.899 -17.078 30.820 1.00 16.88 105 LEU E C 1
ATOM 5229 O O . LEU E 1 105 ? 19.162 -17.610 29.744 1.00 17.35 105 LEU E O 1
ATOM 5234 N N . THR E 1 106 ? 18.742 -15.764 30.954 1.00 16.78 106 THR E N 1
ATOM 5235 C CA . THR E 1 106 ? 18.856 -14.864 29.810 1.00 15.44 106 THR E CA 1
ATOM 5236 C C . THR E 1 106 ? 20.294 -14.764 29.319 1.00 16.29 106 THR E C 1
ATOM 5237 O O . THR E 1 106 ? 20.544 -14.772 28.113 1.00 15.95 106 THR E O 1
ATOM 5241 N N . ALA E 1 107 ? 21.240 -14.684 30.253 1.00 16.67 107 ALA E N 1
ATOM 5242 C CA . ALA E 1 107 ? 22.653 -14.608 29.903 1.00 16.86 107 ALA E CA 1
ATOM 5243 C C . ALA E 1 107 ? 23.057 -15.836 29.077 1.00 18.57 107 ALA E C 1
ATOM 5244 O O . ALA E 1 107 ? 23.787 -15.722 28.097 1.00 18.15 107 ALA E O 1
ATOM 5246 N N . THR E 1 108 ? 22.580 -17.007 29.483 1.00 18.26 108 THR E N 1
ATOM 5247 C CA . THR E 1 108 ? 22.907 -18.239 28.777 1.00 20.49 108 THR E CA 1
ATOM 5248 C C . THR E 1 108 ? 22.264 -18.308 27.391 1.00 19.53 108 THR E C 1
ATOM 5249 O O . THR E 1 108 ? 22.914 -18.689 26.416 1.00 20.55 108 THR E O 1
ATOM 5253 N N . SER E 1 109 ? 20.992 -17.939 27.307 1.00 19.14 109 SER E N 1
ATOM 5254 C CA . SER E 1 109 ? 20.277 -17.967 26.038 1.00 20.57 109 SER E CA 1
ATOM 5255 C C . SER E 1 109 ? 20.933 -17.050 25.010 1.00 20.12 109 SER E C 1
ATOM 5256 O O . SER E 1 109 ? 21.079 -17.416 23.846 1.00 21.88 109 SER E O 1
ATOM 5259 N N . VAL E 1 110 ? 21.325 -15.855 25.433 1.00 18.51 110 VAL E N 1
ATOM 5260 C CA . VAL E 1 110 ? 21.942 -14.934 24.498 1.00 18.84 110 VAL E CA 1
ATOM 5261 C C . VAL E 1 110 ? 23.346 -15.390 24.116 1.00 18.26 110 VAL E C 1
ATOM 5262 O O . VAL E 1 110 ? 23.778 -15.190 22.987 1.00 16.99 110 VAL E O 1
ATOM 5266 N N . ALA E 1 111 ? 24.064 -16.006 25.046 1.00 17.58 111 ALA E N 1
ATOM 5267 C CA . ALA E 1 111 ? 25.403 -16.476 24.714 1.00 18.64 111 ALA E CA 1
ATOM 5268 C C . ALA E 1 111 ? 25.288 -17.577 23.651 1.00 18.05 111 ALA E C 1
ATOM 5269 O O . ALA E 1 111 ? 26.073 -17.626 22.703 1.00 18.09 111 ALA E O 1
ATOM 5271 N N . LEU E 1 112 ? 24.306 -18.455 23.818 1.00 17.99 112 LEU E N 1
ATOM 5272 C CA . LEU E 1 112 ? 24.086 -19.539 22.870 1.00 18.45 112 LEU E CA 1
ATOM 5273 C C . LEU E 1 112 ? 23.630 -18.952 21.534 1.00 17.74 112 LEU E C 1
ATOM 5274 O O . LEU E 1 112 ? 24.038 -19.422 20.474 1.00 17.54 112 LEU E O 1
ATOM 5279 N N . LEU E 1 113 ? 22.787 -17.924 21.583 1.00 17.51 113 LEU E N 1
ATOM 5280 C CA . LEU E 1 113 ? 22.306 -17.288 20.361 1.00 16.74 113 LEU E CA 1
ATOM 5281 C C . LEU E 1 113 ? 23.486 -16.668 19.618 1.00 18.07 113 LEU E C 1
ATOM 5282 O O . LEU E 1 113 ? 23.582 -16.731 18.391 1.00 17.07 113 LEU E O 1
ATOM 5287 N N . THR E 1 114 ? 24.398 -16.077 20.373 1.00 19.42 114 THR E N 1
ATOM 5288 C CA . THR E 1 114 ? 25.563 -15.460 19.775 1.00 20.04 114 THR E CA 1
ATOM 5289 C C . THR E 1 114 ? 26.484 -16.517 19.166 1.00 20.42 114 THR E C 1
ATOM 5290 O O . THR E 1 114 ? 27.086 -16.281 18.127 1.00 19.90 114 THR E O 1
ATOM 5294 N N . ILE E 1 115 ? 26.608 -17.677 19.806 1.00 21.98 115 ILE E N 1
ATOM 5295 C CA . ILE E 1 115 ? 27.467 -18.725 19.252 1.00 22.39 115 ILE E CA 1
ATOM 5296 C C . ILE E 1 115 ? 26.920 -19.134 17.890 1.00 22.41 115 ILE E C 1
ATOM 5297 O O . ILE E 1 115 ? 27.676 -19.333 16.941 1.00 23.12 115 ILE E O 1
ATOM 5302 N N . TRP E 1 116 ? 25.598 -19.247 17.807 1.00 22.16 116 TRP E N 1
ATOM 5303 C CA . TRP E 1 116 ? 24.917 -19.609 16.572 1.00 22.52 116 TRP E CA 1
ATOM 5304 C C . TRP E 1 116 ? 25.230 -18.554 15.510 1.00 23.60 116 TRP E C 1
ATOM 5305 O O . TRP E 1 116 ? 25.676 -18.879 14.408 1.00 22.76 116 TRP E O 1
ATOM 5316 N N . ASP E 1 117 ? 25.007 -17.287 15.845 1.00 22.77 117 ASP E N 1
ATOM 5317 C CA . ASP E 1 117 ? 25.260 -16.204 14.891 1.00 24.69 117 ASP E CA 1
ATOM 5318 C C . ASP E 1 117 ? 26.680 -16.223 14.339 1.00 24.81 117 ASP E C 1
ATOM 5319 O O . ASP E 1 117 ? 26.884 -16.099 13.131 1.00 24.46 117 ASP E O 1
ATOM 5324 N N . MET E 1 118 ? 27.655 -16.385 15.229 1.00 23.78 118 MET E N 1
ATOM 5325 C CA . MET E 1 118 ? 29.062 -16.390 14.852 1.00 23.67 118 MET E CA 1
ATOM 5326 C C . MET E 1 118 ? 29.490 -17.509 13.898 1.00 24.82 118 MET E C 1
ATOM 5327 O O . MET E 1 118 ? 30.553 -17.418 13.284 1.00 23.75 118 MET E O 1
ATOM 5332 N N . VAL E 1 119 ? 28.685 -18.562 13.774 1.00 23.58 119 VAL E N 1
ATOM 5333 C CA . VAL E 1 119 ? 29.050 -19.674 12.903 1.00 23.72 119 VAL E CA 1
ATOM 5334 C C . VAL E 1 119 ? 27.958 -20.069 11.920 1.00 25.86 119 VAL E C 1
ATOM 5335 O O . VAL E 1 119 ? 27.985 -21.158 11.348 1.00 24.82 119 VAL E O 1
ATOM 5339 N N . LYS E 1 120 ? 27.009 -19.162 11.720 1.00 27.17 120 LYS E N 1
ATOM 5340 C CA . LYS E 1 120 ? 25.894 -19.360 10.806 1.00 28.30 120 LYS E CA 1
ATOM 5341 C C . LYS E 1 120 ? 26.296 -19.983 9.463 1.00 30.44 120 LYS E C 1
ATOM 5342 O O . LYS E 1 120 ? 25.663 -20.931 8.996 1.00 30.15 120 LYS E O 1
ATOM 5348 N N . LYS E 1 121 ? 27.351 -19.466 8.847 1.00 32.28 121 LYS E N 1
ATOM 5349 C CA . LYS E 1 121 ? 27.764 -19.976 7.546 1.00 34.59 121 LYS E CA 1
ATOM 5350 C C . LYS E 1 121 ? 28.416 -21.354 7.561 1.00 34.31 121 LYS E C 1
ATOM 5351 O O . LYS E 1 121 ? 28.398 -22.060 6.553 1.00 33.51 121 LYS E O 1
ATOM 5357 N N . TYR E 1 122 ? 28.982 -21.750 8.695 1.00 34.15 122 TYR E N 1
ATOM 5358 C CA . TYR E 1 122 ? 29.624 -23.054 8.772 1.00 33.09 122 TYR E CA 1
ATOM 5359 C C . TYR E 1 122 ? 28.606 -24.155 9.088 1.00 32.58 122 TYR E C 1
ATOM 5360 O O . TYR E 1 122 ? 28.833 -25.325 8.781 1.00 31.99 122 TYR E O 1
ATOM 5369 N N . GLU E 1 123 ? 27.478 -23.771 9.681 1.00 30.35 123 GLU E N 1
ATOM 5370 C CA . GLU E 1 123 ? 26.433 -24.726 10.045 1.00 30.74 123 GLU E CA 1
ATOM 5371 C C . GLU E 1 123 ? 25.355 -24.950 8.981 1.00 30.91 123 GLU E C 1
ATOM 5372 O O . GLU E 1 123 ? 24.683 -25.984 8.991 1.00 31.22 123 GLU E O 1
ATOM 5378 N N . LYS E 1 124 ? 25.175 -23.987 8.082 1.00 30.45 124 LYS E N 1
ATOM 5379 C CA . LYS E 1 124 ? 24.169 -24.110 7.028 1.00 31.94 124 LYS E CA 1
ATOM 5380 C C . LYS E 1 124 ? 24.581 -25.109 5.951 1.00 31.76 124 LYS E C 1
ATOM 5381 O O . LYS E 1 124 ? 25.752 -25.190 5.580 1.00 31.25 124 LYS E O 1
ATOM 5387 N N . ASP E 1 125 ? 23.610 -25.870 5.456 1.00 32.06 125 ASP E N 1
ATOM 5388 C CA . ASP E 1 125 ? 23.876 -26.841 4.401 1.00 32.79 125 ASP E CA 1
ATOM 5389 C C . ASP E 1 125 ? 23.670 -26.143 3.055 1.00 32.71 125 ASP E C 1
ATOM 5390 O O . ASP E 1 125 ? 23.462 -24.928 3.010 1.00 31.68 125 ASP E O 1
ATOM 5395 N N . GLU E 1 126 ? 23.705 -26.909 1.967 1.00 32.31 126 GLU E N 1
ATOM 5396 C CA . GLU E 1 126 ? 23.553 -26.343 0.632 1.00 32.39 126 GLU E CA 1
ATOM 5397 C C . GLU E 1 126 ? 22.163 -25.808 0.299 1.00 33.32 126 GLU E C 1
ATOM 5398 O O . GLU E 1 126 ? 21.950 -25.256 -0.780 1.00 32.76 126 GLU E O 1
ATOM 5404 N N . ASN E 1 127 ? 21.216 -25.969 1.216 1.00 33.95 127 ASN E N 1
ATOM 5405 C CA . ASN E 1 127 ? 19.865 -25.465 0.995 1.00 34.69 127 ASN E CA 1
ATOM 5406 C C . ASN E 1 127 ? 19.643 -24.239 1.872 1.00 35.05 127 ASN E C 1
ATOM 5407 O O . ASN E 1 127 ? 18.554 -23.660 1.885 1.00 35.67 127 ASN E O 1
ATOM 5412 N N . GLY E 1 128 ? 20.682 -23.847 2.602 1.00 34.11 128 GLY E N 1
ATOM 5413 C CA . GLY E 1 128 ? 20.571 -22.701 3.483 1.00 35.65 128 GLY E CA 1
ATOM 5414 C C . GLY E 1 128 ? 19.746 -23.066 4.702 1.00 35.95 128 GLY E C 1
ATOM 5415 O O . GLY E 1 128 ? 19.167 -22.203 5.356 1.00 36.70 128 GLY E O 1
ATOM 5416 N N . GLN E 1 129 ? 19.698 -24.360 4.997 1.00 36.11 129 GLN E N 1
ATOM 5417 C CA . GLN E 1 129 ? 18.942 -24.886 6.127 1.00 36.34 129 GLN E CA 1
ATOM 5418 C C . GLN E 1 129 ? 19.894 -25.296 7.251 1.00 35.59 129 GLN E C 1
ATOM 5419 O O . GLN E 1 129 ? 21.098 -25.451 7.031 1.00 34.28 129 GLN E O 1
ATOM 5425 N N . TYR E 1 130 ? 19.355 -25.465 8.456 1.00 35.00 130 TYR E N 1
ATOM 5426 C CA . TYR E 1 130 ? 20.159 -25.890 9.600 1.00 34.26 130 TYR E CA 1
ATOM 5427 C C . TYR E 1 130 ? 19.626 -27.225 10.100 1.00 37.05 130 TYR E C 1
ATOM 5428 O O . TYR E 1 130 ? 18.825 -27.274 11.036 1.00 36.44 130 TYR E O 1
ATOM 5437 N N . PRO E 1 131 ? 20.053 -28.328 9.470 1.00 38.43 131 PRO E N 1
ATOM 5438 C CA . PRO E 1 131 ? 19.591 -29.655 9.886 1.00 39.44 131 PRO E CA 1
ATOM 5439 C C . PRO E 1 131 ? 20.240 -30.212 11.154 1.00 39.93 131 PRO E C 1
ATOM 5440 O O . PRO E 1 131 ? 19.631 -31.019 11.850 1.00 40.17 131 PRO E O 1
ATOM 5444 N N . TYR E 1 132 ? 21.461 -29.783 11.462 1.00 40.96 132 TYR E N 1
ATOM 5445 C CA . TYR E 1 132 ? 22.148 -30.297 12.646 1.00 43.24 132 TYR E CA 1
ATOM 5446 C C . TYR E 1 132 ? 22.258 -29.327 13.828 1.00 41.45 132 TYR E C 1
ATOM 5447 O O . TYR E 1 132 ? 22.542 -29.744 14.951 1.00 41.77 132 TYR E O 1
ATOM 5456 N N . THR E 1 133 ? 22.038 -28.041 13.588 1.00 39.19 133 THR E N 1
ATOM 5457 C CA . THR E 1 133 ? 22.162 -27.056 14.657 1.00 36.66 133 THR E CA 1
ATOM 5458 C C . THR E 1 133 ? 20.940 -26.922 15.554 1.00 35.01 133 THR E C 1
ATOM 5459 O O . THR E 1 133 ? 19.809 -26.945 15.077 1.00 35.35 133 THR E O 1
ATOM 5463 N N . GLU E 1 134 ? 21.175 -26.786 16.858 1.00 33.85 134 GLU E N 1
ATOM 5464 C CA . GLU E 1 134 ? 20.088 -26.598 17.815 1.00 33.31 134 GLU E CA 1
ATOM 5465 C C . GLU E 1 134 ? 20.548 -26.338 19.247 1.00 30.86 134 GLU E C 1
ATOM 5466 O O . GLU E 1 134 ? 21.537 -26.903 19.717 1.00 28.73 134 GLU E O 1
ATOM 5472 N N . ILE E 1 135 ? 19.823 -25.457 19.924 1.00 28.99 135 ILE E N 1
ATOM 5473 C CA . ILE E 1 135 ? 20.100 -25.145 21.315 1.00 31.45 135 ILE E CA 1
ATOM 5474 C C . ILE E 1 135 ? 19.363 -26.262 22.061 1.00 31.57 135 ILE E C 1
ATOM 5475 O O . ILE E 1 135 ? 18.136 -26.299 22.093 1.00 31.65 135 ILE E O 1
ATOM 5480 N N . LYS E 1 136 ? 20.141 -27.180 22.631 1.00 33.65 136 LYS E N 1
ATOM 5481 C CA . LYS E 1 136 ? 19.639 -28.373 23.318 1.00 35.98 136 LYS E CA 1
ATOM 5482 C C . LYS E 1 136 ? 18.875 -28.287 24.632 1.00 36.33 136 LYS E C 1
ATOM 5483 O O . LYS E 1 136 ? 17.728 -28.736 24.706 1.00 36.83 136 LYS E O 1
ATOM 5489 N N . SER E 1 137 ? 19.492 -27.735 25.673 1.00 36.63 137 SER E N 1
ATOM 5490 C CA . SER E 1 137 ? 18.817 -27.699 26.965 1.00 38.53 137 SER E CA 1
ATOM 5491 C C . SER E 1 137 ? 19.247 -26.654 27.993 1.00 37.94 137 SER E C 1
ATOM 5492 O O . SER E 1 137 ? 20.230 -26.840 28.716 1.00 41.26 137 SER E O 1
ATOM 5495 N N . ILE E 1 138 ? 18.478 -25.578 28.090 1.00 33.64 138 ILE E N 1
ATOM 5496 C CA . ILE E 1 138 ? 18.775 -24.527 29.042 1.00 27.52 138 ILE E CA 1
ATOM 5497 C C . ILE E 1 138 ? 18.008 -24.811 30.331 1.00 26.67 138 ILE E C 1
ATOM 5498 O O . ILE E 1 138 ? 16.785 -24.948 30.314 1.00 24.49 138 ILE E O 1
ATOM 5503 N N . ARG E 1 139 ? 18.729 -24.907 31.446 1.00 25.60 139 ARG E N 1
ATOM 5504 C CA . ARG E 1 139 ? 18.093 -25.176 32.731 1.00 27.28 139 ARG E CA 1
ATOM 5505 C C . ARG E 1 139 ? 18.867 -24.619 33.926 1.00 26.47 139 ARG E C 1
ATOM 5506 O O . ARG E 1 139 ? 20.090 -24.449 33.875 1.00 25.96 139 ARG E O 1
ATOM 5514 N N . VAL E 1 140 ? 18.140 -24.332 35.000 1.00 26.83 140 VAL E N 1
ATOM 5515 C CA . VAL E 1 140 ? 18.743 -23.811 36.222 1.00 29.83 140 VAL E CA 1
ATOM 5516 C C . VAL E 1 140 ? 19.374 -24.973 36.992 1.00 31.36 140 VAL E C 1
ATOM 5517 O O . VAL E 1 140 ? 18.667 -25.845 37.484 1.00 30.25 140 VAL E O 1
ATOM 5521 N N . ILE E 1 141 ? 20.700 -24.987 37.081 1.00 34.73 141 ILE E N 1
ATOM 5522 C CA . ILE E 1 141 ? 21.405 -26.047 37.793 1.00 39.64 141 ILE E CA 1
ATOM 5523 C C . ILE E 1 141 ? 21.174 -25.911 39.288 1.00 43.79 141 ILE E C 1
ATOM 5524 O O . ILE E 1 141 ? 20.788 -26.868 39.959 1.00 45.44 141 ILE E O 1
ATOM 5529 N N . ASN E 1 142 ? 21.413 -24.714 39.807 1.00 47.55 142 ASN E N 1
ATOM 5530 C CA . ASN E 1 142 ? 21.231 -24.464 41.227 1.00 52.56 142 ASN E CA 1
ATOM 5531 C C . ASN E 1 142 ? 20.907 -22.992 41.493 1.00 54.19 142 ASN E C 1
ATOM 5532 O O . ASN E 1 142 ? 21.426 -22.094 40.821 1.00 52.89 142 ASN E O 1
ATOM 5537 N N . LYS E 1 143 ? 20.033 -22.763 42.471 1.00 56.26 143 LYS E N 1
ATOM 5538 C CA . LYS E 1 143 ? 19.617 -21.421 42.860 1.00 57.81 143 LYS E CA 1
ATOM 5539 C C . LYS E 1 143 ? 19.835 -21.250 44.367 1.00 58.93 143 LYS E C 1
ATOM 5540 O O . LYS E 1 143 ? 20.636 -20.372 44.752 1.00 29.41 143 LYS E O 1
ATOM 5546 N N . ALA F 1 4 ? 19.552 20.888 32.903 1.00 54.61 4 ALA F N 1
ATOM 5547 C CA . ALA F 1 4 ? 21.017 20.657 32.968 1.00 52.01 4 ALA F CA 1
ATOM 5548 C C . ALA F 1 4 ? 21.423 19.401 33.740 1.00 51.04 4 ALA F C 1
ATOM 5549 O O . ALA F 1 4 ? 22.298 18.678 33.271 1.00 52.92 4 ALA F O 1
ATOM 5551 N N . LYS F 1 5 ? 20.805 19.112 34.894 1.00 48.78 5 LYS F N 1
ATOM 5552 C CA . LYS F 1 5 ? 21.228 17.921 35.651 1.00 45.40 5 LYS F CA 1
ATOM 5553 C C . LYS F 1 5 ? 20.243 17.089 36.487 1.00 41.52 5 LYS F C 1
ATOM 5554 O O . LYS F 1 5 ? 19.097 17.472 36.734 1.00 38.95 5 LYS F O 1
ATOM 5560 N N . ILE F 1 6 ? 20.744 15.934 36.922 1.00 37.20 6 ILE F N 1
ATOM 5561 C CA . ILE F 1 6 ? 20.013 15.003 37.774 1.00 35.69 6 ILE F CA 1
ATOM 5562 C C . ILE F 1 6 ? 20.401 15.336 39.223 1.00 34.95 6 ILE F C 1
ATOM 5563 O O . ILE F 1 6 ? 21.460 14.926 39.707 1.00 33.52 6 ILE F O 1
ATOM 5568 N N . VAL F 1 7 ? 19.538 16.091 39.896 1.00 35.43 7 VAL F N 1
ATOM 5569 C CA . VAL F 1 7 ? 19.757 16.522 41.277 1.00 35.13 7 VAL F CA 1
ATOM 5570 C C . VAL F 1 7 ? 20.142 15.396 42.242 1.00 33.88 7 VAL F C 1
ATOM 5571 O O . VAL F 1 7 ? 19.691 14.256 42.107 1.00 32.54 7 VAL F O 1
ATOM 5575 N N . ASP F 1 8 ? 20.977 15.732 43.222 1.00 33.19 8 ASP F N 1
ATOM 5576 C CA . ASP F 1 8 ? 21.431 14.768 44.219 1.00 32.45 8 ASP F CA 1
ATOM 5577 C C . ASP F 1 8 ? 20.308 14.405 45.191 1.00 31.51 8 ASP F C 1
ATOM 5578 O O . ASP F 1 8 ? 19.685 15.283 45.788 1.00 30.48 8 ASP F O 1
ATOM 5583 N N . ILE F 1 9 ? 20.053 13.107 45.342 1.00 31.10 9 ILE F N 1
ATOM 5584 C CA . ILE F 1 9 ? 19.005 12.622 46.247 1.00 32.36 9 ILE F CA 1
ATOM 5585 C C . ILE F 1 9 ? 19.594 11.924 47.475 1.00 32.71 9 ILE F C 1
ATOM 5586 O O . ILE F 1 9 ? 18.869 11.317 48.271 1.00 32.73 9 ILE F O 1
ATOM 5591 N N . SER F 1 10 ? 20.911 12.029 47.620 1.00 33.22 10 SER F N 1
ATOM 5592 C CA . SER F 1 10 ? 21.645 11.422 48.729 1.00 34.82 10 SER F CA 1
ATOM 5593 C C . SER F 1 10 ? 21.058 11.725 50.111 1.00 36.23 10 SER F C 1
ATOM 5594 O O . SER F 1 10 ? 20.811 10.810 50.904 1.00 35.91 10 SER F O 1
ATOM 5597 N N . SER F 1 11 ? 20.830 13.004 50.398 1.00 37.33 11 SER F N 1
ATOM 5598 C CA . SER F 1 11 ? 20.296 13.414 51.697 1.00 39.20 11 SER F CA 1
ATOM 5599 C C . SER F 1 11 ? 18.848 12.986 51.922 1.00 39.97 11 SER F C 1
ATOM 5600 O O . SER F 1 11 ? 18.360 13.000 53.051 1.00 40.01 11 SER F O 1
ATOM 5603 N N . LYS F 1 12 ? 18.162 12.609 50.847 1.00 41.16 12 LYS F N 1
ATOM 5604 C CA . LYS F 1 12 ? 16.773 12.177 50.941 1.00 41.44 12 LYS F CA 1
ATOM 5605 C C . LYS F 1 12 ? 16.648 10.898 51.769 1.00 40.77 12 LYS F C 1
ATOM 5606 O O . LYS F 1 12 ? 17.624 10.173 51.960 1.00 39.60 12 LYS F O 1
ATOM 5612 N N . ASP F 1 13 ? 15.444 10.628 52.262 1.00 40.90 13 ASP F N 1
ATOM 5613 C CA . ASP F 1 13 ? 15.201 9.430 53.056 1.00 41.82 13 ASP F CA 1
ATOM 5614 C C . ASP F 1 13 ? 14.670 8.299 52.196 1.00 40.43 13 ASP F C 1
ATOM 5615 O O . ASP F 1 13 ? 14.003 8.534 51.189 1.00 41.20 13 ASP F O 1
ATOM 5620 N N . ILE F 1 14 ? 14.974 7.070 52.598 1.00 38.85 14 ILE F N 1
ATOM 5621 C CA . ILE F 1 14 ? 14.498 5.895 51.885 1.00 37.62 14 ILE F CA 1
ATOM 5622 C C . ILE F 1 14 ? 13.125 5.569 52.452 1.00 36.78 14 ILE F C 1
ATOM 5623 O O . ILE F 1 14 ? 13.007 5.084 53.578 1.00 36.99 14 ILE F O 1
ATOM 5628 N N . VAL F 1 15 ? 12.085 5.851 51.678 1.00 34.12 15 VAL F N 1
ATOM 5629 C CA . VAL F 1 15 ? 10.731 5.583 52.132 1.00 32.02 15 VAL F CA 1
ATOM 5630 C C . VAL F 1 15 ? 9.851 5.031 51.031 1.00 32.41 15 VAL F C 1
ATOM 5631 O O . VAL F 1 15 ? 10.265 4.928 49.869 1.00 30.51 15 VAL F O 1
ATOM 5635 N N . LEU F 1 16 ? 8.624 4.693 51.418 1.00 32.32 16 LEU F N 1
ATOM 5636 C CA . LEU F 1 16 ? 7.631 4.151 50.508 1.00 32.08 16 LEU F CA 1
ATOM 5637 C C . LEU F 1 16 ? 7.150 5.226 49.540 1.00 31.01 16 LEU F C 1
ATOM 5638 O O . LEU F 1 16 ? 6.645 6.264 49.956 1.00 32.36 16 LEU F O 1
ATOM 5643 N N . ARG F 1 17 ? 7.332 4.969 48.247 1.00 29.09 17 ARG F N 1
ATOM 5644 C CA . ARG F 1 17 ? 6.910 5.883 47.186 1.00 28.45 17 ARG F CA 1
ATOM 5645 C C . ARG F 1 17 ? 5.852 5.144 46.364 1.00 26.96 17 ARG F C 1
ATOM 5646 O O . ARG F 1 17 ? 6.054 3.979 46.000 1.00 26.41 17 ARG F O 1
ATOM 5654 N N . GLU F 1 18 ? 4.737 5.810 46.069 1.00 23.32 18 GLU F N 1
ATOM 5655 C CA . GLU F 1 18 ? 3.669 5.187 45.293 1.00 23.33 18 GLU F CA 1
ATOM 5656 C C . GLU F 1 18 ? 2.817 6.220 44.553 1.00 24.01 18 GLU F C 1
ATOM 5657 O O . GLU F 1 18 ? 2.460 7.258 45.110 1.00 24.47 18 GLU F O 1
ATOM 5663 N N . ALA F 1 19 ? 2.490 5.932 43.296 1.00 21.44 19 ALA F N 1
ATOM 5664 C CA . ALA F 1 19 ? 1.685 6.848 42.499 1.00 20.93 19 ALA F CA 1
ATOM 5665 C C . ALA F 1 19 ? 0.668 6.116 41.637 1.00 20.91 19 ALA F C 1
ATOM 5666 O O . ALA F 1 19 ? 0.902 4.985 41.206 1.00 21.79 19 ALA F O 1
ATOM 5668 N N . VAL F 1 20 ? -0.465 6.768 41.398 1.00 20.12 20 VAL F N 1
ATOM 5669 C CA . VAL F 1 20 ? -1.515 6.203 40.569 1.00 19.57 20 VAL F CA 1
ATOM 5670 C C . VAL F 1 20 ? -1.866 7.206 39.476 1.00 21.41 20 VAL F C 1
ATOM 5671 O O . VAL F 1 20 ? -2.269 8.345 39.742 1.00 21.51 20 VAL F O 1
ATOM 5675 N N . VAL F 1 21 ? -1.695 6.778 38.236 1.00 20.33 21 VAL F N 1
ATOM 5676 C CA . VAL F 1 21 ? -1.986 7.636 37.111 1.00 20.05 21 VAL F CA 1
ATOM 5677 C C . VAL F 1 21 ? -3.145 7.077 36.311 1.00 21.14 21 VAL F C 1
ATOM 5678 O O . VAL F 1 21 ? -3.287 5.862 36.158 1.00 21.48 21 VAL F O 1
ATOM 5682 N N . GLU F 1 22 ? -3.989 7.976 35.825 1.00 22.71 22 GLU F N 1
ATOM 5683 C CA . GLU F 1 22 ? -5.130 7.585 35.017 1.00 22.93 22 GLU F CA 1
ATOM 5684 C C . GLU F 1 22 ? -4.993 8.245 33.656 1.00 22.32 22 GLU F C 1
ATOM 5685 O O . GLU F 1 22 ? -4.636 9.423 33.558 1.00 22.83 22 GLU F O 1
ATOM 5691 N N . GLY F 1 23 ? -5.266 7.476 32.610 1.00 23.17 23 GLY F N 1
ATOM 5692 C CA . GLY F 1 23 ? -5.174 7.987 31.254 1.00 23.54 23 GLY F CA 1
ATOM 5693 C C . GLY F 1 23 ? -6.347 7.475 30.448 1.00 22.71 23 GLY F C 1
ATOM 5694 O O . GLY F 1 23 ? -6.946 6.458 30.799 1.00 23.13 23 GLY F O 1
ATOM 5695 N N . TYR F 1 24 ? -6.664 8.156 29.357 1.00 21.32 24 TYR F N 1
ATOM 5696 C CA . TYR F 1 24 ? -7.800 7.763 28.542 1.00 21.94 24 TYR F CA 1
ATOM 5697 C C . TYR F 1 24 ? -7.569 8.010 27.058 1.00 21.59 24 TYR F C 1
ATOM 5698 O O . TYR F 1 24 ? -6.934 8.996 26.667 1.00 22.52 24 TYR F O 1
ATOM 5707 N N . ILE F 1 25 ? -8.069 7.099 26.232 1.00 19.92 25 ILE F N 1
ATOM 5708 C CA . ILE F 1 25 ? -7.967 7.264 24.790 1.00 19.67 25 ILE F CA 1
ATOM 5709 C C . ILE F 1 25 ? -9.373 7.127 24.193 1.00 20.48 25 ILE F C 1
ATOM 5710 O O . ILE F 1 25 ? -10.105 6.182 24.506 1.00 19.93 25 ILE F O 1
ATOM 5715 N N . LYS F 1 26 ? -9.758 8.101 23.370 1.00 20.28 26 LYS F N 1
ATOM 5716 C CA . LYS F 1 26 ? -11.063 8.107 22.726 1.00 21.81 26 LYS F CA 1
ATOM 5717 C C . LYS F 1 26 ? -10.989 7.244 21.467 1.00 22.87 26 LYS F C 1
ATOM 5718 O O . LYS F 1 26 ? -10.117 7.439 20.621 1.00 24.86 26 LYS F O 1
ATOM 5724 N N . LEU F 1 27 ? -11.897 6.282 21.358 1.00 22.20 27 LEU F N 1
ATOM 5725 C CA . LEU F 1 27 ? -11.940 5.383 20.205 1.00 24.44 27 LEU F CA 1
ATOM 5726 C C . LEU F 1 27 ? -13.371 5.318 19.648 1.00 24.76 27 LEU F C 1
ATOM 5727 O O . LEU F 1 27 ? -14.339 5.534 20.376 1.00 24.36 27 LEU F O 1
ATOM 5732 N N . ARG F 1 28 ? -13.510 5.032 18.357 1.00 28.24 28 ARG F N 1
ATOM 5733 C CA . ARG F 1 28 ? -14.849 4.949 17.776 1.00 31.58 28 ARG F CA 1
ATOM 5734 C C . ARG F 1 28 ? -15.538 3.651 18.197 1.00 31.87 28 ARG F C 1
ATOM 5735 O O . ARG F 1 28 ? -14.882 2.627 18.395 1.00 30.68 28 ARG F O 1
ATOM 5743 N N . LYS F 1 29 ? -16.859 3.708 18.357 1.00 32.43 29 LYS F N 1
ATOM 5744 C CA . LYS F 1 29 ? -17.628 2.547 18.798 1.00 33.13 29 LYS F CA 1
ATOM 5745 C C . LYS F 1 29 ? -17.319 1.225 18.108 1.00 32.28 29 LYS F C 1
ATOM 5746 O O . LYS F 1 29 ? -17.258 0.186 18.772 1.00 32.29 29 LYS F O 1
ATOM 5752 N N . GLU F 1 30 ? -17.121 1.244 16.792 1.00 30.31 30 GLU F N 1
ATOM 5753 C CA . GLU F 1 30 ? -16.827 0.004 16.081 1.00 31.04 30 GLU F CA 1
ATOM 5754 C C . GLU F 1 30 ? -15.468 -0.562 16.470 1.00 28.84 30 GLU F C 1
ATOM 5755 O O . GLU F 1 30 ? -15.234 -1.769 16.381 1.00 28.54 30 GLU F O 1
ATOM 5761 N N . THR F 1 31 ? -14.572 0.317 16.899 1.00 27.51 31 THR F N 1
ATOM 5762 C CA . THR F 1 31 ? -13.243 -0.101 17.313 1.00 24.96 31 THR F CA 1
ATOM 5763 C C . THR F 1 31 ? -13.377 -0.781 18.661 1.00 24.03 31 THR F C 1
ATOM 5764 O O . THR F 1 31 ? -12.771 -1.821 18.904 1.00 23.57 31 THR F O 1
ATOM 5768 N N . ILE F 1 32 ? -14.191 -0.190 19.528 1.00 23.27 32 ILE F N 1
ATOM 5769 C CA . ILE F 1 32 ? -14.420 -0.736 20.852 1.00 26.75 32 ILE F CA 1
ATOM 5770 C C . ILE F 1 32 ? -15.065 -2.119 20.776 1.00 27.84 32 ILE F C 1
ATOM 5771 O O . ILE F 1 32 ? -14.757 -3.000 21.575 1.00 26.75 32 ILE F O 1
ATOM 5776 N N . GLU F 1 33 ? -15.955 -2.306 19.809 1.00 29.90 33 GLU F N 1
ATOM 5777 C CA . GLU F 1 33 ? -16.618 -3.590 19.634 1.00 31.13 33 GLU F CA 1
ATOM 5778 C C . GLU F 1 33 ? -15.597 -4.671 19.270 1.00 30.09 33 GLU F C 1
ATOM 5779 O O . GLU F 1 33 ? -15.625 -5.772 19.816 1.00 29.36 33 GLU F O 1
ATOM 5785 N N . LYS F 1 34 ? -14.687 -4.350 18.355 1.00 29.27 34 LYS F N 1
ATOM 5786 C CA . LYS F 1 34 ? -13.682 -5.315 17.944 1.00 30.08 34 LYS F CA 1
ATOM 5787 C C . LYS F 1 34 ? -12.733 -5.655 19.076 1.00 30.13 34 LYS F C 1
ATOM 5788 O O . LYS F 1 34 ? -12.221 -6.773 19.152 1.00 30.11 34 LYS F O 1
ATOM 5794 N N . ILE F 1 35 ? -12.490 -4.691 19.957 1.00 29.73 35 ILE F N 1
ATOM 5795 C CA . ILE F 1 35 ? -11.611 -4.934 21.091 1.00 29.57 35 ILE F CA 1
ATOM 5796 C C . ILE F 1 35 ? -12.276 -5.956 22.016 1.00 29.68 35 ILE F C 1
ATOM 5797 O O . ILE F 1 35 ? -11.662 -6.951 22.392 1.00 28.84 35 ILE F O 1
ATOM 5802 N N . LYS F 1 36 ? -13.537 -5.715 22.362 1.00 29.98 36 LYS F N 1
ATOM 5803 C CA . LYS F 1 36 ? -14.276 -6.615 23.242 1.00 32.62 36 LYS F CA 1
ATOM 5804 C C . LYS F 1 36 ? -14.504 -8.003 22.638 1.00 33.40 36 LYS F C 1
ATOM 5805 O O . LYS F 1 36 ? -14.623 -8.992 23.363 1.00 35.01 36 LYS F O 1
ATOM 5811 N N . ASN F 1 37 ? -14.553 -8.078 21.313 1.00 34.12 37 ASN F N 1
ATOM 5812 C CA . ASN F 1 37 ? -14.776 -9.347 20.631 1.00 34.87 37 ASN F CA 1
ATOM 5813 C C . ASN F 1 37 ? -13.468 -10.033 20.246 1.00 35.39 37 ASN F C 1
ATOM 5814 O O . ASN F 1 37 ? -13.478 -11.090 19.615 1.00 36.90 37 ASN F O 1
ATOM 5819 N N . LYS F 1 38 ? -12.342 -9.434 20.624 1.00 35.25 38 LYS F N 1
ATOM 5820 C CA . LYS F 1 38 ? -11.043 -10.000 20.287 1.00 33.94 38 LYS F CA 1
ATOM 5821 C C . LYS F 1 38 ? -10.931 -10.144 18.768 1.00 33.25 38 LYS F C 1
ATOM 5822 O O . LYS F 1 38 ? -10.404 -11.137 18.273 1.00 31.45 38 LYS F O 1
ATOM 5828 N N . GLU F 1 39 ? -11.431 -9.155 18.032 1.00 33.93 39 GLU F N 1
ATOM 5829 C CA . GLU F 1 39 ? -11.380 -9.188 16.570 1.00 34.96 39 GLU F CA 1
ATOM 5830 C C . GLU F 1 39 ? -10.319 -8.249 15.996 1.00 34.22 39 GLU F C 1
ATOM 5831 O O . GLU F 1 39 ? -10.382 -7.874 14.823 1.00 35.78 39 GLU F O 1
ATOM 5837 N N . VAL F 1 40 ? -9.348 -7.865 16.817 1.00 32.54 40 VAL F N 1
ATOM 5838 C CA . VAL F 1 40 ? -8.298 -6.968 16.358 1.00 29.36 40 VAL F CA 1
ATOM 5839 C C . VAL F 1 40 ? -7.173 -7.775 15.743 1.00 30.16 40 VAL F C 1
ATOM 5840 O O . VAL F 1 40 ? -6.586 -8.640 16.389 1.00 30.27 40 VAL F O 1
ATOM 5844 N N . GLU F 1 41 ? -6.882 -7.476 14.484 1.00 29.73 41 GLU F N 1
ATOM 5845 C CA . GLU F 1 41 ? -5.845 -8.165 13.730 1.00 31.17 41 GLU F CA 1
ATOM 5846 C C . GLU F 1 41 ? -4.472 -8.247 14.405 1.00 29.84 41 GLU F C 1
ATOM 5847 O O . GLU F 1 41 ? -3.777 -9.257 14.282 1.00 29.36 41 GLU F O 1
ATOM 5853 N N . LYS F 1 42 ? -4.078 -7.197 15.118 1.00 28.10 42 LYS F N 1
ATOM 5854 C CA . LYS F 1 42 ? -2.764 -7.189 15.750 1.00 26.86 42 LYS F CA 1
ATOM 5855 C C . LYS F 1 42 ? -2.613 -8.001 17.034 1.00 25.03 42 LYS F C 1
ATOM 5856 O O . LYS F 1 42 ? -1.497 -8.236 17.480 1.00 25.67 42 LYS F O 1
ATOM 5862 N N . GLY F 1 43 ? -3.720 -8.429 17.628 1.00 25.42 43 GLY F N 1
ATOM 5863 C CA . GLY F 1 43 ? -3.633 -9.217 18.848 1.00 24.42 43 GLY F CA 1
ATOM 5864 C C . GLY F 1 43 ? -4.505 -8.733 19.990 1.00 25.20 43 GLY F C 1
ATOM 5865 O O . GLY F 1 43 ? -5.367 -7.869 19.808 1.00 26.56 43 GLY F O 1
ATOM 5866 N N . ASP F 1 44 ? -4.276 -9.298 21.172 1.00 25.21 44 ASP F N 1
ATOM 5867 C CA . ASP F 1 44 ? -5.034 -8.955 22.374 1.00 25.76 44 ASP F CA 1
ATOM 5868 C C . ASP F 1 44 ? -4.652 -7.550 22.832 1.00 24.70 44 ASP F C 1
ATOM 5869 O O . ASP F 1 44 ? -3.671 -7.369 23.546 1.00 24.95 44 ASP F O 1
ATOM 5874 N N . VAL F 1 45 ? -5.444 -6.563 22.430 1.00 24.88 45 VAL F N 1
ATOM 5875 C CA . VAL F 1 45 ? -5.184 -5.170 22.773 1.00 25.39 45 VAL F CA 1
ATOM 5876 C C . VAL F 1 45 ? -4.906 -4.900 24.252 1.00 25.12 45 VAL F C 1
ATOM 5877 O O . VAL F 1 45 ? -3.908 -4.266 24.591 1.00 23.91 45 VAL F O 1
ATOM 5881 N N . ILE F 1 46 ? -5.787 -5.377 25.124 1.00 24.07 46 ILE F N 1
ATOM 5882 C CA . ILE F 1 46 ? -5.639 -5.165 26.561 1.00 24.25 46 ILE F CA 1
ATOM 5883 C C . ILE F 1 46 ? -4.319 -5.684 27.133 1.00 23.71 46 ILE F C 1
ATOM 5884 O O . ILE F 1 46 ? -3.580 -4.943 27.772 1.00 24.55 46 ILE F O 1
ATOM 5889 N N . THR F 1 47 ? -4.019 -6.955 26.900 1.00 23.37 47 THR F N 1
ATOM 5890 C CA . THR F 1 47 ? -2.798 -7.542 27.432 1.00 21.55 47 THR F CA 1
ATOM 5891 C C . THR F 1 47 ? -1.540 -6.944 26.811 1.00 22.55 47 THR F C 1
ATOM 5892 O O . THR F 1 47 ? -0.570 -6.644 27.520 1.00 22.07 47 THR F O 1
ATOM 5896 N N . VAL F 1 48 ? -1.547 -6.781 25.492 1.00 19.86 48 VAL F N 1
ATOM 5897 C CA . VAL F 1 48 ? -0.397 -6.214 24.806 1.00 20.62 48 VAL F CA 1
ATOM 5898 C C . VAL F 1 48 ? -0.092 -4.817 25.352 1.00 19.11 48 VAL F C 1
ATOM 5899 O O . VAL F 1 48 ? 1.065 -4.482 25.588 1.00 15.15 48 VAL F O 1
ATOM 5903 N N . ALA F 1 49 ? -1.134 -4.014 25.554 1.00 17.98 49 ALA F N 1
ATOM 5904 C CA . ALA F 1 49 ? -0.957 -2.660 26.065 1.00 19.28 49 ALA F CA 1
ATOM 5905 C C . ALA F 1 49 ? -0.450 -2.690 27.505 1.00 20.74 49 ALA F C 1
ATOM 5906 O O . ALA F 1 49 ? 0.425 -1.908 27.878 1.00 21.55 49 ALA F O 1
ATOM 5908 N N . LYS F 1 50 ? -0.994 -3.595 28.313 1.00 20.83 50 LYS F N 1
ATOM 5909 C CA . LYS F 1 50 ? -0.551 -3.716 29.697 1.00 21.01 50 LYS F CA 1
ATOM 5910 C C . LYS F 1 50 ? 0.932 -4.083 29.752 1.00 18.74 50 LYS F C 1
ATOM 5911 O O . LYS F 1 50 ? 1.697 -3.491 30.512 1.00 17.89 50 LYS F O 1
ATOM 5917 N N . THR F 1 51 ? 1.331 -5.062 28.943 1.00 18.06 51 THR F N 1
ATOM 5918 C CA . THR F 1 51 ? 2.719 -5.507 28.914 1.00 16.55 51 THR F CA 1
ATOM 5919 C C . THR F 1 51 ? 3.641 -4.368 28.491 1.00 17.20 51 THR F C 1
ATOM 5920 O O . THR F 1 51 ? 4.737 -4.208 29.031 1.00 16.25 51 THR F O 1
ATOM 5924 N N . ALA F 1 52 ? 3.192 -3.573 27.526 1.00 16.11 52 ALA F N 1
ATOM 5925 C CA . ALA F 1 52 ? 3.980 -2.449 27.043 1.00 14.00 52 ALA F CA 1
ATOM 5926 C C . ALA F 1 52 ? 4.109 -1.377 28.131 1.00 15.57 52 ALA F C 1
ATOM 5927 O O . ALA F 1 52 ? 5.173 -0.778 28.292 1.00 12.62 52 ALA F O 1
ATOM 5929 N N . GLY F 1 53 ? 3.025 -1.154 28.877 1.00 16.04 53 GLY F N 1
ATOM 5930 C CA . GLY F 1 53 ? 3.026 -0.142 29.921 1.00 17.13 53 GLY F CA 1
ATOM 5931 C C . GLY F 1 53 ? 3.964 -0.487 31.061 1.00 19.52 53 GLY F C 1
ATOM 5932 O O . GLY F 1 53 ? 4.627 0.384 31.627 1.00 18.12 53 GLY F O 1
ATOM 5933 N N . ILE F 1 54 ? 4.014 -1.773 31.395 1.00 18.44 54 ILE F N 1
ATOM 5934 C CA . ILE F 1 54 ? 4.856 -2.261 32.467 1.00 16.20 54 ILE F CA 1
ATOM 5935 C C . ILE F 1 54 ? 6.315 -2.165 32.065 1.00 18.10 54 ILE F C 1
ATOM 5936 O O . ILE F 1 54 ? 7.156 -1.738 32.857 1.00 17.34 54 ILE F O 1
ATOM 5941 N N . LEU F 1 55 ? 6.620 -2.552 30.832 1.00 16.76 55 LEU F N 1
ATOM 5942 C CA . LEU F 1 55 ? 7.987 -2.462 30.350 1.00 16.55 55 LEU F CA 1
ATOM 5943 C C . LEU F 1 55 ? 8.367 -0.984 30.342 1.00 17.82 55 LEU F C 1
ATOM 5944 O O . LEU F 1 55 ? 9.473 -0.610 30.736 1.00 19.00 55 LEU F O 1
ATOM 5949 N N . ALA F 1 56 ? 7.427 -0.149 29.911 1.00 16.42 56 ALA F N 1
ATOM 5950 C CA . ALA F 1 56 ? 7.643 1.290 29.837 1.00 16.98 56 ALA F CA 1
ATOM 5951 C C . ALA F 1 56 ? 8.026 1.884 31.198 1.00 16.18 56 ALA F C 1
ATOM 5952 O O . ALA F 1 56 ? 8.899 2.743 31.281 1.00 16.16 56 ALA F O 1
ATOM 5954 N N . ALA F 1 57 ? 7.373 1.417 32.258 1.00 17.84 57 ALA F N 1
ATOM 5955 C CA . ALA F 1 57 ? 7.654 1.904 33.607 1.00 14.58 57 ALA F CA 1
ATOM 5956 C C . ALA F 1 57 ? 9.145 1.785 33.886 1.00 15.00 57 ALA F C 1
ATOM 5957 O O . ALA F 1 57 ? 9.770 2.696 34.435 1.00 11.95 57 ALA F O 1
ATOM 5959 N N . LYS F 1 58 ? 9.712 0.654 33.490 1.00 15.19 58 LYS F N 1
ATOM 5960 C CA . LYS F 1 58 ? 11.125 0.405 33.698 1.00 15.53 58 LYS F CA 1
ATOM 5961 C C . LYS F 1 58 ? 12.045 1.242 32.810 1.00 15.02 58 LYS F C 1
ATOM 5962 O O . LYS F 1 58 ? 13.170 1.538 33.198 1.00 16.27 58 LYS F O 1
ATOM 5968 N N . LYS F 1 59 ? 11.574 1.634 31.629 1.00 17.49 59 LYS F N 1
ATOM 5969 C CA . LYS F 1 59 ? 12.399 2.426 30.716 1.00 18.37 59 LYS F CA 1
ATOM 5970 C C . LYS F 1 59 ? 12.392 3.944 30.961 1.00 18.07 59 LYS F C 1
ATOM 5971 O O . LYS F 1 59 ? 13.128 4.690 30.312 1.00 19.02 59 LYS F O 1
ATOM 5977 N N . THR F 1 60 ? 11.574 4.388 31.905 1.00 17.10 60 THR F N 1
ATOM 5978 C CA . THR F 1 60 ? 11.457 5.801 32.256 1.00 16.64 60 THR F CA 1
ATOM 5979 C C . THR F 1 60 ? 12.798 6.554 32.306 1.00 18.32 60 THR F C 1
ATOM 5980 O O . THR F 1 60 ? 12.974 7.547 31.613 1.00 17.55 60 THR F O 1
ATOM 5984 N N . PRO F 1 61 ? 13.763 6.081 33.116 1.00 18.62 61 PRO F N 1
ATOM 5985 C CA . PRO F 1 61 ? 15.069 6.751 33.217 1.00 19.56 61 PRO F CA 1
ATOM 5986 C C . PRO F 1 61 ? 15.809 6.904 31.889 1.00 19.94 61 PRO F C 1
ATOM 5987 O O . PRO F 1 61 ? 16.618 7.813 31.709 1.00 19.15 61 PRO F O 1
ATOM 5991 N N . GLU F 1 62 ? 15.508 6.007 30.964 1.00 20.87 62 GLU F N 1
ATOM 5992 C CA . GLU F 1 62 ? 16.110 5.989 29.636 1.00 21.65 62 GLU F CA 1
ATOM 5993 C C . GLU F 1 62 ? 15.425 7.010 28.716 1.00 18.21 62 GLU F C 1
ATOM 5994 O O . GLU F 1 62 ? 16.047 7.562 27.815 1.00 16.57 62 GLU F O 1
ATOM 6000 N N . LEU F 1 63 ? 14.143 7.257 28.971 1.00 18.79 63 LEU F N 1
ATOM 6001 C CA . LEU F 1 63 ? 13.335 8.177 28.171 1.00 19.03 63 LEU F CA 1
ATOM 6002 C C . LEU F 1 63 ? 13.293 9.609 28.699 1.00 18.23 63 LEU F C 1
ATOM 6003 O O . LEU F 1 63 ? 13.216 10.561 27.922 1.00 18.97 63 LEU F O 1
ATOM 6008 N N . ILE F 1 64 ? 13.316 9.763 30.018 1.00 16.83 64 ILE F N 1
ATOM 6009 C CA . ILE F 1 64 ? 13.270 11.089 30.634 1.00 15.16 64 ILE F CA 1
ATOM 6010 C C . ILE F 1 64 ? 14.660 11.421 31.175 1.00 16.60 64 ILE F C 1
ATOM 6011 O O . ILE F 1 64 ? 15.129 10.832 32.159 1.00 13.02 64 ILE F O 1
ATOM 6016 N N . PRO F 1 65 ? 15.335 12.382 30.525 1.00 15.93 65 PRO F N 1
ATOM 6017 C CA . PRO F 1 65 ? 16.681 12.846 30.856 1.00 16.52 65 PRO F CA 1
ATOM 6018 C C . PRO F 1 65 ? 17.065 13.011 32.316 1.00 17.61 65 PRO F C 1
ATOM 6019 O O . PRO F 1 65 ? 18.027 12.393 32.770 1.00 17.31 65 PRO F O 1
ATOM 6023 N N . MET F 1 66 ? 16.323 13.819 33.061 1.00 18.36 66 MET F N 1
ATOM 6024 C CA . MET F 1 66 ? 16.680 14.048 34.455 1.00 21.16 66 MET F CA 1
ATOM 6025 C C . MET F 1 66 ? 16.083 13.079 35.474 1.00 20.75 66 MET F C 1
ATOM 6026 O O . MET F 1 66 ? 16.003 13.402 36.660 1.00 21.86 66 MET F O 1
ATOM 6031 N N . CYS F 1 67 ? 15.678 11.897 35.018 1.00 19.19 67 CYS F N 1
ATOM 6032 C CA . CYS F 1 67 ? 15.118 10.883 35.915 1.00 18.96 67 CYS F CA 1
ATOM 6033 C C . CYS F 1 67 ? 16.215 9.980 36.443 1.00 17.91 67 CYS F C 1
ATOM 6034 O O . CYS F 1 67 ? 17.145 9.638 35.718 1.00 18.00 67 CYS F O 1
ATOM 6037 N N . HIS F 1 68 ? 16.104 9.600 37.710 1.00 19.18 68 HIS F N 1
ATOM 6038 C CA . HIS F 1 68 ? 17.086 8.716 38.322 1.00 21.78 68 HIS F CA 1
ATOM 6039 C C . HIS F 1 68 ? 16.673 7.281 38.051 1.00 21.62 68 HIS F C 1
ATOM 6040 O O . HIS F 1 68 ? 15.491 6.997 37.876 1.00 19.05 68 HIS F O 1
ATOM 6047 N N . PRO F 1 69 ? 17.642 6.358 38.001 1.00 22.27 69 PRO F N 1
ATOM 6048 C CA . PRO F 1 69 ? 17.281 4.955 37.772 1.00 25.24 69 PRO F CA 1
ATOM 6049 C C . PRO F 1 69 ? 16.726 4.499 39.127 1.00 26.43 69 PRO F C 1
ATOM 6050 O O . PRO F 1 69 ? 17.318 4.789 40.164 1.00 27.10 69 PRO F O 1
ATOM 6054 N N . ILE F 1 70 ? 15.592 3.810 39.129 1.00 27.22 70 ILE F N 1
ATOM 6055 C CA . ILE F 1 70 ? 14.965 3.395 40.382 1.00 27.39 70 ILE F CA 1
ATOM 6056 C C . ILE F 1 70 ? 14.674 1.903 40.507 1.00 27.45 70 ILE F C 1
ATOM 6057 O O . ILE F 1 70 ? 14.270 1.254 39.547 1.00 28.60 70 ILE F O 1
ATOM 6062 N N . PRO F 1 71 ? 14.885 1.339 41.707 1.00 27.92 71 PRO F N 1
ATOM 6063 C CA . PRO F 1 71 ? 14.624 -0.084 41.940 1.00 27.38 71 PRO F CA 1
ATOM 6064 C C . PRO F 1 71 ? 13.135 -0.292 42.235 1.00 27.19 71 PRO F C 1
ATOM 6065 O O . PRO F 1 71 ? 12.735 -0.434 43.390 1.00 29.60 71 PRO F O 1
ATOM 6069 N N . LEU F 1 72 ? 12.325 -0.304 41.178 1.00 24.99 72 LEU F N 1
ATOM 6070 C CA . LEU F 1 72 ? 10.879 -0.480 41.291 1.00 22.54 72 LEU F CA 1
ATOM 6071 C C . LEU F 1 72 ? 10.507 -1.799 41.955 1.00 21.64 72 LEU F C 1
ATOM 6072 O O . LEU F 1 72 ? 11.063 -2.845 41.630 1.00 22.92 72 LEU F O 1
ATOM 6077 N N . GLU F 1 73 ? 9.549 -1.750 42.870 1.00 20.44 73 GLU F N 1
ATOM 6078 C CA . GLU F 1 73 ? 9.121 -2.950 43.580 1.00 22.66 73 GLU F CA 1
ATOM 6079 C C . GLU F 1 73 ? 7.758 -3.471 43.147 1.00 21.82 73 GLU F C 1
ATOM 6080 O O . GLU F 1 73 ? 7.404 -4.611 43.432 1.00 23.48 73 GLU F O 1
ATOM 6086 N N . PHE F 1 74 ? 7.000 -2.640 42.446 1.00 22.39 74 PHE F N 1
ATOM 6087 C CA . PHE F 1 74 ? 5.667 -3.031 42.005 1.00 22.49 74 PHE F CA 1
ATOM 6088 C C . PHE F 1 74 ? 5.183 -2.166 40.847 1.00 20.89 74 PHE F C 1
ATOM 6089 O O . PHE F 1 74 ? 5.211 -0.936 40.917 1.00 18.83 74 PHE F O 1
ATOM 6097 N N . VAL F 1 75 ? 4.749 -2.821 39.781 1.00 19.87 75 VAL F N 1
ATOM 6098 C CA . VAL F 1 75 ? 4.220 -2.125 38.620 1.00 21.05 75 VAL F CA 1
ATOM 6099 C C . VAL F 1 75 ? 2.993 -2.893 38.158 1.00 22.78 75 VAL F C 1
ATOM 6100 O O . VAL F 1 75 ? 3.068 -4.095 37.899 1.00 24.29 75 VAL F O 1
ATOM 6104 N N . ASP F 1 76 ? 1.863 -2.202 38.067 1.00 23.18 76 ASP F N 1
ATOM 6105 C CA . ASP F 1 76 ? 0.622 -2.820 37.631 1.00 23.93 76 ASP F CA 1
ATOM 6106 C C . ASP F 1 76 ? -0.125 -1.856 36.713 1.00 24.60 76 ASP F C 1
ATOM 6107 O O . ASP F 1 76 ? -0.235 -0.670 37.011 1.00 25.07 76 ASP F O 1
ATOM 6112 N N . VAL F 1 77 ? -0.621 -2.356 35.586 1.00 24.08 77 VAL F N 1
ATOM 6113 C CA . VAL F 1 77 ? -1.365 -1.510 34.660 1.00 22.84 77 VAL F CA 1
ATOM 6114 C C . VAL F 1 77 ? -2.750 -2.102 34.431 1.00 23.14 77 VAL F C 1
ATOM 6115 O O . VAL F 1 77 ? -2.891 -3.226 33.962 1.00 23.98 77 VAL F O 1
ATOM 6119 N N . GLU F 1 78 ? -3.768 -1.334 34.790 1.00 25.21 78 GLU F N 1
ATOM 6120 C CA . GLU F 1 78 ? -5.156 -1.747 34.638 1.00 26.22 78 GLU F CA 1
ATOM 6121 C C . GLU F 1 78 ? -5.758 -1.064 33.412 1.00 26.71 78 GLU F C 1
ATOM 6122 O O . GLU F 1 78 ? -5.494 0.111 33.147 1.00 25.28 78 GLU F O 1
ATOM 6128 N N . ILE F 1 79 ? -6.555 -1.807 32.653 1.00 26.64 79 ILE F N 1
ATOM 6129 C CA . ILE F 1 79 ? -7.182 -1.258 31.460 1.00 27.30 79 ILE F CA 1
ATOM 6130 C C . ILE F 1 79 ? -8.624 -1.728 31.359 1.00 29.03 79 ILE F C 1
ATOM 6131 O O . ILE F 1 79 ? -8.894 -2.920 31.228 1.00 30.09 79 ILE F O 1
ATOM 6136 N N . LYS F 1 80 ? -9.548 -0.779 31.434 1.00 30.46 80 LYS F N 1
ATOM 6137 C CA . LYS F 1 80 ? -10.966 -1.087 31.355 1.00 33.31 80 LYS F CA 1
ATOM 6138 C C . LYS F 1 80 ? -11.584 -0.491 30.100 1.00 33.36 80 LYS F C 1
ATOM 6139 O O . LYS F 1 80 ? -11.292 0.643 29.724 1.00 32.82 80 LYS F O 1
ATOM 6145 N N . ILE F 1 81 ? -12.431 -1.276 29.448 1.00 33.18 81 ILE F N 1
ATOM 6146 C CA . ILE F 1 81 ? -13.092 -0.842 28.230 1.00 32.58 81 ILE F CA 1
ATOM 6147 C C . ILE F 1 81 ? -14.364 -0.080 28.571 1.00 33.35 81 ILE F C 1
ATOM 6148 O O . ILE F 1 81 ? -15.184 -0.549 29.359 1.00 32.43 81 ILE F O 1
ATOM 6153 N N . GLU F 1 82 ? -14.516 1.104 27.984 1.00 34.24 82 GLU F N 1
ATOM 6154 C CA . GLU F 1 82 ? -15.698 1.923 28.215 1.00 33.37 82 GLU F CA 1
ATOM 6155 C C . GLU F 1 82 ? -16.429 2.150 26.895 1.00 35.45 82 GLU F C 1
ATOM 6156 O O . GLU F 1 82 ? -15.917 1.818 25.827 1.00 34.84 82 GLU F O 1
ATOM 6162 N N . GLU F 1 83 ? -17.625 2.719 26.973 1.00 39.03 83 GLU F N 1
ATOM 6163 C CA . GLU F 1 83 ? -18.435 2.955 25.787 1.00 40.98 83 GLU F CA 1
ATOM 6164 C C . GLU F 1 83 ? -17.765 3.692 24.635 1.00 40.56 83 GLU F C 1
ATOM 6165 O O . GLU F 1 83 ? -17.942 3.316 23.478 1.00 39.55 83 GLU F O 1
ATOM 6171 N N . GLU F 1 84 ? -16.994 4.731 24.940 1.00 39.69 84 GLU F N 1
ATOM 6172 C CA . GLU F 1 84 ? -16.341 5.496 23.885 1.00 38.93 84 GLU F CA 1
ATOM 6173 C C . GLU F 1 84 ? -14.813 5.499 23.920 1.00 36.40 84 GLU F C 1
ATOM 6174 O O . GLU F 1 84 ? -14.175 6.358 23.315 1.00 33.83 84 GLU F O 1
ATOM 6180 N N . GLY F 1 85 ? -14.227 4.534 24.619 1.00 34.94 85 GLY F N 1
ATOM 6181 C CA . GLY F 1 85 ? -12.778 4.466 24.682 1.00 32.91 85 GLY F CA 1
ATOM 6182 C C . GLY F 1 85 ? -12.256 3.635 25.836 1.00 30.54 85 GLY F C 1
ATOM 6183 O O . GLY F 1 85 ? -13.035 3.127 26.639 1.00 29.88 85 GLY F O 1
ATOM 6184 N N . LEU F 1 86 ? -10.935 3.493 25.915 1.00 26.92 86 LEU F N 1
ATOM 6185 C CA . LEU F 1 86 ? -10.321 2.728 26.987 1.00 24.11 86 LEU F CA 1
ATOM 6186 C C . LEU F 1 86 ? -9.709 3.600 28.079 1.00 24.18 86 LEU F C 1
ATOM 6187 O O . LEU F 1 86 ? -9.145 4.668 27.819 1.00 23.28 86 LEU F O 1
ATOM 6192 N N . ARG F 1 87 ? -9.843 3.125 29.310 1.00 24.99 87 ARG F N 1
ATOM 6193 C CA . ARG F 1 87 ? -9.325 3.808 30.485 1.00 25.87 87 ARG F CA 1
ATOM 6194 C C . ARG F 1 87 ? -8.112 3.038 30.997 1.00 25.06 87 ARG F C 1
ATOM 6195 O O . ARG F 1 87 ? -8.198 1.838 31.240 1.00 23.79 87 ARG F O 1
ATOM 6203 N N . VAL F 1 88 ? -6.984 3.725 31.145 1.00 24.16 88 VAL F N 1
ATOM 6204 C CA . VAL F 1 88 ? -5.767 3.092 31.643 1.00 22.94 88 VAL F CA 1
ATOM 6205 C C . VAL F 1 88 ? -5.421 3.670 33.015 1.00 23.09 88 VAL F C 1
ATOM 6206 O O . VAL F 1 88 ? -5.468 4.886 33.215 1.00 21.36 88 VAL F O 1
ATOM 6210 N N . ILE F 1 89 ? -5.087 2.793 33.956 1.00 21.96 89 ILE F N 1
ATOM 6211 C CA . ILE F 1 89 ? -4.719 3.210 35.301 1.00 22.02 89 ILE F CA 1
ATOM 6212 C C . ILE F 1 89 ? -3.485 2.431 35.737 1.00 22.41 89 ILE F C 1
ATOM 6213 O O . ILE F 1 89 ? -3.532 1.212 35.896 1.00 22.22 89 ILE F O 1
ATOM 6218 N N . SER F 1 90 ? -2.380 3.148 35.917 1.00 22.33 90 SER F N 1
ATOM 6219 C CA . SER F 1 90 ? -1.115 2.538 36.304 1.00 22.36 90 SER F CA 1
ATOM 6220 C C . SER F 1 90 ? -0.738 2.843 37.745 1.00 22.64 90 SER F C 1
ATOM 6221 O O . SER F 1 90 ? -0.882 3.971 38.215 1.00 23.44 90 SER F O 1
ATOM 6224 N N . THR F 1 91 ? -0.245 1.823 38.435 1.00 22.99 91 THR F N 1
ATOM 6225 C CA . THR F 1 91 ? 0.168 1.951 39.822 1.00 21.13 91 THR F CA 1
ATOM 6226 C C . THR F 1 91 ? 1.618 1.508 39.930 1.00 20.64 91 THR F C 1
ATOM 6227 O O . THR F 1 91 ? 1.971 0.414 39.499 1.00 20.49 91 THR F O 1
ATOM 6231 N N . VAL F 1 92 ? 2.458 2.370 40.489 1.00 19.62 92 VAL F N 1
ATOM 6232 C CA . VAL F 1 92 ? 3.870 2.054 40.660 1.00 17.16 92 VAL F CA 1
ATOM 6233 C C . VAL F 1 92 ? 4.248 2.256 42.126 1.00 18.57 92 VAL F C 1
ATOM 6234 O O . VAL F 1 92 ? 3.722 3.145 42.795 1.00 17.74 92 VAL F O 1
ATOM 6238 N N . LYS F 1 93 ? 5.177 1.442 42.614 1.00 19.02 93 LYS F N 1
ATOM 6239 C CA . LYS F 1 93 ? 5.592 1.518 44.004 1.00 19.79 93 LYS F CA 1
ATOM 6240 C C . LYS F 1 93 ? 7.070 1.183 44.186 1.00 21.05 93 LYS F C 1
ATOM 6241 O O . LYS F 1 93 ? 7.640 0.368 43.449 1.00 20.19 93 LYS F O 1
ATOM 6247 N N . ALA F 1 94 ? 7.688 1.834 45.163 1.00 20.10 94 ALA F N 1
ATOM 6248 C CA . ALA F 1 94 ? 9.090 1.613 45.479 1.00 21.50 94 ALA F CA 1
ATOM 6249 C C . ALA F 1 94 ? 9.404 2.116 46.888 1.00 23.37 94 ALA F C 1
ATOM 6250 O O . ALA F 1 94 ? 8.572 2.741 47.539 1.00 24.26 94 ALA F O 1
ATOM 6252 N N . HIS F 1 95 ? 10.605 1.806 47.361 1.00 24.16 95 HIS F N 1
ATOM 6253 C CA . HIS F 1 95 ? 11.081 2.273 48.660 1.00 24.57 95 HIS F CA 1
ATOM 6254 C C . HIS F 1 95 ? 12.440 2.814 48.263 1.00 24.85 95 HIS F C 1
ATOM 6255 O O . HIS F 1 95 ? 13.421 2.068 48.164 1.00 24.72 95 HIS F O 1
ATOM 6262 N N . TYR F 1 96 ? 12.484 4.115 48.000 1.00 23.53 96 TYR F N 1
ATOM 6263 C CA . TYR F 1 96 ? 13.713 4.731 47.542 1.00 24.06 96 TYR F CA 1
ATOM 6264 C C . TYR F 1 96 ? 13.743 6.221 47.862 1.00 24.87 96 TYR F C 1
ATOM 6265 O O . TYR F 1 96 ? 12.834 6.748 48.505 1.00 25.89 96 TYR F O 1
ATOM 6274 N N . LYS F 1 97 ? 14.791 6.895 47.404 1.00 26.00 97 LYS F N 1
ATOM 6275 C CA . LYS F 1 97 ? 14.956 8.315 47.665 1.00 27.90 97 LYS F CA 1
ATOM 6276 C C . LYS F 1 97 ? 14.314 9.262 46.651 1.00 29.37 97 LYS F C 1
ATOM 6277 O O . LYS F 1 97 ? 14.511 10.477 46.729 1.00 29.32 97 LYS F O 1
ATOM 6283 N N . THR F 1 98 ? 13.556 8.708 45.705 1.00 28.92 98 THR F N 1
ATOM 6284 C CA . THR F 1 98 ? 12.852 9.509 44.702 1.00 29.98 98 THR F CA 1
ATOM 6285 C C . THR F 1 98 ? 11.524 8.846 44.366 1.00 30.09 98 THR F C 1
ATOM 6286 O O . THR F 1 98 ? 11.495 7.659 44.038 1.00 29.53 98 THR F O 1
ATOM 6290 N N . GLY F 1 99 ? 10.440 9.622 44.456 1.00 31.74 99 GLY F N 1
ATOM 6291 C CA . GLY F 1 99 ? 9.094 9.132 44.170 1.00 28.19 99 GLY F CA 1
ATOM 6292 C C . GLY F 1 99 ? 9.003 8.387 42.856 1.00 28.61 99 GLY F C 1
ATOM 6293 O O . GLY F 1 99 ? 10.021 8.189 42.179 1.00 29.76 99 GLY F O 1
ATOM 6294 N N . VAL F 1 100 ? 7.791 7.989 42.478 1.00 25.27 100 VAL F N 1
ATOM 6295 C CA . VAL F 1 100 ? 7.597 7.240 41.243 1.00 22.61 100 VAL F CA 1
ATOM 6296 C C . VAL F 1 100 ? 6.480 7.743 40.319 1.00 21.59 100 VAL F C 1
ATOM 6297 O O . VAL F 1 100 ? 5.941 6.969 39.534 1.00 19.28 100 VAL F O 1
ATOM 6301 N N . GLU F 1 101 ? 6.138 9.026 40.398 1.00 21.03 101 GLU F N 1
ATOM 6302 C CA . GLU F 1 101 ? 5.090 9.556 39.535 1.00 21.14 101 GLU F CA 1
ATOM 6303 C C . GLU F 1 101 ? 5.469 9.416 38.064 1.00 19.17 101 GLU F C 1
ATOM 6304 O O . GLU F 1 101 ? 4.635 9.039 37.250 1.00 18.31 101 GLU F O 1
ATOM 6310 N N . MET F 1 102 ? 6.717 9.728 37.721 1.00 17.64 102 MET F N 1
ATOM 6311 C CA . MET F 1 102 ? 7.145 9.649 36.325 1.00 18.76 102 MET F CA 1
ATOM 6312 C C . MET F 1 102 ? 7.044 8.243 35.751 1.00 20.26 102 MET F C 1
ATOM 6313 O O . MET F 1 102 ? 6.693 8.070 34.580 1.00 20.82 102 MET F O 1
ATOM 6318 N N . GLU F 1 103 ? 7.362 7.242 36.563 1.00 18.89 103 GLU F N 1
ATOM 6319 C CA . GLU F 1 103 ? 7.281 5.868 36.104 1.00 17.53 103 GLU F CA 1
ATOM 6320 C C . GLU F 1 103 ? 5.818 5.576 35.817 1.00 16.25 103 GLU F C 1
ATOM 6321 O O . GLU F 1 103 ? 5.490 4.960 34.806 1.00 13.56 103 GLU F O 1
ATOM 6327 N N . ALA F 1 104 ? 4.939 6.044 36.700 1.00 14.93 104 ALA F N 1
ATOM 6328 C CA . ALA F 1 104 ? 3.506 5.818 36.529 1.00 15.43 104 ALA F CA 1
ATOM 6329 C C . ALA F 1 104 ? 2.928 6.535 35.306 1.00 16.02 104 ALA F C 1
ATOM 6330 O O . ALA F 1 104 ? 2.048 6.005 34.621 1.00 17.41 104 ALA F O 1
ATOM 6332 N N . LEU F 1 105 ? 3.414 7.743 35.038 1.00 15.63 105 LEU F N 1
ATOM 6333 C CA . LEU F 1 105 ? 2.952 8.526 33.891 1.00 16.67 105 LEU F CA 1
ATOM 6334 C C . LEU F 1 105 ? 3.439 7.903 32.586 1.00 14.53 105 LEU F C 1
ATOM 6335 O O . LEU F 1 105 ? 2.715 7.871 31.595 1.00 16.74 105 LEU F O 1
ATOM 6340 N N . THR F 1 106 ? 4.675 7.413 32.594 1.00 14.33 106 THR F N 1
ATOM 6341 C CA . THR F 1 106 ? 5.274 6.798 31.416 1.00 14.62 106 THR F CA 1
ATOM 6342 C C . THR F 1 106 ? 4.580 5.479 31.074 1.00 16.65 106 THR F C 1
ATOM 6343 O O . THR F 1 106 ? 4.278 5.216 29.909 1.00 15.34 106 THR F O 1
ATOM 6347 N N . ALA F 1 107 ? 4.329 4.653 32.088 1.00 16.41 107 ALA F N 1
ATOM 6348 C CA . ALA F 1 107 ? 3.628 3.383 31.883 1.00 16.03 107 ALA F CA 1
ATOM 6349 C C . ALA F 1 107 ? 2.274 3.668 31.235 1.00 14.09 107 ALA F C 1
ATOM 6350 O O . ALA F 1 107 ? 1.905 3.062 30.241 1.00 15.88 107 ALA F O 1
ATOM 6352 N N . THR F 1 108 ? 1.538 4.605 31.808 1.00 15.52 108 THR F N 1
ATOM 6353 C CA . THR F 1 108 ? 0.228 4.960 31.284 1.00 16.83 108 THR F CA 1
ATOM 6354 C C . THR F 1 108 ? 0.295 5.508 29.855 1.00 18.02 108 THR F C 1
ATOM 6355 O O . THR F 1 108 ? -0.513 5.131 29.004 1.00 18.83 108 THR F O 1
ATOM 6359 N N . SER F 1 109 ? 1.264 6.383 29.591 1.00 17.32 109 SER F N 1
ATOM 6360 C CA . SER F 1 109 ? 1.421 6.968 28.263 1.00 18.32 109 SER F CA 1
ATOM 6361 C C . SER F 1 109 ? 1.718 5.920 27.191 1.00 16.97 109 SER F C 1
ATOM 6362 O O . SER F 1 109 ? 1.116 5.931 26.115 1.00 15.20 109 SER F O 1
ATOM 6365 N N . VAL F 1 110 ? 2.653 5.022 2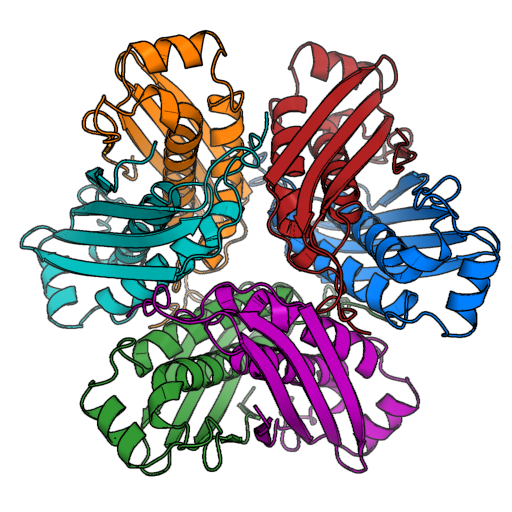7.487 1.00 15.34 110 VAL F N 1
ATOM 6366 C CA . VAL F 1 110 ? 3.028 3.985 26.539 1.00 15.22 110 VAL F CA 1
ATOM 6367 C C . VAL F 1 110 ? 1.898 2.973 26.336 1.00 16.67 110 VAL F C 1
ATOM 6368 O O . VAL F 1 110 ? 1.748 2.428 25.251 1.00 16.77 110 VAL F O 1
ATOM 6372 N N . ALA F 1 111 ? 1.115 2.715 27.382 1.00 17.79 111 ALA F N 1
ATOM 6373 C CA . ALA F 1 111 ? -0.003 1.778 27.275 1.00 19.09 111 ALA F CA 1
ATOM 6374 C C . ALA F 1 111 ? -1.036 2.367 26.312 1.00 18.23 111 ALA F C 1
ATOM 6375 O O . ALA F 1 111 ? -1.591 1.663 25.472 1.00 19.38 111 ALA F O 1
ATOM 6377 N N . LEU F 1 112 ? -1.283 3.663 26.434 1.00 17.01 112 LEU F N 1
ATOM 6378 C CA . LEU F 1 112 ? -2.239 4.318 25.557 1.00 18.29 112 LEU F CA 1
ATOM 6379 C C . LEU F 1 112 ? -1.714 4.365 24.118 1.00 17.98 112 LEU F C 1
ATOM 6380 O O . LEU F 1 112 ? -2.469 4.126 23.184 1.00 19.08 112 LEU F O 1
ATOM 6385 N N . LEU F 1 113 ? -0.426 4.657 23.942 1.00 15.94 113 LEU F N 1
ATOM 6386 C CA . LEU F 1 113 ? 0.166 4.701 22.608 1.00 15.29 113 LEU F CA 1
ATOM 6387 C C . LEU F 1 113 ? 0.010 3.326 21.969 1.00 16.91 113 LEU F C 1
ATOM 6388 O O . LEU F 1 113 ? -0.290 3.199 20.773 1.00 16.11 113 LEU F O 1
ATOM 6393 N N . THR F 1 114 ? 0.206 2.295 22.782 1.00 14.97 114 THR F N 1
ATOM 6394 C CA . THR F 1 114 ? 0.100 0.922 22.316 1.00 15.02 114 THR F CA 1
ATOM 6395 C C . THR F 1 114 ? -1.322 0.567 21.895 1.00 15.64 114 THR F C 1
ATOM 6396 O O . THR F 1 114 ? -1.519 -0.181 20.942 1.00 14.67 114 THR F O 1
ATOM 6400 N N . ILE F 1 115 ? -2.310 1.099 22.605 1.00 15.28 115 ILE F N 1
ATOM 6401 C CA . ILE F 1 115 ? -3.697 0.843 22.246 1.00 17.45 115 ILE F CA 1
ATOM 6402 C C . ILE F 1 115 ? -3.956 1.432 20.845 1.00 17.65 115 ILE F C 1
ATOM 6403 O O . ILE F 1 115 ? -4.539 0.779 19.984 1.00 17.60 115 ILE F O 1
ATOM 6408 N N . TRP F 1 116 ? -3.500 2.664 20.633 1.00 18.66 116 TRP F N 1
ATOM 6409 C CA . TRP F 1 116 ? -3.659 3.373 19.365 1.00 17.21 116 TRP F CA 1
ATOM 6410 C C . TRP F 1 116 ? -3.013 2.585 18.235 1.00 18.86 116 TRP F C 1
ATOM 6411 O O . TRP F 1 116 ? -3.626 2.374 17.189 1.00 20.82 116 TRP F O 1
ATOM 6422 N N . ASP F 1 117 ? -1.765 2.166 18.445 1.00 16.59 117 ASP F N 1
ATOM 6423 C CA . ASP F 1 117 ? -1.026 1.403 17.442 1.00 18.34 117 ASP F CA 1
ATOM 6424 C C . ASP F 1 117 ? -1.759 0.127 17.055 1.00 18.36 117 ASP F C 1
ATOM 6425 O O . ASP F 1 117 ? -1.741 -0.285 15.888 1.00 16.70 117 ASP F O 1
ATOM 6430 N N . MET F 1 118 ? -2.374 -0.499 18.054 1.00 18.63 118 MET F N 1
ATOM 6431 C CA . MET F 1 118 ? -3.114 -1.743 17.865 1.00 20.37 118 MET F CA 1
ATOM 6432 C C . MET F 1 118 ? -4.369 -1.582 17.007 1.00 19.95 118 MET F C 1
ATOM 6433 O O . MET F 1 118 ? -4.696 -2.474 16.226 1.00 18.73 118 MET F O 1
ATOM 6438 N N . VAL F 1 119 ? -5.068 -0.455 17.148 1.00 20.62 119 VAL F N 1
ATOM 6439 C CA . VAL F 1 119 ? -6.308 -0.248 16.403 1.00 21.42 119 VAL F CA 1
ATOM 6440 C C . VAL F 1 119 ? -6.262 0.812 15.306 1.00 23.93 119 VAL F C 1
ATOM 6441 O O . VAL F 1 119 ? -7.303 1.294 14.860 1.00 24.32 119 VAL F O 1
ATOM 6445 N N . LYS F 1 120 ? -5.053 1.160 14.873 1.00 24.72 120 LYS F N 1
ATOM 6446 C CA . LYS F 1 120 ? -4.846 2.146 13.818 1.00 26.00 120 LYS F CA 1
ATOM 6447 C C . LYS F 1 120 ? -5.755 1.891 12.619 1.00 27.45 120 LYS F C 1
ATOM 6448 O O . LYS F 1 120 ? -6.501 2.769 12.185 1.00 27.57 120 LYS F O 1
ATOM 6454 N N . LYS F 1 121 ? -5.676 0.677 12.088 1.00 29.05 121 LYS F N 1
ATOM 6455 C CA . LYS F 1 121 ? -6.461 0.281 10.928 1.00 30.86 121 LYS F CA 1
ATOM 6456 C C . LYS F 1 121 ? -7.962 0.551 11.071 1.00 31.13 121 LYS F C 1
ATOM 6457 O O . LYS F 1 121 ? -8.639 0.827 10.078 1.00 33.02 121 LYS F O 1
ATOM 6463 N N . TYR F 1 122 ? -8.477 0.479 12.297 1.00 28.82 122 TYR F N 1
ATOM 6464 C CA . TYR F 1 122 ? -9.900 0.704 12.557 1.00 28.37 122 TYR F CA 1
ATOM 6465 C C . TYR F 1 122 ? -10.237 2.168 12.867 1.00 28.55 122 TYR F C 1
ATOM 6466 O O . TYR F 1 122 ? -11.395 2.582 12.742 1.00 28.60 122 TYR F O 1
ATOM 6475 N N . GLU F 1 123 ? -9.236 2.949 13.266 1.00 26.07 123 GLU F N 1
ATOM 6476 C CA . GLU F 1 123 ? -9.465 4.357 13.573 1.00 25.28 123 GLU F CA 1
ATOM 6477 C C . GLU F 1 123 ? -9.332 5.262 12.352 1.00 25.14 123 GLU F C 1
ATOM 6478 O O . GLU F 1 123 ? -10.085 6.226 12.210 1.00 25.76 123 GLU F O 1
ATOM 6484 N N . LYS F 1 124 ? -8.377 4.956 11.479 1.00 25.00 124 LYS F N 1
ATOM 6485 C CA . LYS F 1 124 ? -8.157 5.762 10.274 1.00 27.69 124 LYS F CA 1
ATOM 6486 C C . LYS F 1 124 ? -9.432 6.034 9.483 1.00 27.38 124 LYS F C 1
ATOM 6487 O O . LYS F 1 124 ? -10.426 5.314 9.603 1.00 27.76 124 LYS F O 1
ATOM 6493 N N . ASP F 1 125 ? -9.387 7.074 8.656 1.00 27.31 125 ASP F N 1
ATOM 6494 C CA . ASP F 1 125 ? -10.513 7.389 7.789 1.00 26.97 125 ASP F CA 1
ATOM 6495 C C . ASP F 1 125 ? -10.016 7.068 6.377 1.00 26.76 125 ASP F C 1
ATOM 6496 O O . ASP F 1 125 ? -8.927 6.508 6.215 1.00 26.24 125 ASP F O 1
ATOM 6501 N N . GLU F 1 126 ? -10.799 7.412 5.362 1.00 28.47 126 GLU F N 1
ATOM 6502 C CA . GLU F 1 126 ? -10.409 7.131 3.980 1.00 29.48 126 GLU F CA 1
ATOM 6503 C C . GLU F 1 126 ? -9.175 7.904 3.548 1.00 28.76 126 GLU F C 1
ATOM 6504 O O . GLU F 1 126 ? -8.539 7.559 2.555 1.00 29.90 126 GLU F O 1
ATOM 6510 N N . ASN F 1 127 ? -8.845 8.951 4.296 1.00 28.89 127 ASN F N 1
ATOM 6511 C CA . ASN F 1 127 ? -7.685 9.780 3.994 1.00 30.20 127 ASN F CA 1
ATOM 6512 C C . ASN F 1 127 ? -6.441 9.318 4.750 1.00 31.06 127 ASN F C 1
ATOM 6513 O O . ASN F 1 127 ? -5.335 9.753 4.454 1.00 30.45 127 ASN F O 1
ATOM 6518 N N . GLY F 1 128 ? -6.625 8.431 5.719 1.00 33.20 128 GLY F N 1
ATOM 6519 C CA . GLY F 1 128 ? -5.496 7.956 6.496 1.00 34.27 128 GLY F CA 1
ATOM 6520 C C . GLY F 1 128 ? -5.259 8.869 7.682 1.00 34.72 128 GLY F C 1
ATOM 6521 O O . GLY F 1 128 ? -4.185 8.861 8.284 1.00 36.95 128 GLY F O 1
ATOM 6522 N N . GLN F 1 129 ? -6.264 9.673 8.008 1.00 35.02 129 GLN F N 1
ATOM 6523 C CA . GLN F 1 129 ? -6.182 10.594 9.134 1.00 35.64 129 GLN F CA 1
ATOM 6524 C C . GLN F 1 129 ? -6.917 10.016 10.336 1.00 34.61 129 GLN F C 1
ATOM 6525 O O . GLN F 1 129 ? -7.612 9.006 10.231 1.00 33.41 129 GLN F O 1
ATOM 6531 N N . TYR F 1 130 ? -6.761 10.670 11.480 1.00 33.90 130 TYR F N 1
ATOM 6532 C CA . TYR F 1 130 ? -7.408 10.231 12.703 1.00 32.44 130 TYR F CA 1
ATOM 6533 C C . TYR F 1 130 ? -8.229 11.368 13.283 1.00 34.45 130 TYR F C 1
ATOM 6534 O O . TYR F 1 130 ? -7.829 12.002 14.259 1.00 35.22 130 TYR F O 1
ATOM 6543 N N . PRO F 1 131 ? -9.402 11.633 12.690 1.00 35.01 131 PRO F N 1
ATOM 6544 C CA . PRO F 1 131 ? -10.307 12.697 13.125 1.00 35.52 131 PRO F CA 1
ATOM 6545 C C . PRO F 1 131 ? -11.016 12.420 14.444 1.00 36.08 131 PRO F C 1
ATOM 6546 O O . PRO F 1 131 ? -11.541 13.334 15.076 1.00 36.00 131 PRO F O 1
ATOM 6550 N N . TYR F 1 132 ? -11.031 11.162 14.865 1.00 37.34 132 TYR F N 1
ATOM 6551 C CA . TYR F 1 132 ? -11.702 10.815 16.111 1.00 39.13 132 TYR F CA 1
ATOM 6552 C C . TYR F 1 132 ? -10.754 10.396 17.233 1.00 36.86 132 TYR F C 1
ATOM 6553 O O . TYR F 1 132 ? -10.921 10.815 18.379 1.00 36.54 132 TYR F O 1
ATOM 6562 N N . THR F 1 133 ? -9.757 9.583 16.894 1.00 34.26 133 THR F N 1
ATOM 6563 C CA . THR F 1 133 ? -8.790 9.090 17.869 1.00 31.40 133 THR F CA 1
ATOM 6564 C C . THR F 1 133 ? -8.083 10.213 18.629 1.00 31.05 133 THR F C 1
ATOM 6565 O O . THR F 1 133 ? -7.599 11.183 18.036 1.00 29.25 133 THR F O 1
ATOM 6569 N N . GLU F 1 134 ? -8.016 10.072 19.949 1.00 30.44 134 GLU F N 1
ATOM 6570 C CA . GLU F 1 134 ? -7.376 11.087 20.773 1.00 30.76 134 GLU F CA 1
ATOM 6571 C C . GLU F 1 134 ? -7.047 10.619 22.182 1.00 29.48 134 GLU F C 1
ATOM 6572 O O . GLU F 1 134 ? -7.886 10.031 22.869 1.00 27.81 134 GLU F O 1
ATOM 6578 N N . ILE F 1 135 ? -5.811 10.867 22.599 1.00 28.15 135 ILE F N 1
ATOM 6579 C CA . ILE F 1 135 ? -5.405 10.542 23.956 1.00 27.70 135 ILE F CA 1
ATOM 6580 C C . ILE F 1 135 ? -5.837 11.808 24.688 1.00 27.96 135 ILE F C 1
ATOM 6581 O O . ILE F 1 135 ? -5.290 12.892 24.484 1.00 25.85 135 ILE F O 1
ATOM 6586 N N . LYS F 1 136 ? -6.862 11.654 25.516 1.00 31.05 136 LYS F N 1
ATOM 6587 C CA . LYS F 1 136 ? -7.478 12.771 26.219 1.00 31.79 136 LYS F CA 1
ATOM 6588 C C . LYS F 1 136 ? -6.853 13.415 27.447 1.00 31.70 136 LYS F C 1
ATOM 6589 O O . LYS F 1 136 ? -6.608 14.629 27.437 1.00 33.02 136 LYS F O 1
ATOM 6595 N N . SER F 1 137 ? -6.594 12.637 28.498 1.00 29.04 137 SER F N 1
ATOM 6596 C CA . SER F 1 137 ? -6.093 13.246 29.724 1.00 29.50 137 SER F CA 1
ATOM 6597 C C . SER F 1 137 ? -5.300 12.414 30.734 1.00 29.76 137 SER F C 1
ATOM 6598 O O . SER F 1 137 ? -5.865 11.855 31.683 1.00 29.94 137 SER F O 1
ATOM 6601 N N . ILE F 1 138 ? -3.986 12.384 30.561 1.00 26.30 138 ILE F N 1
ATOM 6602 C CA . ILE F 1 138 ? -3.114 11.646 31.460 1.00 24.94 138 ILE F CA 1
ATOM 6603 C C . ILE F 1 138 ? -2.832 12.479 32.714 1.00 24.75 138 ILE F C 1
ATOM 6604 O O . ILE F 1 138 ? -2.422 13.638 32.620 1.00 25.51 138 ILE F O 1
ATOM 6609 N N . ARG F 1 139 ? -3.071 11.906 33.890 1.00 24.01 139 ARG F N 1
ATOM 6610 C CA . ARG F 1 139 ? -2.817 12.634 35.127 1.00 24.07 139 ARG F CA 1
ATOM 6611 C C . ARG F 1 139 ? -2.560 11.763 36.363 1.00 23.97 139 ARG F C 1
ATOM 6612 O O . ARG F 1 139 ? -2.950 10.589 36.428 1.00 21.71 139 ARG F O 1
ATOM 6620 N N . VAL F 1 140 ? -1.879 12.357 37.338 1.00 22.71 140 VAL F N 1
ATOM 6621 C CA . VAL F 1 140 ? -1.565 11.689 38.591 1.00 23.43 140 VAL F CA 1
ATOM 6622 C C . VAL F 1 140 ? -2.783 11.878 39.490 1.00 25.58 140 VAL F C 1
ATOM 6623 O O . VAL F 1 140 ? -3.008 12.976 40.003 1.00 26.13 140 VAL F O 1
ATOM 6627 N N . ILE F 1 141 ? -3.574 10.817 39.665 1.00 26.11 141 ILE F N 1
ATOM 6628 C CA . ILE F 1 141 ? -4.777 10.890 40.490 1.00 27.74 141 ILE F CA 1
ATOM 6629 C C . ILE F 1 141 ? -4.493 10.714 41.976 1.00 27.37 141 ILE F C 1
ATOM 6630 O O . ILE F 1 141 ? -5.320 11.049 42.816 1.00 26.74 141 ILE F O 1
ATOM 6635 N N . ASN F 1 142 ? -3.324 10.183 42.301 1.00 29.00 142 ASN F N 1
ATOM 6636 C CA . ASN F 1 142 ? -2.968 9.999 43.695 1.00 30.83 142 ASN F CA 1
ATOM 6637 C C . ASN F 1 142 ? -1.551 9.498 43.860 1.00 31.39 142 ASN F C 1
ATOM 6638 O O . ASN F 1 142 ? -1.047 8.735 43.037 1.00 30.52 142 ASN F O 1
ATOM 6643 N N . LYS F 1 143 ? -0.912 9.945 44.933 1.00 32.34 143 LYS F N 1
ATOM 6644 C CA . LYS F 1 143 ? 0.441 9.527 45.245 1.00 31.80 143 LYS F CA 1
ATOM 6645 C C . LYS F 1 143 ? 0.721 9.753 46.728 1.00 32.93 143 LYS F C 1
ATOM 6646 O O . LYS F 1 143 ? 0.193 10.687 47.338 1.00 31.31 143 LYS F O 1
ATOM 6652 N N . ILE F 1 144 ? 1.531 8.872 47.304 1.00 33.01 144 ILE F N 1
ATOM 6653 C CA . ILE F 1 144 ? 1.880 8.948 48.713 1.00 34.71 144 ILE F CA 1
ATOM 6654 C C . ILE F 1 144 ? 2.588 10.260 49.012 1.00 36.31 144 ILE F C 1
ATOM 6655 O O . ILE F 1 144 ? 3.408 10.728 48.218 1.00 35.16 144 ILE F O 1
ATOM 6660 N N . LYS F 1 145 ? 2.266 10.853 50.156 1.00 37.68 145 LYS F N 1
ATOM 6661 C CA . LYS F 1 145 ? 2.886 12.108 50.560 1.00 40.47 145 LYS F CA 1
ATOM 6662 C C . LYS F 1 145 ? 4.256 11.801 51.147 1.00 41.61 145 LYS F C 1
ATOM 6663 O O . LYS F 1 145 ? 4.394 10.937 52.011 1.00 40.18 145 LYS F O 1
ATOM 6669 N N . THR F 1 146 ? 5.271 12.502 50.663 1.00 44.49 146 THR F N 1
ATOM 6670 C CA . THR F 1 146 ? 6.623 12.297 51.146 1.00 47.97 146 THR F CA 1
ATOM 6671 C C . THR F 1 146 ? 7.113 13.567 51.833 1.00 51.59 146 THR F C 1
ATOM 6672 O O . THR F 1 146 ? 6.705 14.674 51.475 1.00 52.85 146 THR F O 1
ATOM 6676 N N . TYR F 1 147 ? 7.981 13.401 52.825 1.00 55.00 147 TYR F N 1
ATOM 6677 C CA . TYR F 1 147 ? 8.538 14.534 53.552 1.00 57.74 147 TYR F CA 1
ATOM 6678 C C . TYR F 1 147 ? 10.051 14.531 53.366 1.00 58.83 147 TYR F C 1
ATOM 6679 O O . TYR F 1 147 ? 10.559 13.624 52.674 1.00 29.41 147 TYR F O 1
#

Foldseek 3Di:
DQDDLPPFAFAKAKFKKKWWKFAAQVLLVCQVVQNQDVGNLQVVLFVQLQVQLQCLCVPDPRDDRFPWDDKGWDWDRDNGTIMIMIMTMHGGSDHRHSSRQRSNVSSNVSSCVRSQVVQADPVSDHPGIDTPDMDTPDMDDD/DEQDDLVPFAFAKAKWKKKKWKFADLVLLVCQVVQNQPVGNLQVVLFVQLQVQLQCLCVPDPRDDRFDWDDKGWDWARDNGTIMIMMMTIHGGSDHSHSSRLRSRVSSNVSSCVRCQVVQADPVRDRPGIDMDDIDIDD/DDEQDDLVPFFFAKAKWKKKWWKFADQVLLVCQVVVVQPVGNLQVVLFVQLQVQLQCLPVVDPRDDRDDWDDWGWDWDRDRGTIMIMIMTIDGGRDHRHSSNLRSRVSSNVSSCVRCQVVQADPVSDHPGIDIDDIGIPDD/DEQDDLPPFAFAKAKWKKKWKKFADQVQLVCQVVVVQPVGNLQVVLFVQLQVQLQCLCVPDPRDDRFDWDDKGWDWDRDRGTIMIMIMTIDGGRDHSHSSRLRSRVSSNVSSCVRCQVVQADPVRDRVGIDMDDIDIDDD/DEQDDLPPFFFAKAKFKKKWKKFAAQVLLVCQVVQVQPVGNLQVVLFVQLQVQLQCLPVVDPRDDRFDWDDWGWDWDGDRGTIMIMIMTIDGGSDHRHSSRLRSRVSSNVSSCVSCQPVQADPVSDRPGIDIDDMDIPDD/DEQDDLVVFAFAKAKFKKKWWKFAAQVLLVCQVVQVFPVGNLQVVLFVQLQVQLQCLCVVDPRDDRFDWDDWGWDWDRDRGTIMIMIMTMDGGSDHRHSSRQRSRVSSLVSSCVRRQVVQADPVSDRPGIDTDDMDTPDIDDGD

CATH classification: 3.30.70.640

Sequence (846 aa):
KIVDISSKDIVLREAVVEGYIKLRKETIEKIKNKEVEKGDVITVAKTAGILAAKKTPELIPMCHPIPLEFVDVEIKIEEEGLRVISTVKAHYKTGVEMEALTATSVALLTIWDMVKKYEKDENGQYPYTEIKSIRVINKIKTAKIVDISSKDIVLREAVVEGYIKLRKETIEKIKNKEVEKGDVITVAKTAGILAAKKTPELIPMCHPIPLEFVDVEIKIEEEGLRVISTVKAHYKTGVEMEALTATSVALLTIWDMVKKYEKDENGQYPYTEIKSIRVINEAKIVDISSKDIVLREAVVEGYIKLRKETIEKIKNKEVEKGDVITVAKTAGILAAKKTPELIPMCHPIPLEFVDVEIKIEEEGLRVISTVKAHYKTGVEMEALTATSVALLTIWDMVKKYEKDENGQYPYTEIKSIRVINKAKIVDISSKDIVLREAVVEGYIKLRKETIEKIKNKEVEKGDVITVAKTAGILAAKKTPELIPMCHPIPLEFVDVEIKIEEEGLRVISTVKAHYKTGVEMEALTATSVALLTIWDMVKKYEKDENGQYPYTEIKSIRVINKAKIVDISSKDIVLREAVVEGYIKLRKETIEKIKNKEVEKGDVITVAKTAGILAAKKTPELIPMCHPIPLEFVDVEIKIEEEGLRVISTVKAHYKTGVEMEALTATSVALLTIWDMVKKYEKDENGQYPYTEIKSIRVINKAKIVDISSKDIVLREAVVEGYIKLRKETIEKIKNKEVEKGDVITVAKTAGILAAKKTPELIPMCHPIPLEFVDVEIKIEEEGLRVISTVKAHYKTGVEMEALTATSVALLTIWDMVKKYEKDENGQYPYTEIKSIRVINKIKTY

B-factor: mean 29.38, std 10.29, range [6.53, 72.75]

Organism: Sulfurisphaera tokodaii (strain DSM 16993 / JCM 10545 / NBRC 100140 / 7) (NCBI:txid273063)

Secondary structure (DSSP, 8-state):
-B---TT---EEEEEEEEEEEE--HHHHHHHHTT--TT--HHHHHHHHHHHHHHHHHHHSTTPPP----EEEEEEEEETTEEEEEEEEEEEESS--HHHHHHHHHHHHHHHHHHTHHHH--TTS--SS-EEEEEEEEEE---/-EE---TTSPPEEEEEEEEEEEE--HHHHHHHHTT--TT--HHHHHHHHHHHHHHHHHHHSTTPPP----EEEEEEEEETTEEEEEEEEEEEESS--HHHHHHHHHHHHHHHHHHTHHHH--TTS--SS-EEEEEEE--/-BEE---SSS--EEEEEEEEEEEE--HHHHHHHHTT--TT--HHHHHHHHHHHHHHHHHHHSTTPPP----EEEEEEEE-SSEEEEEEEEEEEESS--HHHHHHHHHHHHHHHHHHTHHHH--TTS--SS-EEEEEEEEE-/-EE---TTS--EEEEEEEEEEEE--HHHHHHHHHT--TT--HHHHHHHHHHHHHHHHHHHSTTPPP----EEEEEEEE-SSEEEEEEEEEEEESS--HHHHHHHHHHHHHHHHHHTHHHH--TTS--SS-EEEEEEE---/-EE---TTS--EEEEEEEEEEEE--HHHHHHHHTT--TTB-HHHHHHHHHHHHHHHHHHHSTTPPP--EEEEEEEEEEETTEEEEEEEEEEEESS--HHHHHHHHHHHHHHHHHHTHHHH--TTS--SS-EEEEEEEEE-/-EE---TTS--EEEEEEEEEEEE--HHHHHHHHTT--TT--HHHHHHHHHHHHHHHHHHHSTTPPP----EEEEEEEEETTEEEEEEEEEEEESS--HHHHHHHHHHHHHHHHHHHHHHH--TTS--SS-EEEEEEEEEE----

Radius of gyration: 25.06 Å; Cα contacts (8 Å, |Δi|>4): 2348; chains: 6; bounding box: 73×66×57 Å

Nearest PDB structures (foldseek):
  2ohd-assembly1_D  TM=1.004E+00  e=7.096E-28  Sulfurisphaera tokodaii str. 7
  2ekn-assembly1_A  TM=9.829E-01  e=1.488E-21  Pyrococcus horikoshii OT3
  4fdf-assembly1_B  TM=9.840E-01  e=2.892E-17  Mycobacterium tuberculosis
  4fdf-assembly1_A  TM=9.523E-01  e=1.118E-15  Mycobacterium tuberculosis
  2eey-assembly1_A  TM=9.231E-01  e=1.752E-15  Geobacillus kaustophilus HTA426